Protein AF-A0A1Z5TUR6-F1 (afdb_monomer_lite)

Organism: NCBI:txid1157616

Secondary structure (DSSP, 8-state):
-----GGGSSPPPTT--TTGGGT------TT--S---PPPPHHHHHHHHHHHHHHHTSPPP---------TTSSTTTTTS-TT--TTTTTTS---TTHHHHHHHHHHHHHHHHTTTHHHHHHHHHHHHHHHHHHS--HHHHTTTHHHHGGGS-HHHHHTPPP---TT-HHHHHHHHTT----PPPHHHHHHHHHH-SS---------------------------HHHHHHHHHHHHHHHHHHHHHTT--------------------HHHHHHHHHHHHTTTTTS-HHHHHHHHHHHHHHHHH-TT-HHHHHHHHHHHHHTT-HHHHHHHHHHHHHH-TT-HHHHHHHHHHHHTTT-HHHHHHHHHHHHHH-TT-HHHHHHHHHT--SHHHHHHHHHHHHHH-TT-HHHHHHHHHT--SHHHHHHHHHHHHHH-TT-HHHHHHHHHHS-HHHHHHHHHHHHHH-TT-SHHHHHHHHHHHHTT-HHHHHHHHHHHHHHHTTTT-PPPHHHHHHHHHHHHHTT-HHHHHHHHHHHTTTT--SSTTHHHHHHHHHHHHHHTT-HHHHHHHHHHHHHH-TT-HHHHHHHHHHHHHHS-HHHHHHHHHHHHHH-TT-HHHHHHHHHHHHHTT-HHHHHHHHHHHHHH-TT-HHHHHHHHHHHHHTT-HHHHHHHHHHHHHHS--HHHHHHHHHHHHHH-SSTHHHHHHHHHHHHH-TT-HHHHHHHHHHHHHTT-HHHHHHHHHHHHHH-TT-HHHHHHHHHHHHHTT-HHHHHHHHHHHHHHSTT-HHHHHHHHHHHHHTT-HHHHHHHHHHHHHH-TT-HHHHHHIIIIIS-TTTHHHHHHHHHTTSTT-HHHHHHHHHHHHHTT-HHHHHHHHHHHHHH-TTBHHHHHHHHHHHHHHS-HHHHHHHHHHHHHH---B-TTTTSPPPPTT--GGG-HHHHHHHHHHHHHHHHHHHHHTT---SEEEEE--GGGGTTTSS---SSB-TTSPP--SS--THHHHHHHHHHHHHH-TT-EEEEEEESEEE---S--TT-SSHHHHHHHHHHHHHT--EE--S-HHHHH--B-EEEHHHHHHHHHHHHH-TT-TTEEEEE--SS---HHHHHHHHHHHHT-S-EE-----GGG-EEE---SPPPTTSSS----EEES--HHHHHTSHHHHHHHHHHHHHHT----TTSSHHHHHHHHHHHHT---B-B--HHHHHHT------HHHHHHHHHHHHHHTTSSPPPSS------

Foldseek 3Di:
DDDDPPVVPDDDPPPDDPCVNVVDDDDDDDPPPDDDDDDDDPVVVVVVQVVVCVVVVHDRDDDDDDDDDDPPPPVPVVPPDDVPPPDPPVSDPCDPVNVVVVVVVVVVVCVVCVVCVVVVVVVVVVVVVVCCVVDPDPCRVCVVVVVVVVVQDPVNVVPDDDDDPPPCVVVVVVVVVPDDDDDDDCVVVVVCVVVPDDDDDDDDDDDDDDDDDDDDDDDDDDDDDPVVVVVVVVVVVVVVVVCVVVPPDDDDDDDDDDDDDDDDDDDDPVVVVVVVVVVCVLVVVDDPVVLVVVLVVLVVVCVVCVQDLVSLLSNLVSCVSVVNLVVSLVSLVSSCVSHVQDLVSLVSNLVSCVVVPNLVVSLVSLVSSCVSPVADPVSLVSNLVSDPDLVVSLVSLVSNCVSHVADPVSLVSNLVSDPDLVVSLVSLVSSCVNHVQDPVSLLSNLVSDDLVVSLVSLVSSCVSCVLDLVSLLSNLLSCVVVVVLVVSLVSLLVSVVSNVVVVNDDDLVVLLVVLLVCVVVVNLSNSLSSCLNRLPPPDDPDPCSLVVLLVSLVVCVVVVNLSNSLSSLVNSCVVCVQDLVSLVSNLVSCVVPNDLVVSLVSLVSSCVSHVVDPVSLLVNLVSCVVVVVLVVSVVSLVSNCVSPVQDPVSLVSVLVSCVVVVVLVVSLVSLVSCCVRHVDLVSLLVNLVSCVVVDLPCPVSLVSLVVSCVVPVQSLSSLVSQLVNCVSVVVLVSSLVSLVSSCVSHVADPVSLVSNLVSCVVVVNLVVSLVSLVSSCVSHPLDLSSLLSNLVSCVVVVNLVVSVVSLVVNCVSHVQDLSSLLSCLPRNDDLVCSVVSLVVSCVRHPLDLSSLQSVLVNCVVVVVLVSSLVSLVSSCVSDVQAVVSLVSNLVSCVVPNDPVVNVVSVVSNVVSVHDDYPVNVDDDDDPPDDPCPPLVVVLVVLLVVLLVVLVVCVVVVHADQEDEAEDALCQQVLVFFDGDPPDEPPDDGQPQGRDNVVSNLVSVVVSCVVVVSYFYEYEYEYQEAAADLDCQLNQCLLLLLLLQLCQLVLHESEQWFAPCQQQFFGWYAYPVQSVVLRVCLGPDPVNTNDYAYGTAPAGDGNPRVQVVSNQQNVNVHYHYHDPPPVQKDKAAPPQRQGSVSDDGGDIGITSDFSLVVLPDVSSQVSVVVLCVVLVADDRCSVPSCRNRVSNSVSSSRGRHRYDRVVVVVSPDDDHDFPQQSNLVRVCVNSVSRSHHGTDDHTDGPD

Radius of gyration: 53.04 Å; chains: 1; bounding box: 155×100×127 Å

Structure (mmCIF, N/CA/C/O backbone):
data_AF-A0A1Z5TUR6-F1
#
_entry.id   AF-A0A1Z5TUR6-F1
#
loop_
_atom_site.group_PDB
_atom_site.id
_atom_site.type_symbol
_atom_site.label_atom_id
_atom_site.label_alt_id
_atom_site.label_comp_id
_atom_site.label_asym_id
_atom_site.label_entity_id
_atom_site.label_seq_id
_atom_site.pdbx_PDB_ins_code
_atom_site.Cartn_x
_atom_site.Cartn_y
_atom_site.Cartn_z
_atom_site.occupancy
_atom_site.B_iso_or_equiv
_atom_site.auth_seq_id
_atom_site.auth_comp_id
_atom_site.auth_asym_id
_atom_site.auth_atom_id
_atom_site.pdbx_PDB_model_num
ATOM 1 N N . MET A 1 1 ? 41.904 -19.507 45.012 1.00 35.09 1 MET A N 1
ATOM 2 C CA . MET A 1 1 ? 42.921 -20.525 45.369 1.00 35.09 1 MET A CA 1
ATOM 3 C C . MET A 1 1 ? 44.263 -19.810 45.287 1.00 35.09 1 MET A C 1
ATOM 5 O O . MET A 1 1 ? 44.528 -19.239 44.244 1.00 35.09 1 MET A O 1
ATOM 9 N N . SER A 1 2 ? 44.974 -19.533 46.384 1.00 44.34 2 SER A N 1
ATOM 10 C CA . SER A 1 2 ? 45.528 -20.468 47.383 1.00 44.34 2 SER A CA 1
ATOM 11 C C . SER A 1 2 ? 46.496 -21.457 46.728 1.00 44.34 2 SER A C 1
ATOM 13 O O . SER A 1 2 ? 46.057 -22.317 45.970 1.00 44.34 2 SER A O 1
ATOM 15 N N . GLY A 1 3 ? 47.801 -21.268 46.967 1.00 41.31 3 GLY A N 1
ATOM 16 C CA . GLY A 1 3 ? 48.884 -21.934 46.229 1.00 41.31 3 GLY A CA 1
ATOM 17 C C . GLY A 1 3 ? 50.283 -21.402 46.577 1.00 41.31 3 GLY A C 1
ATOM 18 O O . GLY A 1 3 ? 50.964 -20.879 45.708 1.00 41.31 3 GLY A O 1
ATOM 19 N N . ARG A 1 4 ? 50.660 -21.481 47.864 1.00 44.84 4 ARG A N 1
ATOM 20 C CA . ARG A 1 4 ? 52.015 -21.322 48.452 1.00 44.84 4 ARG A CA 1
ATOM 21 C C . ARG A 1 4 ? 53.075 -20.491 47.684 1.00 44.84 4 ARG A C 1
ATOM 23 O O . ARG A 1 4 ? 53.773 -21.012 46.822 1.00 44.84 4 ARG A O 1
ATOM 30 N N . LYS A 1 5 ? 53.374 -19.284 48.192 1.00 51.09 5 LYS A N 1
ATOM 31 C CA . LYS A 1 5 ? 54.712 -18.636 48.092 1.00 51.09 5 LYS A CA 1
ATOM 32 C C . LYS A 1 5 ? 55.616 -18.929 49.316 1.00 51.09 5 LYS A C 1
ATOM 34 O O . LYS A 1 5 ? 56.595 -18.236 49.557 1.00 51.09 5 LYS A O 1
ATOM 39 N N . ASP A 1 6 ? 55.267 -19.968 50.073 1.00 57.94 6 ASP A N 1
ATOM 40 C CA . ASP A 1 6 ? 55.754 -20.314 51.423 1.00 57.94 6 ASP A CA 1
ATOM 41 C C . ASP A 1 6 ? 57.293 -20.341 51.562 1.00 57.94 6 ASP A C 1
ATOM 43 O O . ASP A 1 6 ? 57.855 -19.824 52.526 1.00 57.94 6 ASP A O 1
ATOM 47 N N . PHE A 1 7 ? 57.987 -20.893 50.559 1.00 65.12 7 PHE A N 1
ATOM 48 C CA . PHE A 1 7 ? 59.433 -21.147 50.608 1.00 65.12 7 PHE A CA 1
ATOM 49 C C . PHE A 1 7 ? 60.311 -19.883 50.544 1.00 65.12 7 PHE A C 1
ATOM 51 O O . PHE A 1 7 ? 61.480 -19.944 50.905 1.00 65.12 7 PHE A O 1
ATOM 58 N N . LEU A 1 8 ? 59.770 -18.747 50.085 1.00 62.38 8 LEU A N 1
ATOM 59 C CA . LEU A 1 8 ? 60.495 -17.470 49.993 1.00 62.38 8 LEU A CA 1
ATOM 60 C C . LEU A 1 8 ? 60.500 -16.685 51.315 1.00 62.38 8 LEU A C 1
ATOM 62 O O . LEU A 1 8 ? 61.305 -15.777 51.485 1.00 62.38 8 LEU A O 1
ATOM 66 N N . SER A 1 9 ? 59.608 -17.037 52.243 1.00 68.75 9 SER A N 1
ATOM 67 C CA . SER A 1 9 ? 59.471 -16.426 53.574 1.00 68.75 9 SER A CA 1
ATOM 68 C C . SER A 1 9 ? 60.155 -17.218 54.697 1.00 68.75 9 SER A C 1
ATOM 70 O O . SER A 1 9 ? 60.126 -16.795 55.850 1.00 68.75 9 SER A O 1
ATOM 72 N N . GLN A 1 10 ? 60.760 -18.366 54.386 1.00 72.44 10 GLN A N 1
ATOM 73 C CA . GLN A 1 10 ? 61.423 -19.244 55.353 1.00 72.44 10 GLN A CA 1
ATOM 74 C C . GLN A 1 10 ? 62.950 -19.139 55.203 1.00 72.44 10 GLN A C 1
ATOM 76 O O . GLN A 1 10 ? 63.464 -19.039 54.089 1.00 72.44 10 GLN A O 1
ATOM 81 N N . LYS A 1 11 ? 63.696 -19.175 56.318 1.00 65.12 11 LYS A N 1
ATOM 82 C CA . LYS A 1 11 ? 65.162 -19.326 56.266 1.00 65.12 11 LYS A CA 1
ATOM 83 C C . LYS A 1 11 ? 65.526 -20.702 55.697 1.00 65.12 11 LYS A C 1
ATOM 85 O O . LYS A 1 11 ? 64.824 -21.682 55.940 1.00 65.12 11 LYS A O 1
ATOM 90 N N . ALA A 1 12 ? 66.647 -20.776 54.979 1.00 63.00 12 ALA A N 1
ATOM 91 C CA . ALA A 1 12 ? 67.187 -22.044 54.498 1.00 63.00 12 ALA A CA 1
ATOM 92 C C . ALA A 1 12 ? 67.533 -22.981 55.681 1.00 63.00 12 ALA A C 1
ATOM 94 O O . ALA A 1 12 ? 68.082 -22.497 56.674 1.00 63.00 12 ALA A O 1
ATOM 95 N N . PRO A 1 13 ? 67.250 -24.297 55.597 1.00 72.00 13 PRO A N 1
ATOM 96 C CA . PRO A 1 13 ? 67.636 -25.251 56.636 1.00 72.00 13 PRO A CA 1
ATOM 97 C C . PRO A 1 13 ? 69.158 -25.340 56.795 1.00 72.00 13 PRO A C 1
ATOM 99 O O . PRO A 1 13 ? 69.880 -25.446 55.804 1.00 72.00 13 PRO A O 1
ATOM 102 N N . GLU A 1 14 ? 69.633 -25.377 58.040 1.00 64.62 14 GLU A N 1
ATOM 103 C CA . GLU A 1 14 ? 71.043 -25.171 58.433 1.00 64.62 14 GLU A CA 1
ATOM 104 C C . GLU A 1 14 ? 72.035 -26.273 57.990 1.00 64.62 14 GLU A C 1
ATOM 106 O O . GLU A 1 14 ? 73.189 -26.257 58.394 1.00 64.62 14 GLU A O 1
ATOM 111 N N . ASN A 1 15 ? 71.614 -27.227 57.149 1.00 65.81 15 ASN A N 1
ATOM 112 C CA . ASN A 1 15 ? 72.461 -28.283 56.572 1.00 65.81 15 ASN A CA 1
ATOM 113 C C . ASN A 1 15 ? 72.168 -28.563 55.073 1.00 65.81 15 ASN A C 1
ATOM 115 O O . ASN A 1 15 ? 72.512 -29.626 54.557 1.00 65.81 15 ASN A O 1
ATOM 119 N N . TYR A 1 16 ? 71.503 -27.652 54.344 1.00 65.31 16 TYR A N 1
ATOM 120 C CA . TYR A 1 16 ? 71.161 -27.866 52.927 1.00 65.31 16 TYR A CA 1
ATOM 121 C C . TYR A 1 16 ? 72.232 -27.337 51.951 1.00 65.31 16 TYR A C 1
ATOM 123 O O . TYR A 1 16 ? 72.286 -26.146 51.642 1.00 65.31 16 TYR A O 1
ATOM 131 N N . VAL A 1 17 ? 73.044 -28.240 51.390 1.00 72.00 17 VAL A N 1
ATOM 132 C CA . VAL A 1 17 ? 74.020 -27.923 50.328 1.00 72.00 17 VAL A CA 1
ATOM 133 C C . VAL A 1 17 ? 73.330 -27.919 48.958 1.00 72.00 17 VAL A C 1
ATOM 135 O O . VAL A 1 17 ? 72.994 -28.971 48.413 1.00 72.00 17 VAL A O 1
ATOM 138 N N . ALA A 1 18 ? 73.129 -26.733 48.377 1.00 63.41 18 ALA A N 1
ATOM 139 C CA . ALA A 1 18 ? 72.203 -26.528 47.255 1.00 63.41 18 ALA A CA 1
ATOM 140 C C . ALA A 1 18 ? 72.546 -27.237 45.927 1.00 63.41 18 ALA A C 1
ATOM 142 O O . ALA A 1 18 ? 71.639 -27.477 45.129 1.00 63.41 18 ALA A O 1
ATOM 143 N N . GLY A 1 19 ? 73.816 -27.576 45.677 1.00 63.75 19 GLY A N 1
ATOM 144 C CA . GLY A 1 19 ? 74.215 -28.372 44.507 1.00 63.75 19 GLY A CA 1
ATOM 145 C C . GLY A 1 19 ? 73.897 -29.859 44.687 1.00 63.75 19 GLY A C 1
ATOM 146 O O . GLY A 1 19 ? 73.156 -30.447 43.898 1.00 63.75 19 GLY A O 1
ATOM 147 N N . LEU A 1 20 ? 74.400 -30.445 45.777 1.00 61.53 20 LEU A N 1
ATOM 148 C CA . LEU A 1 20 ? 74.266 -31.872 46.075 1.00 61.53 20 LEU A CA 1
ATOM 149 C C . LEU A 1 20 ? 72.819 -32.257 46.430 1.00 61.53 20 LEU A C 1
ATOM 151 O O . LEU A 1 20 ? 72.292 -33.237 45.912 1.00 61.53 20 LEU A O 1
ATOM 155 N N . GLY A 1 21 ? 72.136 -31.438 47.239 1.00 64.56 21 GLY A N 1
ATOM 156 C CA . GLY A 1 21 ? 70.739 -31.645 47.645 1.00 64.56 21 GLY A CA 1
ATOM 157 C C . GLY A 1 21 ? 69.713 -31.509 46.512 1.00 64.56 21 GLY A C 1
ATOM 158 O O . GLY A 1 21 ? 68.569 -31.927 46.672 1.00 64.56 21 GLY A O 1
ATOM 159 N N . ARG A 1 22 ? 70.122 -30.975 45.353 1.00 66.44 22 ARG A N 1
ATOM 160 C CA . ARG A 1 22 ? 69.337 -30.945 44.108 1.00 66.44 22 ARG A CA 1
ATOM 161 C C . ARG A 1 22 ? 69.482 -32.234 43.281 1.00 66.44 22 ARG A C 1
ATOM 163 O O . ARG A 1 22 ? 68.722 -32.425 42.335 1.00 66.44 22 ARG A O 1
ATOM 170 N N . GLY A 1 23 ? 70.451 -33.099 43.597 1.00 60.34 23 GLY A N 1
ATOM 171 C CA . GLY A 1 23 ? 70.781 -34.278 42.789 1.00 60.34 23 GLY A CA 1
ATOM 172 C C . GLY A 1 23 ? 71.423 -33.941 41.437 1.00 60.34 23 GLY A C 1
ATOM 173 O O . GLY A 1 23 ? 71.341 -34.739 40.507 1.00 60.34 23 GLY A O 1
ATOM 174 N N . ALA A 1 24 ? 72.021 -32.752 41.300 1.00 64.19 24 ALA A N 1
ATOM 175 C CA . ALA A 1 24 ? 72.708 -32.343 40.080 1.00 64.19 24 ALA A CA 1
ATOM 176 C C . ALA A 1 24 ? 74.146 -32.888 40.054 1.00 64.19 24 ALA A C 1
ATOM 178 O O . ALA A 1 24 ? 74.892 -32.720 41.018 1.00 64.19 24 ALA A O 1
ATOM 179 N N . THR A 1 25 ? 74.545 -33.493 38.936 1.00 61.00 25 THR A N 1
ATOM 180 C CA . THR A 1 25 ? 75.914 -33.953 38.669 1.00 61.00 25 THR A CA 1
ATOM 181 C C . THR A 1 25 ? 76.453 -33.291 37.401 1.00 61.00 25 THR A C 1
ATOM 183 O O . THR A 1 25 ? 75.716 -33.088 36.437 1.00 61.00 25 THR A O 1
ATOM 186 N N . GLY A 1 26 ? 77.732 -32.904 37.420 1.00 60.25 26 GLY A N 1
ATOM 187 C CA . GLY A 1 26 ? 78.405 -32.267 36.285 1.00 60.25 26 GLY A CA 1
ATOM 188 C C . GLY A 1 26 ? 78.874 -33.279 35.237 1.00 60.25 26 GLY A C 1
ATOM 189 O O . GLY A 1 26 ? 79.208 -34.417 35.568 1.00 60.25 26 GLY A O 1
ATOM 190 N N . PHE A 1 27 ? 78.911 -32.859 33.972 1.00 50.19 27 PHE A N 1
ATOM 191 C CA . PHE A 1 27 ? 79.385 -33.682 32.858 1.00 50.19 27 PHE A CA 1
ATOM 192 C C . PHE A 1 27 ? 80.908 -33.543 32.730 1.00 50.19 27 PHE A C 1
ATOM 194 O O . PHE A 1 27 ? 81.395 -32.500 32.298 1.00 50.19 27 PHE A O 1
ATOM 201 N N . THR A 1 28 ? 81.663 -34.573 33.110 1.00 46.38 28 THR A N 1
ATOM 202 C CA . THR A 1 28 ? 83.128 -34.575 32.979 1.00 46.38 28 THR A CA 1
ATOM 203 C C . THR A 1 28 ? 83.562 -34.785 31.532 1.00 46.38 28 THR A C 1
ATOM 205 O O . THR A 1 28 ? 82.924 -35.517 30.767 1.00 46.38 28 THR A O 1
ATOM 208 N N . THR A 1 29 ? 84.670 -34.154 31.142 1.00 44.94 29 THR A N 1
ATOM 209 C CA . THR A 1 29 ? 85.280 -34.359 29.820 1.00 44.94 29 THR A CA 1
ATOM 210 C C . THR A 1 29 ? 86.778 -34.641 29.953 1.00 44.94 29 THR A C 1
ATOM 212 O O . THR A 1 29 ? 87.295 -34.895 31.038 1.00 44.94 29 THR A O 1
ATOM 215 N N . ARG A 1 30 ? 87.491 -34.768 28.828 1.00 45.50 30 ARG A N 1
ATOM 216 C CA . ARG A 1 30 ? 88.752 -35.532 28.773 1.00 45.50 30 ARG A CA 1
ATOM 217 C C . ARG A 1 30 ? 89.973 -34.848 29.416 1.00 45.50 30 ARG A C 1
ATOM 219 O O . ARG A 1 30 ? 91.064 -35.406 29.346 1.00 45.50 30 ARG A O 1
ATOM 226 N N . SER A 1 31 ? 89.779 -33.683 30.029 1.00 50.25 31 SER A N 1
ATOM 227 C CA . SER A 1 31 ? 90.726 -32.954 30.883 1.00 50.25 31 SER A CA 1
ATOM 228 C C . SER A 1 31 ? 90.892 -33.565 32.278 1.00 50.25 31 SER A C 1
ATOM 230 O O . SER A 1 31 ? 91.955 -33.432 32.878 1.00 50.25 31 SER A O 1
ATOM 232 N N . ASP A 1 32 ? 89.873 -34.255 32.796 1.00 43.91 32 ASP A N 1
ATOM 233 C CA . ASP A 1 32 ? 89.676 -34.413 34.248 1.00 43.91 32 ASP A CA 1
ATOM 234 C C . ASP A 1 32 ? 90.466 -35.590 34.873 1.00 43.91 32 ASP A C 1
ATOM 236 O O . ASP A 1 32 ? 90.100 -36.131 35.915 1.00 43.91 32 ASP A O 1
ATOM 240 N N . LEU A 1 33 ? 91.568 -36.012 34.240 1.00 41.66 33 LEU A N 1
ATOM 241 C CA . LEU A 1 33 ? 92.453 -37.094 34.701 1.00 41.66 33 LEU A CA 1
ATOM 242 C C . LEU A 1 33 ? 93.683 -36.554 35.453 1.00 41.66 33 LEU A C 1
ATOM 244 O O . LEU A 1 33 ? 94.831 -36.787 35.076 1.00 41.66 33 LEU A O 1
ATOM 248 N N . GLY A 1 34 ? 93.424 -35.865 36.564 1.00 35.41 34 GLY A N 1
ATOM 249 C CA . GLY A 1 34 ? 94.426 -35.444 37.546 1.00 35.41 34 GLY A CA 1
ATOM 250 C C . GLY A 1 34 ? 93.827 -35.430 38.961 1.00 35.41 34 GLY A C 1
ATOM 251 O O . GLY A 1 34 ? 92.646 -35.117 39.108 1.00 35.41 34 GLY A O 1
ATOM 252 N N . PRO A 1 35 ? 94.583 -35.794 40.015 1.00 40.88 35 PRO A N 1
ATOM 253 C CA . PRO A 1 35 ? 94.034 -35.900 41.365 1.00 40.88 35 PRO A CA 1
ATOM 254 C C . PRO A 1 35 ? 93.789 -34.516 41.980 1.00 40.88 35 PRO A C 1
ATOM 256 O O . PRO A 1 35 ? 94.696 -33.900 42.542 1.00 40.88 35 PRO A O 1
ATOM 259 N N . ALA A 1 36 ? 92.544 -34.046 41.914 1.00 33.06 36 ALA A N 1
ATOM 260 C CA . ALA A 1 36 ? 92.096 -32.904 42.700 1.00 33.06 36 ALA A CA 1
ATOM 261 C C . ALA A 1 36 ? 92.240 -33.215 44.199 1.00 33.06 36 ALA A C 1
ATOM 263 O O . ALA A 1 36 ? 91.718 -34.216 44.695 1.00 33.06 36 ALA A O 1
ATOM 264 N N . ARG A 1 37 ? 92.944 -32.345 44.927 1.00 36.47 37 ARG A N 1
ATOM 265 C CA . ARG A 1 37 ? 92.984 -32.346 46.391 1.00 36.47 37 ARG A CA 1
ATOM 266 C C . ARG A 1 37 ? 92.119 -31.185 46.862 1.00 36.47 37 ARG A C 1
ATOM 268 O O . ARG A 1 37 ? 92.443 -30.040 46.565 1.00 36.47 37 ARG A O 1
ATOM 275 N N . GLU A 1 38 ? 91.015 -31.494 47.534 1.00 39.66 38 GLU A N 1
ATOM 276 C CA . GLU A 1 38 ? 90.027 -30.497 47.959 1.00 39.66 38 GLU A CA 1
ATOM 277 C C . GLU A 1 38 ? 90.668 -29.403 48.829 1.00 39.66 38 GLU A C 1
ATOM 279 O O . GLU A 1 38 ? 91.473 -29.688 49.722 1.00 39.66 38 GLU A O 1
ATOM 284 N N . GLY A 1 39 ? 90.326 -28.145 48.537 1.00 47.38 39 GLY A N 1
ATOM 285 C CA . GLY A 1 39 ? 90.777 -26.985 49.303 1.00 47.38 39 GLY A CA 1
ATOM 286 C C . GLY A 1 39 ? 89.995 -26.812 50.616 1.00 47.38 39 GLY A C 1
ATOM 287 O O . GLY A 1 39 ? 88.856 -27.272 50.711 1.00 47.38 39 GLY A O 1
ATOM 288 N N . PRO A 1 40 ? 90.583 -26.152 51.631 1.00 53.59 40 PRO A N 1
ATOM 289 C CA . PRO A 1 40 ? 89.920 -25.891 52.909 1.00 53.59 40 PRO A CA 1
ATOM 290 C C . PRO A 1 40 ? 88.683 -24.992 52.752 1.00 53.59 40 PRO A C 1
ATOM 292 O O . PRO A 1 40 ? 88.622 -24.138 51.867 1.00 53.59 40 PRO A O 1
ATOM 295 N N . SER A 1 41 ? 87.694 -25.178 53.628 1.00 52.03 41 SER A N 1
ATOM 296 C CA . SER A 1 41 ? 86.402 -24.491 53.544 1.00 52.03 41 SER A CA 1
ATOM 297 C C . SER A 1 41 ? 86.459 -23.021 53.985 1.00 52.03 41 SER A C 1
ATOM 299 O O . SER A 1 41 ? 87.326 -22.596 54.752 1.00 52.03 41 SER A O 1
ATOM 301 N N . GLU A 1 42 ? 85.469 -22.241 53.541 1.00 49.88 42 GLU A N 1
ATOM 302 C CA . GLU A 1 42 ? 85.325 -20.801 53.819 1.00 49.88 42 GLU A CA 1
ATOM 303 C C . GLU A 1 42 ? 85.324 -20.459 55.328 1.00 49.88 42 GLU A C 1
ATOM 305 O O . GLU A 1 42 ? 85.720 -19.366 55.736 1.00 49.88 42 GLU A O 1
ATOM 310 N N . GLU A 1 43 ? 84.911 -21.405 56.173 1.00 58.44 43 GLU A N 1
ATOM 311 C CA . GLU A 1 43 ? 84.906 -21.279 57.635 1.00 58.44 43 GLU A CA 1
ATOM 312 C C . GLU A 1 43 ? 86.324 -21.317 58.227 1.00 58.44 43 GLU A C 1
ATOM 314 O O . GLU A 1 43 ? 86.639 -20.529 59.118 1.00 58.44 43 GLU A O 1
ATOM 319 N N . GLN A 1 44 ? 87.212 -22.159 57.685 1.00 56.75 44 GLN A N 1
ATOM 320 C CA . GLN A 1 44 ? 88.606 -22.266 58.134 1.00 56.75 44 GLN A CA 1
ATOM 321 C C . GLN A 1 44 ? 89.411 -21.004 57.779 1.00 56.75 44 GLN A C 1
ATOM 323 O O . GLN A 1 44 ? 90.242 -20.552 58.568 1.00 56.75 44 GLN A O 1
ATOM 328 N N . LEU A 1 45 ? 89.106 -20.376 56.637 1.00 50.16 45 LEU A N 1
ATOM 329 C CA . LEU A 1 45 ? 89.657 -19.070 56.251 1.00 50.16 45 LEU A CA 1
ATOM 330 C C . LEU A 1 45 ? 89.194 -17.944 57.191 1.00 50.16 45 LEU A C 1
ATOM 332 O O . LEU A 1 45 ? 90.006 -17.114 57.609 1.00 50.16 45 LEU A O 1
ATOM 336 N N . LYS A 1 46 ? 87.914 -17.933 57.586 1.00 56.78 46 LYS A N 1
ATOM 337 C CA . LYS A 1 46 ? 87.381 -16.958 58.556 1.00 56.78 46 LYS A CA 1
ATOM 338 C C . LYS A 1 46 ? 87.989 -17.141 59.949 1.00 56.78 46 LYS A C 1
ATOM 340 O O . LYS A 1 46 ? 88.315 -16.145 60.593 1.00 56.78 46 LYS A O 1
ATOM 345 N N . GLU A 1 47 ? 88.210 -18.377 60.399 1.00 58.75 47 GLU A N 1
ATOM 346 C CA . GLU A 1 47 ? 88.871 -18.640 61.684 1.00 58.75 47 GLU A CA 1
ATOM 347 C C . GLU A 1 47 ? 90.350 -18.203 61.681 1.00 58.75 47 GLU A C 1
ATOM 349 O O . GLU A 1 47 ? 90.828 -17.619 62.659 1.00 58.75 47 GLU A O 1
ATOM 354 N N . ALA A 1 48 ? 91.069 -18.415 60.571 1.00 55.06 48 ALA A N 1
ATOM 355 C CA . ALA A 1 48 ? 92.448 -17.954 60.407 1.00 55.06 48 ALA A CA 1
ATOM 356 C C . ALA A 1 48 ? 92.556 -16.417 60.444 1.00 55.06 48 ALA A C 1
ATOM 358 O O . ALA A 1 48 ? 93.377 -15.871 61.187 1.00 55.06 48 ALA A O 1
ATOM 359 N N . LEU A 1 49 ? 91.685 -15.707 59.718 1.00 53.19 49 LEU A N 1
ATOM 360 C CA . LEU A 1 49 ? 91.629 -14.239 59.732 1.00 53.19 49 LEU A CA 1
ATOM 361 C C . LEU A 1 49 ? 91.250 -13.679 61.114 1.00 53.19 49 LEU A C 1
ATOM 363 O O . LEU A 1 49 ? 91.859 -12.708 61.567 1.00 53.19 49 LEU A O 1
ATOM 367 N N . ALA A 1 50 ? 90.315 -14.316 61.826 1.00 59.12 50 ALA A N 1
ATOM 368 C CA . ALA A 1 50 ? 89.954 -13.927 63.191 1.00 59.12 50 ALA A CA 1
ATOM 369 C C . ALA A 1 50 ? 91.133 -14.080 64.174 1.00 59.12 50 ALA A C 1
ATOM 371 O O . ALA A 1 50 ? 91.393 -13.181 64.978 1.00 59.12 50 ALA A O 1
ATOM 372 N N . LYS A 1 51 ? 91.897 -15.178 64.075 1.00 60.28 51 LYS A N 1
ATOM 373 C CA . LYS A 1 51 ? 93.126 -15.386 64.862 1.00 60.28 51 LYS A CA 1
ATOM 374 C C . LYS A 1 51 ? 94.222 -14.371 64.520 1.00 60.28 51 LYS A C 1
ATOM 376 O O . LYS A 1 51 ? 94.914 -13.909 65.425 1.00 60.28 51 LYS A O 1
ATOM 381 N N . ARG A 1 52 ? 94.348 -13.971 63.249 1.00 51.53 52 ARG A N 1
ATOM 382 C CA . ARG A 1 52 ? 95.323 -12.960 62.802 1.00 51.53 52 ARG A CA 1
ATOM 383 C C . ARG A 1 52 ? 94.992 -11.555 63.322 1.00 51.53 52 ARG A C 1
ATOM 385 O O . ARG A 1 52 ? 95.886 -10.873 63.814 1.00 51.53 52 ARG A O 1
ATOM 392 N N . ALA A 1 53 ? 93.717 -11.154 63.319 1.00 54.62 53 ALA A N 1
ATOM 393 C CA . ALA A 1 53 ? 93.279 -9.887 63.919 1.00 54.62 53 ALA A CA 1
ATOM 394 C C . ALA A 1 53 ? 93.568 -9.827 65.435 1.00 54.62 53 ALA A C 1
ATOM 396 O O . ALA A 1 53 ? 94.078 -8.826 65.939 1.00 54.62 53 ALA A O 1
ATOM 397 N N . ALA A 1 54 ? 93.335 -10.932 66.155 1.00 54.97 54 ALA A N 1
ATOM 398 C CA . ALA A 1 54 ? 93.609 -11.026 67.592 1.00 54.97 54 ALA A CA 1
ATOM 399 C C . ALA A 1 54 ? 95.100 -10.853 67.959 1.00 54.97 54 ALA A C 1
ATOM 401 O O . ALA A 1 54 ? 95.403 -10.412 69.066 1.00 54.97 54 ALA A O 1
ATOM 402 N N . ALA A 1 55 ? 96.028 -11.159 67.043 1.00 51.28 55 ALA A N 1
ATOM 403 C CA . ALA A 1 55 ? 97.469 -10.988 67.252 1.00 51.28 55 ALA A CA 1
ATOM 404 C C . ALA A 1 55 ? 97.973 -9.548 67.009 1.00 51.28 55 ALA A C 1
ATOM 406 O O . ALA A 1 55 ? 99.029 -9.178 67.520 1.00 51.28 55 ALA A O 1
ATOM 407 N N . LEU A 1 56 ? 97.228 -8.735 66.248 1.00 53.94 56 LEU A N 1
ATOM 408 C CA . LEU A 1 56 ? 97.626 -7.380 65.833 1.00 53.94 56 LEU A CA 1
ATOM 409 C C . LEU A 1 56 ? 96.965 -6.251 66.645 1.00 53.94 56 LEU A C 1
ATOM 411 O O . LEU A 1 56 ? 97.276 -5.081 66.435 1.00 53.94 56 LEU A O 1
ATOM 415 N N . GLY A 1 57 ? 96.087 -6.579 67.599 1.00 47.31 57 GLY A N 1
ATOM 416 C CA . GLY A 1 57 ? 95.485 -5.597 68.511 1.00 47.31 57 GLY A CA 1
ATOM 417 C C . GLY A 1 57 ? 94.468 -4.654 67.856 1.00 47.31 57 GLY A C 1
ATOM 418 O O . GLY A 1 57 ? 94.141 -3.615 68.428 1.00 47.31 57 GLY A O 1
ATOM 419 N N . THR A 1 58 ? 93.962 -5.006 66.673 1.00 50.06 58 THR A N 1
ATOM 420 C CA . THR A 1 58 ? 92.988 -4.228 65.897 1.00 50.06 58 THR A CA 1
ATOM 421 C C . THR A 1 58 ? 91.703 -5.026 65.659 1.00 50.06 58 THR A C 1
ATOM 423 O O . THR A 1 58 ? 91.695 -6.255 65.606 1.00 50.06 58 THR A O 1
ATOM 426 N N . SER A 1 59 ? 90.571 -4.327 65.566 1.00 43.62 59 SER A N 1
ATOM 427 C CA . SER A 1 59 ? 89.246 -4.942 65.425 1.00 43.62 59 SER A CA 1
ATOM 428 C C . SER A 1 59 ? 89.043 -5.569 64.040 1.00 43.62 59 SER A C 1
ATOM 430 O O . SER A 1 59 ? 89.169 -4.874 63.031 1.00 43.62 59 SER A O 1
ATOM 432 N N . ALA A 1 60 ? 88.658 -6.849 63.991 1.00 36.78 60 ALA A N 1
ATOM 433 C CA . ALA A 1 60 ? 88.352 -7.554 62.744 1.00 36.78 60 ALA A CA 1
ATOM 434 C C . ALA A 1 60 ? 87.210 -6.861 61.952 1.00 36.78 60 ALA A C 1
ATOM 436 O O . ALA A 1 60 ? 86.173 -6.558 62.550 1.00 36.78 60 ALA A O 1
ATOM 437 N N . PRO A 1 61 ? 87.348 -6.622 60.630 1.00 40.88 61 PRO A N 1
ATOM 438 C CA . PRO A 1 61 ? 86.324 -5.930 59.843 1.00 40.88 61 PRO A CA 1
ATOM 439 C C . PRO A 1 61 ? 85.026 -6.734 59.667 1.00 40.88 61 PRO A C 1
ATOM 441 O O . PRO A 1 61 ? 85.044 -7.894 59.252 1.00 40.88 61 PRO A O 1
ATOM 444 N N . THR A 1 62 ? 83.875 -6.094 59.882 1.00 39.62 62 THR A N 1
ATOM 445 C CA . THR A 1 62 ? 82.556 -6.674 59.586 1.00 39.62 62 THR A CA 1
ATOM 446 C C . THR A 1 62 ? 82.185 -6.532 58.108 1.00 39.62 62 THR A C 1
ATOM 448 O O . THR A 1 62 ? 81.550 -5.562 57.707 1.00 39.62 62 THR A O 1
ATOM 451 N N . ALA A 1 63 ? 82.579 -7.539 57.322 1.00 33.53 63 ALA A N 1
ATOM 452 C CA . ALA A 1 63 ? 81.969 -7.991 56.063 1.00 33.53 63 ALA A CA 1
ATOM 453 C C . ALA A 1 63 ? 81.202 -6.945 55.214 1.00 33.53 63 ALA A C 1
ATOM 455 O O . ALA A 1 63 ? 79.972 -6.946 55.156 1.00 33.53 63 ALA A O 1
ATOM 456 N N . TYR A 1 64 ? 81.941 -6.141 54.446 1.00 29.52 64 TYR A N 1
ATOM 457 C CA . TYR A 1 64 ? 81.467 -5.706 53.127 1.00 29.52 64 TYR A CA 1
ATOM 458 C C . TYR A 1 64 ? 81.729 -6.830 52.114 1.00 29.52 64 TYR A C 1
ATOM 460 O O . TYR A 1 64 ? 82.815 -7.406 52.129 1.00 29.52 64 TYR A O 1
ATOM 468 N N . GLY A 1 65 ? 80.788 -7.104 51.202 1.00 31.84 65 GLY A N 1
ATOM 469 C CA . GLY A 1 65 ? 81.084 -7.887 49.996 1.00 31.84 65 GLY A CA 1
ATOM 470 C C . GLY A 1 65 ? 79.953 -8.757 49.436 1.00 31.84 65 GLY A C 1
ATOM 471 O O . GLY A 1 65 ? 79.162 -9.340 50.168 1.00 31.84 65 GLY A O 1
ATOM 472 N N . VAL A 1 66 ? 79.958 -8.873 48.104 1.00 31.67 66 VAL A N 1
ATOM 473 C CA . VAL A 1 66 ? 79.374 -9.967 47.302 1.00 31.67 66 VAL A CA 1
ATOM 474 C C . VAL A 1 66 ? 77.874 -10.248 47.509 1.00 31.67 66 VAL A C 1
ATOM 476 O O . VAL A 1 66 ? 77.447 -11.330 47.913 1.00 31.67 66 VAL A O 1
ATOM 479 N N . GLY A 1 67 ? 77.040 -9.300 47.076 1.00 31.19 67 GLY A N 1
ATOM 480 C CA . GLY A 1 67 ? 75.740 -9.674 46.511 1.00 31.19 67 GLY A CA 1
ATOM 481 C C . GLY A 1 67 ? 75.961 -10.436 45.198 1.00 31.19 67 GLY A C 1
ATOM 482 O O . GLY A 1 67 ? 76.741 -9.989 44.360 1.00 31.19 67 GLY A O 1
ATOM 483 N N . LYS A 1 68 ? 75.307 -11.589 45.013 1.00 32.97 68 LYS A N 1
ATOM 484 C CA . LYS A 1 68 ? 75.496 -12.444 43.828 1.00 32.97 68 LYS A CA 1
ATOM 485 C C . LYS A 1 68 ? 75.122 -11.720 42.520 1.00 32.97 68 LYS A C 1
ATOM 487 O O . LYS A 1 68 ? 73.933 -11.622 42.209 1.00 32.97 68 LYS A O 1
ATOM 492 N N . LYS A 1 69 ? 76.119 -11.317 41.715 1.00 31.98 69 LYS A N 1
ATOM 493 C CA . LYS A 1 69 ? 75.980 -11.354 40.243 1.00 31.98 69 LYS A CA 1
ATOM 494 C C . LYS A 1 69 ? 75.692 -12.815 39.843 1.00 31.98 69 LYS A C 1
ATOM 496 O O . LYS A 1 69 ? 76.053 -13.739 40.573 1.00 31.98 69 LYS A O 1
ATOM 501 N N . LYS A 1 70 ? 75.006 -13.020 38.718 1.00 33.62 70 LYS A N 1
ATOM 502 C CA . LYS A 1 70 ? 74.926 -14.341 38.078 1.00 33.62 70 LYS A CA 1
ATOM 503 C C . LYS A 1 70 ? 76.160 -14.562 37.216 1.00 33.62 70 LYS A C 1
ATOM 505 O O . LYS A 1 70 ? 76.694 -13.610 36.655 1.00 33.62 70 LYS A O 1
ATOM 510 N N . ASP A 1 71 ? 76.530 -15.822 37.065 1.00 34.91 71 ASP A N 1
ATOM 511 C CA . ASP A 1 71 ? 77.770 -16.271 36.430 1.00 34.91 71 ASP A CA 1
ATOM 512 C C . ASP A 1 71 ? 77.756 -16.178 34.882 1.00 34.91 71 ASP A C 1
ATOM 514 O O . ASP A 1 71 ? 78.590 -16.784 34.225 1.00 34.91 71 ASP A O 1
ATOM 518 N N . ASP A 1 72 ? 76.823 -15.409 34.298 1.00 37.38 72 ASP A N 1
ATOM 519 C CA . ASP A 1 72 ? 76.641 -15.225 32.846 1.00 37.38 72 ASP A CA 1
ATOM 520 C C . ASP A 1 72 ? 77.223 -13.883 32.314 1.00 37.38 72 ASP A C 1
ATOM 522 O O . ASP A 1 72 ? 77.258 -13.667 31.108 1.00 37.38 72 ASP A O 1
ATOM 526 N N . GLU A 1 73 ? 77.655 -12.962 33.193 1.00 37.81 73 GLU A N 1
ATOM 527 C CA . GLU A 1 73 ? 78.172 -11.613 32.840 1.00 37.81 73 GLU A CA 1
ATOM 528 C C . GLU A 1 73 ? 79.524 -11.280 33.521 1.00 37.81 73 GLU A C 1
ATOM 530 O O . GLU A 1 73 ? 79.911 -10.116 33.628 1.00 37.81 73 GLU A O 1
ATOM 535 N N . ALA A 1 74 ? 80.228 -12.281 34.063 1.00 40.06 74 ALA A N 1
ATOM 536 C CA . ALA A 1 74 ? 81.481 -12.076 34.805 1.00 40.06 74 ALA A CA 1
ATOM 537 C C . ALA A 1 74 ? 82.751 -12.322 33.967 1.00 40.06 74 ALA A C 1
ATOM 539 O O . ALA A 1 74 ? 83.789 -11.726 34.246 1.00 40.06 74 ALA A O 1
ATOM 540 N N . GLU A 1 75 ? 82.675 -13.169 32.936 1.00 44.22 75 GLU A N 1
ATOM 541 C CA . GLU A 1 75 ? 83.856 -13.636 32.192 1.00 44.22 75 GLU A CA 1
ATOM 542 C C . GLU A 1 75 ? 84.412 -12.615 31.178 1.00 44.22 75 GLU A C 1
ATOM 544 O O . GLU A 1 75 ? 85.541 -12.775 30.729 1.00 44.22 75 GLU A O 1
ATOM 549 N N . GLU A 1 76 ? 83.684 -11.543 30.834 1.00 47.00 76 GLU A N 1
ATOM 550 C CA . GLU A 1 76 ? 84.143 -10.561 29.829 1.00 47.00 76 GLU A CA 1
ATOM 551 C C . GLU A 1 76 ? 84.772 -9.279 30.411 1.00 47.00 76 GLU A C 1
ATOM 553 O O . GLU A 1 76 ? 85.524 -8.613 29.702 1.00 47.00 76 GLU A O 1
ATOM 558 N N . GLU A 1 77 ? 84.538 -8.925 31.684 1.00 48.44 77 GLU A N 1
ATOM 559 C CA . GLU A 1 77 ? 85.190 -7.759 32.326 1.00 48.44 77 GLU A CA 1
ATOM 560 C C . GLU A 1 77 ? 86.572 -8.108 32.922 1.00 48.44 77 GLU A C 1
ATOM 562 O O . GLU A 1 77 ? 87.438 -7.241 33.010 1.00 48.44 77 GLU A O 1
ATOM 567 N N . GLN A 1 78 ? 86.816 -9.371 33.299 1.00 48.72 78 GLN A N 1
ATOM 568 C CA . GLN A 1 78 ? 88.043 -9.788 34.001 1.00 48.72 78 GLN A CA 1
ATOM 569 C C . GLN A 1 78 ? 89.273 -9.982 33.083 1.00 48.72 78 GLN A C 1
ATOM 571 O O . GLN A 1 78 ? 90.393 -10.061 33.577 1.00 48.72 78 GLN A O 1
ATOM 576 N N . PHE A 1 79 ? 89.093 -10.030 31.758 1.00 47.19 79 PHE A N 1
ATOM 577 C CA . PHE A 1 79 ? 90.154 -10.364 30.788 1.00 47.19 79 PHE A CA 1
ATOM 578 C C . PHE A 1 79 ? 90.594 -9.195 29.880 1.00 47.19 79 PHE A C 1
ATOM 580 O O . PHE A 1 79 ? 91.210 -9.429 28.840 1.00 47.19 79 PHE A O 1
ATOM 587 N N . GLN A 1 80 ? 90.279 -7.940 30.229 1.00 49.44 80 GLN A N 1
ATOM 588 C CA . GLN A 1 80 ? 90.516 -6.794 29.331 1.00 49.44 80 GLN A CA 1
ATOM 589 C C . GLN A 1 80 ? 91.870 -6.080 29.492 1.00 49.44 80 GLN A C 1
ATOM 591 O O . GLN A 1 80 ? 92.237 -5.338 28.586 1.00 49.44 80 GLN A O 1
ATOM 596 N N . ASP A 1 81 ? 92.640 -6.327 30.560 1.00 44.50 81 ASP A N 1
ATOM 597 C CA . ASP A 1 81 ? 94.009 -5.800 30.693 1.00 44.50 81 ASP A CA 1
ATOM 598 C C . ASP A 1 81 ? 94.931 -6.746 31.479 1.00 44.50 81 ASP A C 1
ATOM 600 O O . ASP A 1 81 ? 94.552 -7.287 32.517 1.00 44.50 81 ASP A O 1
ATOM 604 N N . ALA A 1 82 ? 96.159 -6.938 30.987 1.00 54.19 82 ALA A N 1
ATOM 605 C CA . ALA A 1 82 ? 97.094 -7.954 31.492 1.00 54.19 82 ALA A CA 1
ATOM 606 C C . ALA A 1 82 ? 97.964 -7.498 32.683 1.00 54.19 82 ALA A C 1
ATOM 608 O O . ALA A 1 82 ? 98.693 -8.307 33.251 1.00 54.19 82 ALA A O 1
ATOM 609 N N . GLU A 1 83 ? 97.906 -6.218 33.061 1.00 55.97 83 GLU A N 1
ATOM 610 C CA . GLU A 1 83 ? 98.657 -5.660 34.201 1.00 55.97 83 GLU A CA 1
ATOM 611 C C . GLU A 1 83 ? 97.819 -5.593 35.496 1.00 55.97 83 GLU A C 1
ATOM 613 O O . GLU A 1 83 ? 98.309 -5.127 36.521 1.00 55.97 83 GLU A O 1
ATOM 618 N N . ASN A 1 84 ? 96.567 -6.072 35.472 1.00 49.59 84 ASN A N 1
ATOM 619 C CA . ASN A 1 84 ? 95.569 -5.848 36.528 1.00 49.59 84 ASN A CA 1
ATOM 620 C C . ASN A 1 84 ? 95.291 -7.081 37.425 1.00 49.59 84 ASN A C 1
ATOM 622 O O . ASN A 1 84 ? 94.228 -7.182 38.038 1.00 49.59 84 ASN A O 1
ATOM 626 N N . GLU A 1 85 ? 96.229 -8.034 37.520 1.00 49.56 85 GLU A N 1
ATOM 627 C CA . GLU A 1 85 ? 96.165 -9.170 38.467 1.00 49.56 85 GLU A CA 1
ATOM 628 C C . GLU A 1 85 ? 96.549 -8.746 39.906 1.00 49.56 85 GLU A C 1
ATOM 630 O O . GLU A 1 85 ? 97.473 -9.281 40.528 1.00 49.56 85 GLU A O 1
ATOM 635 N N . GLU A 1 86 ? 95.848 -7.753 40.462 1.00 51.03 86 GLU A N 1
ATOM 636 C CA . GLU A 1 86 ? 96.084 -7.298 41.835 1.00 51.03 86 GLU A CA 1
ATOM 637 C C . GLU A 1 86 ? 95.698 -8.367 42.882 1.00 51.03 86 GLU A C 1
ATOM 639 O O . GLU A 1 86 ? 94.676 -9.046 42.785 1.00 51.03 86 GLU A O 1
ATOM 644 N N . GLY A 1 87 ? 96.505 -8.487 43.945 1.00 59.09 87 GLY A N 1
ATOM 645 C CA . GLY A 1 87 ? 96.168 -9.275 45.142 1.00 59.09 87 GLY A CA 1
ATOM 646 C C . GLY A 1 87 ? 96.746 -10.695 45.234 1.00 59.09 87 GLY A C 1
ATOM 647 O O . GLY A 1 87 ? 96.585 -11.324 46.279 1.00 59.09 87 GLY A O 1
ATOM 648 N N . LEU A 1 88 ? 97.480 -11.182 44.224 1.00 58.66 88 LEU A N 1
ATOM 649 C CA . LEU A 1 88 ? 98.094 -12.528 44.180 1.00 58.66 88 LEU A CA 1
ATOM 650 C C . LEU A 1 88 ? 98.865 -12.953 45.450 1.00 58.66 88 LEU A C 1
ATOM 652 O O . LEU A 1 88 ? 98.852 -14.128 45.810 1.00 58.66 88 LEU A O 1
ATOM 656 N N . PHE A 1 89 ? 99.514 -12.013 46.146 1.00 61.22 89 PHE A N 1
ATOM 657 C CA . PHE A 1 89 ? 100.312 -12.284 47.353 1.00 61.22 89 PHE A CA 1
ATOM 658 C C . PHE A 1 89 ? 99.569 -12.022 48.681 1.00 61.22 89 PHE A C 1
ATOM 660 O O . PHE A 1 89 ? 100.079 -12.358 49.750 1.00 61.22 89 PHE A O 1
ATOM 667 N N . ALA A 1 90 ? 98.350 -11.471 48.648 1.00 59.94 90 ALA A N 1
ATOM 668 C CA . ALA A 1 90 ? 97.634 -10.999 49.841 1.00 59.94 90 ALA A CA 1
ATOM 669 C C . ALA A 1 90 ? 97.170 -12.117 50.802 1.00 59.94 90 ALA A C 1
ATOM 671 O O . ALA A 1 90 ? 96.828 -11.850 51.955 1.00 59.94 90 ALA A O 1
ATOM 672 N N . THR A 1 91 ? 97.148 -13.373 50.345 1.00 56.47 91 THR A N 1
ATOM 673 C CA . THR A 1 91 ? 96.709 -14.548 51.121 1.00 56.47 91 THR A CA 1
ATOM 674 C C . THR A 1 91 ? 97.833 -15.252 51.888 1.00 56.47 91 THR A C 1
ATOM 676 O O . THR A 1 91 ? 97.566 -16.231 52.587 1.00 56.47 91 THR A O 1
ATOM 679 N N . GLY A 1 92 ? 99.076 -14.768 51.798 1.00 63.72 92 GLY A N 1
ATOM 680 C CA . GLY A 1 92 ? 100.200 -15.311 52.559 1.00 63.72 92 GLY A CA 1
ATOM 681 C C . GLY A 1 92 ? 100.121 -15.049 54.070 1.00 63.72 92 GLY A C 1
ATOM 682 O O . GLY A 1 92 ? 99.414 -14.150 54.547 1.00 63.72 92 GLY A O 1
ATOM 683 N N . ASN A 1 93 ? 100.926 -15.800 54.829 1.00 60.81 93 ASN A N 1
ATOM 684 C CA . ASN A 1 93 ? 101.379 -15.358 56.149 1.00 60.81 93 ASN A CA 1
ATOM 685 C C . ASN A 1 93 ? 102.296 -14.145 55.931 1.00 60.81 93 ASN A C 1
ATOM 687 O O . ASN A 1 93 ? 103.484 -14.312 55.692 1.00 60.81 93 ASN A O 1
ATOM 691 N N . TYR A 1 94 ? 101.702 -12.953 55.921 1.00 65.44 94 TYR A N 1
ATOM 692 C CA . TYR A 1 94 ? 102.419 -11.680 55.929 1.00 65.44 94 TYR A CA 1
ATOM 693 C C . TYR A 1 94 ? 102.628 -11.306 57.399 1.00 65.44 94 TYR A C 1
ATOM 695 O O . TYR A 1 94 ? 101.670 -11.070 58.154 1.00 65.44 94 TYR A O 1
ATOM 703 N N . ASP A 1 95 ? 103.884 -11.381 57.806 1.00 71.81 95 ASP A N 1
ATOM 704 C CA . ASP A 1 95 ? 104.333 -11.354 59.185 1.00 71.81 95 ASP A CA 1
ATOM 705 C C . ASP A 1 95 ? 104.853 -9.953 59.550 1.00 71.81 95 ASP A C 1
ATOM 707 O O . ASP A 1 95 ? 104.776 -8.990 58.785 1.00 71.81 95 ASP A O 1
ATOM 711 N N . ARG A 1 96 ? 105.339 -9.790 60.783 1.00 72.44 96 ARG A N 1
ATOM 712 C CA . ARG A 1 96 ? 105.696 -8.464 61.313 1.00 72.44 96 ARG A CA 1
ATOM 713 C C . ARG A 1 96 ? 106.922 -7.840 60.633 1.00 72.44 96 ARG A C 1
ATOM 715 O O . ARG A 1 96 ? 107.085 -6.629 60.704 1.00 72.44 96 ARG A O 1
ATOM 722 N N . GLU A 1 97 ? 107.760 -8.660 60.003 1.00 69.25 97 GLU A N 1
ATOM 723 C CA . GLU A 1 97 ? 108.929 -8.212 59.240 1.00 69.25 97 GLU A CA 1
ATOM 724 C C . GLU A 1 97 ? 108.525 -7.718 57.840 1.00 69.25 97 GLU A C 1
ATOM 726 O O . GLU A 1 97 ? 109.037 -6.689 57.400 1.00 69.25 97 GLU A O 1
ATOM 731 N N . ASP A 1 98 ? 107.535 -8.352 57.195 1.00 78.44 98 ASP A N 1
ATOM 732 C CA . ASP A 1 98 ? 106.949 -7.871 55.933 1.00 78.44 98 ASP A CA 1
ATOM 733 C C . ASP A 1 98 ? 106.280 -6.503 56.134 1.00 78.44 98 ASP A C 1
ATOM 735 O O . ASP A 1 98 ? 106.511 -5.568 55.372 1.00 78.44 98 ASP A O 1
ATOM 739 N N . ASP A 1 99 ? 105.535 -6.340 57.232 1.00 73.75 99 ASP A N 1
ATOM 740 C CA . ASP A 1 99 ? 104.847 -5.087 57.569 1.00 73.75 99 ASP A CA 1
ATOM 741 C C . ASP A 1 99 ? 105.790 -3.928 57.953 1.00 73.75 99 ASP A C 1
ATOM 743 O O . ASP A 1 99 ? 105.391 -2.759 57.946 1.00 73.75 99 ASP A O 1
ATOM 747 N N . GLU A 1 100 ? 107.051 -4.228 58.279 1.00 76.19 100 GLU A N 1
ATOM 748 C CA . GLU A 1 100 ? 108.118 -3.230 58.405 1.00 76.19 100 GLU A CA 1
ATOM 749 C C . GLU A 1 100 ? 108.835 -2.994 57.064 1.00 76.19 100 GLU A C 1
ATOM 751 O O . GLU A 1 100 ? 109.134 -1.841 56.741 1.00 76.19 100 GLU A O 1
ATOM 756 N N . ALA A 1 101 ? 109.035 -4.029 56.240 1.00 80.12 101 ALA A N 1
ATOM 757 C CA . ALA A 1 101 ? 109.606 -3.910 54.898 1.00 80.12 101 ALA A CA 1
ATOM 758 C C . ALA A 1 101 ? 108.723 -3.066 53.960 1.00 80.12 101 ALA A C 1
ATOM 760 O O . ALA A 1 101 ? 109.216 -2.105 53.365 1.00 80.12 101 ALA A O 1
ATOM 761 N N . ASP A 1 102 ? 107.420 -3.339 53.888 1.00 79.81 102 ASP A N 1
ATOM 762 C CA . ASP A 1 102 ? 106.471 -2.586 53.057 1.00 79.81 102 ASP A CA 1
ATOM 763 C C . ASP A 1 102 ? 106.365 -1.125 53.501 1.00 79.81 102 ASP A C 1
ATOM 765 O O . ASP A 1 102 ? 106.325 -0.219 52.667 1.00 79.81 102 ASP A O 1
ATOM 769 N N . ARG A 1 103 ? 106.430 -0.846 54.811 1.00 78.62 103 ARG A N 1
ATOM 770 C CA . ARG A 1 103 ? 106.510 0.535 55.318 1.00 78.62 103 ARG A CA 1
ATOM 771 C C . ARG A 1 103 ? 107.815 1.232 54.923 1.00 78.62 103 ARG A C 1
ATOM 773 O O . ARG A 1 103 ? 107.799 2.438 54.660 1.00 78.62 103 ARG A O 1
ATOM 780 N N . ILE A 1 104 ? 108.932 0.509 54.828 1.00 80.00 104 ILE A N 1
ATOM 781 C CA . ILE A 1 104 ? 110.188 1.051 54.293 1.00 80.00 104 ILE A CA 1
ATOM 782 C C . ILE A 1 104 ? 110.046 1.338 52.791 1.00 80.00 104 ILE A C 1
ATOM 784 O O . ILE A 1 104 ? 110.372 2.455 52.380 1.00 80.00 104 ILE A O 1
ATOM 788 N N . TYR A 1 105 ? 109.509 0.414 51.989 1.00 79.44 105 TYR A N 1
ATOM 789 C CA . TYR A 1 105 ? 109.304 0.620 50.548 1.00 79.44 105 TYR A CA 1
ATOM 790 C C . TYR A 1 105 ? 108.318 1.759 50.248 1.00 79.44 105 TYR A C 1
ATOM 792 O O . TYR A 1 105 ? 108.681 2.683 49.520 1.00 79.44 105 TYR A O 1
ATOM 800 N N . GLN A 1 106 ? 107.162 1.821 50.918 1.00 78.69 106 GLN A N 1
ATOM 801 C CA . GLN A 1 106 ? 106.241 2.963 50.826 1.00 78.69 106 GLN A CA 1
ATOM 802 C C . GLN A 1 106 ? 106.929 4.294 51.178 1.00 78.69 106 GLN A C 1
ATOM 804 O O . GLN A 1 106 ? 106.709 5.301 50.506 1.00 78.69 106 GLN A O 1
ATOM 809 N N . SER A 1 107 ? 107.815 4.322 52.184 1.00 78.12 107 SER A N 1
ATOM 810 C CA . SER A 1 107 ? 108.574 5.538 52.523 1.00 78.12 107 SER A CA 1
ATOM 811 C C . SER A 1 107 ? 109.585 5.953 51.441 1.00 78.12 107 SER A C 1
ATOM 813 O O . SER A 1 107 ? 109.890 7.143 51.300 1.00 78.12 107 SER A O 1
ATOM 815 N N . VAL A 1 108 ? 110.096 4.996 50.656 1.00 78.69 108 VAL A N 1
ATOM 816 C CA . VAL A 1 108 ? 110.958 5.245 49.493 1.00 78.69 108 VAL A CA 1
ATOM 817 C C . VAL A 1 108 ? 110.129 5.768 48.324 1.00 78.69 108 VAL A C 1
ATOM 819 O O . VAL A 1 108 ? 110.498 6.796 47.751 1.00 78.69 108 VAL A O 1
ATOM 822 N N . ASP A 1 109 ? 108.993 5.143 48.022 1.00 77.38 109 ASP A N 1
ATOM 823 C CA . ASP A 1 109 ? 108.129 5.548 46.913 1.00 77.38 109 ASP A CA 1
ATOM 824 C C . ASP A 1 109 ? 107.494 6.915 47.161 1.00 77.38 109 ASP A C 1
ATOM 826 O O . ASP A 1 109 ? 107.613 7.800 46.313 1.00 77.38 109 ASP A O 1
ATOM 830 N N . GLU A 1 110 ? 106.981 7.186 48.367 1.00 76.94 110 GLU A N 1
ATOM 831 C CA . GLU A 1 110 ? 106.577 8.541 48.756 1.00 76.94 110 GLU A CA 1
ATOM 832 C C . GLU A 1 110 ? 107.709 9.556 48.549 1.00 76.94 110 GLU A C 1
ATOM 834 O O . GLU A 1 110 ? 107.474 10.679 48.100 1.00 76.94 110 GLU A O 1
ATOM 839 N N . ARG A 1 111 ? 108.954 9.197 48.882 1.00 76.31 111 ARG A N 1
ATOM 840 C CA . ARG A 1 111 ? 110.115 10.088 48.746 1.00 76.31 111 ARG A CA 1
ATOM 841 C C . ARG A 1 111 ? 110.539 10.293 47.290 1.00 76.31 111 ARG A C 1
ATOM 843 O O . ARG A 1 111 ? 111.076 11.358 46.963 1.00 76.31 111 ARG A O 1
ATOM 850 N N . MET A 1 112 ? 110.303 9.318 46.420 1.00 73.88 112 MET A N 1
ATOM 851 C CA . MET A 1 112 ? 110.468 9.462 44.975 1.00 73.88 112 MET A CA 1
ATOM 852 C C . MET A 1 112 ? 109.379 10.370 44.402 1.00 73.88 112 MET A C 1
ATOM 854 O O . MET A 1 112 ? 109.691 11.321 43.678 1.00 73.88 112 MET A O 1
ATOM 858 N N . ASP A 1 113 ? 108.131 10.161 44.810 1.00 71.56 113 ASP A N 1
ATOM 859 C CA . ASP A 1 113 ? 106.979 10.875 44.277 1.00 71.56 113 ASP A CA 1
ATOM 860 C C . ASP A 1 113 ? 106.906 12.331 44.755 1.00 71.56 113 ASP A C 1
ATOM 862 O O . ASP A 1 113 ? 106.643 13.231 43.953 1.00 71.56 113 ASP A O 1
ATOM 866 N N . ARG A 1 114 ? 107.277 12.616 46.016 1.00 73.88 114 ARG A N 1
ATOM 867 C CA . ARG A 1 114 ? 107.398 13.977 46.597 1.00 73.88 114 ARG A CA 1
ATOM 868 C C . ARG A 1 114 ? 108.214 14.955 45.733 1.00 73.88 114 ARG A C 1
ATOM 870 O O . ARG A 1 114 ? 108.030 16.161 45.862 1.00 73.88 114 ARG A O 1
ATOM 877 N N . ARG A 1 115 ? 109.068 14.474 44.816 1.00 70.56 115 ARG A N 1
ATOM 878 C CA . ARG A 1 115 ? 109.804 15.302 43.836 1.00 70.56 115 ARG A CA 1
ATOM 879 C C . ARG A 1 115 ? 108.899 16.018 42.822 1.00 70.56 115 ARG A C 1
ATOM 881 O O . ARG A 1 115 ? 109.330 17.010 42.235 1.00 70.56 115 ARG A O 1
ATOM 888 N N . ARG A 1 116 ? 107.685 15.511 42.567 1.00 68.00 116 ARG A N 1
ATOM 889 C CA . ARG A 1 116 ? 106.687 16.119 41.659 1.00 68.00 116 ARG A CA 1
ATOM 890 C C . ARG A 1 116 ? 105.247 16.113 42.189 1.00 68.00 116 ARG A C 1
ATOM 892 O O . ARG A 1 116 ? 104.451 16.877 41.650 1.00 68.00 116 ARG A O 1
ATOM 899 N N . LYS A 1 117 ? 104.936 15.333 43.234 1.00 73.56 117 LYS A N 1
ATOM 900 C CA . LYS A 1 117 ? 103.608 15.109 43.842 1.00 73.56 117 LYS A CA 1
ATOM 901 C C . LYS A 1 117 ? 102.717 16.358 43.855 1.00 73.56 117 LYS A C 1
ATOM 903 O O . LYS A 1 117 ? 101.787 16.422 43.062 1.00 73.56 117 LYS A O 1
ATOM 908 N N . ALA A 1 118 ? 103.112 17.417 44.564 1.00 74.88 118 ALA A N 1
ATOM 909 C CA . ALA A 1 118 ? 102.331 18.659 44.673 1.00 74.88 118 ALA A CA 1
ATOM 910 C C . ALA A 1 118 ? 102.022 19.385 43.338 1.00 74.88 118 ALA A C 1
ATOM 912 O O . ALA A 1 118 ? 101.084 20.174 43.279 1.00 74.88 118 ALA A O 1
ATOM 913 N N . ARG A 1 119 ? 102.788 19.147 42.260 1.00 76.94 119 ARG A N 1
ATOM 914 C CA . ARG A 1 119 ? 102.513 19.698 40.914 1.00 76.94 119 ARG A CA 1
ATOM 915 C C . ARG A 1 119 ? 101.798 18.699 39.994 1.00 76.94 119 ARG A C 1
ATOM 917 O O . ARG A 1 119 ? 101.219 19.122 38.998 1.00 76.94 119 ARG A O 1
ATOM 924 N N . ARG A 1 120 ? 101.841 17.400 40.312 1.00 79.25 120 ARG A N 1
ATOM 925 C CA . ARG A 1 120 ? 101.029 16.366 39.658 1.00 79.25 120 ARG A CA 1
ATOM 926 C C . ARG A 1 120 ? 99.594 16.440 40.182 1.00 79.25 120 ARG A C 1
ATOM 928 O O . ARG A 1 120 ? 98.699 16.733 39.403 1.00 79.25 120 ARG A O 1
ATOM 935 N N . GLU A 1 121 ? 99.417 16.326 41.497 1.00 78.62 121 GLU A N 1
ATOM 936 C CA . GLU A 1 121 ? 98.118 16.362 42.185 1.00 78.62 121 GLU A CA 1
ATOM 937 C C . GLU A 1 121 ? 97.336 17.638 41.858 1.00 78.62 121 GLU A C 1
ATOM 939 O O . GLU A 1 121 ? 96.188 17.557 41.442 1.00 78.62 121 GLU A O 1
ATOM 944 N N . ALA A 1 122 ? 97.966 18.817 41.940 1.00 81.00 122 ALA A N 1
ATOM 945 C CA . ALA A 1 122 ? 97.302 20.081 41.612 1.00 81.00 122 ALA A CA 1
ATOM 946 C C . ALA A 1 122 ? 96.832 20.165 40.144 1.00 81.00 122 ALA A C 1
ATOM 948 O O . ALA A 1 122 ? 95.835 20.827 39.861 1.00 81.00 122 ALA A O 1
ATOM 949 N N . ARG A 1 123 ? 97.523 19.489 39.211 1.00 82.00 123 ARG A N 1
ATOM 950 C CA . ARG A 1 123 ? 97.107 19.411 37.803 1.00 82.00 123 ARG A CA 1
ATOM 951 C C . ARG A 1 123 ? 96.002 18.375 37.606 1.00 82.00 123 ARG A C 1
ATOM 953 O O . ARG A 1 123 ? 95.012 18.687 36.962 1.00 82.00 123 ARG A O 1
ATOM 960 N N . GLU A 1 124 ? 96.157 17.176 38.159 1.00 78.69 124 GLU A N 1
ATOM 961 C CA . GLU A 1 124 ? 95.158 16.101 38.070 1.00 78.69 124 GLU A CA 1
ATOM 962 C C . GLU A 1 124 ? 93.837 16.502 38.735 1.00 78.69 124 GLU A C 1
ATOM 964 O O . GLU A 1 124 ? 92.767 16.157 38.240 1.00 78.69 124 GLU A O 1
ATOM 969 N N . GLN A 1 125 ? 93.902 17.281 39.818 1.00 78.88 125 GLN A N 1
ATOM 970 C CA . GLN A 1 125 ? 92.735 17.863 40.462 1.00 78.88 125 GLN A CA 1
ATOM 971 C C . GLN A 1 125 ? 92.077 18.933 39.578 1.00 78.88 125 GLN A C 1
ATOM 973 O O . GLN A 1 125 ? 90.870 18.854 39.373 1.00 78.88 125 GLN A O 1
ATOM 978 N N . GLN A 1 126 ? 92.837 19.861 38.974 1.00 81.31 126 GLN A N 1
ATOM 979 C CA . GLN A 1 126 ? 92.278 20.817 38.002 1.00 81.31 126 GLN A CA 1
ATOM 980 C C . GLN A 1 126 ? 91.653 20.121 36.786 1.00 81.31 126 GLN A C 1
ATOM 982 O O . GLN A 1 126 ? 90.540 20.460 36.399 1.00 81.31 126 GLN A O 1
ATOM 987 N N . GLU A 1 127 ? 92.325 19.129 36.199 1.00 81.31 127 GLU A N 1
ATOM 988 C CA . GLU A 1 127 ? 91.806 18.389 35.042 1.00 81.31 127 GLU A CA 1
ATOM 989 C C . GLU A 1 127 ? 90.557 17.570 35.405 1.00 81.31 127 GLU A C 1
ATOM 991 O O . GLU A 1 127 ? 89.642 17.466 34.589 1.00 81.31 127 GLU A O 1
ATOM 996 N N . ARG A 1 128 ? 90.455 17.057 36.641 1.00 75.31 128 ARG A N 1
ATOM 997 C CA . ARG A 1 128 ? 89.248 16.379 37.142 1.00 75.31 128 ARG A CA 1
ATOM 998 C C . ARG A 1 128 ? 88.101 17.352 37.434 1.00 75.31 128 ARG A C 1
ATOM 1000 O O . ARG A 1 128 ? 86.971 17.054 37.064 1.00 75.31 128 ARG A O 1
ATOM 1007 N N . GLU A 1 129 ? 88.370 18.504 38.045 1.00 79.31 129 GLU A N 1
ATOM 1008 C CA . GLU A 1 129 ? 87.369 19.552 38.307 1.00 79.31 129 GLU A CA 1
ATOM 1009 C C . GLU A 1 129 ? 86.838 20.173 37.000 1.00 79.31 129 GLU A C 1
ATOM 1011 O O . GLU A 1 129 ? 85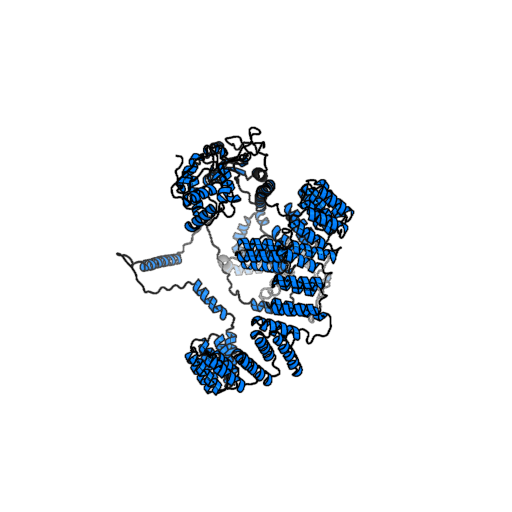.633 20.389 36.857 1.00 79.31 129 GLU A O 1
ATOM 1016 N N . ASP A 1 130 ? 87.705 20.393 36.007 1.00 79.81 130 ASP A N 1
ATOM 1017 C CA . ASP A 1 130 ? 87.313 20.835 34.665 1.00 79.81 130 ASP A CA 1
ATOM 1018 C C . ASP A 1 130 ? 86.526 19.750 33.908 1.00 79.81 130 ASP A C 1
ATOM 1020 O O . ASP A 1 130 ? 85.547 20.065 33.226 1.00 79.81 130 ASP A O 1
ATOM 1024 N N . TYR A 1 131 ? 86.896 18.472 34.053 1.00 76.56 131 TYR A N 1
ATOM 1025 C CA . TYR A 1 131 ? 86.158 17.358 33.454 1.00 76.56 131 TYR A CA 1
ATOM 1026 C C . TYR A 1 131 ? 84.766 17.180 34.076 1.00 76.56 131 TYR A C 1
ATOM 1028 O O . TYR A 1 131 ? 83.792 17.083 33.335 1.00 76.56 131 TYR A O 1
ATOM 1036 N N . GLU A 1 132 ? 84.633 17.187 35.408 1.00 75.06 132 GLU A N 1
ATOM 1037 C CA . GLU A 1 132 ? 83.324 17.069 36.073 1.00 75.06 132 GLU A CA 1
ATOM 1038 C C . GLU A 1 132 ? 82.428 18.296 35.840 1.00 75.06 132 GLU A C 1
ATOM 1040 O O . GLU A 1 132 ? 81.207 18.153 35.791 1.00 75.06 132 GLU A O 1
ATOM 1045 N N . ARG A 1 133 ? 83.003 19.488 35.619 1.00 74.00 133 ARG A N 1
ATOM 1046 C CA . ARG A 1 133 ? 82.239 20.682 35.221 1.00 74.00 133 ARG A CA 1
ATOM 1047 C C . ARG A 1 133 ? 81.701 20.595 33.789 1.00 74.00 133 ARG A C 1
ATOM 1049 O O . ARG A 1 133 ? 80.608 21.089 33.530 1.00 74.00 133 ARG A O 1
ATOM 1056 N N . ASN A 1 134 ? 82.451 19.983 32.871 1.00 76.81 134 ASN A N 1
ATOM 1057 C CA . ASN A 1 134 ? 82.064 19.864 31.461 1.00 76.81 134 ASN A CA 1
ATOM 1058 C C . ASN A 1 134 ? 81.191 18.623 31.179 1.00 76.81 134 ASN A C 1
ATOM 1060 O O . ASN A 1 134 ? 80.294 18.689 30.345 1.00 76.81 134 ASN A O 1
ATOM 1064 N N . ASN A 1 135 ? 81.437 17.512 31.881 1.00 75.50 135 ASN A N 1
ATOM 1065 C CA . ASN A 1 135 ? 80.719 16.238 31.775 1.00 75.50 135 ASN A CA 1
ATOM 1066 C C . ASN A 1 135 ? 80.274 15.733 33.169 1.00 75.50 135 ASN A C 1
ATOM 1068 O O . ASN A 1 135 ? 80.740 14.679 33.621 1.00 75.50 135 ASN A O 1
ATOM 1072 N N . PRO A 1 136 ? 79.373 16.444 33.875 1.00 79.50 136 PRO A N 1
ATOM 1073 C CA . PRO A 1 136 ? 78.821 15.961 35.138 1.00 79.50 136 PRO A CA 1
ATOM 1074 C C . PRO A 1 136 ? 78.071 14.644 34.912 1.00 79.50 136 PRO A C 1
ATOM 1076 O O . PRO A 1 136 ? 77.318 14.501 33.946 1.00 79.50 136 PRO A O 1
ATOM 1079 N N . LYS A 1 137 ? 78.243 13.669 35.810 1.00 77.94 137 LYS A N 1
ATOM 1080 C CA . LYS A 1 137 ? 77.562 12.365 35.731 1.00 77.94 137 LYS A CA 1
ATOM 1081 C C . LYS A 1 137 ? 76.049 12.556 35.834 1.00 77.94 137 LYS A C 1
ATOM 1083 O O . LYS A 1 137 ? 75.590 13.446 36.541 1.00 77.94 137 LYS A O 1
ATOM 1088 N N . ILE A 1 138 ? 75.257 11.663 35.236 1.00 73.88 138 ILE A N 1
ATOM 1089 C CA . ILE A 1 138 ? 73.779 11.718 35.280 1.00 73.88 138 ILE A CA 1
ATOM 1090 C C . ILE A 1 138 ? 73.263 11.882 36.727 1.00 73.88 138 ILE A C 1
ATOM 1092 O O . ILE A 1 138 ? 72.400 12.706 36.999 1.00 73.88 138 ILE A O 1
ATOM 1096 N N . GLN A 1 139 ? 73.855 11.183 37.700 1.00 74.25 139 GLN A N 1
ATOM 1097 C CA . GLN A 1 139 ? 73.477 11.328 39.113 1.00 74.25 139 GLN A CA 1
ATOM 1098 C C . GLN A 1 139 ? 73.766 12.720 39.711 1.00 74.25 139 GLN A C 1
ATOM 1100 O O . GLN A 1 139 ? 73.074 13.108 40.646 1.00 74.25 139 GLN A O 1
ATOM 1105 N N . GLN A 1 140 ? 74.750 13.462 39.187 1.00 76.81 140 GLN A N 1
ATOM 1106 C CA . GLN A 1 140 ? 75.027 14.865 39.528 1.00 76.81 140 GLN A CA 1
ATOM 1107 C C . GLN A 1 140 ? 74.060 15.810 38.787 1.00 76.81 140 GLN A C 1
ATOM 1109 O O . GLN A 1 140 ? 73.544 16.736 39.406 1.00 76.81 140 GLN A O 1
ATOM 1114 N N . GLN A 1 141 ? 73.748 15.536 37.512 1.00 75.62 141 GLN A N 1
ATOM 1115 C CA . GLN A 1 141 ? 72.783 16.301 36.697 1.00 75.62 141 GLN A CA 1
ATOM 1116 C C . GLN A 1 141 ? 71.356 16.297 37.271 1.00 75.62 141 GLN A C 1
ATOM 1118 O O . GLN A 1 141 ? 70.617 17.244 37.052 1.00 75.62 141 GLN A O 1
ATOM 1123 N N . PHE A 1 142 ? 70.978 15.242 38.001 1.00 77.81 142 PHE A N 1
ATOM 1124 C CA . PHE A 1 142 ? 69.693 15.127 38.702 1.00 77.81 142 PHE A CA 1
ATOM 1125 C C . PHE A 1 142 ? 69.828 15.279 40.238 1.00 77.81 142 PHE A C 1
ATOM 1127 O O . PHE A 1 142 ? 68.899 14.947 40.977 1.00 77.81 142 PHE A O 1
ATOM 1134 N N . ALA A 1 143 ? 70.973 15.741 40.767 1.00 82.31 143 ALA A N 1
ATOM 1135 C CA . ALA A 1 143 ? 71.216 15.846 42.219 1.00 82.31 143 ALA A CA 1
ATOM 1136 C C . ALA A 1 143 ? 70.489 17.021 42.900 1.00 82.31 143 ALA A C 1
ATOM 1138 O O . ALA A 1 143 ? 70.439 17.102 44.133 1.00 82.31 143 ALA A O 1
ATOM 1139 N N . ASP A 1 144 ? 69.986 17.962 42.113 1.00 82.25 144 ASP A N 1
ATOM 1140 C CA . ASP A 1 144 ? 69.100 19.059 42.491 1.00 82.25 144 ASP A CA 1
ATOM 1141 C C . ASP A 1 144 ? 67.632 18.600 42.471 1.00 82.25 144 ASP A C 1
ATOM 1143 O O . ASP A 1 144 ? 66.956 18.696 43.493 1.00 82.25 144 ASP A O 1
ATOM 1147 N N . LEU A 1 145 ? 67.177 17.968 41.386 1.00 78.62 145 LEU A N 1
ATOM 1148 C CA . LEU A 1 145 ? 65.841 17.383 41.244 1.00 78.62 145 LEU A CA 1
ATOM 1149 C C . LEU A 1 145 ? 65.589 16.278 42.282 1.00 78.62 145 LEU A C 1
ATOM 1151 O O . LEU A 1 145 ? 64.516 16.216 42.877 1.00 78.62 145 LEU A O 1
ATOM 1155 N N . LYS A 1 146 ? 66.602 15.462 42.604 1.00 80.50 146 LYS A N 1
ATOM 1156 C CA . LYS A 1 146 ? 66.535 14.484 43.703 1.00 80.50 146 LYS A CA 1
ATOM 1157 C C . LYS A 1 146 ? 66.474 15.136 45.093 1.00 80.50 146 LYS A C 1
ATOM 1159 O O . LYS A 1 146 ? 65.969 14.515 46.023 1.00 80.50 146 LYS A O 1
ATOM 1164 N N . ARG A 1 147 ? 66.955 16.376 45.249 1.00 83.12 147 ARG A N 1
ATOM 1165 C CA . ARG A 1 147 ? 66.759 17.181 46.469 1.00 83.12 147 ARG A CA 1
ATOM 1166 C C . ARG A 1 147 ? 65.368 17.815 46.506 1.00 83.12 147 ARG A C 1
ATOM 1168 O O . ARG A 1 147 ? 64.749 17.805 47.562 1.00 83.12 147 ARG A O 1
ATOM 1175 N N . ALA A 1 148 ? 64.860 18.291 45.369 1.00 78.50 148 ALA A N 1
ATOM 1176 C CA . ALA A 1 148 ? 63.499 18.812 45.234 1.00 78.50 148 ALA A CA 1
ATOM 1177 C C . ALA A 1 148 ? 62.431 17.733 45.497 1.00 78.50 148 ALA A C 1
ATOM 1179 O O . ALA A 1 148 ? 61.435 18.006 46.154 1.00 78.50 148 ALA A O 1
ATOM 1180 N N . LEU A 1 149 ? 62.677 16.476 45.109 1.00 78.50 149 LEU A N 1
ATOM 1181 C CA . LEU A 1 149 ? 61.831 15.332 45.490 1.00 78.50 149 LEU A CA 1
ATOM 1182 C C . LEU A 1 149 ? 61.719 15.120 47.015 1.00 78.50 149 LEU A C 1
ATOM 1184 O O . LEU A 1 149 ? 60.797 14.447 47.463 1.00 78.50 149 LEU A O 1
ATOM 1188 N N . GLY A 1 150 ? 62.608 15.719 47.816 1.00 79.69 150 GLY A N 1
ATOM 1189 C CA . GLY A 1 150 ? 62.508 15.763 49.277 1.00 79.69 150 GLY A CA 1
ATOM 1190 C C . GLY A 1 150 ? 61.508 16.788 49.833 1.00 79.69 150 GLY A C 1
ATOM 1191 O O . GLY A 1 150 ? 61.353 16.852 51.049 1.00 79.69 150 GLY A O 1
ATOM 1192 N N . THR A 1 151 ? 60.840 17.590 48.991 1.00 81.50 151 THR A N 1
ATOM 1193 C CA . THR A 1 151 ? 59.726 18.471 49.403 1.00 81.50 151 THR A CA 1
ATOM 1194 C C . THR A 1 151 ? 58.346 17.904 49.055 1.00 81.50 151 THR A C 1
ATOM 1196 O O . THR A 1 151 ? 57.345 18.579 49.279 1.00 81.50 151 THR A O 1
ATOM 1199 N N . VAL A 1 152 ? 58.283 16.695 48.489 1.00 82.38 152 VAL A N 1
ATOM 1200 C CA . VAL A 1 152 ? 57.043 15.942 48.231 1.00 82.38 152 VAL A CA 1
ATOM 1201 C C . VAL A 1 152 ? 56.665 15.194 49.511 1.00 82.38 152 VAL A C 1
ATOM 1203 O O . VAL A 1 152 ? 57.531 14.547 50.102 1.00 82.38 152 VAL A O 1
ATOM 1206 N N . SER A 1 153 ? 55.411 15.291 49.966 1.00 85.88 153 SER A N 1
ATOM 1207 C CA . SER A 1 153 ? 54.998 14.678 51.237 1.00 85.88 153 SER A CA 1
ATOM 1208 C C . SER A 1 153 ? 54.760 13.170 51.113 1.00 85.88 153 SER A C 1
ATOM 1210 O O . SER A 1 153 ? 54.477 12.662 50.029 1.00 85.88 153 SER A O 1
ATOM 1212 N N . ASP A 1 154 ? 54.815 12.442 52.231 1.00 82.12 154 ASP A N 1
ATOM 1213 C CA . ASP A 1 154 ? 54.484 11.008 52.255 1.00 82.12 154 ASP A CA 1
ATOM 1214 C C . ASP A 1 154 ? 53.027 10.736 51.819 1.00 82.12 154 ASP A C 1
ATOM 1216 O O . ASP A 1 154 ? 52.736 9.670 51.275 1.00 82.12 154 ASP A O 1
ATOM 1220 N N . GLU A 1 155 ? 52.116 11.703 51.993 1.00 83.31 155 GLU A N 1
ATOM 1221 C CA . GLU A 1 155 ? 50.744 11.619 51.476 1.00 83.31 155 GLU A CA 1
ATOM 1222 C C . GLU A 1 155 ? 50.704 11.778 49.948 1.00 83.31 155 GLU A C 1
ATOM 1224 O O . GLU A 1 155 ? 49.977 11.042 49.283 1.00 83.31 155 GLU A O 1
ATOM 1229 N N . ASP A 1 156 ? 51.519 12.660 49.363 1.00 79.38 156 ASP A N 1
ATOM 1230 C CA . ASP A 1 156 ? 51.657 12.771 47.903 1.00 79.38 156 ASP A CA 1
ATOM 1231 C C . ASP A 1 156 ? 52.284 11.498 47.309 1.00 79.38 156 ASP A C 1
ATOM 1233 O O . ASP A 1 156 ? 51.800 10.985 46.300 1.00 79.38 156 ASP A O 1
ATOM 1237 N N . TRP A 1 157 ? 53.311 10.936 47.965 1.00 80.56 157 TRP A N 1
ATOM 1238 C CA . TRP A 1 157 ? 53.925 9.655 47.584 1.00 80.56 157 TRP A CA 1
ATOM 1239 C C . TRP A 1 157 ? 52.932 8.487 47.647 1.00 80.56 157 TRP A C 1
ATOM 1241 O O . TRP A 1 157 ? 52.942 7.631 46.761 1.00 80.56 157 TRP A O 1
ATOM 1251 N N . ALA A 1 158 ? 52.054 8.454 48.654 1.00 80.38 158 ALA A N 1
ATOM 1252 C CA . ALA A 1 158 ? 51.000 7.445 48.774 1.00 80.38 158 ALA A CA 1
ATOM 1253 C C . ALA A 1 158 ? 49.868 7.616 47.740 1.00 80.38 158 ALA A C 1
ATOM 1255 O O . ALA A 1 158 ? 49.201 6.639 47.402 1.00 80.38 158 ALA A O 1
ATOM 1256 N N . ASN A 1 159 ? 49.660 8.835 47.229 1.00 78.62 159 ASN A N 1
ATOM 1257 C CA . ASN A 1 159 ? 48.636 9.164 46.233 1.00 78.62 159 ASN A CA 1
ATOM 1258 C C . ASN A 1 159 ? 49.139 9.131 44.774 1.00 78.62 159 ASN A C 1
ATOM 1260 O O . ASN A 1 159 ? 48.375 9.473 43.869 1.00 78.62 159 ASN A O 1
ATOM 1264 N N . ILE A 1 160 ? 50.382 8.699 44.509 1.00 77.06 160 ILE A N 1
ATOM 1265 C CA . ILE A 1 160 ? 50.872 8.491 43.135 1.00 77.06 160 ILE A CA 1
ATOM 1266 C C . ILE A 1 160 ? 49.968 7.466 42.423 1.00 77.06 160 ILE A C 1
ATOM 1268 O O . ILE A 1 160 ? 49.886 6.319 42.871 1.00 77.06 160 ILE A O 1
ATOM 1272 N N . PRO A 1 161 ? 49.308 7.821 41.302 1.00 72.38 161 PRO A N 1
ATOM 1273 C CA . PRO A 1 161 ? 48.421 6.893 40.612 1.00 72.38 161 PRO A CA 1
ATOM 1274 C C . PRO A 1 161 ? 49.182 5.689 40.046 1.00 72.38 161 PRO A C 1
ATOM 1276 O O . PRO A 1 161 ? 50.165 5.848 39.319 1.00 72.38 161 PRO A O 1
ATOM 1279 N N . GLU A 1 162 ? 48.688 4.474 40.307 1.00 75.00 162 GLU A N 1
ATOM 1280 C CA . GLU A 1 162 ? 49.150 3.291 39.578 1.00 75.00 162 GLU A CA 1
ATOM 1281 C C . GLU A 1 162 ? 48.895 3.452 38.068 1.00 75.00 162 GLU A C 1
ATOM 1283 O O . GLU A 1 162 ? 47.920 4.077 37.639 1.00 75.00 162 GLU A O 1
ATOM 1288 N N . VAL A 1 163 ? 49.754 2.845 37.242 1.00 65.56 163 VAL A N 1
ATOM 1289 C CA . VAL A 1 163 ? 49.653 2.881 35.772 1.00 65.56 163 VAL A CA 1
ATOM 1290 C C . VAL A 1 163 ? 48.460 2.069 35.254 1.00 65.56 163 VAL A C 1
ATOM 1292 O O . VAL A 1 163 ? 48.588 0.947 34.760 1.00 65.56 163 VAL A O 1
ATOM 1295 N N . GLY A 1 164 ? 47.275 2.674 35.333 1.00 60.97 164 GLY A N 1
ATOM 1296 C CA . GLY A 1 164 ? 46.084 2.230 34.618 1.00 60.97 164 GLY A CA 1
ATOM 1297 C C . GLY A 1 164 ? 46.315 2.221 33.103 1.00 60.97 164 GLY A C 1
ATOM 1298 O O . GLY A 1 164 ? 47.014 3.075 32.557 1.00 60.97 164 GLY A O 1
ATOM 1299 N N . ASP A 1 165 ? 45.718 1.254 32.400 1.00 55.53 165 ASP A N 1
ATOM 1300 C CA . ASP A 1 165 ? 45.870 1.088 30.947 1.00 55.53 165 ASP A CA 1
ATOM 1301 C C . ASP A 1 165 ? 45.060 2.139 30.166 1.00 55.53 165 ASP A C 1
ATOM 1303 O O . ASP A 1 165 ? 44.049 1.836 29.529 1.00 55.53 165 ASP A O 1
ATOM 1307 N N . LEU A 1 166 ? 45.550 3.383 30.198 1.00 60.75 166 LEU A N 1
ATOM 1308 C CA . LEU A 1 166 ? 45.052 4.551 29.458 1.00 60.75 166 LEU A CA 1
ATOM 1309 C C . LEU A 1 166 ? 44.952 4.309 27.938 1.00 60.75 166 LEU A C 1
ATOM 1311 O O . LEU A 1 166 ? 44.255 5.037 27.239 1.00 60.75 166 LEU A O 1
ATOM 1315 N N . THR A 1 167 ? 45.623 3.273 27.422 1.00 63.81 167 THR A N 1
ATOM 1316 C CA . THR A 1 167 ? 45.631 2.899 25.998 1.00 63.81 167 THR A CA 1
ATOM 1317 C C . THR A 1 167 ? 44.679 1.749 25.644 1.00 63.81 167 THR A C 1
ATOM 1319 O O . THR A 1 167 ? 44.516 1.421 24.467 1.00 63.81 167 THR A O 1
ATOM 1322 N N . GLY A 1 168 ? 44.076 1.086 26.638 1.00 60.47 168 GLY A N 1
ATOM 1323 C CA . GLY A 1 168 ? 43.251 -0.115 26.458 1.00 60.47 168 GLY A CA 1
ATOM 1324 C C . GLY A 1 168 ? 43.974 -1.308 25.805 1.00 60.47 168 GLY A C 1
ATOM 1325 O O . GLY A 1 168 ? 43.320 -2.235 25.310 1.00 60.47 168 GLY A O 1
ATOM 1326 N N . ARG A 1 169 ? 45.313 -1.306 25.768 1.00 68.62 169 ARG A N 1
ATOM 1327 C CA . ARG A 1 169 ? 46.152 -2.285 25.056 1.00 68.62 169 ARG A CA 1
ATOM 1328 C C . ARG A 1 169 ? 45.920 -3.714 25.545 1.00 68.62 169 ARG A C 1
ATOM 1330 O O . ARG A 1 169 ? 45.872 -4.642 24.737 1.00 68.62 169 ARG A O 1
ATOM 1337 N N . ASN A 1 170 ? 45.711 -3.893 26.846 1.00 64.06 170 ASN A N 1
ATOM 1338 C CA . ASN A 1 170 ? 45.495 -5.193 27.475 1.00 64.06 170 ASN A CA 1
ATOM 1339 C C . ASN A 1 170 ? 44.111 -5.774 27.110 1.00 64.06 170 ASN A C 1
ATOM 1341 O O . ASN A 1 170 ? 43.974 -6.971 26.848 1.00 64.06 170 ASN A O 1
ATOM 1345 N N . ARG A 1 171 ? 43.088 -4.914 26.965 1.00 64.12 171 ARG A N 1
ATOM 1346 C CA . ARG A 1 171 ? 41.774 -5.293 26.405 1.00 64.12 171 ARG A CA 1
ATOM 1347 C C . ARG A 1 171 ? 41.895 -5.703 24.934 1.00 64.12 171 ARG A C 1
ATOM 1349 O O . ARG A 1 171 ? 41.289 -6.697 24.537 1.00 64.12 171 ARG A O 1
ATOM 1356 N N . ARG A 1 172 ? 42.694 -4.973 24.145 1.00 64.69 172 ARG A N 1
ATOM 1357 C CA . ARG A 1 172 ? 42.881 -5.218 22.704 1.00 64.69 172 ARG A CA 1
ATOM 1358 C C . ARG A 1 172 ? 43.575 -6.557 22.422 1.00 64.69 172 ARG A C 1
ATOM 1360 O O . ARG A 1 172 ? 43.082 -7.326 21.602 1.00 64.69 172 ARG A O 1
ATOM 1367 N N . ASN A 1 173 ? 44.645 -6.888 23.149 1.00 67.12 173 ASN A N 1
ATOM 1368 C CA . ASN A 1 173 ? 45.325 -8.187 23.017 1.00 67.12 173 ASN A CA 1
ATOM 1369 C C . ASN A 1 173 ? 44.379 -9.364 23.318 1.00 67.12 173 ASN A C 1
ATOM 1371 O O . ASN A 1 173 ? 44.236 -10.276 22.504 1.00 67.12 173 ASN A O 1
ATOM 1375 N N . LYS A 1 174 ? 43.645 -9.287 24.435 1.00 67.62 174 LYS A N 1
ATOM 1376 C CA . LYS A 1 174 ? 42.708 -10.327 24.903 1.00 67.62 174 LYS A CA 1
ATOM 1377 C C . LYS A 1 174 ? 41.513 -10.565 23.963 1.00 67.62 174 LYS A C 1
ATOM 1379 O O . LYS A 1 174 ? 40.803 -11.564 24.098 1.00 67.62 174 LYS A O 1
ATOM 1384 N N . GLN A 1 175 ? 41.278 -9.644 23.025 1.00 59.47 175 GLN A N 1
ATOM 1385 C CA . GLN A 1 175 ? 40.259 -9.735 21.979 1.00 59.47 175 GLN A CA 1
ATOM 1386 C C . GLN A 1 175 ? 40.793 -10.387 20.686 1.00 59.47 175 GLN A C 1
ATOM 1388 O O . GLN A 1 175 ? 40.023 -11.040 19.981 1.00 59.47 175 GLN A O 1
ATOM 1393 N N . ASN A 1 176 ? 42.101 -10.299 20.412 1.00 58.66 176 ASN A N 1
ATOM 1394 C CA . ASN A 1 176 ? 42.749 -11.011 19.302 1.00 58.66 176 ASN A CA 1
ATOM 1395 C C . ASN A 1 176 ? 42.952 -12.506 19.608 1.00 58.66 176 ASN A C 1
ATOM 1397 O O . ASN A 1 176 ? 42.671 -13.346 18.758 1.00 58.66 176 ASN A O 1
ATOM 1401 N N . GLU A 1 177 ? 43.358 -12.859 20.834 1.00 57.88 177 GLU A N 1
ATOM 1402 C CA . GLU A 1 177 ? 43.660 -14.248 21.250 1.00 57.88 177 GLU A CA 1
ATOM 1403 C C . GLU A 1 177 ? 42.475 -15.233 21.156 1.00 57.88 177 GLU A C 1
ATOM 1405 O O . GLU A 1 177 ? 42.654 -16.442 21.294 1.00 57.88 177 GLU A O 1
ATOM 1410 N N . ARG A 1 178 ? 41.247 -14.743 20.943 1.00 53.78 178 ARG A N 1
ATOM 1411 C CA . ARG A 1 178 ? 40.023 -15.563 20.898 1.00 53.78 178 ARG A CA 1
ATOM 1412 C C . ARG A 1 178 ? 39.530 -15.906 19.490 1.00 53.78 178 ARG A C 1
ATOM 1414 O O . ARG A 1 178 ? 38.501 -16.569 19.366 1.00 53.78 178 ARG A O 1
ATOM 1421 N N . GLN A 1 179 ? 40.232 -15.491 18.437 1.00 51.75 179 GLN A N 1
ATOM 1422 C CA . GLN A 1 179 ? 39.809 -15.7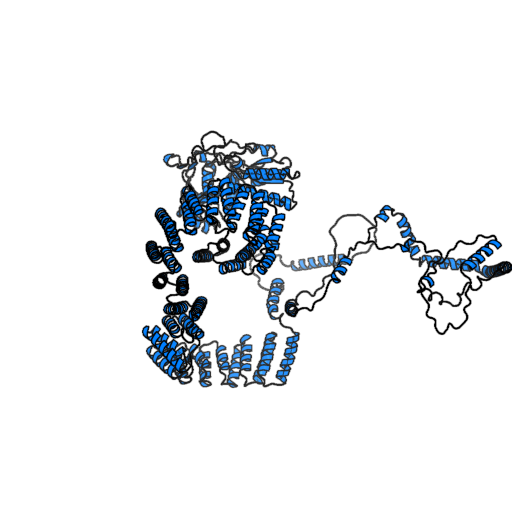55 17.060 1.00 51.75 179 GLN A CA 1
ATOM 1423 C C . GLN A 1 179 ? 40.267 -17.142 16.583 1.00 51.75 179 GLN A C 1
ATOM 1425 O O . GLN A 1 179 ? 41.439 -17.367 16.292 1.00 51.75 179 GLN A O 1
ATOM 1430 N N . ARG A 1 180 ? 39.318 -18.081 16.468 1.00 59.16 180 ARG A N 1
ATOM 1431 C CA . ARG A 1 180 ? 39.482 -19.282 15.634 1.00 59.16 180 ARG A CA 1
ATOM 1432 C C . ARG A 1 180 ? 39.059 -18.945 14.208 1.00 59.16 180 ARG A C 1
ATOM 1434 O O . ARG A 1 180 ? 37.922 -18.529 13.997 1.00 59.16 180 ARG A O 1
ATOM 1441 N N . PHE A 1 181 ? 39.949 -19.164 13.248 1.00 58.34 181 PHE A N 1
ATOM 1442 C CA . PHE A 1 181 ? 39.642 -19.008 11.830 1.00 58.34 181 PHE A CA 1
ATOM 1443 C C . PHE A 1 181 ? 38.939 -20.257 11.284 1.00 58.34 181 PHE A C 1
ATOM 1445 O O . PHE A 1 181 ? 39.319 -21.383 11.605 1.00 58.34 181 PHE A O 1
ATOM 1452 N N . TYR A 1 182 ? 37.940 -20.042 10.432 1.00 64.25 182 TYR A N 1
ATOM 1453 C CA . TYR A 1 182 ? 37.336 -21.063 9.576 1.00 64.25 182 TYR A CA 1
ATOM 1454 C C . TYR A 1 182 ? 37.649 -20.725 8.114 1.00 64.25 182 TYR A C 1
ATOM 1456 O O . TYR A 1 182 ? 37.879 -19.559 7.788 1.00 64.25 182 TYR A O 1
ATOM 1464 N N . ALA A 1 183 ? 37.633 -21.725 7.231 1.00 63.81 183 ALA A N 1
ATOM 1465 C CA . ALA A 1 183 ? 37.681 -21.471 5.794 1.00 63.81 183 ALA A CA 1
ATOM 1466 C C . ALA A 1 183 ? 36.439 -20.667 5.371 1.00 63.81 183 ALA A C 1
ATOM 1468 O O . ALA A 1 183 ? 35.313 -21.007 5.739 1.00 63.81 183 ALA A O 1
ATOM 1469 N N . VAL A 1 184 ? 36.658 -19.583 4.631 1.00 57.47 184 VAL A N 1
ATOM 1470 C CA . VAL A 1 184 ? 35.599 -18.675 4.179 1.00 57.47 184 VAL A CA 1
ATOM 1471 C C . VAL A 1 184 ? 34.868 -19.305 2.981 1.00 57.47 184 VAL A C 1
ATOM 1473 O O . VAL A 1 184 ? 35.545 -19.677 2.025 1.00 57.47 184 VAL A O 1
ATOM 1476 N N . PRO A 1 185 ? 33.525 -19.431 2.987 1.00 55.97 185 PRO A N 1
ATOM 1477 C CA . PRO A 1 185 ? 32.783 -19.958 1.841 1.00 55.97 185 PRO A CA 1
ATOM 1478 C C . PRO A 1 185 ? 32.841 -19.030 0.619 1.00 55.97 185 PRO A C 1
ATOM 1480 O O . PRO A 1 185 ? 32.801 -17.807 0.764 1.00 55.97 185 PRO A O 1
ATOM 1483 N N . ASP A 1 186 ? 32.823 -19.602 -0.588 1.00 54.53 186 ASP A N 1
ATOM 1484 C CA . ASP A 1 186 ? 32.949 -18.864 -1.860 1.00 54.53 186 ASP A CA 1
ATOM 1485 C C . ASP A 1 186 ? 31.855 -17.800 -2.089 1.00 54.53 186 ASP A C 1
ATOM 1487 O O . ASP A 1 186 ? 32.049 -16.840 -2.835 1.00 54.53 186 ASP A O 1
ATOM 1491 N N . THR A 1 187 ? 30.717 -17.896 -1.395 1.00 52.72 187 THR A N 1
ATOM 1492 C CA . THR A 1 187 ? 29.673 -16.856 -1.390 1.00 52.72 187 THR A CA 1
ATOM 1493 C C . THR A 1 187 ? 30.164 -15.513 -0.836 1.00 52.72 187 THR A C 1
ATOM 1495 O O . THR A 1 187 ? 29.651 -14.465 -1.227 1.00 52.72 187 THR A O 1
ATOM 1498 N N . VAL A 1 188 ? 31.189 -15.507 0.020 1.00 51.09 188 VAL A N 1
ATOM 1499 C CA . VAL A 1 188 ? 31.819 -14.276 0.522 1.00 51.09 188 VAL A CA 1
ATOM 1500 C C . VAL A 1 188 ? 32.786 -13.688 -0.510 1.00 51.09 188 VAL A C 1
ATOM 1502 O O . VAL A 1 188 ? 32.901 -12.469 -0.588 1.00 51.09 188 VAL A O 1
ATOM 1505 N N . LEU A 1 189 ? 33.416 -14.508 -1.363 1.00 51.03 189 LEU A N 1
ATOM 1506 C CA . LEU A 1 189 ? 34.188 -14.011 -2.514 1.00 51.03 189 LEU A CA 1
ATOM 1507 C C . LEU A 1 189 ? 33.276 -13.342 -3.554 1.00 51.03 189 LEU A C 1
ATOM 1509 O O . LEU A 1 189 ? 33.677 -12.352 -4.163 1.00 51.03 189 LEU A O 1
ATOM 1513 N N . ALA A 1 190 ? 32.037 -13.821 -3.707 1.00 49.41 190 ALA A N 1
ATOM 1514 C CA . ALA A 1 190 ? 31.022 -13.126 -4.496 1.00 49.41 190 ALA A CA 1
ATOM 1515 C C . ALA A 1 190 ? 30.651 -11.767 -3.870 1.00 49.41 190 ALA A C 1
ATOM 1517 O O . ALA A 1 190 ? 30.739 -10.750 -4.548 1.00 49.41 190 ALA A O 1
ATOM 1518 N N . GLY A 1 191 ? 30.338 -11.712 -2.569 1.00 47.41 191 GLY A N 1
ATOM 1519 C CA . GLY A 1 191 ? 30.025 -10.443 -1.887 1.00 47.41 191 GLY A CA 1
ATOM 1520 C C . GLY A 1 191 ? 31.192 -9.441 -1.842 1.00 47.41 191 GLY A C 1
ATOM 1521 O O . GLY A 1 191 ? 30.982 -8.233 -1.934 1.00 47.41 191 GLY A O 1
ATOM 1522 N N . ALA A 1 192 ? 32.434 -9.924 -1.758 1.00 43.62 192 ALA A N 1
ATOM 1523 C CA . ALA A 1 192 ? 33.633 -9.087 -1.795 1.00 43.62 192 ALA A CA 1
ATOM 1524 C C . ALA A 1 192 ? 33.879 -8.443 -3.172 1.00 43.62 192 ALA A C 1
ATOM 1526 O O . ALA A 1 192 ? 34.533 -7.404 -3.241 1.00 43.62 192 ALA A O 1
ATOM 1527 N N . ARG A 1 193 ? 33.340 -9.017 -4.257 1.00 46.38 193 ARG A N 1
ATOM 1528 C CA . ARG A 1 193 ? 33.427 -8.447 -5.610 1.00 46.38 193 ARG A CA 1
ATOM 1529 C C . ARG A 1 193 ? 32.671 -7.122 -5.729 1.00 46.38 193 ARG A C 1
ATOM 1531 O O . ARG A 1 193 ? 33.163 -6.214 -6.392 1.00 46.38 193 ARG A O 1
ATOM 1538 N N . ASP A 1 194 ? 31.531 -7.011 -5.052 1.00 46.41 194 ASP A N 1
ATOM 1539 C CA . ASP A 1 194 ? 30.655 -5.835 -5.117 1.00 46.41 194 ASP A CA 1
ATOM 1540 C C . ASP A 1 194 ? 31.028 -4.765 -4.070 1.00 46.41 194 ASP A C 1
ATOM 1542 O O . ASP A 1 194 ? 30.682 -3.595 -4.215 1.00 46.41 194 ASP A O 1
ATOM 1546 N N . GLY A 1 195 ? 31.763 -5.143 -3.015 1.00 42.62 195 GLY A N 1
ATOM 1547 C CA . GLY A 1 195 ? 32.188 -4.237 -1.938 1.00 42.62 195 GLY A CA 1
ATOM 1548 C C . GLY A 1 195 ? 33.523 -3.507 -2.157 1.00 42.62 195 GLY A C 1
ATOM 1549 O O . GLY A 1 195 ? 33.882 -2.653 -1.352 1.00 42.62 195 GLY A O 1
ATOM 1550 N N . ALA A 1 196 ? 34.283 -3.831 -3.208 1.00 43.81 196 ALA A N 1
ATOM 1551 C CA . ALA A 1 196 ? 35.700 -3.462 -3.336 1.00 43.81 196 ALA A CA 1
ATOM 1552 C C . ALA A 1 196 ? 36.001 -2.074 -3.958 1.00 43.81 196 ALA A C 1
ATOM 1554 O O . ALA A 1 196 ? 37.113 -1.854 -4.441 1.00 43.81 196 ALA A O 1
ATOM 1555 N N . GLN A 1 197 ? 35.057 -1.124 -3.944 1.00 41.75 197 GLN A N 1
ATOM 1556 C CA . GLN A 1 197 ? 35.310 0.274 -4.338 1.00 41.75 197 GLN A CA 1
ATOM 1557 C C . GLN A 1 197 ? 34.624 1.293 -3.414 1.00 41.75 197 GLN A C 1
ATOM 1559 O O . GLN A 1 197 ? 33.604 1.875 -3.767 1.00 41.75 197 GLN A O 1
ATOM 1564 N N . MET A 1 198 ? 35.229 1.546 -2.249 1.00 34.88 198 MET A N 1
ATOM 1565 C CA . MET A 1 198 ? 35.187 2.831 -1.527 1.00 34.88 198 MET A CA 1
ATOM 1566 C C . MET A 1 198 ? 36.229 2.822 -0.395 1.00 34.88 198 MET A C 1
ATOM 1568 O O . MET A 1 198 ? 36.245 1.898 0.412 1.00 34.88 198 MET A O 1
ATOM 1572 N N . GLY A 1 199 ? 37.064 3.866 -0.311 1.00 30.91 199 GLY A N 1
ATOM 1573 C CA . GLY A 1 199 ? 37.931 4.130 0.849 1.00 30.91 199 GLY A CA 1
ATOM 1574 C C . GLY A 1 199 ? 39.375 3.611 0.777 1.00 30.91 199 GLY A C 1
ATOM 1575 O O . GLY A 1 199 ? 39.734 2.675 1.484 1.00 30.91 199 GLY A O 1
ATOM 1576 N N . THR A 1 200 ? 40.239 4.301 0.024 1.00 32.38 200 THR A N 1
ATOM 1577 C CA . THR A 1 200 ? 41.700 4.281 0.248 1.00 32.38 200 THR A CA 1
ATOM 1578 C C . THR A 1 200 ? 42.254 5.702 0.297 1.00 32.38 200 THR A C 1
ATOM 1580 O O . THR A 1 200 ? 42.915 6.153 -0.633 1.00 32.38 200 THR A O 1
ATOM 1583 N N . GLU A 1 201 ? 41.989 6.401 1.396 1.00 28.67 201 GLU A N 1
ATOM 1584 C CA . GLU A 1 201 ? 42.721 7.606 1.783 1.00 28.67 201 GLU A CA 1
ATOM 1585 C C . GLU A 1 201 ? 42.856 7.611 3.309 1.00 28.67 201 GLU A C 1
ATOM 1587 O O . GLU A 1 201 ? 41.900 7.306 4.023 1.00 28.67 201 GLU A O 1
ATOM 1592 N N . VAL A 1 202 ? 44.064 7.884 3.805 1.00 28.91 202 VAL A N 1
ATOM 1593 C CA . VAL A 1 202 ? 44.364 7.953 5.240 1.00 28.91 202 VAL A CA 1
ATOM 1594 C C . VAL A 1 202 ? 44.469 9.424 5.612 1.00 28.91 202 VAL A C 1
ATOM 1596 O O . VAL A 1 202 ? 45.391 10.102 5.168 1.00 28.91 202 VAL A O 1
ATOM 1599 N N . GLN A 1 203 ? 43.536 9.905 6.431 1.00 29.84 203 GLN A N 1
ATOM 1600 C CA . GLN A 1 203 ? 43.669 11.181 7.127 1.00 29.84 203 GLN A CA 1
ATOM 1601 C C . GLN A 1 203 ? 44.014 10.912 8.590 1.00 29.84 203 GLN A C 1
ATOM 1603 O O . GLN A 1 203 ? 43.157 10.468 9.351 1.00 29.84 203 GLN A O 1
ATOM 1608 N N . ASP A 1 204 ? 45.260 11.201 8.961 1.00 28.11 204 ASP A N 1
ATOM 1609 C CA . ASP A 1 204 ? 45.663 11.437 10.348 1.00 28.11 204 ASP A CA 1
ATOM 1610 C C . ASP A 1 204 ? 46.863 12.397 10.390 1.00 28.11 204 ASP A C 1
ATOM 1612 O O . ASP A 1 204 ? 48.016 11.981 10.399 1.00 28.11 204 ASP A O 1
ATOM 1616 N N . GLU A 1 205 ? 46.568 13.696 10.375 1.00 29.77 205 GLU A N 1
ATOM 1617 C CA . GLU A 1 205 ? 47.282 14.672 11.201 1.00 29.77 205 GLU A CA 1
ATOM 1618 C C . GLU A 1 205 ? 46.223 15.611 11.787 1.00 29.77 205 GLU A C 1
ATOM 1620 O O . GLU A 1 205 ? 45.403 16.182 11.063 1.00 29.77 205 GLU A O 1
ATOM 1625 N N . GLY A 1 206 ? 46.197 15.733 13.112 1.00 28.80 206 GLY A N 1
ATOM 1626 C CA . GLY A 1 206 ? 45.263 16.606 13.816 1.00 28.80 206 GLY A CA 1
ATOM 1627 C C . GLY A 1 206 ? 45.882 17.954 14.173 1.00 28.80 206 GLY A C 1
ATOM 1628 O O . GLY A 1 206 ? 47.084 18.061 14.397 1.00 28.80 206 GLY A O 1
ATOM 1629 N N . MET A 1 207 ? 45.035 18.966 14.363 1.00 24.89 207 MET A N 1
ATOM 1630 C CA . MET A 1 207 ? 45.340 20.055 15.291 1.00 24.89 207 MET A CA 1
ATOM 1631 C C . MET A 1 207 ? 44.137 20.338 16.183 1.00 24.89 207 MET A C 1
ATOM 1633 O O . MET A 1 207 ? 43.031 20.588 15.706 1.00 24.89 207 MET A O 1
ATOM 1637 N N . ALA A 1 208 ? 44.388 20.332 17.488 1.00 28.69 208 ALA A N 1
ATOM 1638 C CA . ALA A 1 208 ? 43.554 20.999 18.471 1.00 28.69 208 ALA A CA 1
ATOM 1639 C C . ALA A 1 208 ? 44.223 22.329 18.838 1.00 28.69 208 ALA A C 1
ATOM 1641 O O . ALA A 1 208 ? 45.429 22.353 19.065 1.00 28.69 208 ALA A O 1
ATOM 1642 N N . THR A 1 209 ? 43.447 23.412 18.848 1.00 26.19 209 THR A N 1
ATOM 1643 C CA . THR A 1 209 ? 43.628 24.700 19.558 1.00 26.19 209 THR A CA 1
ATOM 1644 C C . THR A 1 209 ? 42.661 25.710 18.920 1.00 26.19 209 THR A C 1
ATOM 1646 O O . THR A 1 209 ? 42.413 25.656 17.721 1.00 26.19 209 THR A O 1
ATOM 1649 N N . GLU A 1 210 ? 42.079 26.679 19.619 1.00 27.50 210 GLU A N 1
ATOM 1650 C CA . GLU A 1 210 ? 41.667 26.757 21.027 1.00 27.50 210 GLU A CA 1
ATOM 1651 C C . GLU A 1 210 ? 40.684 27.940 21.149 1.00 27.50 210 GLU A C 1
ATOM 1653 O O . GLU A 1 210 ? 40.611 28.771 20.241 1.00 27.50 210 GLU A O 1
ATOM 1658 N N . ALA A 1 211 ? 39.924 28.049 22.244 1.00 25.86 211 ALA A N 1
ATOM 1659 C CA . ALA A 1 211 ? 38.953 29.136 22.416 1.00 25.86 211 ALA A CA 1
ATOM 1660 C C . ALA A 1 211 ? 38.905 29.700 23.852 1.00 25.86 211 ALA A C 1
ATOM 1662 O O . ALA A 1 211 ? 37.874 29.618 24.505 1.00 25.86 211 ALA A O 1
ATOM 1663 N N . GLY A 1 212 ? 40.021 30.302 24.293 1.00 25.41 212 GLY A N 1
ATOM 1664 C CA . GLY A 1 212 ? 40.111 31.368 25.313 1.00 25.41 212 GLY A CA 1
ATOM 1665 C C . GLY A 1 212 ? 39.643 31.075 26.752 1.00 25.41 212 GLY A C 1
ATOM 1666 O O . GLY A 1 212 ? 38.457 30.875 26.993 1.00 25.41 212 GLY A O 1
ATOM 1667 N N . GLY A 1 213 ? 40.544 31.181 27.746 1.00 25.36 213 GLY A N 1
ATOM 1668 C CA . GLY A 1 213 ? 40.168 30.857 29.137 1.00 25.36 213 GLY A CA 1
ATOM 1669 C C . GLY A 1 213 ? 41.041 31.306 30.324 1.00 25.36 213 GLY A C 1
ATOM 1670 O O . GLY A 1 213 ? 40.841 30.742 31.387 1.00 25.36 213 GLY A O 1
ATOM 1671 N N . ALA A 1 214 ? 41.920 32.312 30.192 1.00 28.44 214 ALA A N 1
ATOM 1672 C CA . ALA A 1 214 ? 42.618 33.030 31.291 1.00 28.44 214 ALA A CA 1
ATOM 1673 C C . ALA A 1 214 ? 43.572 32.253 32.252 1.00 28.44 214 ALA A C 1
ATOM 1675 O O . ALA A 1 214 ? 43.191 31.295 32.914 1.00 28.44 214 ALA A O 1
ATOM 1676 N N . GLY A 1 215 ? 44.796 32.775 32.443 1.00 27.03 215 GLY A N 1
ATOM 1677 C CA . GLY A 1 215 ? 45.731 32.335 33.497 1.00 27.03 215 GLY A CA 1
ATOM 1678 C C . GLY A 1 215 ? 47.182 32.800 33.281 1.00 27.03 215 GLY A C 1
ATOM 1679 O O . GLY A 1 215 ? 47.813 32.400 32.312 1.00 27.03 215 GLY A O 1
ATOM 1680 N N . ALA A 1 216 ? 47.693 33.657 34.170 1.00 28.42 216 ALA A N 1
ATOM 1681 C CA . ALA A 1 216 ? 49.075 34.178 34.222 1.00 28.42 216 ALA A CA 1
ATOM 1682 C C . ALA A 1 216 ? 50.112 33.079 34.599 1.00 28.42 216 ALA A C 1
ATOM 1684 O O . ALA A 1 216 ? 49.708 32.093 35.209 1.00 28.42 216 ALA A O 1
ATOM 1685 N N . GLU A 1 217 ? 51.440 33.144 34.377 1.00 30.91 217 GLU A N 1
ATOM 1686 C CA . GLU A 1 217 ? 52.408 34.049 33.689 1.00 30.91 217 GLU A CA 1
ATOM 1687 C C . GLU A 1 217 ? 53.784 33.285 33.611 1.00 30.91 217 GLU A C 1
ATOM 1689 O O . GLU A 1 217 ? 53.839 32.156 34.091 1.00 30.91 217 GLU A O 1
ATOM 1694 N N . GLN A 1 218 ? 54.946 33.704 33.063 1.00 30.56 218 GLN A N 1
ATOM 1695 C CA . GLN A 1 218 ? 55.504 34.968 32.521 1.00 30.56 218 GLN A CA 1
ATOM 1696 C C . GLN A 1 218 ? 56.647 34.650 31.485 1.00 30.56 218 GLN A C 1
ATOM 1698 O O . GLN A 1 218 ? 56.563 33.654 30.777 1.00 30.56 218 GLN A O 1
ATOM 1703 N N . ALA A 1 219 ? 57.740 35.441 31.458 1.00 31.02 219 ALA A N 1
ATOM 1704 C CA . ALA A 1 219 ? 59.117 35.076 31.042 1.00 31.02 219 ALA A CA 1
ATOM 1705 C C . ALA A 1 219 ? 59.476 34.893 29.537 1.00 31.02 219 ALA A C 1
ATOM 1707 O O . ALA A 1 219 ? 60.054 33.884 29.153 1.00 31.02 219 ALA A O 1
ATOM 1708 N N . ASP A 1 220 ? 59.174 35.925 28.736 1.00 32.75 220 ASP A N 1
ATOM 1709 C CA . ASP A 1 220 ? 60.054 36.682 27.795 1.00 32.75 220 ASP A CA 1
ATOM 1710 C C . ASP A 1 220 ? 61.185 36.001 26.954 1.00 32.75 220 ASP A C 1
ATOM 1712 O O . ASP A 1 220 ? 61.914 35.132 27.422 1.00 32.75 220 ASP A O 1
ATOM 1716 N N . GLY A 1 221 ? 61.417 36.480 25.713 1.00 30.64 221 GLY A N 1
ATOM 1717 C CA . GLY A 1 221 ? 62.479 35.946 24.824 1.00 30.64 221 GLY A CA 1
ATOM 1718 C C . GLY A 1 221 ? 62.495 36.312 23.317 1.00 30.64 221 GLY A C 1
ATOM 1719 O O . GLY A 1 221 ? 62.910 35.485 22.513 1.00 30.64 221 GLY A O 1
ATOM 1720 N N . THR A 1 222 ? 62.019 37.499 22.915 1.00 42.28 222 THR A N 1
ATOM 1721 C CA . THR A 1 222 ? 62.217 38.180 21.595 1.00 42.28 222 THR A CA 1
ATOM 1722 C C . THR A 1 222 ? 62.562 37.386 20.300 1.00 42.28 222 THR A C 1
ATOM 1724 O O . THR A 1 222 ? 63.716 37.080 20.009 1.00 42.28 222 THR A O 1
ATOM 1727 N N . MET A 1 223 ? 61.597 37.284 19.366 1.00 33.59 223 MET A N 1
ATOM 1728 C CA . MET A 1 223 ? 61.841 37.138 17.909 1.00 33.59 223 MET A CA 1
ATOM 1729 C C . MET A 1 223 ? 60.662 37.701 17.086 1.00 33.59 223 MET A C 1
ATOM 1731 O O . MET A 1 223 ? 59.533 37.734 17.571 1.00 33.59 223 MET A O 1
ATOM 1735 N N . THR A 1 224 ? 60.893 38.164 15.849 1.00 40.25 224 THR A N 1
ATOM 1736 C CA . THR A 1 224 ? 59.869 38.831 15.009 1.00 40.25 224 THR A CA 1
ATOM 1737 C C . THR A 1 224 ? 59.280 37.927 13.919 1.00 40.25 224 THR A C 1
ATOM 1739 O O . THR A 1 224 ? 60.003 37.338 13.115 1.00 40.25 224 THR A O 1
ATOM 1742 N N . ASN A 1 225 ? 57.944 37.850 13.840 1.00 40.19 225 ASN A N 1
ATOM 1743 C CA . ASN A 1 225 ? 57.251 36.995 12.872 1.00 40.19 225 ASN A CA 1
ATOM 1744 C C . ASN A 1 225 ? 57.065 37.668 11.497 1.00 40.19 225 ASN A C 1
ATOM 1746 O O . ASN A 1 225 ? 56.288 38.611 11.342 1.00 40.19 225 ASN A O 1
ATOM 1750 N N . PHE A 1 226 ? 57.722 37.136 10.464 1.00 41.91 226 PHE A N 1
ATOM 1751 C CA . PHE A 1 226 ? 57.554 37.605 9.082 1.00 41.91 226 PHE A CA 1
ATOM 1752 C C . PHE A 1 226 ? 56.248 37.130 8.416 1.00 41.91 226 PHE A C 1
ATOM 1754 O O . PHE A 1 226 ? 55.823 37.738 7.428 1.00 41.91 226 PHE A O 1
ATOM 1761 N N . ALA A 1 227 ? 55.587 36.087 8.936 1.00 48.56 227 ALA A N 1
ATOM 1762 C CA . ALA A 1 227 ? 54.370 35.539 8.333 1.00 48.56 227 ALA A CA 1
ATOM 1763 C C . ALA A 1 227 ? 53.200 36.540 8.364 1.00 48.56 227 ALA A C 1
ATOM 1765 O O . ALA A 1 227 ? 52.521 36.723 7.352 1.00 48.56 227 ALA A O 1
ATOM 1766 N N . ASP A 1 228 ? 53.016 37.254 9.479 1.00 48.44 228 ASP A N 1
ATOM 1767 C CA . ASP A 1 228 ? 51.917 38.215 9.647 1.00 48.44 228 ASP A CA 1
ATOM 1768 C C . ASP A 1 228 ? 52.069 39.442 8.738 1.00 48.44 228 ASP A C 1
ATOM 1770 O O . ASP A 1 228 ? 51.088 39.930 8.173 1.00 48.44 228 ASP A O 1
ATOM 1774 N N . ILE A 1 229 ? 53.307 39.891 8.501 1.00 51.12 229 ILE A N 1
ATOM 1775 C CA . ILE A 1 229 ? 53.610 40.946 7.522 1.00 51.12 229 ILE A CA 1
ATOM 1776 C C . ILE A 1 229 ? 53.278 40.466 6.100 1.00 51.12 229 ILE A C 1
ATOM 1778 O O . ILE A 1 229 ? 52.713 41.228 5.311 1.00 51.12 229 ILE A O 1
ATOM 1782 N N . GLY A 1 230 ? 53.563 39.200 5.773 1.00 52.44 230 GLY A N 1
ATOM 1783 C CA . GLY A 1 230 ? 53.157 38.579 4.509 1.00 52.44 230 GLY A CA 1
ATOM 1784 C C . GLY A 1 230 ? 51.634 38.513 4.342 1.00 52.44 230 GLY A C 1
ATOM 1785 O O . GLY A 1 230 ? 51.101 38.945 3.318 1.00 52.44 230 GLY A O 1
ATOM 1786 N N . ALA A 1 231 ? 50.917 38.047 5.368 1.00 57.09 231 ALA A N 1
ATOM 1787 C CA . ALA A 1 231 ? 49.459 37.941 5.367 1.00 57.09 231 ALA A CA 1
ATOM 1788 C C . ALA A 1 231 ? 48.766 39.314 5.269 1.00 57.09 231 ALA A C 1
ATOM 1790 O O . ALA A 1 231 ? 47.831 39.486 4.479 1.00 57.09 231 ALA A O 1
ATOM 1791 N N . ALA A 1 232 ? 49.251 40.314 6.011 1.00 51.72 232 ALA A N 1
ATOM 1792 C CA . ALA A 1 232 ? 48.766 41.689 5.931 1.00 51.72 232 ALA A CA 1
ATOM 1793 C C . ALA A 1 232 ? 49.008 42.294 4.538 1.00 51.72 232 ALA A C 1
ATOM 1795 O O . ALA A 1 232 ? 48.100 42.889 3.953 1.00 51.72 232 ALA A O 1
ATOM 1796 N N . ARG A 1 233 ? 50.202 42.092 3.963 1.00 54.41 233 ARG A N 1
ATOM 1797 C CA . ARG A 1 233 ? 50.547 42.591 2.624 1.00 54.41 233 ARG A CA 1
ATOM 1798 C C . ARG A 1 233 ? 49.704 41.937 1.528 1.00 54.41 233 ARG A C 1
ATOM 1800 O O . ARG A 1 233 ? 49.256 42.652 0.635 1.00 54.41 233 ARG A O 1
ATOM 1807 N N . ASN A 1 234 ? 49.413 40.638 1.630 1.00 54.69 234 ASN A N 1
ATOM 1808 C CA . ASN A 1 234 ? 48.503 39.951 0.710 1.00 54.69 234 ASN A CA 1
ATOM 1809 C C . ASN A 1 234 ? 47.064 40.478 0.814 1.00 54.69 234 ASN A C 1
ATOM 1811 O O . ASN A 1 234 ? 46.468 40.770 -0.218 1.00 54.69 234 ASN A O 1
ATOM 1815 N N . ARG A 1 235 ? 46.519 40.695 2.021 1.00 60.22 235 ARG A N 1
ATOM 1816 C CA . ARG A 1 235 ? 45.178 41.298 2.179 1.00 60.22 235 ARG A CA 1
ATOM 1817 C C . ARG A 1 235 ? 45.110 42.722 1.619 1.00 60.22 235 ARG A C 1
ATOM 1819 O O . ARG A 1 235 ? 44.161 43.049 0.915 1.00 60.22 235 ARG A O 1
ATOM 1826 N N . VAL A 1 236 ? 46.127 43.555 1.856 1.00 61.41 236 VAL A N 1
ATOM 1827 C CA . VAL A 1 236 ? 46.200 44.914 1.280 1.00 61.41 236 VAL A CA 1
ATOM 1828 C C . VAL A 1 236 ? 46.365 44.882 -0.245 1.00 61.41 236 VAL A C 1
ATOM 1830 O O . VAL A 1 236 ? 45.821 45.744 -0.934 1.00 61.41 236 VAL A O 1
ATOM 1833 N N . MET A 1 237 ? 47.076 43.893 -0.794 1.00 56.03 237 MET A N 1
ATOM 1834 C CA . MET A 1 237 ? 47.196 43.699 -2.242 1.00 56.03 237 MET A CA 1
ATOM 1835 C C . MET A 1 237 ? 45.880 43.219 -2.867 1.00 56.03 237 MET A C 1
ATOM 1837 O O . MET A 1 237 ? 45.495 43.738 -3.910 1.00 56.03 237 MET A O 1
ATOM 1841 N N . GLN A 1 238 ? 45.160 42.307 -2.210 1.00 58.25 238 GLN A N 1
ATOM 1842 C CA . GLN A 1 238 ? 43.849 41.826 -2.646 1.00 58.25 238 GLN A CA 1
ATOM 1843 C C . GLN A 1 238 ? 42.810 42.955 -2.639 1.00 58.25 238 GLN A C 1
ATOM 1845 O O . GLN A 1 238 ? 42.227 43.235 -3.677 1.00 58.25 238 GLN A O 1
ATOM 1850 N N . VAL A 1 239 ? 42.694 43.717 -1.544 1.00 65.38 239 VAL A N 1
ATOM 1851 C CA . VAL A 1 239 ? 41.803 44.894 -1.474 1.00 65.38 239 VAL A CA 1
ATOM 1852 C C . VAL A 1 239 ? 42.149 45.947 -2.540 1.00 65.38 239 VAL A C 1
ATOM 1854 O O . VAL A 1 239 ? 41.255 46.613 -3.056 1.00 65.38 239 VAL A O 1
ATOM 1857 N N . ARG A 1 240 ? 43.425 46.090 -2.928 1.00 56.41 240 ARG A N 1
ATOM 1858 C CA . ARG A 1 240 ? 43.827 46.972 -4.042 1.00 56.41 240 ARG A CA 1
ATOM 1859 C C . ARG A 1 240 ? 43.509 46.403 -5.427 1.00 56.41 240 ARG A C 1
ATOM 1861 O O . ARG A 1 240 ? 43.261 47.194 -6.331 1.00 56.41 240 ARG A O 1
ATOM 1868 N N . LEU A 1 241 ? 43.501 45.082 -5.602 1.00 54.50 241 LEU A N 1
ATOM 1869 C CA . LEU A 1 241 ? 43.055 44.425 -6.836 1.00 54.50 241 LEU A CA 1
ATOM 1870 C C . LEU A 1 241 ? 41.530 44.512 -6.982 1.00 54.50 241 LEU A C 1
ATOM 1872 O O . LEU A 1 241 ? 41.048 44.896 -8.044 1.00 54.50 241 LEU A O 1
ATOM 1876 N N . ASP A 1 242 ? 40.784 44.266 -5.905 1.00 54.72 242 ASP A N 1
ATOM 1877 C CA . ASP A 1 242 ? 39.323 44.381 -5.877 1.00 54.72 242 ASP A CA 1
ATOM 1878 C C . ASP A 1 242 ? 38.873 45.838 -6.108 1.00 54.72 242 ASP A C 1
ATOM 1880 O O . ASP A 1 242 ? 37.972 46.094 -6.905 1.00 54.72 242 ASP A O 1
ATOM 1884 N N . ALA A 1 243 ? 39.557 46.818 -5.503 1.00 54.16 243 ALA A N 1
ATOM 1885 C CA . ALA A 1 243 ? 39.308 48.239 -5.764 1.00 54.16 243 ALA A CA 1
ATOM 1886 C C . ALA A 1 243 ? 39.662 48.655 -7.208 1.00 54.16 243 ALA A C 1
ATOM 1888 O O . ALA A 1 243 ? 38.949 49.463 -7.802 1.00 54.16 243 ALA A O 1
ATOM 1889 N N . ALA A 1 244 ? 40.719 48.084 -7.800 1.00 51.06 244 ALA A N 1
ATOM 1890 C CA . ALA A 1 244 ? 41.073 48.315 -9.203 1.00 51.06 244 ALA A CA 1
ATOM 1891 C C . ALA A 1 244 ? 40.084 47.660 -10.188 1.00 51.06 244 ALA A C 1
ATOM 1893 O O . ALA A 1 244 ? 39.928 48.143 -11.307 1.00 51.06 244 ALA A O 1
ATOM 1894 N N . ALA A 1 245 ? 39.384 46.598 -9.776 1.00 51.44 245 ALA A N 1
ATOM 1895 C CA . ALA A 1 245 ? 38.310 45.981 -10.555 1.00 51.44 245 ALA A CA 1
ATOM 1896 C C . ALA A 1 245 ? 36.990 46.782 -10.519 1.00 51.44 245 ALA A C 1
ATOM 1898 O O . ALA A 1 245 ? 36.129 46.572 -11.370 1.00 51.44 245 ALA A O 1
ATOM 1899 N N . GLN A 1 246 ? 36.822 47.703 -9.560 1.00 47.16 246 GLN A N 1
ATOM 1900 C CA . GLN A 1 246 ? 35.600 48.504 -9.380 1.00 47.16 246 GLN A CA 1
ATOM 1901 C C . GLN A 1 246 ? 35.714 49.952 -9.901 1.00 47.16 246 GLN A C 1
ATOM 1903 O O . GLN A 1 246 ? 34.703 50.633 -10.065 1.00 47.16 246 GLN A O 1
ATOM 1908 N N . SER A 1 247 ? 36.919 50.446 -10.201 1.00 39.97 247 SER A N 1
ATOM 1909 C CA . SER A 1 247 ? 37.190 51.876 -10.423 1.00 39.97 247 SER A CA 1
ATOM 1910 C C . SER A 1 247 ? 36.893 52.421 -11.838 1.00 39.97 247 SER A C 1
ATOM 1912 O O . SER A 1 247 ? 37.578 53.341 -12.284 1.00 39.97 247 SER A O 1
ATOM 1914 N N . GLN A 1 248 ? 35.914 51.869 -12.569 1.00 41.06 248 GLN A N 1
ATOM 1915 C CA . GLN A 1 248 ? 35.532 52.333 -13.923 1.00 41.06 248 GLN A CA 1
ATOM 1916 C C . GLN A 1 248 ? 34.019 52.565 -14.146 1.00 41.06 248 GLN A C 1
ATOM 1918 O O . GLN A 1 248 ? 33.595 52.716 -15.289 1.00 41.06 248 GLN A O 1
ATOM 1923 N N . GLN A 1 249 ? 33.191 52.646 -13.092 1.00 38.72 249 GLN A N 1
ATOM 1924 C CA . GLN A 1 249 ? 31.744 52.919 -13.229 1.00 38.72 249 GLN A CA 1
ATOM 1925 C C . GLN A 1 249 ? 31.183 53.986 -12.266 1.00 38.72 249 GLN A C 1
ATOM 1927 O O . GLN A 1 249 ? 30.357 53.711 -11.403 1.00 38.72 249 GLN A O 1
ATOM 1932 N N . GLN A 1 250 ? 31.590 55.233 -12.501 1.00 38.28 250 GLN A N 1
ATOM 1933 C CA . GLN A 1 250 ? 30.825 56.474 -12.285 1.00 38.28 250 GLN A CA 1
ATOM 1934 C C . GLN A 1 250 ? 31.320 57.414 -13.404 1.00 38.28 250 GLN A C 1
ATOM 1936 O O . GLN A 1 250 ? 32.522 57.618 -13.529 1.00 38.28 250 GLN A O 1
ATOM 1941 N N . ASP A 1 251 ? 30.495 57.840 -14.363 1.00 32.66 251 ASP A N 1
ATOM 1942 C CA . ASP A 1 251 ? 29.399 58.783 -14.120 1.00 32.66 251 ASP A CA 1
ATOM 1943 C C . ASP A 1 251 ? 28.263 58.765 -15.179 1.00 32.66 251 ASP A C 1
ATOM 1945 O O . ASP A 1 251 ? 28.414 58.246 -16.282 1.00 32.66 251 ASP A O 1
ATOM 1949 N N . THR A 1 252 ? 27.161 59.457 -14.860 1.00 33.22 252 THR A N 1
ATOM 1950 C CA . THR A 1 252 ? 26.060 59.921 -15.751 1.00 33.22 252 THR A CA 1
ATOM 1951 C C . THR A 1 252 ? 25.131 58.919 -16.483 1.00 33.22 252 THR A C 1
ATOM 1953 O O . THR A 1 252 ? 25.479 58.268 -17.458 1.00 33.22 252 THR A O 1
ATOM 1956 N N . SER A 1 253 ? 23.853 58.967 -16.072 1.00 33.50 253 SER A N 1
ATOM 1957 C CA . SER A 1 253 ? 22.615 58.857 -16.879 1.00 33.50 253 SER A CA 1
ATOM 1958 C C . SER A 1 253 ? 22.406 57.715 -17.899 1.00 33.50 253 SER A C 1
ATOM 1960 O O . SER A 1 253 ? 22.776 57.833 -19.060 1.00 33.50 253 SER A O 1
ATOM 1962 N N . GLY A 1 254 ? 21.512 56.786 -17.532 1.00 38.41 254 GLY A N 1
ATOM 1963 C CA . GLY A 1 254 ? 20.256 56.593 -18.280 1.00 38.41 254 GLY A CA 1
ATOM 1964 C C . GLY A 1 254 ? 20.222 55.623 -19.476 1.00 38.41 254 GLY A C 1
ATOM 1965 O O . GLY A 1 254 ? 20.828 55.862 -20.507 1.00 38.41 254 GLY A O 1
ATOM 1966 N N . ALA A 1 255 ? 19.317 54.640 -19.366 1.00 29.58 255 ALA A N 1
ATOM 1967 C CA . ALA A 1 255 ? 18.784 53.761 -20.421 1.00 29.58 255 ALA A CA 1
ATOM 1968 C C . ALA A 1 255 ? 19.677 52.624 -20.987 1.00 29.58 255 ALA A C 1
ATOM 1970 O O . ALA A 1 255 ? 20.665 52.837 -21.670 1.00 29.58 255 ALA A O 1
ATOM 1971 N N . ALA A 1 256 ? 19.168 51.402 -20.780 1.00 34.34 256 ALA A N 1
ATOM 1972 C CA . ALA A 1 256 ? 19.203 50.220 -21.655 1.00 34.34 256 ALA A CA 1
ATOM 1973 C C . ALA A 1 256 ? 20.529 49.675 -22.254 1.00 34.34 256 ALA A C 1
ATOM 1975 O O . ALA A 1 256 ? 21.151 50.255 -23.133 1.00 34.34 256 ALA A O 1
ATOM 1976 N N . SER A 1 257 ? 20.756 48.389 -21.948 1.00 40.47 257 SER A N 1
ATOM 1977 C CA . SER A 1 257 ? 21.453 47.365 -22.755 1.00 40.47 257 SER A CA 1
ATOM 1978 C C . SER A 1 257 ? 22.945 47.531 -23.091 1.00 40.47 257 SER A C 1
ATOM 1980 O O . SER A 1 257 ? 23.337 48.342 -23.920 1.00 40.47 257 SER A O 1
ATOM 1982 N N . VAL A 1 258 ? 23.743 46.574 -22.603 1.00 30.39 258 VAL A N 1
ATOM 1983 C CA . VAL A 1 258 ? 24.963 46.090 -23.271 1.00 30.39 258 VAL A CA 1
ATOM 1984 C C . VAL A 1 258 ? 24.929 44.560 -23.266 1.00 30.39 258 VAL A C 1
ATOM 1986 O O . VAL A 1 258 ? 24.584 43.952 -22.254 1.00 30.39 258 VAL A O 1
ATOM 1989 N N . ALA A 1 259 ? 25.297 43.939 -24.387 1.00 39.25 259 ALA A N 1
ATOM 1990 C CA . ALA A 1 259 ? 25.532 42.502 -24.492 1.00 39.25 259 ALA A CA 1
ATOM 1991 C C . ALA A 1 259 ? 26.940 42.254 -25.056 1.00 39.25 259 ALA A C 1
ATOM 1993 O O . ALA A 1 259 ? 27.300 42.823 -26.083 1.00 39.25 259 ALA A O 1
ATOM 1994 N N . GLY A 1 260 ? 27.707 41.377 -24.397 1.00 34.44 260 GLY A N 1
ATOM 1995 C CA . GLY A 1 260 ? 29.093 41.045 -24.754 1.00 34.44 260 GLY A CA 1
ATOM 1996 C C . GLY A 1 260 ? 30.130 42.074 -24.263 1.00 34.44 260 GLY A C 1
ATOM 1997 O O . GLY A 1 260 ? 29.871 43.269 -24.249 1.00 34.44 260 GLY A O 1
ATOM 1998 N N . GLY A 1 261 ? 31.328 41.669 -23.833 1.00 37.56 261 GLY A N 1
ATOM 1999 C CA . GLY A 1 261 ? 31.809 40.303 -23.583 1.00 37.56 261 GLY A CA 1
ATOM 2000 C C . GLY A 1 261 ? 33.275 40.307 -23.123 1.00 37.56 261 GLY A C 1
ATOM 2001 O O . GLY A 1 261 ? 34.100 40.948 -23.763 1.00 37.56 261 GLY A O 1
ATOM 2002 N N . GLY A 1 262 ? 33.605 39.620 -22.018 1.00 39.44 262 GLY A N 1
ATOM 2003 C CA . GLY A 1 262 ? 34.908 39.803 -21.346 1.00 39.44 262 GLY A CA 1
ATOM 2004 C C . GLY A 1 262 ? 35.280 38.775 -20.264 1.00 39.44 262 GLY A C 1
ATOM 2005 O O . GLY A 1 262 ? 35.766 39.152 -19.209 1.00 39.44 262 GLY A O 1
ATOM 2006 N N . THR A 1 263 ? 35.038 37.485 -20.521 1.00 50.97 263 THR A N 1
ATOM 2007 C CA . THR A 1 263 ? 35.687 36.330 -19.849 1.00 50.97 263 THR A CA 1
ATOM 2008 C C . THR A 1 263 ? 35.837 36.330 -18.311 1.00 50.97 263 THR A C 1
ATOM 2010 O O . THR A 1 263 ? 36.936 36.488 -17.784 1.00 50.97 263 THR A O 1
ATOM 2013 N N . SER A 1 264 ? 34.779 35.932 -17.600 1.00 37.50 264 SER A N 1
ATOM 2014 C CA . SER A 1 264 ? 34.892 35.235 -16.303 1.00 37.50 264 SER A CA 1
ATOM 2015 C C . SER A 1 264 ? 33.819 34.141 -16.174 1.00 37.50 264 SER A C 1
ATOM 2017 O O . SER A 1 264 ? 32.813 34.272 -15.485 1.00 37.50 264 SER A O 1
ATOM 2019 N N . THR A 1 265 ? 34.003 33.031 -16.896 1.00 53.56 265 THR A N 1
ATOM 2020 C CA . THR A 1 265 ? 33.035 31.920 -16.930 1.00 53.56 265 THR A CA 1
ATOM 2021 C C . THR A 1 265 ? 33.241 30.950 -15.765 1.00 53.56 265 THR A C 1
ATOM 2023 O O . THR A 1 265 ? 33.869 29.901 -15.922 1.00 53.56 265 THR A O 1
ATOM 2026 N N . SER A 1 266 ? 32.701 31.279 -14.592 1.00 57.50 266 SER A N 1
ATOM 2027 C CA . SER A 1 266 ? 32.554 30.321 -13.494 1.00 57.50 266 SER A CA 1
ATOM 2028 C C . SER A 1 266 ? 31.448 29.309 -13.818 1.00 57.50 266 SER A C 1
ATOM 2030 O O . SER A 1 266 ? 30.261 29.627 -13.828 1.00 57.50 266 SER A O 1
ATOM 2032 N N . VAL A 1 267 ? 31.837 28.063 -14.090 1.00 69.56 267 VAL A N 1
ATOM 2033 C CA . VAL A 1 267 ? 30.895 26.936 -14.157 1.00 69.56 267 VAL A CA 1
ATOM 2034 C C . VAL A 1 267 ? 30.562 26.514 -12.726 1.00 69.56 267 VAL A C 1
ATOM 2036 O O . VAL A 1 267 ? 31.476 26.395 -11.911 1.00 69.56 267 VAL A O 1
ATOM 2039 N N . ASP A 1 268 ? 29.285 26.268 -12.409 1.00 74.56 268 ASP A N 1
ATOM 2040 C CA . ASP A 1 268 ? 28.890 25.720 -11.102 1.00 74.56 268 ASP A CA 1
ATOM 2041 C C . ASP A 1 268 ? 29.612 24.381 -10.850 1.00 74.56 268 ASP A C 1
ATOM 2043 O O . ASP A 1 268 ? 29.352 23.413 -11.576 1.00 74.56 268 ASP A O 1
ATOM 2047 N N . PRO A 1 269 ? 30.476 24.275 -9.820 1.00 76.31 269 PRO A N 1
ATOM 2048 C CA . PRO A 1 269 ? 31.185 23.038 -9.528 1.00 76.31 269 PRO A CA 1
ATOM 2049 C C . PRO A 1 269 ? 30.240 21.873 -9.220 1.00 76.31 269 PRO A C 1
ATOM 2051 O O . PRO A 1 269 ? 30.558 20.736 -9.557 1.00 76.31 269 PRO A O 1
ATOM 2054 N N . LYS A 1 270 ? 29.064 22.123 -8.624 1.00 75.56 270 LYS A N 1
ATOM 2055 C CA . LYS A 1 270 ? 28.102 21.062 -8.289 1.00 75.56 270 LYS A CA 1
ATOM 2056 C C . LYS A 1 270 ? 27.392 20.547 -9.533 1.00 75.56 270 LYS A C 1
ATOM 2058 O O . LYS A 1 270 ? 27.362 19.336 -9.742 1.00 75.56 270 LYS A O 1
ATOM 2063 N N . GLY A 1 271 ? 26.883 21.430 -10.387 1.00 76.88 271 GLY A N 1
ATOM 2064 C CA . GLY A 1 271 ? 26.333 21.087 -11.697 1.00 76.88 271 GLY A CA 1
ATOM 2065 C C . GLY A 1 271 ? 27.354 20.367 -12.579 1.00 76.88 271 GLY A C 1
ATOM 2066 O O . GLY A 1 271 ? 27.033 19.329 -13.160 1.00 76.88 271 GLY A O 1
ATOM 2067 N N . TYR A 1 272 ? 28.605 20.840 -12.605 1.00 79.25 272 TYR A N 1
ATOM 2068 C CA . TYR A 1 272 ? 29.682 20.217 -13.374 1.00 79.25 272 TYR A CA 1
ATOM 2069 C C . TYR A 1 272 ? 30.028 18.815 -12.853 1.00 79.25 272 TYR A C 1
ATOM 2071 O O . TYR A 1 272 ? 29.979 17.862 -13.628 1.00 79.25 272 TYR A O 1
ATOM 2079 N N . LEU A 1 273 ? 30.250 18.638 -11.544 1.00 78.19 273 LEU A N 1
ATOM 2080 C CA . LEU A 1 273 ? 30.486 17.319 -10.934 1.00 78.19 273 LEU A CA 1
ATOM 2081 C C . LEU A 1 273 ? 29.273 16.379 -11.071 1.00 78.19 273 LEU A C 1
ATOM 2083 O O . LEU A 1 273 ? 29.441 15.178 -11.272 1.00 78.19 273 LEU A O 1
ATOM 2087 N N . THR A 1 274 ? 28.047 16.910 -11.052 1.00 78.62 274 THR A N 1
ATOM 2088 C CA . THR A 1 274 ? 26.820 16.135 -11.325 1.00 78.62 274 THR A CA 1
ATOM 2089 C C . THR A 1 274 ? 26.726 15.711 -12.796 1.00 78.62 274 THR A C 1
ATOM 2091 O O . THR A 1 274 ? 26.171 14.657 -13.102 1.00 78.62 274 THR A O 1
ATOM 2094 N N . SER A 1 275 ? 27.267 16.501 -13.729 1.00 77.44 275 SER A N 1
ATOM 2095 C CA . SER A 1 275 ? 27.358 16.125 -15.147 1.00 77.44 275 SER A CA 1
ATOM 2096 C C . SER A 1 275 ? 28.483 15.113 -15.413 1.00 77.44 275 SER A C 1
ATOM 2098 O O . SER A 1 275 ? 28.284 14.169 -16.179 1.00 77.44 275 SER A O 1
ATOM 2100 N N . LEU A 1 276 ? 29.619 15.247 -14.717 1.00 72.94 276 LEU A N 1
ATOM 2101 C CA . LEU A 1 276 ? 30.737 14.303 -14.766 1.00 72.94 276 LEU A CA 1
ATOM 2102 C C . LEU A 1 276 ? 30.320 12.936 -14.225 1.00 72.94 276 LEU A C 1
ATOM 2104 O O . LEU A 1 276 ? 30.375 11.970 -14.974 1.00 72.94 276 LEU A O 1
ATOM 2108 N N . THR A 1 277 ? 29.774 12.858 -13.011 1.00 71.25 277 THR A N 1
ATOM 2109 C CA . THR A 1 277 ? 29.315 11.585 -12.417 1.00 71.25 277 THR A CA 1
ATOM 2110 C C . THR A 1 277 ? 28.245 10.875 -13.260 1.00 71.25 277 THR A C 1
ATOM 2112 O O . THR A 1 277 ? 28.315 9.661 -13.453 1.00 71.25 277 THR A O 1
ATOM 2115 N N . LYS A 1 278 ? 27.305 11.616 -13.872 1.00 70.94 278 LYS A N 1
ATOM 2116 C CA . LYS A 1 278 ? 26.348 11.068 -14.862 1.00 70.94 278 LYS A CA 1
ATOM 2117 C C . LYS A 1 278 ? 27.011 10.512 -16.131 1.00 70.94 278 LYS A C 1
ATOM 2119 O O . LYS A 1 278 ? 26.411 9.680 -16.807 1.00 70.94 278 LYS A O 1
ATOM 2124 N N . THR A 1 279 ? 28.215 10.970 -16.462 1.00 66.31 279 THR A N 1
ATOM 2125 C CA . THR A 1 279 ? 29.017 10.494 -17.600 1.00 66.31 279 THR A CA 1
ATOM 2126 C C . THR A 1 279 ? 29.921 9.320 -17.191 1.00 66.31 279 THR A C 1
ATOM 2128 O O . THR A 1 279 ? 30.038 8.341 -17.926 1.00 66.31 279 THR A O 1
ATOM 2131 N N . GLU A 1 280 ? 30.501 9.371 -15.990 1.00 56.44 280 GLU A N 1
ATOM 2132 C CA . GLU A 1 280 ? 31.378 8.344 -15.410 1.00 56.44 280 GLU A CA 1
ATOM 2133 C C . GLU A 1 280 ? 30.651 7.033 -15.094 1.00 56.44 280 GLU A C 1
ATOM 2135 O O . GLU A 1 280 ? 31.265 5.972 -15.188 1.00 56.44 280 GLU A O 1
ATOM 2140 N N . MET A 1 281 ? 29.341 7.073 -14.822 1.00 48.22 281 MET A N 1
ATOM 2141 C CA . MET A 1 281 ? 28.495 5.889 -14.585 1.00 48.22 281 MET A CA 1
ATOM 2142 C C . MET A 1 281 ? 28.459 4.859 -15.734 1.00 48.22 281 MET A C 1
ATOM 2144 O O . MET A 1 281 ? 27.895 3.786 -15.554 1.00 48.22 281 MET A O 1
ATOM 2148 N N . LYS A 1 282 ? 29.043 5.150 -16.907 1.00 54.38 282 LYS A N 1
ATOM 2149 C CA . LYS A 1 282 ? 29.255 4.173 -17.999 1.00 54.38 282 LYS A CA 1
ATOM 2150 C C . LYS A 1 282 ? 30.721 3.772 -18.216 1.00 54.38 282 LYS A C 1
ATOM 2152 O O . LYS A 1 282 ? 31.003 2.956 -19.087 1.00 54.38 282 LYS A O 1
ATOM 2157 N N . ALA A 1 283 ? 31.650 4.371 -17.476 1.00 49.09 283 ALA A N 1
ATOM 2158 C CA . ALA A 1 283 ? 33.092 4.178 -17.624 1.00 49.09 283 ALA A CA 1
ATOM 2159 C C . ALA A 1 283 ? 33.728 3.475 -16.412 1.00 49.09 283 ALA A C 1
ATOM 2161 O O . ALA A 1 283 ? 34.713 2.758 -16.581 1.00 49.09 283 ALA A O 1
ATOM 2162 N N . SER A 1 284 ? 33.161 3.643 -15.211 1.00 50.38 284 SER A N 1
ATOM 2163 C CA . SER A 1 284 ? 33.659 3.041 -13.965 1.00 50.38 284 SER A CA 1
ATOM 2164 C C . SER A 1 284 ? 33.650 1.506 -13.965 1.00 50.38 284 SER A C 1
ATOM 2166 O O . SER A 1 284 ? 34.513 0.894 -13.341 1.00 50.38 284 SER A O 1
ATOM 2168 N N . GLU A 1 285 ? 32.730 0.877 -14.701 1.00 57.69 285 GLU A N 1
ATOM 2169 C CA . GLU A 1 285 ? 32.604 -0.586 -14.789 1.00 57.69 285 GLU A CA 1
ATOM 2170 C C . GLU A 1 285 ? 33.728 -1.273 -15.590 1.00 57.69 285 GLU A C 1
ATOM 2172 O O . GLU A 1 285 ? 33.822 -2.501 -15.568 1.00 57.69 285 GLU A O 1
ATOM 2177 N N . ILE A 1 286 ? 34.567 -0.528 -16.328 1.00 62.22 286 ILE A N 1
ATOM 2178 C CA . ILE A 1 286 ? 35.445 -1.106 -17.359 1.00 62.22 286 ILE A CA 1
ATOM 2179 C C . ILE A 1 286 ? 36.935 -1.024 -16.967 1.00 62.22 286 ILE A C 1
ATOM 2181 O O . ILE A 1 286 ? 37.548 0.044 -17.071 1.00 62.22 286 ILE A O 1
ATOM 2185 N N . PRO A 1 287 ? 37.598 -2.147 -16.613 1.00 75.31 287 PRO A N 1
ATOM 2186 C CA . PRO A 1 287 ? 39.023 -2.143 -16.304 1.00 75.31 287 PRO A CA 1
ATOM 2187 C C . PRO A 1 287 ? 39.861 -1.763 -17.534 1.00 75.31 287 PRO A C 1
ATOM 2189 O O . PRO A 1 287 ? 40.039 -2.546 -18.468 1.00 75.31 287 PRO A O 1
ATOM 2192 N N . VAL A 1 288 ? 40.452 -0.564 -17.526 1.00 75.81 288 VAL A N 1
ATOM 2193 C CA . VAL A 1 288 ? 41.281 -0.044 -18.635 1.00 75.81 288 VAL A CA 1
ATOM 2194 C C . VAL A 1 288 ? 42.466 -0.970 -18.963 1.00 75.81 288 VAL A C 1
ATOM 2196 O O . VAL A 1 288 ? 42.909 -1.034 -20.114 1.00 75.81 288 VAL A O 1
ATOM 2199 N N . GLY A 1 289 ? 42.963 -1.725 -17.977 1.00 82.25 289 GLY A N 1
ATOM 2200 C CA . GLY A 1 289 ? 43.952 -2.788 -18.179 1.00 82.25 289 GLY A CA 1
ATOM 2201 C C . GLY A 1 289 ? 43.443 -3.924 -19.074 1.00 82.25 289 GLY A C 1
ATOM 2202 O O . GLY A 1 289 ? 44.172 -4.379 -19.954 1.00 82.25 289 GLY A O 1
ATOM 2203 N N . ASP A 1 290 ? 42.179 -4.319 -18.939 1.00 80.75 290 ASP A N 1
ATOM 2204 C CA . ASP A 1 290 ? 41.589 -5.411 -19.716 1.00 80.75 290 ASP A CA 1
ATOM 2205 C C . ASP A 1 290 ? 41.186 -4.975 -21.116 1.00 80.75 290 ASP A C 1
ATOM 2207 O O . ASP A 1 290 ? 41.433 -5.721 -22.060 1.00 80.75 290 ASP A O 1
ATOM 2211 N N . ILE A 1 291 ? 40.743 -3.726 -21.304 1.00 82.50 291 ILE A N 1
ATOM 2212 C CA . ILE A 1 291 ? 40.633 -3.142 -22.652 1.00 82.50 291 ILE A CA 1
ATOM 2213 C C . ILE A 1 291 ? 42.002 -3.176 -23.358 1.00 82.50 291 ILE A C 1
ATOM 2215 O O . ILE A 1 291 ? 42.086 -3.479 -24.547 1.00 82.50 291 ILE A O 1
ATOM 2219 N N . LYS A 1 292 ? 43.103 -2.875 -22.650 1.00 85.50 292 LYS A N 1
ATOM 2220 C CA . LYS A 1 292 ? 44.464 -2.948 -23.217 1.00 85.50 292 LYS A CA 1
ATOM 2221 C C . LYS A 1 292 ? 44.864 -4.392 -23.555 1.00 85.50 292 LYS A C 1
ATOM 2223 O O . LYS A 1 292 ? 45.343 -4.617 -24.665 1.00 85.50 292 LYS A O 1
ATOM 2228 N N . ARG A 1 293 ? 44.617 -5.367 -22.666 1.00 86.00 293 ARG A N 1
ATOM 2229 C CA . ARG A 1 293 ? 44.880 -6.799 -22.926 1.00 86.00 293 ARG A CA 1
ATOM 2230 C C . ARG A 1 293 ? 44.058 -7.326 -24.111 1.00 86.00 293 ARG A C 1
ATOM 2232 O O . ARG A 1 293 ? 44.621 -7.912 -25.034 1.00 86.00 293 ARG A O 1
ATOM 2239 N N . ALA A 1 294 ? 42.754 -7.055 -24.130 1.00 86.19 294 ALA A N 1
ATOM 2240 C CA . ALA A 1 294 ? 41.842 -7.466 -25.193 1.00 86.19 294 ALA A CA 1
ATOM 2241 C C . ALA A 1 294 ? 42.169 -6.799 -26.541 1.00 86.19 294 ALA A C 1
ATOM 2243 O O . ALA A 1 294 ? 42.107 -7.465 -27.571 1.00 86.19 294 ALA A O 1
ATOM 2244 N N . ARG A 1 295 ? 42.602 -5.529 -26.553 1.00 89.50 295 ARG A N 1
ATOM 2245 C CA . ARG A 1 295 ? 43.059 -4.837 -27.772 1.00 89.50 295 ARG A CA 1
ATOM 2246 C C . ARG A 1 295 ? 44.259 -5.545 -28.397 1.00 89.50 295 ARG A C 1
ATOM 2248 O O . ARG A 1 295 ? 44.215 -5.859 -29.581 1.00 89.50 295 ARG A O 1
ATOM 2255 N N . VAL A 1 296 ? 45.290 -5.859 -27.608 1.00 90.19 296 VAL A N 1
ATOM 2256 C CA . VAL A 1 296 ? 46.476 -6.589 -28.097 1.00 90.19 296 VAL A CA 1
ATOM 2257 C C . VAL A 1 296 ? 46.096 -7.985 -28.602 1.00 90.19 296 VAL A C 1
ATOM 2259 O O . VAL A 1 296 ? 46.555 -8.399 -29.668 1.00 90.19 296 VAL A O 1
ATOM 2262 N N . LEU A 1 297 ? 45.209 -8.689 -27.889 1.00 89.19 297 LEU A N 1
ATOM 2263 C CA . LEU A 1 297 ? 44.704 -9.995 -28.313 1.00 89.19 297 LEU A CA 1
ATOM 2264 C C . LEU A 1 297 ? 43.964 -9.912 -29.658 1.00 89.19 297 LEU A C 1
ATOM 2266 O O . LEU A 1 297 ? 44.313 -10.639 -30.587 1.00 89.19 297 LEU A O 1
ATOM 2270 N N . LEU A 1 298 ? 42.988 -9.013 -29.799 1.00 90.12 298 LEU A N 1
ATOM 2271 C CA . LEU A 1 298 ? 42.178 -8.885 -31.015 1.00 90.12 298 LEU A CA 1
ATOM 2272 C C . LEU A 1 298 ? 42.973 -8.313 -32.196 1.00 90.12 298 LEU A C 1
ATOM 2274 O O . LEU A 1 298 ? 42.789 -8.769 -33.323 1.00 90.12 298 LEU A O 1
ATOM 2278 N N . GLU A 1 299 ? 43.934 -7.414 -31.957 1.00 88.50 299 GLU A N 1
ATOM 2279 C CA . GLU A 1 299 ? 44.928 -7.041 -32.967 1.00 88.50 299 GLU A CA 1
ATOM 2280 C C . GLU A 1 299 ? 45.738 -8.255 -33.441 1.00 88.50 299 GLU A C 1
ATOM 2282 O O . GLU A 1 299 ? 45.975 -8.386 -34.642 1.00 88.50 299 GLU A O 1
ATOM 2287 N N . SER A 1 300 ? 46.149 -9.159 -32.543 1.00 90.38 300 SER A N 1
ATOM 2288 C CA . SER A 1 300 ? 46.869 -10.378 -32.942 1.00 90.38 300 SER A CA 1
ATOM 2289 C C . SER A 1 300 ? 45.984 -11.334 -33.758 1.00 90.38 300 SER A C 1
ATOM 2291 O O . SER A 1 300 ? 46.445 -11.887 -34.756 1.00 90.38 300 SER A O 1
ATOM 2293 N N . VAL A 1 301 ? 44.696 -11.460 -33.407 1.00 89.06 301 VAL A N 1
ATOM 2294 C CA . VAL A 1 301 ? 43.703 -12.258 -34.153 1.00 89.06 301 VAL A CA 1
ATOM 2295 C C . VAL A 1 301 ? 43.496 -11.695 -35.559 1.00 89.06 301 VAL A C 1
ATOM 2297 O O . VAL A 1 301 ? 43.551 -12.450 -36.526 1.00 89.06 301 VAL A O 1
ATOM 2300 N N . ILE A 1 302 ? 43.330 -10.377 -35.690 1.00 89.31 302 ILE A N 1
ATOM 2301 C CA . ILE A 1 302 ? 43.175 -9.682 -36.976 1.00 89.31 302 ILE A CA 1
ATOM 2302 C C . ILE A 1 302 ? 44.430 -9.818 -37.845 1.00 89.31 302 ILE A C 1
ATOM 2304 O O . ILE A 1 302 ? 44.328 -10.164 -39.021 1.00 89.31 302 ILE A O 1
ATOM 2308 N N . LYS A 1 303 ? 45.620 -9.585 -37.273 1.00 88.25 303 LYS A N 1
ATOM 2309 C CA . LYS A 1 303 ? 46.901 -9.681 -37.994 1.00 88.25 303 LYS A CA 1
ATOM 2310 C C . LYS A 1 303 ? 47.191 -11.115 -38.454 1.00 88.25 303 LYS A C 1
ATOM 2312 O O . LYS A 1 303 ? 47.725 -11.298 -39.543 1.00 88.25 303 LYS A O 1
ATOM 2317 N N . ARG A 1 304 ? 46.813 -12.125 -37.658 1.00 88.75 304 ARG A N 1
ATOM 2318 C CA . ARG A 1 304 ? 46.979 -13.551 -37.991 1.00 88.75 304 ARG A CA 1
ATOM 2319 C C . ARG A 1 304 ? 45.940 -14.057 -38.995 1.00 88.75 304 ARG A C 1
ATOM 2321 O O . ARG A 1 304 ? 46.298 -14.815 -39.890 1.00 88.75 304 ARG A O 1
ATOM 2328 N N . ASN A 1 305 ? 44.680 -13.631 -38.869 1.00 87.94 305 ASN A N 1
ATOM 2329 C CA . ASN A 1 305 ? 43.553 -14.112 -39.674 1.00 87.94 305 ASN A CA 1
ATOM 2330 C C . ASN A 1 305 ? 42.803 -12.957 -40.388 1.00 87.94 305 ASN A C 1
ATOM 2332 O O . ASN A 1 305 ? 41.627 -12.730 -40.092 1.00 87.94 305 ASN A O 1
ATOM 2336 N N . PRO A 1 306 ? 43.394 -12.247 -41.374 1.00 86.19 306 PRO A N 1
ATOM 2337 C CA . PRO A 1 306 ? 42.782 -11.032 -41.933 1.00 86.19 306 PRO A CA 1
ATOM 2338 C C . PRO A 1 306 ? 41.423 -11.225 -42.625 1.00 86.19 306 PRO A C 1
ATOM 2340 O O . PRO A 1 306 ? 40.678 -10.261 -42.767 1.00 86.19 306 PRO A O 1
ATOM 2343 N N . ARG A 1 307 ? 41.084 -12.456 -43.039 1.00 86.19 307 ARG A N 1
ATOM 2344 C CA . ARG A 1 307 ? 39.793 -12.826 -43.659 1.00 86.19 307 ARG A CA 1
ATOM 2345 C C . ARG A 1 307 ? 38.707 -13.253 -42.652 1.00 86.19 307 ARG A C 1
ATOM 2347 O O . ARG A 1 307 ? 37.651 -13.726 -43.065 1.00 86.19 307 ARG A O 1
ATOM 2354 N N . HIS A 1 308 ? 38.956 -13.153 -41.345 1.00 88.25 308 HIS A N 1
ATOM 2355 C CA . HIS A 1 308 ? 38.026 -13.602 -40.307 1.00 88.25 308 HIS A CA 1
ATOM 2356 C C . HIS A 1 308 ? 37.141 -12.451 -39.797 1.00 88.25 308 HIS A C 1
ATOM 2358 O O . HIS A 1 308 ? 37.514 -11.719 -38.879 1.00 88.25 308 HIS A O 1
ATOM 2364 N N . GLY A 1 309 ? 35.948 -12.315 -40.386 1.00 85.12 309 GLY A N 1
ATOM 2365 C CA . GLY A 1 309 ? 34.991 -11.240 -40.089 1.00 85.12 309 GLY A CA 1
ATOM 2366 C C . GLY A 1 309 ? 34.689 -11.007 -38.597 1.00 85.12 309 GLY A C 1
ATOM 2367 O O . GLY A 1 309 ? 34.834 -9.870 -38.143 1.00 85.12 309 GLY A O 1
ATOM 2368 N N . PRO A 1 310 ? 34.369 -12.045 -37.794 1.00 90.19 310 PRO A N 1
ATOM 2369 C CA . PRO A 1 310 ? 34.100 -11.883 -36.362 1.00 90.19 310 PRO A CA 1
ATOM 2370 C C . PRO A 1 310 ? 35.252 -11.259 -35.561 1.00 90.19 310 PRO A C 1
ATOM 2372 O O . PRO A 1 310 ? 34.997 -10.555 -34.588 1.00 90.19 310 PRO A O 1
ATOM 2375 N N . GLY A 1 311 ? 36.509 -11.441 -35.984 1.00 89.50 311 GLY A N 1
ATOM 2376 C CA . GLY A 1 311 ? 37.668 -10.803 -35.346 1.00 89.50 311 GLY A CA 1
ATOM 2377 C C . GLY A 1 311 ? 37.683 -9.282 -35.530 1.00 89.50 311 GLY A C 1
ATOM 2378 O O . GLY A 1 311 ? 37.933 -8.546 -34.576 1.00 89.50 311 GLY A O 1
ATOM 2379 N N . TRP A 1 312 ? 37.343 -8.806 -36.733 1.00 91.31 312 TRP A N 1
ATOM 2380 C CA . TRP A 1 312 ? 37.187 -7.376 -37.023 1.00 91.31 312 TRP A CA 1
ATOM 2381 C C . TRP A 1 312 ? 35.997 -6.762 -36.280 1.00 91.31 312 TRP A C 1
ATOM 2383 O O . TRP A 1 312 ? 36.123 -5.668 -35.732 1.00 91.31 312 TRP A O 1
ATOM 2393 N N . ILE A 1 313 ? 34.873 -7.485 -36.207 1.00 91.06 313 ILE A N 1
ATOM 2394 C CA . ILE A 1 313 ? 33.682 -7.075 -35.446 1.00 91.06 313 ILE A CA 1
ATOM 2395 C C . ILE A 1 313 ? 34.010 -6.958 -33.954 1.00 91.06 313 ILE A C 1
ATOM 2397 O O . ILE A 1 313 ? 33.716 -5.934 -33.343 1.00 91.06 313 ILE A O 1
ATOM 2401 N N . ALA A 1 314 ? 34.665 -7.965 -33.369 1.00 89.50 314 ALA A N 1
ATOM 2402 C CA . ALA A 1 314 ? 35.049 -7.954 -31.960 1.00 89.50 314 ALA A CA 1
ATOM 2403 C C . ALA A 1 314 ? 35.979 -6.777 -31.625 1.00 89.50 314 ALA A C 1
ATOM 2405 O O . ALA A 1 314 ? 35.782 -6.114 -30.609 1.00 89.50 314 ALA A O 1
ATOM 2406 N N . ALA A 1 315 ? 36.961 -6.473 -32.483 1.00 89.38 315 ALA A N 1
ATOM 2407 C CA . ALA A 1 315 ? 37.854 -5.335 -32.267 1.00 89.38 315 ALA A CA 1
ATOM 2408 C C . ALA A 1 315 ? 37.134 -3.986 -32.407 1.00 89.38 315 ALA A C 1
ATOM 2410 O O . ALA A 1 315 ? 37.360 -3.089 -31.599 1.00 89.38 315 ALA A O 1
ATOM 2411 N N . ALA A 1 316 ? 36.240 -3.840 -33.390 1.00 89.56 316 ALA A N 1
ATOM 2412 C CA . ALA A 1 316 ? 35.449 -2.623 -33.551 1.00 89.56 316 ALA A CA 1
ATOM 2413 C C . ALA A 1 316 ? 34.506 -2.397 -32.356 1.00 89.56 316 ALA A C 1
ATOM 2415 O O . ALA A 1 316 ? 34.498 -1.306 -31.790 1.00 89.56 316 ALA A O 1
ATOM 2416 N N . ARG A 1 317 ? 33.798 -3.442 -31.904 1.00 89.25 317 ARG A N 1
ATOM 2417 C CA . ARG A 1 317 ? 32.953 -3.401 -30.697 1.00 89.25 317 ARG A CA 1
ATOM 2418 C C . ARG A 1 317 ? 33.759 -3.147 -29.418 1.00 89.25 317 ARG A C 1
ATOM 2420 O O . ARG A 1 317 ? 33.264 -2.465 -28.529 1.00 89.25 317 ARG A O 1
ATOM 2427 N N . LEU A 1 318 ? 35.006 -3.623 -29.318 1.00 89.19 318 LEU A N 1
ATOM 2428 C CA . LEU A 1 318 ? 35.888 -3.296 -28.188 1.00 89.19 318 LEU A CA 1
ATOM 2429 C C . LEU A 1 318 ? 36.285 -1.811 -28.180 1.00 89.19 318 LEU A C 1
ATOM 2431 O O . LEU A 1 318 ? 36.327 -1.201 -27.115 1.00 89.19 318 LEU A O 1
ATOM 2435 N N . GLU A 1 319 ? 36.573 -1.212 -29.339 1.00 87.44 319 GLU A N 1
ATOM 2436 C CA . GLU A 1 319 ? 36.846 0.229 -29.424 1.00 87.44 319 GLU A CA 1
ATOM 2437 C C . GLU A 1 319 ? 35.582 1.072 -29.169 1.00 87.44 319 GLU A C 1
ATOM 2439 O O . GLU A 1 319 ? 35.681 2.109 -28.520 1.00 87.44 319 GLU A O 1
ATOM 2444 N N . GLU A 1 320 ? 34.402 0.620 -29.611 1.00 85.75 320 GLU A N 1
ATOM 2445 C CA . GLU A 1 320 ? 33.096 1.224 -29.296 1.00 85.75 320 GLU A CA 1
ATOM 2446 C C . GLU A 1 320 ? 32.826 1.204 -27.781 1.00 85.75 320 GLU A C 1
ATOM 2448 O O . GLU A 1 320 ? 32.571 2.250 -27.186 1.00 85.75 320 GLU A O 1
ATOM 2453 N N . PHE A 1 321 ? 32.981 0.040 -27.140 1.00 83.00 321 PHE A N 1
ATOM 2454 C CA . PHE A 1 321 ? 32.855 -0.146 -25.689 1.00 83.00 321 PHE A CA 1
ATOM 2455 C C . PHE A 1 321 ? 33.898 0.664 -24.897 1.00 83.00 321 PHE A C 1
ATOM 2457 O O . PHE A 1 321 ? 33.614 1.161 -23.815 1.00 83.00 321 PHE A O 1
ATOM 2464 N N . ALA A 1 322 ? 35.087 0.883 -25.467 1.00 82.50 322 ALA A N 1
ATOM 2465 C CA . ALA A 1 322 ? 36.112 1.773 -24.919 1.00 82.50 322 ALA A CA 1
ATOM 2466 C C . ALA A 1 322 ? 35.877 3.274 -25.211 1.00 82.50 322 ALA A C 1
ATOM 2468 O O . ALA A 1 322 ? 36.789 4.078 -25.004 1.00 82.50 322 ALA A O 1
ATOM 2469 N N . GLY A 1 323 ? 34.712 3.659 -25.750 1.00 79.69 323 GLY A N 1
ATOM 2470 C CA . GLY A 1 323 ? 34.348 5.041 -26.089 1.00 79.69 323 GLY A CA 1
ATOM 2471 C C . GLY A 1 323 ? 35.063 5.627 -27.316 1.00 79.69 323 GLY A C 1
ATOM 2472 O O . GLY A 1 323 ? 34.863 6.790 -27.661 1.00 79.69 323 GLY A O 1
ATOM 2473 N N . LYS A 1 324 ? 35.896 4.846 -28.012 1.00 84.62 324 LYS A N 1
ATOM 2474 C CA . LYS A 1 324 ? 36.735 5.283 -29.140 1.00 84.62 324 LYS A CA 1
ATOM 2475 C C . LYS A 1 324 ? 36.038 5.047 -30.478 1.00 84.62 324 LYS A C 1
ATOM 2477 O O . LYS A 1 324 ? 36.549 4.360 -31.361 1.00 84.62 324 LYS A O 1
ATOM 2482 N N . THR A 1 325 ? 34.882 5.674 -30.644 1.00 82.94 325 THR A N 1
ATOM 2483 C CA . THR A 1 325 ? 33.982 5.560 -31.809 1.00 82.94 325 THR A CA 1
ATOM 2484 C C . THR A 1 325 ? 34.697 5.690 -33.165 1.00 82.94 325 THR A C 1
ATOM 2486 O O . THR A 1 325 ? 34.547 4.839 -34.041 1.00 82.94 325 THR A O 1
ATOM 2489 N N . GLN A 1 326 ? 35.564 6.693 -33.332 1.00 84.88 326 GLN A N 1
ATOM 2490 C CA . GLN A 1 326 ? 36.330 6.903 -34.568 1.00 84.88 326 GLN A CA 1
ATOM 2491 C C . GLN A 1 326 ? 37.422 5.832 -34.788 1.00 84.88 326 GLN A C 1
ATOM 2493 O O . GLN A 1 326 ? 37.753 5.500 -35.927 1.00 84.88 326 GLN A O 1
ATOM 2498 N N . SER A 1 327 ? 37.956 5.241 -33.711 1.00 86.00 327 SER A N 1
ATOM 2499 C CA . SER A 1 327 ? 38.855 4.077 -33.780 1.00 86.00 327 SER A CA 1
ATOM 2500 C C . SER A 1 327 ? 38.086 2.843 -34.261 1.00 86.00 327 SER A C 1
ATOM 2502 O O . SER A 1 327 ? 38.517 2.194 -35.213 1.00 86.00 327 SER A O 1
ATOM 2504 N N . ALA A 1 328 ? 36.897 2.587 -33.697 1.00 87.25 328 ALA A N 1
ATOM 2505 C CA . ALA A 1 328 ? 36.003 1.504 -34.114 1.00 87.25 328 ALA A CA 1
ATOM 2506 C C . ALA A 1 328 ? 35.651 1.590 -35.608 1.00 87.25 328 ALA A C 1
ATOM 2508 O O . ALA A 1 328 ? 35.823 0.613 -36.338 1.00 87.25 328 ALA A O 1
ATOM 2509 N N . GLN A 1 329 ? 35.259 2.776 -36.090 1.00 86.81 329 GLN A N 1
ATOM 2510 C CA . GLN A 1 329 ? 34.984 3.030 -37.511 1.00 86.81 329 GLN A CA 1
ATOM 2511 C C . GLN A 1 329 ? 36.212 2.760 -38.404 1.00 86.81 329 GLN A C 1
ATOM 2513 O O . GLN A 1 329 ? 36.100 2.108 -39.443 1.00 86.81 329 GLN A O 1
ATOM 2518 N N . ASN A 1 330 ? 37.408 3.185 -37.983 1.00 88.19 330 ASN A N 1
ATOM 2519 C CA . ASN A 1 330 ? 38.652 2.931 -38.716 1.00 88.19 330 ASN A CA 1
ATOM 2520 C C . ASN A 1 330 ? 39.124 1.465 -38.642 1.00 88.19 330 ASN A C 1
ATOM 2522 O O . ASN A 1 330 ? 39.886 1.020 -39.503 1.00 88.19 330 ASN A O 1
ATOM 2526 N N . VAL A 1 331 ? 38.718 0.694 -37.631 1.00 89.75 331 VAL A N 1
ATOM 2527 C CA . VAL A 1 331 ? 38.955 -0.758 -37.550 1.00 89.75 331 VAL A CA 1
ATOM 2528 C C . VAL A 1 331 ? 37.975 -1.510 -38.449 1.00 89.75 331 VAL A C 1
ATOM 2530 O O . VAL A 1 331 ? 38.422 -2.279 -39.300 1.00 89.75 331 VAL A O 1
ATOM 2533 N N . ILE A 1 332 ? 36.666 -1.253 -38.342 1.00 89.00 332 ILE A N 1
ATOM 2534 C CA . ILE A 1 332 ? 35.657 -1.979 -39.127 1.00 89.00 332 ILE A CA 1
ATOM 2535 C C . ILE A 1 332 ? 35.754 -1.673 -40.625 1.00 89.00 332 ILE A C 1
ATOM 2537 O O . ILE A 1 332 ? 35.579 -2.583 -41.428 1.00 89.00 332 ILE A O 1
ATOM 2541 N N . ARG A 1 333 ? 36.145 -0.451 -41.025 1.00 87.25 333 ARG A N 1
ATOM 2542 C CA . ARG A 1 333 ? 36.413 -0.118 -42.435 1.00 87.25 333 ARG A CA 1
ATOM 2543 C C . ARG A 1 333 ? 37.510 -1.005 -43.037 1.00 87.25 333 ARG A C 1
ATOM 2545 O O . ARG A 1 333 ? 37.295 -1.616 -44.082 1.00 87.25 333 ARG A O 1
ATOM 2552 N N . ARG A 1 334 ? 38.647 -1.156 -42.348 1.00 87.56 334 ARG A N 1
ATOM 2553 C CA . ARG A 1 334 ? 39.703 -2.104 -42.757 1.00 87.56 334 ARG A CA 1
ATOM 2554 C C . ARG A 1 334 ? 39.184 -3.548 -42.753 1.00 87.56 334 ARG A C 1
ATOM 2556 O O . ARG A 1 334 ? 39.527 -4.319 -43.642 1.00 87.56 334 ARG A O 1
ATOM 2563 N N . GLY A 1 335 ? 38.279 -3.883 -41.833 1.00 86.19 335 GLY A N 1
ATOM 2564 C CA . GLY A 1 335 ? 37.514 -5.130 -41.864 1.00 86.19 335 GLY A CA 1
ATOM 2565 C C . GLY A 1 335 ? 36.708 -5.325 -43.151 1.00 86.19 335 GLY A C 1
ATOM 2566 O O . GLY A 1 335 ? 36.817 -6.383 -43.762 1.00 86.19 335 GLY A O 1
ATOM 2567 N N . THR A 1 336 ? 35.954 -4.322 -43.612 1.00 85.19 336 THR A N 1
ATOM 2568 C CA . THR A 1 336 ? 35.172 -4.407 -44.862 1.00 85.19 336 THR A CA 1
ATOM 2569 C C . THR A 1 336 ? 36.052 -4.538 -46.109 1.00 85.19 336 THR A C 1
ATOM 2571 O O . THR A 1 336 ? 35.730 -5.312 -47.008 1.00 85.19 336 THR A O 1
ATOM 2574 N N . GLU A 1 337 ? 37.206 -3.864 -46.131 1.00 87.00 337 GLU A N 1
ATOM 2575 C CA . GLU A 1 337 ? 38.198 -3.953 -47.213 1.00 87.00 337 GLU A CA 1
ATOM 2576 C C . GLU A 1 337 ? 38.865 -5.351 -47.262 1.00 87.00 337 GLU A C 1
ATOM 2578 O O . GLU A 1 337 ? 39.103 -5.888 -48.344 1.00 87.00 337 GLU A O 1
ATOM 2583 N N . MET A 1 338 ? 39.101 -5.989 -46.105 1.00 86.25 338 MET A N 1
ATOM 2584 C CA . MET A 1 338 ? 39.749 -7.312 -46.000 1.00 86.25 338 MET A CA 1
ATOM 2585 C C . MET A 1 338 ? 38.774 -8.510 -46.019 1.00 86.25 338 MET A C 1
ATOM 2587 O O . MET A 1 338 ? 39.173 -9.624 -46.374 1.00 86.25 338 MET A O 1
ATOM 2591 N N . CYS A 1 339 ? 37.501 -8.304 -45.663 1.00 84.75 339 CYS A N 1
ATOM 2592 C CA . CYS A 1 339 ? 36.443 -9.323 -45.586 1.00 84.75 339 CYS A CA 1
ATOM 2593 C C . CYS A 1 339 ? 35.210 -9.003 -46.470 1.00 84.75 339 CYS A C 1
ATOM 2595 O O . CYS A 1 339 ? 34.080 -9.148 -45.995 1.00 84.75 339 CYS A O 1
ATOM 2597 N N . PRO A 1 340 ? 35.355 -8.632 -47.760 1.00 82.19 340 PRO A N 1
ATOM 2598 C CA . PRO A 1 340 ? 34.263 -8.054 -48.558 1.00 82.19 340 PRO A CA 1
ATOM 2599 C C . PRO A 1 340 ? 33.037 -8.966 -48.754 1.00 82.19 340 PRO A C 1
ATOM 2601 O O . PRO A 1 340 ? 31.952 -8.470 -49.045 1.00 82.19 340 PRO A O 1
ATOM 2604 N N . LYS A 1 341 ? 33.181 -10.288 -48.579 1.00 82.62 341 LYS A N 1
ATOM 2605 C CA . LYS A 1 341 ? 32.085 -11.272 -48.693 1.00 82.62 341 LYS A CA 1
ATOM 2606 C C . LYS A 1 341 ? 31.296 -11.515 -47.393 1.00 82.62 341 LYS A C 1
ATOM 2608 O O . LYS A 1 341 ? 30.324 -12.260 -47.424 1.00 82.62 341 LYS A O 1
ATOM 2613 N N . SER A 1 342 ? 31.721 -10.968 -46.252 1.00 86.31 342 SER A N 1
ATOM 2614 C CA . SER A 1 342 ? 31.106 -11.251 -44.946 1.00 86.31 342 SER A CA 1
ATOM 2615 C C . SER A 1 342 ? 30.010 -10.232 -44.638 1.00 86.31 342 SER A C 1
ATOM 2617 O O . SER A 1 342 ? 30.310 -9.062 -44.421 1.00 86.31 342 SER A O 1
ATOM 2619 N N . GLU A 1 343 ? 28.745 -10.664 -44.620 1.00 87.81 343 GLU A N 1
ATOM 2620 C CA . GLU A 1 343 ? 27.611 -9.757 -44.382 1.00 87.81 343 GLU A CA 1
ATOM 2621 C C . GLU A 1 343 ? 27.684 -9.059 -43.017 1.00 87.81 343 GLU A C 1
ATOM 2623 O O . GLU A 1 343 ? 27.540 -7.842 -42.956 1.00 87.81 343 GLU A O 1
ATOM 2628 N N . ASP A 1 344 ? 28.019 -9.777 -41.941 1.00 88.75 344 ASP A N 1
ATOM 2629 C CA . ASP A 1 344 ? 28.009 -9.220 -40.581 1.00 88.75 344 ASP A CA 1
ATOM 2630 C C . ASP A 1 344 ? 29.054 -8.105 -40.368 1.00 88.75 344 ASP A C 1
ATOM 2632 O O . ASP A 1 344 ? 28.841 -7.200 -39.563 1.00 88.75 344 ASP A O 1
ATOM 2636 N N . VAL A 1 345 ? 30.159 -8.111 -41.128 1.00 90.31 345 VAL A N 1
ATOM 2637 C CA . VAL A 1 345 ? 31.183 -7.047 -41.080 1.00 90.31 345 VAL A CA 1
ATOM 2638 C C . VAL A 1 345 ? 30.656 -5.753 -41.703 1.00 90.31 345 VAL A C 1
ATOM 2640 O O . VAL A 1 345 ? 30.918 -4.666 -41.189 1.00 90.31 345 VAL A O 1
ATOM 2643 N N . TRP A 1 346 ? 29.885 -5.863 -42.788 1.00 89.81 346 TRP A N 1
ATOM 2644 C CA . TRP A 1 346 ? 29.225 -4.721 -43.415 1.00 89.81 346 TRP A CA 1
ATOM 2645 C C . TRP A 1 346 ? 28.053 -4.205 -42.576 1.00 89.81 346 TRP A C 1
ATOM 2647 O O . TRP A 1 346 ? 27.928 -2.993 -42.419 1.00 89.81 346 TRP A O 1
ATOM 2657 N N . LEU A 1 347 ? 27.248 -5.095 -41.981 1.00 89.56 347 LEU A N 1
ATOM 2658 C CA . LEU A 1 347 ? 26.168 -4.722 -41.056 1.00 89.56 347 LEU A CA 1
ATOM 2659 C C . LEU A 1 347 ? 26.712 -3.921 -39.862 1.00 89.56 347 LEU A C 1
ATOM 2661 O O . LEU A 1 347 ? 26.186 -2.861 -39.533 1.00 89.56 347 LEU A O 1
ATOM 2665 N N . GLU A 1 348 ? 27.825 -4.353 -39.265 1.00 87.44 348 GLU A N 1
ATOM 2666 C CA . GLU A 1 348 ? 28.473 -3.610 -38.178 1.00 87.44 348 GLU A CA 1
ATOM 2667 C C . GLU A 1 348 ? 29.102 -2.287 -38.642 1.00 87.44 348 GLU A C 1
ATOM 2669 O O . GLU A 1 348 ? 29.027 -1.296 -37.917 1.00 87.44 348 GLU A O 1
ATOM 2674 N N . ALA A 1 349 ? 29.663 -2.217 -39.855 1.00 87.06 349 ALA A N 1
ATOM 2675 C CA . ALA A 1 349 ? 30.155 -0.957 -40.421 1.00 87.06 349 ALA A CA 1
ATOM 2676 C C . ALA A 1 349 ? 29.021 0.059 -40.671 1.00 87.06 349 ALA A C 1
ATOM 2678 O O . ALA A 1 349 ? 29.197 1.261 -40.448 1.00 87.06 349 ALA A O 1
ATOM 2679 N N . ILE A 1 350 ? 27.848 -0.422 -41.091 1.00 87.81 350 ILE A N 1
ATOM 2680 C CA . ILE A 1 350 ? 26.624 0.374 -41.241 1.00 87.81 350 ILE A CA 1
ATOM 2681 C C . ILE A 1 350 ? 26.132 0.842 -39.862 1.00 87.81 350 ILE A C 1
ATOM 2683 O O . ILE A 1 350 ? 25.986 2.047 -39.652 1.00 87.81 350 ILE A O 1
ATOM 2687 N N . ARG A 1 351 ? 25.991 -0.069 -38.887 1.00 89.81 351 ARG A N 1
ATOM 2688 C CA . ARG A 1 351 ? 25.580 0.249 -37.506 1.00 89.81 351 ARG A CA 1
ATOM 2689 C C . ARG A 1 351 ? 26.469 1.327 -36.877 1.00 89.81 351 ARG A C 1
ATOM 2691 O O . ARG A 1 351 ? 25.956 2.333 -36.395 1.00 89.81 351 ARG A O 1
ATOM 2698 N N . LEU A 1 352 ? 27.793 1.151 -36.940 1.00 86.62 352 LEU A N 1
ATOM 2699 C CA . LEU A 1 352 ? 28.796 2.055 -36.356 1.00 86.62 352 LEU A CA 1
ATOM 2700 C C . LEU A 1 352 ? 28.916 3.414 -37.067 1.00 86.62 352 LEU A C 1
ATOM 2702 O O . LEU A 1 352 ? 29.497 4.342 -36.504 1.00 86.62 352 LEU A O 1
ATOM 2706 N N . SER A 1 353 ? 28.415 3.557 -38.297 1.00 82.38 353 SER A N 1
ATOM 2707 C CA . SER A 1 353 ? 28.386 4.845 -39.012 1.00 82.38 353 SER A CA 1
ATOM 2708 C C . SER A 1 353 ? 27.043 5.568 -38.859 1.00 82.38 353 SER A C 1
ATOM 2710 O O . SER A 1 353 ? 27.027 6.795 -38.733 1.00 82.38 353 SER A O 1
ATOM 2712 N N . ALA A 1 354 ? 25.936 4.824 -38.776 1.00 78.31 354 ALA A N 1
ATOM 2713 C CA . ALA A 1 354 ? 24.606 5.357 -38.499 1.00 78.31 354 ALA A CA 1
ATOM 2714 C C . ALA A 1 354 ? 24.446 5.841 -37.043 1.00 78.31 354 ALA A C 1
ATOM 2716 O O . ALA A 1 354 ? 23.920 6.934 -36.824 1.00 78.31 354 ALA A O 1
ATOM 2717 N N . SER A 1 355 ? 24.946 5.084 -36.055 1.00 75.56 355 SER A N 1
ATOM 2718 C CA . SER A 1 355 ? 24.835 5.409 -34.618 1.00 75.56 355 SER A CA 1
ATOM 2719 C C . SER A 1 355 ? 25.483 6.742 -34.230 1.00 75.56 355 SER A C 1
ATOM 2721 O O . SER A 1 355 ? 25.057 7.393 -33.278 1.00 75.56 355 SER A O 1
ATOM 2723 N N . HIS A 1 356 ? 26.496 7.174 -34.983 1.00 69.06 356 HIS A N 1
ATOM 2724 C CA . HIS A 1 356 ? 27.220 8.429 -34.776 1.00 69.06 356 HIS A CA 1
ATOM 2725 C C . HIS A 1 356 ? 26.805 9.521 -35.779 1.00 69.06 356 HIS A C 1
ATOM 2727 O O . HIS A 1 356 ? 27.605 10.372 -36.161 1.00 69.06 356 HIS A O 1
ATOM 2733 N N . GLY A 1 357 ? 25.542 9.488 -36.220 1.00 68.06 357 GLY A N 1
ATOM 2734 C CA . GLY A 1 357 ? 24.872 10.565 -36.959 1.00 68.06 357 GLY A CA 1
ATOM 2735 C C . GLY A 1 357 ? 25.215 10.673 -38.449 1.00 68.06 357 GLY A C 1
ATOM 2736 O O . GLY A 1 357 ? 24.528 11.385 -39.181 1.00 68.06 357 GLY A O 1
ATOM 2737 N N . ASN A 1 358 ? 26.222 9.952 -38.947 1.00 77.00 358 ASN A N 1
ATOM 2738 C CA . ASN A 1 358 ? 26.682 10.073 -40.331 1.00 77.00 358 ASN A CA 1
ATOM 2739 C C . ASN A 1 358 ? 25.928 9.126 -41.288 1.00 77.00 358 ASN A C 1
ATOM 2741 O O . ASN A 1 358 ? 26.520 8.270 -41.954 1.00 77.00 358 ASN A O 1
ATOM 2745 N N . LYS A 1 359 ? 24.600 9.313 -41.381 1.00 77.69 359 LYS A N 1
ATOM 2746 C CA . LYS A 1 359 ? 23.708 8.564 -42.293 1.00 77.69 359 LYS A CA 1
ATOM 2747 C C . LYS A 1 359 ? 24.199 8.566 -43.749 1.00 77.69 359 LYS A C 1
ATOM 2749 O O . LYS A 1 359 ? 24.077 7.557 -44.436 1.00 77.69 359 LYS A O 1
ATOM 2754 N N . ALA A 1 360 ? 24.779 9.674 -44.219 1.00 81.69 360 ALA A N 1
ATOM 2755 C CA . ALA A 1 360 ? 25.305 9.786 -45.581 1.00 81.69 360 ALA A CA 1
ATOM 2756 C C . ALA A 1 360 ? 26.448 8.789 -45.853 1.00 81.69 360 ALA A C 1
ATOM 2758 O O . ALA A 1 360 ? 26.436 8.103 -46.874 1.00 81.69 360 ALA A O 1
ATOM 2759 N N . ASN A 1 361 ? 27.398 8.647 -44.922 1.00 82.56 361 ASN A N 1
ATOM 2760 C CA . ASN A 1 361 ? 28.470 7.656 -45.037 1.00 82.56 361 ASN A CA 1
ATOM 2761 C C . ASN A 1 361 ? 27.936 6.216 -44.904 1.00 82.56 361 ASN A C 1
ATOM 2763 O O . ASN A 1 361 ? 28.352 5.336 -45.656 1.00 82.56 361 ASN A O 1
ATOM 2767 N N . ALA A 1 362 ? 26.960 5.984 -44.019 1.00 83.06 362 ALA A N 1
ATOM 2768 C CA . ALA A 1 362 ? 26.313 4.678 -43.877 1.00 83.06 362 ALA A CA 1
ATOM 2769 C C . ALA A 1 362 ? 25.662 4.201 -45.194 1.00 83.06 362 ALA A C 1
ATOM 2771 O O . ALA A 1 362 ? 25.835 3.045 -45.577 1.00 83.06 362 ALA A O 1
ATOM 2772 N N . LYS A 1 363 ? 25.002 5.097 -45.946 1.00 86.00 363 LYS A N 1
ATOM 2773 C CA . LYS A 1 363 ? 24.425 4.789 -47.273 1.00 86.00 363 LYS A CA 1
ATOM 2774 C C . LYS A 1 363 ? 25.486 4.399 -48.308 1.00 86.00 363 LYS A C 1
ATOM 2776 O O . LYS A 1 363 ? 25.271 3.476 -49.091 1.00 86.00 363 LYS A O 1
ATOM 2781 N N . ILE A 1 364 ? 26.652 5.050 -48.288 1.00 86.88 364 ILE A N 1
ATOM 2782 C CA . ILE A 1 364 ? 27.787 4.704 -49.164 1.00 86.88 364 ILE A CA 1
ATOM 2783 C C . ILE A 1 364 ? 28.348 3.320 -48.799 1.00 86.88 364 ILE A C 1
ATOM 2785 O O . ILE A 1 364 ? 28.635 2.515 -49.687 1.00 86.88 364 ILE A O 1
ATOM 2789 N N . LEU A 1 365 ? 28.466 3.008 -47.504 1.00 85.62 365 LEU A N 1
ATOM 2790 C CA . LEU A 1 365 ? 28.882 1.684 -47.033 1.00 85.62 365 LEU A CA 1
ATOM 2791 C C . LEU A 1 365 ? 27.866 0.597 -47.415 1.00 85.62 365 LEU A C 1
ATOM 2793 O O . LEU A 1 365 ? 28.275 -0.442 -47.924 1.00 85.62 365 LEU A O 1
ATOM 2797 N N . ALA A 1 366 ? 26.563 0.854 -47.276 1.00 84.94 366 ALA A N 1
ATOM 2798 C CA . ALA A 1 366 ? 25.505 -0.067 -47.695 1.00 84.94 366 ALA A CA 1
ATOM 2799 C C . ALA A 1 366 ? 25.512 -0.332 -49.212 1.00 84.94 366 ALA A C 1
ATOM 2801 O O . ALA A 1 366 ? 25.435 -1.484 -49.637 1.00 84.94 366 ALA A O 1
ATOM 2802 N N . ALA A 1 367 ? 25.693 0.703 -50.040 1.00 85.44 367 ALA A N 1
ATOM 2803 C CA . ALA A 1 367 ? 25.820 0.544 -51.491 1.00 85.44 367 ALA A CA 1
ATOM 2804 C C . ALA A 1 367 ? 27.054 -0.293 -51.890 1.00 85.44 367 ALA A C 1
ATOM 2806 O O . ALA A 1 367 ? 26.979 -1.110 -52.810 1.00 85.44 367 ALA A O 1
ATOM 2807 N N . ASN A 1 368 ? 28.178 -0.133 -51.182 1.00 86.81 368 ASN A N 1
ATOM 2808 C CA . ASN A 1 368 ? 29.373 -0.956 -51.386 1.00 86.81 368 ASN A CA 1
ATOM 2809 C C . ASN A 1 368 ? 29.170 -2.407 -50.912 1.00 86.81 368 ASN A C 1
ATOM 2811 O O . ASN A 1 368 ? 29.586 -3.326 -51.615 1.00 86.81 368 ASN A O 1
ATOM 2815 N N . ALA A 1 369 ? 28.482 -2.614 -49.786 1.00 86.69 369 ALA A N 1
ATOM 2816 C CA . ALA A 1 369 ? 28.153 -3.932 -49.246 1.00 86.69 369 ALA A CA 1
ATOM 2817 C C . ALA A 1 369 ? 27.235 -4.738 -50.180 1.00 86.69 369 ALA A C 1
ATOM 2819 O O . ALA A 1 369 ? 27.504 -5.902 -50.466 1.00 86.69 369 ALA A O 1
ATOM 2820 N N . ILE A 1 370 ? 26.190 -4.101 -50.719 1.00 87.38 370 ILE A N 1
ATOM 2821 C CA . ILE A 1 370 ? 25.296 -4.697 -51.725 1.00 87.38 370 ILE A CA 1
ATOM 2822 C C . ILE A 1 370 ? 26.074 -5.037 -53.005 1.00 87.38 370 ILE A C 1
ATOM 2824 O O . ILE A 1 370 ? 25.862 -6.089 -53.601 1.00 87.38 370 ILE A O 1
ATOM 2828 N N . LYS A 1 371 ? 27.034 -4.195 -53.412 1.00 86.38 371 LYS A N 1
ATOM 2829 C CA . LYS A 1 371 ? 27.895 -4.460 -54.575 1.00 86.38 371 LYS A CA 1
ATOM 2830 C C . LYS A 1 371 ? 28.869 -5.632 -54.363 1.00 86.38 371 LYS A C 1
ATOM 2832 O O . LYS A 1 371 ? 29.316 -6.217 -55.348 1.00 86.38 371 LYS A O 1
ATOM 2837 N N . SER A 1 372 ? 29.216 -5.981 -53.120 1.00 84.19 372 SER A N 1
ATOM 2838 C CA . SER A 1 372 ? 30.084 -7.128 -52.803 1.00 84.19 372 SER A CA 1
ATOM 2839 C C . SER A 1 372 ? 29.329 -8.399 -52.389 1.00 84.19 372 SER A C 1
ATOM 2841 O O . SER A 1 372 ? 29.900 -9.488 -52.482 1.00 84.19 372 SER A O 1
ATOM 2843 N N . ASN A 1 373 ? 28.073 -8.282 -51.949 1.00 84.88 373 ASN A N 1
ATOM 2844 C CA . ASN A 1 373 ? 27.172 -9.392 -51.638 1.00 84.88 373 ASN A CA 1
ATOM 2845 C C . ASN A 1 373 ? 25.704 -8.996 -51.897 1.00 84.88 373 ASN A C 1
ATOM 2847 O O . ASN A 1 373 ? 24.980 -8.585 -50.989 1.00 84.88 373 ASN A O 1
ATOM 2851 N N . ASP A 1 374 ? 25.258 -9.160 -53.141 1.00 82.62 374 ASP A N 1
ATOM 2852 C CA . ASP A 1 374 ? 23.916 -8.786 -53.604 1.00 82.62 374 ASP A CA 1
ATOM 2853 C C . ASP A 1 374 ? 22.806 -9.734 -53.112 1.00 82.62 374 ASP A C 1
ATOM 2855 O O . ASP A 1 374 ? 21.627 -9.383 -53.152 1.00 82.62 374 ASP A O 1
ATOM 2859 N N . ARG A 1 375 ? 23.181 -10.920 -52.611 1.00 83.88 375 ARG A N 1
ATOM 2860 C CA . ARG A 1 375 ? 22.269 -11.972 -52.130 1.00 83.88 375 ARG A CA 1
ATOM 2861 C C . ARG A 1 375 ? 21.983 -11.939 -50.624 1.00 83.88 375 ARG A C 1
ATOM 2863 O O . ARG A 1 375 ? 21.227 -12.782 -50.144 1.00 83.88 375 ARG A O 1
ATOM 2870 N N . SER A 1 376 ? 22.554 -11.002 -49.862 1.00 86.75 376 SER A N 1
ATOM 2871 C CA . SER A 1 376 ? 22.260 -10.886 -48.425 1.00 86.75 376 SER A CA 1
ATOM 2872 C C . SER A 1 376 ? 20.977 -10.099 -48.170 1.00 86.75 376 SER A C 1
ATOM 2874 O O . SER A 1 376 ? 20.931 -8.881 -48.335 1.00 86.75 376 SER A O 1
ATOM 2876 N N . VAL A 1 377 ? 19.947 -10.792 -47.681 1.00 87.88 377 VAL A N 1
ATOM 2877 C CA . VAL A 1 377 ? 18.673 -10.188 -47.257 1.00 87.88 377 VAL A CA 1
ATOM 2878 C C . VAL A 1 377 ? 18.885 -9.090 -46.208 1.00 87.88 377 VAL A C 1
ATOM 2880 O O . VAL A 1 377 ? 18.289 -8.020 -46.314 1.00 87.88 377 VAL A O 1
ATOM 2883 N N . LYS A 1 378 ? 19.767 -9.326 -45.225 1.00 87.62 378 LYS A N 1
ATOM 2884 C CA . LYS A 1 378 ? 20.030 -8.387 -44.122 1.00 87.62 378 LYS A CA 1
ATOM 2885 C C . LYS A 1 378 ? 20.559 -7.041 -44.634 1.00 87.62 378 LYS A C 1
ATOM 2887 O O . LYS A 1 378 ? 20.098 -5.997 -44.185 1.00 87.62 378 LYS A O 1
ATOM 2892 N N . LEU A 1 379 ? 21.494 -7.060 -45.593 1.00 89.06 379 LEU A N 1
ATOM 2893 C CA . LEU A 1 379 ? 22.093 -5.838 -46.147 1.00 89.06 379 LEU A CA 1
ATOM 2894 C C . LEU A 1 379 ? 21.064 -4.964 -46.877 1.00 89.06 379 LEU A C 1
ATOM 2896 O O . LEU A 1 379 ? 21.122 -3.742 -46.762 1.00 89.06 379 LEU A O 1
ATOM 2900 N N . TRP A 1 380 ? 20.102 -5.568 -47.580 1.00 89.75 380 TRP A N 1
ATOM 2901 C CA . TRP A 1 380 ? 19.014 -4.831 -48.229 1.00 89.75 380 TRP A CA 1
ATOM 2902 C C . TRP A 1 380 ? 18.018 -4.223 -47.227 1.00 89.75 380 TRP A C 1
ATOM 2904 O O . TRP A 1 380 ? 17.560 -3.100 -47.442 1.00 89.75 380 TRP A O 1
ATOM 2914 N N . VAL A 1 381 ? 17.717 -4.920 -46.124 1.00 88.44 381 VAL A N 1
ATOM 2915 C CA . VAL A 1 381 ? 16.832 -4.409 -45.059 1.00 88.44 381 VAL A CA 1
ATOM 2916 C C . VAL A 1 381 ? 17.492 -3.257 -44.289 1.00 88.44 381 VAL A C 1
ATOM 2918 O O . VAL A 1 381 ? 16.861 -2.219 -44.105 1.00 88.44 381 VAL A O 1
ATOM 2921 N N . GLU A 1 382 ? 18.776 -3.357 -43.933 1.00 85.62 382 GLU A N 1
ATOM 2922 C CA . GLU A 1 382 ? 19.513 -2.225 -43.341 1.00 85.62 382 GLU A CA 1
ATOM 2923 C C . GLU A 1 382 ? 19.629 -1.043 -44.318 1.00 85.62 382 GLU A C 1
ATOM 2925 O O . GLU A 1 382 ? 19.401 0.105 -43.939 1.00 85.62 382 GLU A O 1
ATOM 2930 N N . ALA A 1 383 ? 19.905 -1.294 -45.605 1.00 87.38 383 ALA A N 1
ATOM 2931 C CA . ALA A 1 383 ? 19.944 -0.239 -46.621 1.00 87.38 383 ALA A CA 1
ATOM 2932 C C . ALA A 1 383 ? 18.598 0.495 -46.771 1.00 87.38 383 ALA A C 1
ATOM 2934 O O . ALA A 1 383 ? 18.580 1.702 -47.007 1.00 87.38 383 ALA A O 1
ATOM 2935 N N . MET A 1 384 ? 17.475 -0.209 -46.596 1.00 87.31 384 MET A N 1
ATOM 2936 C CA . MET A 1 384 ? 16.144 0.393 -46.497 1.00 87.31 384 MET A CA 1
ATOM 2937 C C . MET A 1 384 ? 15.973 1.184 -45.187 1.00 87.31 384 MET A C 1
ATOM 2939 O O . MET A 1 384 ? 15.432 2.290 -45.211 1.00 87.31 384 MET A O 1
ATOM 2943 N N . GLY A 1 385 ? 16.441 0.656 -44.052 1.00 86.44 385 GLY A N 1
ATOM 2944 C CA . GLY A 1 385 ? 16.393 1.324 -42.746 1.00 86.44 385 GLY A CA 1
ATOM 2945 C C . GLY A 1 385 ? 17.159 2.654 -42.700 1.00 86.44 385 GLY A C 1
ATOM 2946 O O . GLY A 1 385 ? 16.739 3.584 -42.013 1.00 86.44 385 GLY A O 1
ATOM 2947 N N . LEU A 1 386 ? 18.235 2.778 -43.485 1.00 86.81 386 LEU A N 1
ATOM 2948 C CA . LEU A 1 386 ? 18.998 4.019 -43.649 1.00 86.81 386 LEU A CA 1
ATOM 2949 C C . LEU A 1 386 ? 18.266 5.114 -44.442 1.00 86.81 386 LEU A C 1
ATOM 2951 O O . LEU A 1 386 ? 18.666 6.277 -44.355 1.00 86.81 386 LEU A O 1
ATOM 2955 N N . GLU A 1 387 ? 17.254 4.778 -45.245 1.00 87.38 387 GLU A N 1
ATOM 2956 C CA . GLU A 1 387 ? 16.514 5.756 -46.044 1.00 87.38 387 GLU A CA 1
ATOM 2957 C C . GLU A 1 387 ? 15.378 6.413 -45.259 1.00 87.38 387 GLU A C 1
ATOM 2959 O O . GLU A 1 387 ? 14.560 5.753 -44.628 1.00 87.38 387 GLU A O 1
ATOM 2964 N N . ASP A 1 388 ? 15.286 7.739 -45.341 1.00 84.94 388 ASP A N 1
ATOM 2965 C CA . ASP A 1 388 ? 14.263 8.522 -44.638 1.00 84.94 388 ASP A CA 1
ATOM 2966 C C . ASP A 1 388 ? 12.971 8.663 -45.468 1.00 84.94 388 ASP A C 1
ATOM 2968 O O . ASP A 1 388 ? 11.891 8.879 -44.926 1.00 84.94 388 ASP A O 1
ATOM 2972 N N . GLN A 1 389 ? 13.073 8.527 -46.795 1.00 88.25 389 GLN A N 1
ATOM 2973 C CA . GLN A 1 389 ? 11.985 8.752 -47.752 1.00 88.25 389 GLN A CA 1
ATOM 2974 C C . GLN A 1 389 ? 11.295 7.431 -48.151 1.00 88.25 389 GLN A C 1
ATOM 2976 O O . GLN A 1 389 ? 11.978 6.551 -48.686 1.00 88.25 389 GLN A O 1
ATOM 2981 N N . PRO A 1 390 ? 9.959 7.281 -48.013 1.00 85.88 390 PRO A N 1
ATOM 2982 C CA . PRO A 1 390 ? 9.243 6.057 -48.403 1.00 85.88 390 PRO A CA 1
ATOM 2983 C C . PRO A 1 390 ? 9.480 5.649 -49.864 1.00 85.88 390 PRO A C 1
ATOM 2985 O O . PRO A 1 390 ? 9.776 4.491 -50.151 1.00 85.88 390 PRO A O 1
ATOM 2988 N N . LEU A 1 391 ? 9.484 6.612 -50.793 1.00 87.56 391 LEU A N 1
ATOM 2989 C CA . LEU A 1 391 ? 9.794 6.366 -52.208 1.00 87.56 391 LEU A CA 1
ATOM 2990 C C . LEU A 1 391 ? 11.233 5.866 -52.439 1.00 87.56 391 LEU A C 1
ATOM 2992 O O . LEU A 1 391 ? 11.480 5.149 -53.409 1.00 87.56 391 LEU A O 1
ATOM 2996 N N . ALA A 1 392 ? 12.188 6.219 -51.572 1.00 87.12 392 ALA A N 1
ATOM 2997 C CA . ALA A 1 392 ? 13.543 5.674 -51.625 1.00 87.12 392 ALA A CA 1
ATOM 2998 C C . ALA A 1 392 ? 13.572 4.236 -51.087 1.00 87.12 392 ALA A C 1
ATOM 3000 O O . ALA A 1 392 ? 14.113 3.360 -51.762 1.00 87.12 392 ALA A O 1
ATOM 3001 N N . LYS A 1 393 ? 12.897 3.962 -49.959 1.00 88.06 393 LYS A N 1
ATOM 3002 C CA . LYS A 1 393 ? 12.729 2.603 -49.416 1.00 88.06 393 LYS A CA 1
ATOM 3003 C C . LYS A 1 393 ? 12.111 1.645 -50.441 1.00 88.06 393 LYS A C 1
ATOM 3005 O O . LYS A 1 393 ? 12.709 0.613 -50.738 1.00 88.06 393 LYS A O 1
ATOM 3010 N N . LYS A 1 394 ? 11.000 2.035 -51.082 1.00 88.00 394 LYS A N 1
ATOM 3011 C CA . LYS A 1 394 ? 10.356 1.275 -52.174 1.00 88.00 394 LYS A CA 1
ATOM 3012 C C . LYS A 1 394 ? 11.328 0.968 -53.321 1.00 88.00 394 LYS A C 1
ATOM 3014 O O . LYS A 1 394 ? 11.361 -0.152 -53.820 1.00 88.00 394 LYS A O 1
ATOM 3019 N N . ARG A 1 395 ? 12.175 1.927 -53.724 1.00 88.06 395 ARG A N 1
ATOM 3020 C CA . ARG A 1 395 ? 13.204 1.719 -54.767 1.00 88.06 395 ARG A CA 1
ATOM 3021 C C . ARG A 1 395 ? 14.334 0.782 -54.329 1.00 88.06 395 ARG A C 1
ATOM 3023 O O . ARG A 1 395 ? 14.857 0.063 -55.177 1.00 88.06 395 ARG A O 1
ATOM 3030 N N . VAL A 1 396 ? 14.725 0.795 -53.054 1.00 88.38 396 VAL A N 1
ATOM 3031 C CA . VAL A 1 396 ? 15.719 -0.141 -52.499 1.00 88.38 396 VAL A CA 1
ATOM 3032 C C . VAL A 1 396 ? 15.142 -1.556 -52.464 1.00 88.38 396 VAL A C 1
ATOM 3034 O O . VAL A 1 396 ? 15.776 -2.473 -52.976 1.00 88.38 396 VAL A O 1
ATOM 3037 N N . LEU A 1 397 ? 13.918 -1.734 -51.961 1.00 87.19 397 LEU A N 1
ATOM 3038 C CA . LEU A 1 397 ? 13.299 -3.057 -51.864 1.00 87.19 397 LEU A CA 1
ATOM 3039 C C . LEU A 1 397 ? 12.885 -3.654 -53.210 1.00 87.19 397 LEU A C 1
ATOM 3041 O O . LEU A 1 397 ? 13.067 -4.850 -53.403 1.00 87.19 397 LEU A O 1
ATOM 3045 N N . ARG A 1 398 ? 12.393 -2.860 -54.171 1.00 86.81 398 ARG A N 1
ATOM 3046 C CA . ARG A 1 398 ? 12.087 -3.380 -55.518 1.00 86.81 398 ARG A CA 1
ATOM 3047 C C . ARG A 1 398 ? 13.353 -3.953 -56.183 1.00 86.81 398 ARG A C 1
ATOM 3049 O O . ARG A 1 398 ? 13.307 -5.071 -56.679 1.00 86.81 398 ARG A O 1
ATOM 3056 N N . LYS A 1 399 ? 14.512 -3.291 -56.034 1.00 87.44 399 LYS A N 1
ATOM 3057 C CA . LYS A 1 399 ? 15.820 -3.860 -56.427 1.00 87.44 399 LYS A CA 1
ATOM 3058 C C . LYS A 1 399 ? 16.199 -5.101 -55.612 1.00 87.44 399 LYS A C 1
ATOM 3060 O O . LYS A 1 399 ? 16.710 -6.064 -56.172 1.00 87.44 399 LYS A O 1
ATOM 3065 N N . ALA A 1 400 ? 15.947 -5.103 -54.305 1.00 88.19 400 ALA A N 1
ATOM 3066 C CA . ALA A 1 400 ? 16.204 -6.267 -53.458 1.00 88.19 400 ALA A CA 1
ATOM 3067 C C . ALA A 1 400 ? 15.385 -7.499 -53.895 1.00 88.19 400 ALA A C 1
ATOM 3069 O O . ALA A 1 400 ? 15.892 -8.616 -53.839 1.00 88.19 400 ALA A O 1
ATOM 3070 N N . LEU A 1 401 ? 14.155 -7.300 -54.386 1.00 87.50 401 LEU A N 1
ATOM 3071 C CA . LEU A 1 401 ? 13.310 -8.344 -54.975 1.00 87.50 401 LEU A CA 1
ATOM 3072 C C . LEU A 1 401 ? 13.798 -8.797 -56.359 1.00 87.50 401 LEU A C 1
ATOM 3074 O O . LEU A 1 401 ? 13.710 -9.988 -56.650 1.00 87.50 401 LEU A O 1
ATOM 3078 N N . ASP A 1 402 ? 14.355 -7.900 -57.180 1.00 87.06 402 ASP A N 1
ATOM 3079 C CA . ASP A 1 402 ? 14.990 -8.269 -58.457 1.00 87.06 402 ASP A CA 1
ATOM 3080 C C . ASP A 1 402 ? 16.208 -9.197 -58.242 1.00 87.06 402 ASP A C 1
ATOM 3082 O O . ASP A 1 402 ? 16.427 -10.126 -59.020 1.00 87.06 402 ASP A O 1
ATOM 3086 N N . HIS A 1 403 ? 16.981 -8.985 -57.166 1.00 85.56 403 HIS A N 1
ATOM 3087 C CA . HIS A 1 403 ? 18.124 -9.836 -56.795 1.00 85.56 403 HIS A CA 1
ATOM 3088 C C . HIS A 1 403 ? 17.739 -11.079 -55.961 1.00 85.56 403 HIS A C 1
ATOM 3090 O O . HIS A 1 403 ? 18.389 -12.120 -56.079 1.00 85.56 403 HIS A O 1
ATOM 3096 N N . ILE A 1 404 ? 16.717 -10.991 -55.096 1.00 87.31 404 ILE A N 1
ATOM 3097 C CA . ILE A 1 404 ? 16.350 -12.031 -54.113 1.00 87.31 404 ILE A CA 1
ATOM 3098 C C . ILE A 1 404 ? 14.815 -12.234 -54.044 1.00 87.31 404 ILE A C 1
ATOM 3100 O O . ILE A 1 404 ? 14.190 -12.003 -53.002 1.00 87.31 404 ILE A O 1
ATOM 3104 N N . PRO A 1 405 ? 14.168 -12.743 -55.111 1.00 85.06 405 PRO A N 1
ATOM 3105 C CA . PRO A 1 405 ? 12.709 -12.904 -55.154 1.00 85.06 405 PRO A CA 1
ATOM 3106 C C . PRO A 1 405 ? 12.164 -13.988 -54.205 1.00 85.06 405 PRO A C 1
ATOM 3108 O O . PRO A 1 405 ? 10.958 -14.066 -53.997 1.00 85.06 405 PRO A O 1
ATOM 3111 N N . GLN A 1 406 ? 13.025 -14.827 -53.616 1.00 85.31 406 GLN A N 1
ATOM 3112 C CA . GLN A 1 406 ? 12.645 -15.924 -52.712 1.00 85.31 406 GLN A CA 1
ATOM 3113 C C . GLN A 1 406 ? 12.596 -15.530 -51.220 1.00 85.31 406 GLN A C 1
ATOM 3115 O O . GLN A 1 406 ? 12.326 -16.379 -50.373 1.00 85.31 406 GLN A O 1
ATOM 3120 N N . SER A 1 407 ? 12.871 -14.269 -50.862 1.00 87.12 407 SER A N 1
ATOM 3121 C CA . SER A 1 407 ? 12.920 -13.845 -49.454 1.00 87.12 407 SER A CA 1
ATOM 3122 C C . SER A 1 407 ? 11.578 -13.319 -48.943 1.00 87.12 407 SER A C 1
ATOM 3124 O O . SER A 1 407 ? 11.171 -12.204 -49.275 1.00 87.12 407 SER A O 1
ATOM 3126 N N . VAL A 1 408 ? 10.931 -14.081 -48.053 1.00 86.81 408 VAL A N 1
ATOM 3127 C CA . VAL A 1 408 ? 9.695 -13.673 -47.352 1.00 86.81 408 VAL A CA 1
ATOM 3128 C C . VAL A 1 408 ? 9.871 -12.337 -46.623 1.00 86.81 408 VAL A C 1
ATOM 3130 O O . VAL A 1 408 ? 8.973 -11.502 -46.657 1.00 86.81 408 VAL A O 1
ATOM 3133 N N . ALA A 1 409 ? 11.036 -12.099 -46.010 1.00 87.38 409 ALA A N 1
ATOM 3134 C CA . ALA A 1 409 ? 11.308 -10.860 -45.282 1.00 87.38 409 ALA A CA 1
ATOM 3135 C C . ALA A 1 409 ? 11.320 -9.624 -46.200 1.00 87.38 409 ALA A C 1
ATOM 3137 O O . ALA A 1 409 ? 10.780 -8.588 -45.830 1.00 87.38 409 ALA A O 1
ATOM 3138 N N . ILE A 1 410 ? 11.873 -9.735 -47.415 1.00 88.94 410 ILE A N 1
ATOM 3139 C CA . ILE A 1 410 ? 11.887 -8.611 -48.366 1.00 88.94 410 ILE A CA 1
ATOM 3140 C C . ILE A 1 410 ? 10.472 -8.359 -48.896 1.00 88.94 410 ILE A C 1
ATOM 3142 O O . ILE A 1 410 ? 10.063 -7.206 -48.979 1.00 88.94 410 ILE A O 1
ATOM 3146 N N . TRP A 1 411 ? 9.698 -9.411 -49.190 1.00 89.19 411 TRP A N 1
ATOM 3147 C CA . TRP A 1 411 ? 8.290 -9.258 -49.575 1.00 89.19 411 TRP A CA 1
ATOM 3148 C C . TRP A 1 411 ? 7.442 -8.620 -48.469 1.00 89.19 411 TRP A C 1
ATOM 3150 O O . TRP A 1 411 ? 6.649 -7.736 -48.775 1.00 89.19 411 TRP A O 1
ATOM 3160 N N . LYS A 1 412 ? 7.641 -9.000 -47.199 1.00 86.75 412 LYS A N 1
ATOM 3161 C CA . LYS A 1 412 ? 6.987 -8.363 -46.044 1.00 86.75 412 LYS A CA 1
ATOM 3162 C C . LYS A 1 412 ? 7.284 -6.868 -45.971 1.00 86.75 412 LYS A C 1
ATOM 3164 O O . LYS A 1 412 ? 6.353 -6.075 -46.025 1.00 86.75 412 LYS A O 1
ATOM 3169 N N . GLU A 1 413 ? 8.557 -6.475 -45.916 1.00 86.62 413 GLU A N 1
ATOM 3170 C CA . GLU A 1 413 ? 8.930 -5.054 -45.841 1.00 86.62 413 GLU A CA 1
ATOM 3171 C C . GLU A 1 413 ? 8.478 -4.266 -47.082 1.00 86.62 413 GLU A C 1
ATOM 3173 O O . GLU A 1 413 ? 8.110 -3.097 -46.979 1.00 86.62 413 GLU A O 1
ATOM 3178 N N . ALA A 1 414 ? 8.448 -4.905 -48.256 1.00 86.94 414 ALA A N 1
ATOM 3179 C CA . ALA A 1 414 ? 7.983 -4.277 -49.489 1.00 86.94 414 ALA A CA 1
ATOM 3180 C C . ALA A 1 414 ? 6.473 -4.023 -49.469 1.00 86.94 414 ALA A C 1
ATOM 31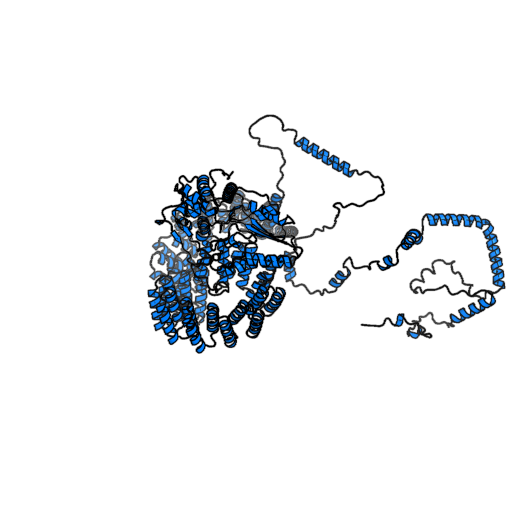82 O O . ALA A 1 414 ? 6.041 -2.951 -49.879 1.00 86.94 414 ALA A O 1
ATOM 3183 N N . VAL A 1 415 ? 5.686 -4.972 -48.958 1.00 86.69 415 VAL A N 1
ATOM 3184 C CA . VAL A 1 415 ? 4.230 -4.846 -48.795 1.00 86.69 415 VAL A CA 1
ATOM 3185 C C . VAL A 1 415 ? 3.880 -3.853 -47.684 1.00 86.69 415 VAL A C 1
ATOM 3187 O O . VAL A 1 415 ? 3.026 -3.002 -47.899 1.00 86.69 415 VAL A O 1
ATOM 3190 N N . ASN A 1 416 ? 4.585 -3.890 -46.547 1.00 86.88 416 ASN A N 1
ATOM 3191 C CA . ASN A 1 416 ? 4.398 -2.970 -45.413 1.00 86.88 416 ASN A CA 1
ATOM 3192 C C . ASN A 1 416 ? 4.629 -1.490 -45.772 1.00 86.88 416 ASN A C 1
ATOM 3194 O O . ASN A 1 416 ? 4.210 -0.606 -45.027 1.00 86.88 416 ASN A O 1
ATOM 3198 N N . LEU A 1 417 ? 5.335 -1.213 -46.873 1.00 85.50 417 LEU A N 1
ATOM 3199 C CA . LEU A 1 417 ? 5.599 0.140 -47.354 1.00 85.50 417 LEU A CA 1
ATOM 3200 C C . LEU A 1 417 ? 4.631 0.614 -48.441 1.00 85.50 417 LEU A C 1
ATOM 3202 O O . LEU A 1 417 ? 4.612 1.816 -48.702 1.00 85.50 417 LEU A O 1
ATOM 3206 N N . GLU A 1 418 ? 3.868 -0.261 -49.104 1.00 84.12 418 GLU A N 1
ATOM 3207 C CA . GLU A 1 418 ? 2.888 0.203 -50.091 1.00 84.12 418 GLU A CA 1
ATOM 3208 C C . GLU A 1 418 ? 1.645 0.783 -49.405 1.00 84.12 418 GLU A C 1
ATOM 3210 O O . GLU A 1 418 ? 1.075 0.192 -48.493 1.00 84.12 418 GLU A O 1
ATOM 3215 N N . GLU A 1 419 ? 1.253 1.979 -49.845 1.00 80.44 419 GLU A N 1
ATOM 3216 C CA . GLU A 1 419 ? 0.157 2.759 -49.254 1.00 80.44 419 GLU A CA 1
ATOM 3217 C C . GLU A 1 419 ? -1.189 2.399 -49.906 1.00 80.44 419 GLU A C 1
ATOM 3219 O O . GLU A 1 419 ? -2.231 2.458 -49.257 1.00 80.44 419 GLU A O 1
ATOM 3224 N N . ASP A 1 420 ? -1.155 1.971 -51.172 1.00 85.44 420 ASP A N 1
ATOM 3225 C CA . ASP A 1 420 ? -2.313 1.545 -51.954 1.00 85.44 420 ASP A CA 1
ATOM 3226 C C . ASP A 1 420 ? -2.598 0.039 -51.755 1.00 85.44 420 ASP A C 1
ATOM 3228 O O . ASP A 1 420 ? -1.778 -0.805 -52.147 1.00 85.44 420 ASP A O 1
ATOM 3232 N N . PRO A 1 421 ? -3.775 -0.355 -51.221 1.00 83.12 421 PRO A N 1
ATOM 3233 C CA . PRO A 1 421 ? -4.115 -1.766 -51.008 1.00 83.12 421 PRO A CA 1
ATOM 3234 C C . PRO A 1 421 ? -4.149 -2.611 -52.293 1.00 83.12 421 PRO A C 1
ATOM 3236 O O . PRO A 1 421 ? -3.957 -3.827 -52.234 1.00 83.12 421 PRO A O 1
ATOM 3239 N N . SER A 1 422 ? -4.359 -1.988 -53.461 1.00 84.62 422 SER A N 1
ATOM 3240 C CA . SER A 1 422 ? -4.286 -2.646 -54.775 1.00 84.62 422 SER A CA 1
ATOM 3241 C C . SER A 1 422 ? -2.888 -3.173 -55.084 1.00 84.62 422 SER A C 1
ATOM 3243 O O . SER A 1 422 ? -2.733 -4.308 -55.541 1.00 84.62 422 SER A O 1
ATOM 3245 N N . ASP A 1 423 ? -1.871 -2.363 -54.807 1.00 83.31 423 ASP A N 1
ATOM 3246 C CA . ASP A 1 423 ? -0.480 -2.653 -55.132 1.00 83.31 423 ASP A CA 1
ATOM 3247 C C . ASP A 1 423 ? 0.097 -3.630 -54.106 1.00 83.31 423 ASP A C 1
ATOM 3249 O O . ASP A 1 423 ? 0.787 -4.580 -54.482 1.00 83.31 423 ASP A O 1
ATOM 3253 N N . ALA A 1 424 ? -0.301 -3.497 -52.836 1.00 84.19 424 ALA A N 1
ATOM 3254 C CA . ALA A 1 424 ? -0.066 -4.505 -51.807 1.00 84.19 424 ALA A CA 1
ATOM 3255 C C . ALA A 1 424 ? -0.676 -5.875 -52.184 1.00 84.19 424 ALA A C 1
ATOM 3257 O O . ALA A 1 424 ? 0.031 -6.886 -52.133 1.00 84.19 424 ALA A O 1
ATOM 3258 N N . LYS A 1 425 ? -1.942 -5.929 -52.644 1.00 85.50 425 LYS A N 1
ATOM 3259 C CA . LYS A 1 425 ? -2.582 -7.168 -53.144 1.00 85.50 425 LYS A CA 1
ATOM 3260 C C . LYS A 1 425 ? -1.822 -7.754 -54.339 1.00 85.50 425 LYS A C 1
ATOM 3262 O O . LYS A 1 425 ? -1.562 -8.956 -54.356 1.00 85.50 425 LYS A O 1
ATOM 3267 N N . LEU A 1 426 ? -1.427 -6.933 -55.316 1.00 86.50 426 LEU A N 1
ATOM 3268 C CA . LEU A 1 426 ? -0.679 -7.386 -56.496 1.00 86.50 426 LEU A CA 1
ATOM 3269 C C . LEU A 1 426 ? 0.706 -7.947 -56.126 1.00 86.50 426 LEU A C 1
ATOM 3271 O O . LEU A 1 426 ? 1.115 -8.990 -56.645 1.00 86.50 426 LEU A O 1
ATOM 3275 N N . MET A 1 427 ? 1.411 -7.290 -55.202 1.00 85.00 427 MET A N 1
ATOM 3276 C CA . MET A 1 427 ? 2.701 -7.751 -54.685 1.00 85.00 427 MET A CA 1
ATOM 3277 C C . MET A 1 427 ? 2.557 -9.063 -53.905 1.00 85.00 427 MET A C 1
ATOM 3279 O O . MET A 1 427 ? 3.328 -9.986 -54.152 1.00 85.00 427 MET A O 1
ATOM 3283 N N . LEU A 1 428 ? 1.547 -9.201 -53.040 1.00 86.62 428 LEU A N 1
ATOM 3284 C CA . LEU A 1 428 ? 1.279 -10.434 -52.287 1.00 86.62 428 LEU A CA 1
ATOM 3285 C C . LEU A 1 428 ? 0.830 -11.605 -53.172 1.00 86.62 428 LEU A C 1
ATOM 3287 O O . LEU A 1 428 ? 1.252 -12.738 -52.941 1.00 86.62 428 LEU A O 1
ATOM 3291 N N . ALA A 1 429 ? 0.025 -11.358 -54.207 1.00 86.69 429 ALA A N 1
ATOM 3292 C CA . ALA A 1 429 ? -0.331 -12.377 -55.195 1.00 86.69 429 ALA A CA 1
ATOM 3293 C C . ALA A 1 429 ? 0.930 -12.926 -55.887 1.00 86.69 429 ALA A C 1
ATOM 3295 O O . ALA A 1 429 ? 1.162 -14.133 -55.900 1.00 86.69 429 ALA A O 1
ATOM 3296 N N . LYS A 1 430 ? 1.820 -12.040 -56.351 1.00 86.81 430 LYS A N 1
ATOM 3297 C CA . LYS A 1 430 ? 3.107 -12.439 -56.941 1.00 86.81 430 LYS A CA 1
ATOM 3298 C C . LYS A 1 430 ? 4.043 -13.116 -55.924 1.00 86.81 430 LYS A C 1
ATOM 3300 O O . LYS A 1 430 ? 4.736 -14.071 -56.268 1.00 86.81 430 LYS A O 1
ATOM 3305 N N . ALA A 1 431 ? 4.055 -12.661 -54.671 1.00 87.06 431 ALA A N 1
ATOM 3306 C CA . ALA A 1 431 ? 4.873 -13.238 -53.605 1.00 87.06 431 ALA A CA 1
ATOM 3307 C C . ALA A 1 431 ? 4.429 -14.662 -53.229 1.00 87.06 431 ALA A C 1
ATOM 3309 O O . ALA A 1 431 ? 5.272 -15.530 -53.013 1.00 87.06 431 ALA A O 1
ATOM 3310 N N . THR A 1 432 ? 3.119 -14.921 -53.188 1.00 85.75 432 THR A N 1
ATOM 3311 C CA . THR A 1 432 ? 2.547 -16.247 -52.886 1.00 85.75 432 THR A CA 1
ATOM 3312 C C . THR A 1 432 ? 2.669 -17.232 -54.053 1.00 85.75 432 THR A C 1
ATOM 3314 O O . THR A 1 432 ? 2.815 -18.429 -53.816 1.00 85.75 432 THR A O 1
ATOM 3317 N N . GLU A 1 433 ? 2.713 -16.757 -55.303 1.00 86.44 433 GLU A N 1
ATOM 3318 C CA . GLU A 1 433 ? 3.087 -17.582 -56.463 1.00 86.44 433 GLU A CA 1
ATOM 3319 C C . GLU A 1 433 ? 4.572 -17.989 -56.445 1.00 86.44 433 GLU A C 1
ATOM 3321 O O . GLU A 1 433 ? 4.903 -19.125 -56.786 1.00 86.44 433 GLU A O 1
ATOM 3326 N N . ILE A 1 434 ? 5.472 -17.093 -56.019 1.00 86.56 434 ILE A N 1
ATOM 3327 C CA . ILE A 1 434 ? 6.922 -17.357 -55.952 1.00 86.56 434 ILE A CA 1
ATOM 3328 C C . ILE A 1 434 ? 7.309 -18.154 -54.692 1.00 86.56 434 ILE A C 1
ATOM 3330 O O . ILE A 1 434 ? 8.236 -18.964 -54.736 1.00 86.56 434 ILE A O 1
ATOM 3334 N N . ILE A 1 435 ? 6.610 -17.944 -53.570 1.00 86.19 435 ILE A N 1
ATOM 3335 C CA . ILE A 1 435 ? 6.886 -18.568 -52.266 1.00 86.19 435 ILE A CA 1
ATOM 3336 C C . ILE A 1 435 ? 5.614 -19.248 -51.712 1.00 86.19 435 ILE A C 1
ATOM 3338 O O . ILE A 1 435 ? 5.098 -18.855 -50.661 1.00 86.19 435 ILE A O 1
ATOM 3342 N N . PRO A 1 436 ? 5.103 -20.312 -52.364 1.00 83.38 436 PRO A N 1
ATOM 3343 C CA . PRO A 1 436 ? 3.835 -20.947 -51.988 1.00 83.38 436 PRO A CA 1
ATOM 3344 C C . PRO A 1 436 ? 3.853 -21.628 -50.610 1.00 83.38 436 PRO A C 1
ATOM 3346 O O . PRO A 1 436 ? 2.792 -21.927 -50.069 1.00 83.38 436 PRO A O 1
ATOM 3349 N N . LEU A 1 437 ? 5.033 -21.855 -50.023 1.00 86.69 437 LEU A N 1
ATOM 3350 C CA . LEU A 1 437 ? 5.197 -22.436 -48.685 1.00 86.69 437 LEU A CA 1
ATOM 3351 C C . LEU A 1 437 ? 5.096 -21.406 -47.541 1.00 86.69 437 LEU A C 1
ATOM 3353 O O . LEU A 1 437 ? 5.068 -21.797 -46.377 1.00 86.69 437 LEU A O 1
ATOM 3357 N N . SER A 1 438 ? 5.061 -20.099 -47.833 1.00 87.06 438 SER A N 1
ATOM 3358 C CA . SER A 1 438 ? 4.992 -19.062 -46.796 1.00 87.06 438 SER A CA 1
ATOM 3359 C C . SER A 1 438 ? 3.549 -18.802 -46.365 1.00 87.06 438 SER A C 1
ATOM 3361 O O . SER A 1 438 ? 2.791 -18.118 -47.052 1.00 87.06 438 SER A O 1
ATOM 3363 N N . VAL A 1 439 ? 3.179 -19.331 -45.197 1.00 86.56 439 VAL A N 1
ATOM 3364 C CA . VAL A 1 439 ? 1.848 -19.140 -44.599 1.00 86.56 439 VAL A CA 1
ATOM 3365 C C . VAL A 1 439 ? 1.534 -17.654 -44.403 1.00 86.56 439 VAL A C 1
ATOM 3367 O O . VAL A 1 439 ? 0.472 -17.190 -44.806 1.00 86.56 439 VAL A O 1
ATOM 3370 N N . GLU A 1 440 ? 2.484 -16.887 -43.870 1.00 86.06 440 GLU A N 1
ATOM 3371 C CA . GLU A 1 440 ? 2.312 -15.468 -43.541 1.00 86.06 440 GLU A CA 1
ATOM 3372 C C . GLU A 1 440 ? 1.902 -14.613 -44.753 1.00 86.06 440 GLU A C 1
ATOM 3374 O O . GLU A 1 440 ? 1.052 -13.731 -44.630 1.00 86.06 440 GLU A O 1
ATOM 3379 N N . LEU A 1 441 ? 2.464 -14.895 -45.937 1.00 87.94 441 LEU A N 1
ATOM 3380 C CA . LEU A 1 441 ? 2.119 -14.191 -47.177 1.00 87.94 441 LEU A CA 1
ATOM 3381 C C . LEU A 1 441 ? 0.709 -14.558 -47.666 1.00 87.94 441 LEU A C 1
ATOM 3383 O O . LEU A 1 441 ? -0.022 -13.682 -48.128 1.00 87.94 441 LEU A O 1
ATOM 3387 N N . TRP A 1 442 ? 0.286 -15.819 -47.510 1.00 89.00 442 TRP A N 1
ATOM 3388 C CA . TRP A 1 442 ? -1.094 -16.233 -47.790 1.00 89.00 442 TRP A CA 1
ATOM 3389 C C . TRP A 1 442 ? -2.104 -15.584 -46.836 1.00 89.00 442 TRP A C 1
ATOM 3391 O O . TRP A 1 442 ? -3.192 -15.205 -47.269 1.00 89.00 442 TRP A O 1
ATOM 3401 N N . LEU A 1 443 ? -1.753 -15.432 -45.555 1.00 87.81 443 LEU A N 1
ATOM 3402 C CA . LEU A 1 443 ? -2.597 -14.765 -44.561 1.00 87.81 443 LEU A CA 1
ATOM 3403 C C . LEU A 1 443 ? -2.696 -13.257 -44.813 1.00 87.81 443 LEU A C 1
ATOM 3405 O O . LEU A 1 443 ? -3.791 -12.703 -44.734 1.00 87.81 443 LEU A O 1
ATOM 3409 N N . ALA A 1 444 ? -1.588 -12.600 -45.162 1.00 86.12 444 ALA A N 1
ATOM 3410 C CA . ALA A 1 444 ? -1.590 -11.195 -45.562 1.00 86.12 444 ALA A CA 1
ATOM 3411 C C . ALA A 1 444 ? -2.444 -10.966 -46.822 1.00 86.12 444 ALA A C 1
ATOM 3413 O O . ALA A 1 444 ? -3.260 -10.047 -46.845 1.00 86.12 444 ALA A O 1
ATOM 3414 N N . LEU A 1 445 ? -2.332 -11.842 -47.831 1.00 86.94 445 LEU A N 1
ATOM 3415 C CA . LEU A 1 445 ? -3.164 -11.784 -49.037 1.00 86.94 445 LEU A CA 1
ATOM 3416 C C . LEU A 1 445 ? -4.653 -11.942 -48.692 1.00 86.94 445 LEU A C 1
ATOM 3418 O O . LEU A 1 445 ? -5.467 -11.111 -49.082 1.00 86.94 445 LEU A O 1
ATOM 3422 N N . ALA A 1 446 ? -5.004 -12.954 -47.893 1.00 86.06 446 ALA A N 1
ATOM 3423 C CA . ALA A 1 446 ? -6.383 -13.203 -47.471 1.00 86.06 446 ALA A CA 1
ATOM 3424 C C . ALA A 1 446 ? -6.993 -12.070 -46.621 1.00 86.06 446 ALA A C 1
ATOM 3426 O O . ALA A 1 446 ? -8.212 -11.933 -46.595 1.00 86.06 446 ALA A O 1
ATOM 3427 N N . ARG A 1 447 ? -6.169 -11.264 -45.933 1.00 84.44 447 ARG A N 1
ATOM 3428 C CA . ARG A 1 447 ? -6.605 -10.090 -45.153 1.00 84.44 447 ARG A CA 1
ATOM 3429 C C . ARG A 1 447 ? -6.875 -8.845 -46.010 1.00 84.44 447 ARG A C 1
ATOM 3431 O O . ARG A 1 447 ? -7.614 -7.977 -45.558 1.00 84.44 447 ARG A O 1
ATOM 3438 N N . LEU A 1 448 ? -6.297 -8.747 -47.213 1.00 85.38 448 LEU A N 1
ATOM 3439 C CA . LEU A 1 448 ? -6.507 -7.623 -48.145 1.00 85.38 448 LEU A CA 1
ATOM 3440 C C . LEU A 1 448 ? -7.495 -7.933 -49.283 1.00 85.38 448 LEU A C 1
ATOM 3442 O O . LEU A 1 448 ? -7.857 -7.040 -50.048 1.00 85.38 448 LEU A O 1
ATOM 3446 N N . GLU A 1 449 ? -7.920 -9.187 -49.429 1.00 85.00 449 GLU A N 1
ATOM 3447 C CA . GLU A 1 449 ? -8.890 -9.593 -50.446 1.00 85.00 449 GLU A CA 1
ATOM 3448 C C . GLU A 1 449 ? -10.352 -9.472 -49.991 1.00 85.00 449 GLU A C 1
ATOM 3450 O O . GLU A 1 449 ? -10.677 -9.497 -48.805 1.00 85.00 449 GLU A O 1
ATOM 3455 N N . SER A 1 450 ? -11.264 -9.386 -50.966 1.00 85.94 450 SER A N 1
ATOM 3456 C CA . SER A 1 450 ? -12.703 -9.483 -50.701 1.00 85.94 450 SER A CA 1
ATOM 3457 C C . SER A 1 450 ? -13.057 -10.867 -50.122 1.00 85.94 450 SER A C 1
ATOM 3459 O O . SER A 1 450 ? -12.402 -11.846 -50.485 1.00 85.94 450 SER A O 1
ATOM 3461 N N . PRO A 1 451 ? -14.096 -11.025 -49.275 1.00 82.62 451 PRO A N 1
ATOM 3462 C CA . PRO A 1 451 ? -14.335 -12.293 -48.575 1.00 82.62 451 PRO A CA 1
ATOM 3463 C C . PRO A 1 451 ? -14.503 -13.525 -49.482 1.00 82.62 451 PRO A C 1
ATOM 3465 O O . PRO A 1 451 ? -14.090 -14.630 -49.122 1.00 82.62 451 PRO A O 1
ATOM 3468 N N . GLU A 1 452 ? -15.055 -13.347 -50.686 1.00 83.69 452 GLU A N 1
ATOM 3469 C CA . GLU A 1 452 ? -15.175 -14.417 -51.683 1.00 83.69 452 GLU A CA 1
ATOM 3470 C C . GLU A 1 452 ? -13.850 -14.787 -52.363 1.00 83.69 452 GLU A C 1
ATOM 3472 O O . GLU A 1 452 ? -13.676 -15.924 -52.805 1.00 83.69 452 GLU A O 1
ATOM 3477 N N . GLU A 1 453 ? -12.933 -13.834 -52.526 1.00 83.81 453 GLU A N 1
ATOM 3478 C CA . GLU A 1 453 ? -11.589 -14.077 -53.056 1.00 83.81 453 GLU A CA 1
ATOM 3479 C C . GLU A 1 453 ? -10.685 -14.653 -51.966 1.00 83.81 453 GLU A C 1
ATOM 3481 O O . GLU A 1 453 ? -10.108 -15.720 -52.172 1.00 83.81 453 GLU A O 1
ATOM 3486 N N . ALA A 1 454 ? -10.710 -14.073 -50.763 1.00 84.12 454 ALA A N 1
ATOM 3487 C CA . ALA A 1 454 ? -10.002 -14.556 -49.585 1.00 84.12 454 ALA A CA 1
ATOM 3488 C C . ALA A 1 454 ? -10.329 -16.030 -49.284 1.00 84.12 454 ALA A C 1
ATOM 3490 O O . ALA A 1 454 ? -9.430 -16.817 -48.988 1.00 84.12 454 ALA A O 1
ATOM 3491 N N . GLN A 1 455 ? -11.587 -16.466 -49.444 1.00 85.19 455 GLN A N 1
ATOM 3492 C CA . GLN A 1 455 ? -11.944 -17.883 -49.304 1.00 85.19 455 GLN A CA 1
ATOM 3493 C C . GLN A 1 455 ? -11.310 -18.765 -50.403 1.00 85.19 455 GLN A C 1
ATOM 3495 O O . GLN A 1 455 ? -10.901 -19.897 -50.128 1.00 85.19 455 GLN A O 1
ATOM 3500 N N . LYS A 1 456 ? -11.178 -18.268 -51.642 1.00 88.25 456 LYS A N 1
ATOM 3501 C CA . LYS A 1 456 ? -10.472 -18.961 -52.740 1.00 88.25 456 LYS A CA 1
ATOM 3502 C C . LYS A 1 456 ? -8.962 -19.002 -52.467 1.00 88.25 456 LYS A C 1
ATOM 3504 O O . LYS A 1 456 ? -8.358 -20.057 -52.650 1.00 88.25 456 LYS A O 1
ATOM 3509 N N . VAL A 1 457 ? -8.370 -17.913 -51.973 1.00 88.56 457 VAL A N 1
ATOM 3510 C CA . VAL A 1 457 ? -6.956 -17.817 -51.574 1.00 88.56 457 VAL A CA 1
ATOM 3511 C C . VAL A 1 457 ? -6.625 -18.740 -50.404 1.00 88.56 457 VAL A C 1
ATOM 3513 O O . VAL A 1 457 ? -5.708 -19.546 -50.530 1.00 88.56 457 VAL A O 1
ATOM 3516 N N . LEU A 1 458 ? -7.407 -18.751 -49.324 1.00 87.38 458 LEU A N 1
ATOM 3517 C CA . LEU A 1 458 ? -7.199 -19.675 -48.200 1.00 87.38 458 LEU A CA 1
ATOM 3518 C C . LEU A 1 458 ? -7.362 -21.144 -48.633 1.00 87.38 458 LEU A C 1
ATOM 3520 O O . LEU A 1 458 ? -6.657 -22.022 -48.140 1.00 87.38 458 LEU A O 1
ATOM 3524 N N . ASN A 1 459 ? -8.220 -21.429 -49.619 1.00 88.19 459 ASN A N 1
ATOM 3525 C CA . ASN A 1 459 ? -8.327 -22.760 -50.226 1.00 88.19 459 ASN A CA 1
ATOM 3526 C C . ASN A 1 459 ? -7.177 -23.109 -51.200 1.00 88.19 459 ASN A C 1
ATOM 3528 O O . ASN A 1 459 ? -6.917 -24.298 -51.398 1.00 88.19 459 ASN A O 1
ATOM 3532 N N . LYS A 1 460 ? -6.463 -22.129 -51.779 1.00 87.06 460 LYS A N 1
ATOM 3533 C CA . LYS A 1 460 ? -5.160 -22.356 -52.441 1.00 87.06 460 LYS A CA 1
ATOM 3534 C C . LYS A 1 460 ? -4.077 -22.626 -51.392 1.00 87.06 460 LYS A C 1
ATOM 3536 O O . LYS A 1 460 ? -3.386 -23.636 -51.486 1.00 87.06 460 LYS A O 1
ATOM 3541 N N . ALA A 1 461 ? -3.997 -21.789 -50.359 1.00 86.94 461 ALA A N 1
ATOM 3542 C CA . ALA A 1 461 ? -3.023 -21.884 -49.276 1.00 86.94 461 ALA A CA 1
ATOM 3543 C C . ALA A 1 461 ? -3.092 -23.242 -48.550 1.00 86.94 461 ALA A C 1
ATOM 3545 O O . ALA A 1 461 ? -2.071 -23.903 -48.401 1.00 86.94 461 ALA A O 1
ATOM 3546 N N . ARG A 1 462 ? -4.299 -23.737 -48.226 1.00 85.50 462 ARG A N 1
ATOM 3547 C CA . ARG A 1 462 ? -4.531 -25.097 -47.686 1.00 85.50 462 ARG A CA 1
ATOM 3548 C C . ARG A 1 462 ? -3.965 -26.227 -48.552 1.00 85.50 462 ARG A C 1
ATOM 3550 O O . ARG A 1 462 ? -3.607 -27.269 -48.017 1.00 85.50 462 ARG A O 1
ATOM 3557 N N . LYS A 1 463 ? -3.926 -26.060 -49.879 1.00 86.38 463 LYS A N 1
ATOM 3558 C CA . LYS A 1 463 ? -3.353 -27.054 -50.805 1.00 86.38 463 LYS A CA 1
ATOM 3559 C C . LYS A 1 463 ? -1.833 -26.937 -50.915 1.00 86.38 463 LYS A C 1
ATOM 3561 O O . LYS A 1 463 ? -1.183 -27.938 -51.188 1.00 86.38 463 LYS A O 1
ATOM 3566 N N . ALA A 1 464 ? -1.287 -25.738 -50.722 1.00 85.44 464 ALA A N 1
ATOM 3567 C CA . ALA A 1 464 ? 0.152 -25.490 -50.726 1.00 85.44 464 ALA A CA 1
ATOM 3568 C C . ALA A 1 464 ? 0.820 -25.876 -49.392 1.00 85.44 464 ALA A C 1
ATOM 3570 O O . ALA A 1 464 ? 1.938 -26.384 -49.398 1.00 85.44 464 ALA A O 1
ATOM 3571 N N . VAL A 1 465 ? 0.129 -25.677 -48.261 1.00 84.75 465 VAL A N 1
ATOM 3572 C CA . VAL A 1 465 ? 0.610 -25.995 -46.905 1.00 84.75 465 VAL A CA 1
ATOM 3573 C C . VAL A 1 465 ? -0.494 -26.695 -46.081 1.00 84.75 465 VAL A C 1
ATOM 3575 O O . VAL A 1 465 ? -1.128 -26.061 -45.234 1.00 84.75 465 VAL A O 1
ATOM 3578 N N . PRO A 1 466 ? -0.739 -28.008 -46.284 1.00 80.88 466 PRO A N 1
ATOM 3579 C CA . PRO A 1 466 ? -1.783 -28.752 -45.558 1.00 80.88 466 PRO A CA 1
ATOM 3580 C C . PRO A 1 466 ? -1.573 -28.823 -44.037 1.00 80.88 466 PRO A C 1
ATOM 3582 O O . PRO A 1 466 ? -2.541 -28.894 -43.281 1.00 80.88 466 PRO A O 1
ATOM 3585 N N . ALA A 1 467 ? -0.312 -28.771 -43.596 1.00 83.62 467 ALA A N 1
ATOM 3586 C CA . ALA A 1 467 ? 0.105 -28.883 -42.198 1.00 83.62 467 ALA A CA 1
ATOM 3587 C C . ALA A 1 467 ? -0.021 -27.578 -41.377 1.00 83.62 467 ALA A C 1
ATOM 3589 O O . ALA A 1 467 ? 0.278 -27.582 -40.187 1.00 83.62 467 ALA A O 1
ATOM 3590 N N . SER A 1 468 ? -0.434 -26.452 -41.976 1.00 83.75 468 SER A N 1
ATOM 3591 C CA . SER A 1 468 ? -0.568 -25.184 -41.242 1.00 83.75 468 SER A CA 1
ATOM 3592 C C . SER A 1 468 ? -1.927 -25.063 -40.551 1.00 83.75 468 SER A C 1
ATOM 3594 O O . SER A 1 468 ? -2.974 -25.065 -41.202 1.00 83.75 468 SER A O 1
ATOM 3596 N N . PHE A 1 469 ? -1.909 -24.887 -39.229 1.00 86.00 469 PHE A N 1
ATOM 3597 C CA . PHE A 1 469 ? -3.097 -24.596 -38.422 1.00 86.00 469 PHE A CA 1
ATOM 3598 C C . PHE A 1 469 ? -3.599 -23.152 -38.608 1.00 86.00 469 PHE A C 1
ATOM 3600 O O . PHE A 1 469 ? -4.808 -22.919 -38.601 1.00 86.00 469 PHE A O 1
ATOM 3607 N N . GLU A 1 470 ? -2.700 -22.192 -38.843 1.00 87.56 470 GLU A N 1
ATOM 3608 C CA . GLU A 1 470 ? -3.021 -20.761 -38.962 1.00 87.56 470 GLU A CA 1
ATOM 3609 C C . GLU A 1 470 ? -4.013 -20.490 -40.104 1.00 87.56 470 GLU A C 1
ATOM 3611 O O . GLU A 1 470 ? -4.938 -19.694 -39.960 1.00 87.56 470 GLU A O 1
ATOM 3616 N N . ILE A 1 471 ? -3.883 -21.212 -41.225 1.00 89.19 471 ILE A N 1
ATOM 3617 C CA . ILE A 1 471 ? -4.792 -21.104 -42.379 1.00 89.19 471 ILE A CA 1
ATOM 3618 C C . ILE A 1 471 ? -6.205 -21.601 -42.018 1.00 89.19 471 ILE A C 1
ATOM 3620 O O . ILE A 1 471 ? -7.199 -21.089 -42.539 1.00 89.19 471 ILE A O 1
ATOM 3624 N N . TRP A 1 472 ? -6.331 -22.576 -41.108 1.00 88.69 472 TRP A N 1
ATOM 3625 C CA . TRP A 1 472 ? -7.633 -23.029 -40.606 1.00 88.69 472 TRP A CA 1
ATOM 3626 C C . TRP A 1 472 ? -8.269 -22.005 -39.667 1.00 88.69 472 TRP A C 1
ATOM 3628 O O . TRP A 1 472 ? -9.449 -21.705 -39.845 1.00 88.69 472 TRP A O 1
ATOM 3638 N N . ILE A 1 473 ? -7.486 -21.414 -38.759 1.00 89.06 473 ILE A N 1
ATOM 3639 C CA . ILE A 1 473 ? -7.935 -20.336 -37.864 1.00 89.06 473 ILE A CA 1
ATOM 3640 C C . ILE A 1 473 ? -8.368 -19.105 -38.673 1.00 89.06 473 ILE A C 1
ATOM 3642 O O . ILE A 1 473 ? -9.486 -18.620 -38.514 1.00 89.06 473 ILE A O 1
ATOM 3646 N N . ALA A 1 474 ? -7.539 -18.628 -39.603 1.00 86.75 474 ALA A N 1
ATOM 3647 C CA . ALA A 1 474 ? -7.859 -17.474 -40.444 1.00 86.75 474 ALA A CA 1
ATOM 3648 C C . ALA A 1 474 ? -9.107 -17.707 -41.313 1.00 86.75 474 ALA A C 1
ATOM 3650 O O . ALA A 1 474 ? -9.935 -16.812 -41.470 1.00 86.75 474 ALA A O 1
ATOM 3651 N N . ALA A 1 475 ? -9.298 -18.927 -41.825 1.00 86.56 475 ALA A N 1
ATOM 3652 C CA . ALA A 1 475 ? -10.517 -19.285 -42.540 1.00 86.56 475 ALA A CA 1
ATOM 3653 C C . ALA A 1 475 ? -11.748 -19.364 -41.628 1.00 86.56 475 ALA A C 1
ATOM 3655 O O . ALA A 1 475 ? -12.834 -18.998 -42.069 1.00 86.56 475 ALA A O 1
ATOM 3656 N N . ALA A 1 476 ? -11.607 -19.813 -40.378 1.00 86.75 476 ALA A N 1
ATOM 3657 C CA . ALA A 1 476 ? -12.685 -19.758 -39.396 1.00 86.75 476 ALA A CA 1
ATOM 3658 C C . ALA A 1 476 ? -13.060 -18.296 -39.080 1.00 86.75 476 ALA A C 1
ATOM 3660 O O . ALA A 1 476 ? -14.242 -17.955 -39.097 1.00 86.75 476 ALA A O 1
ATOM 3661 N N . ARG A 1 477 ? -12.067 -17.410 -38.916 1.00 86.19 477 ARG A N 1
ATOM 3662 C CA . ARG A 1 477 ? -12.263 -15.968 -38.672 1.00 86.19 477 ARG A CA 1
ATOM 3663 C C . ARG A 1 477 ? -12.947 -15.266 -39.841 1.00 86.19 477 ARG A C 1
ATOM 3665 O O . ARG A 1 477 ? -13.838 -14.452 -39.627 1.00 86.19 477 ARG A O 1
ATOM 3672 N N . LEU A 1 478 ? -12.631 -15.656 -41.075 1.00 86.56 478 LEU A N 1
ATOM 3673 C CA . LEU A 1 478 ? -13.344 -15.185 -42.264 1.00 86.56 478 LEU A CA 1
ATOM 3674 C C . LEU A 1 478 ? -14.821 -15.641 -42.287 1.00 86.56 478 LEU A C 1
ATOM 3676 O O . LEU A 1 478 ? -15.679 -14.923 -42.798 1.00 86.56 478 LEU A O 1
ATOM 3680 N N . GLN A 1 479 ? -15.154 -16.819 -41.741 1.00 85.56 479 GLN A N 1
ATOM 3681 C CA . GLN A 1 479 ? -16.558 -17.238 -41.577 1.00 85.56 479 GLN A CA 1
ATOM 3682 C C . GLN A 1 479 ? -17.273 -16.464 -40.462 1.00 85.56 479 GLN A C 1
ATOM 3684 O O . GLN A 1 479 ? -18.447 -16.143 -40.620 1.00 85.56 479 GLN A O 1
ATOM 3689 N N . GLU A 1 480 ? -16.575 -16.111 -39.382 1.00 87.38 480 GLU A N 1
ATOM 3690 C CA . GLU A 1 480 ? -17.110 -15.245 -38.323 1.00 87.38 480 GLU A CA 1
ATOM 3691 C C . GLU A 1 480 ? -17.408 -13.830 -38.853 1.00 87.38 480 GLU A C 1
ATOM 3693 O O . GLU A 1 480 ? -18.538 -13.361 -38.739 1.00 87.38 480 GLU A O 1
ATOM 3698 N N . GLN A 1 481 ? -16.458 -13.207 -39.559 1.00 85.25 481 GLN A N 1
ATOM 3699 C CA . GLN A 1 481 ? -16.626 -11.887 -40.192 1.00 85.25 481 GLN A CA 1
ATOM 3700 C C . GLN A 1 481 ? -17.733 -11.844 -41.260 1.00 85.25 481 GLN A C 1
ATOM 3702 O O . GLN A 1 481 ? -18.331 -10.796 -41.486 1.00 85.25 481 GLN A O 1
ATOM 3707 N N . THR A 1 482 ? -18.031 -12.972 -41.914 1.00 84.38 482 THR A N 1
ATOM 3708 C CA . THR A 1 482 ? -19.148 -13.091 -42.875 1.00 84.38 482 THR A CA 1
ATOM 3709 C C . THR A 1 482 ? -20.464 -13.547 -42.229 1.00 84.38 482 THR A C 1
ATOM 3711 O O . THR A 1 482 ? -21.420 -13.861 -42.938 1.00 84.38 482 THR A O 1
ATOM 3714 N N . GLY A 1 483 ? -20.538 -13.599 -40.893 1.00 80.69 483 GLY A N 1
ATOM 3715 C CA . GLY A 1 483 ? -21.743 -13.954 -40.135 1.00 80.69 483 GLY A CA 1
ATOM 3716 C C . GLY A 1 483 ? -22.126 -15.440 -40.175 1.00 80.69 483 GLY A C 1
ATOM 3717 O O . GLY A 1 483 ? -23.176 -15.821 -39.658 1.00 80.69 483 GLY A O 1
ATOM 3718 N N . GLN A 1 484 ? -21.299 -16.314 -40.756 1.00 82.81 484 GLN A N 1
ATOM 3719 C CA . GLN A 1 484 ? -21.588 -17.744 -40.916 1.00 82.81 484 GLN A CA 1
ATOM 3720 C C . GLN A 1 484 ? -21.222 -18.547 -39.656 1.00 82.81 484 GLN A C 1
ATOM 3722 O O . GLN A 1 484 ? -20.426 -19.487 -39.696 1.00 82.81 484 GLN A O 1
ATOM 3727 N N . THR A 1 485 ? -21.835 -18.196 -38.523 1.00 78.50 485 THR A N 1
ATOM 3728 C CA . THR A 1 485 ? -21.535 -18.733 -37.179 1.00 78.50 485 THR A CA 1
ATOM 3729 C C . THR A 1 485 ? -21.489 -20.267 -37.122 1.00 78.50 485 THR A C 1
ATOM 3731 O O . THR A 1 485 ? -20.535 -20.847 -36.606 1.00 78.50 485 THR A O 1
ATOM 3734 N N . GLN A 1 486 ? -22.454 -20.961 -37.737 1.00 79.81 486 GLN A N 1
ATOM 3735 C CA . GLN A 1 486 ? -22.483 -22.432 -37.784 1.00 79.81 486 GLN A CA 1
ATOM 3736 C C . GLN A 1 486 ? -21.350 -23.067 -38.611 1.00 79.81 486 GLN A C 1
ATOM 3738 O O . GLN A 1 486 ? -21.095 -24.267 -38.478 1.00 79.81 486 GLN A O 1
ATOM 3743 N N . MET A 1 487 ? -20.713 -22.309 -39.506 1.00 81.62 487 MET A N 1
ATOM 3744 C CA . MET A 1 487 ? -19.614 -22.793 -40.344 1.00 81.62 487 MET A CA 1
ATOM 3745 C C . MET A 1 487 ? -18.264 -22.656 -39.640 1.00 81.62 487 MET A C 1
ATOM 3747 O O . MET A 1 487 ? -17.384 -23.466 -39.912 1.00 81.62 487 MET A O 1
ATOM 3751 N N . VAL A 1 488 ? -18.121 -21.729 -38.684 1.00 84.19 488 VAL A N 1
ATOM 3752 C CA . VAL A 1 488 ? -16.913 -21.555 -37.854 1.00 84.19 488 VAL A CA 1
ATOM 3753 C C . VAL A 1 488 ? -16.509 -22.875 -37.183 1.00 84.19 488 VAL A C 1
ATOM 3755 O O . VAL A 1 488 ? -15.426 -23.399 -37.444 1.00 84.19 488 VAL A O 1
ATOM 3758 N N . ALA A 1 489 ? -17.418 -23.476 -36.406 1.00 83.31 489 ALA A N 1
ATOM 3759 C CA . ALA A 1 489 ? -17.171 -24.752 -35.730 1.00 83.31 489 ALA A CA 1
ATOM 3760 C C . ALA A 1 489 ? -16.865 -25.892 -36.720 1.00 83.31 489 ALA A C 1
ATOM 3762 O O . ALA A 1 489 ? -15.907 -26.634 -36.532 1.00 83.31 489 ALA A O 1
ATOM 3763 N N . LYS A 1 490 ? -17.612 -25.984 -37.831 1.00 86.81 490 LYS A N 1
ATOM 3764 C CA . LYS A 1 490 ? -17.398 -27.000 -38.882 1.00 86.81 490 LYS A CA 1
ATOM 3765 C C . LYS A 1 490 ? -16.063 -26.822 -39.619 1.00 86.81 490 LYS A C 1
ATOM 3767 O O . LYS A 1 490 ? -15.519 -27.795 -40.137 1.00 86.81 490 LYS A O 1
ATOM 3772 N N . VAL A 1 491 ? -15.533 -25.600 -39.708 1.00 87.38 491 VAL A N 1
ATOM 3773 C CA . VAL A 1 491 ? -14.203 -25.324 -40.274 1.00 87.38 491 VAL A CA 1
ATOM 3774 C C . VAL A 1 491 ? -13.106 -25.740 -39.296 1.00 87.38 491 VAL A C 1
ATOM 3776 O O . VAL A 1 491 ? -12.150 -26.376 -39.738 1.00 87.38 491 VAL A O 1
ATOM 3779 N N . MET A 1 492 ? -13.260 -25.472 -37.995 1.00 87.69 492 MET A N 1
ATOM 3780 C CA . MET A 1 492 ? -12.305 -25.926 -36.974 1.00 87.69 492 MET A CA 1
ATOM 3781 C C . MET A 1 492 ? -12.296 -27.452 -36.813 1.00 87.69 492 MET A C 1
ATOM 3783 O O . MET A 1 492 ? -11.226 -28.050 -36.868 1.00 87.69 492 MET A O 1
ATOM 3787 N N . GLU A 1 493 ? -13.463 -28.098 -36.750 1.00 87.19 493 GLU A N 1
ATOM 3788 C CA . GLU A 1 493 ? -13.614 -29.563 -36.720 1.00 87.19 493 GLU A CA 1
ATOM 3789 C C . GLU A 1 493 ? -12.875 -30.233 -37.899 1.00 87.19 493 GLU A C 1
ATOM 3791 O O . GLU A 1 493 ? -12.138 -31.209 -37.733 1.00 87.19 493 GLU A O 1
ATOM 3796 N N . ARG A 1 494 ? -13.028 -29.679 -39.111 1.00 87.25 494 ARG A N 1
ATOM 3797 C CA . ARG A 1 494 ? -12.309 -30.131 -40.316 1.00 87.25 494 ARG A CA 1
ATOM 3798 C C . ARG A 1 494 ? -10.812 -29.838 -40.245 1.00 87.25 494 ARG A C 1
ATOM 3800 O O . ARG A 1 494 ? -10.033 -30.664 -40.712 1.00 87.25 494 ARG A O 1
ATOM 3807 N N . GLY A 1 495 ? -10.418 -28.707 -39.662 1.00 84.56 495 GLY A N 1
ATOM 3808 C CA . GLY A 1 495 ? -9.021 -28.329 -39.458 1.00 84.56 495 GLY A CA 1
ATOM 3809 C C . GLY A 1 495 ? -8.293 -29.294 -38.532 1.00 84.56 495 GLY A C 1
ATOM 3810 O O . GLY A 1 495 ? -7.311 -29.898 -38.952 1.00 84.56 495 GLY A O 1
ATOM 3811 N N . VAL A 1 496 ? -8.824 -29.537 -37.330 1.00 85.38 496 VAL A N 1
ATOM 3812 C CA . VAL A 1 496 ? -8.269 -30.511 -36.372 1.00 85.38 496 VAL A CA 1
ATOM 3813 C C . VAL A 1 496 ? -8.187 -31.906 -37.007 1.00 85.38 496 VAL A C 1
ATOM 3815 O O . VAL A 1 496 ? -7.138 -32.545 -36.949 1.00 85.38 496 VAL A O 1
ATOM 3818 N N . LYS A 1 497 ? -9.234 -32.349 -37.721 1.00 85.81 497 LYS A N 1
ATOM 3819 C CA . LYS A 1 497 ? -9.233 -33.633 -38.452 1.00 85.81 497 LYS A CA 1
ATOM 3820 C C . LYS A 1 497 ? -8.252 -33.686 -39.632 1.00 85.81 497 LYS A C 1
ATOM 3822 O O . LYS A 1 497 ? -7.858 -34.784 -40.017 1.00 85.81 497 LYS A O 1
ATOM 3827 N N . SER A 1 498 ? -7.858 -32.549 -40.208 1.00 85.50 498 SER A N 1
ATOM 3828 C CA . SER A 1 498 ? -6.815 -32.471 -41.241 1.00 85.50 498 SER A CA 1
ATOM 3829 C C . SER A 1 498 ? -5.421 -32.514 -40.613 1.00 85.50 498 SER A C 1
ATOM 3831 O O . SER A 1 498 ? -4.603 -33.342 -40.996 1.00 85.50 498 SER A O 1
ATOM 3833 N N . LEU A 1 499 ? -5.173 -31.690 -39.592 1.00 85.69 499 LEU A N 1
ATOM 3834 C CA . LEU A 1 499 ? -3.892 -31.613 -38.881 1.00 85.69 499 LEU A CA 1
ATOM 3835 C C . LEU A 1 499 ? -3.543 -32.933 -38.180 1.00 85.69 499 LEU A C 1
ATOM 3837 O O . LEU A 1 499 ? -2.389 -33.347 -38.196 1.00 85.69 499 LEU A O 1
ATOM 3841 N N . ALA A 1 500 ? -4.540 -33.642 -37.638 1.00 84.00 500 ALA A N 1
ATOM 3842 C CA . ALA A 1 500 ? -4.361 -34.977 -37.067 1.00 84.00 500 ALA A CA 1
ATOM 3843 C C . ALA A 1 500 ? -3.904 -36.024 -38.104 1.00 84.00 500 ALA A C 1
ATOM 3845 O O . ALA A 1 500 ? -3.148 -36.929 -37.759 1.00 84.00 500 ALA A O 1
ATOM 3846 N N . ARG A 1 501 ? -4.335 -35.906 -39.372 1.00 86.25 501 ARG A N 1
ATOM 3847 C CA . ARG A 1 501 ? -3.924 -36.812 -40.464 1.00 86.25 501 ARG A CA 1
ATOM 3848 C C . ARG A 1 501 ? -2.501 -36.538 -40.935 1.00 86.25 501 ARG A C 1
ATOM 3850 O O . ARG A 1 501 ? -1.759 -37.482 -41.158 1.00 86.25 501 ARG A O 1
ATOM 3857 N N . GLU A 1 502 ? -2.128 -35.265 -41.031 1.00 82.75 502 GLU A N 1
ATOM 3858 C CA . GLU A 1 502 ? -0.767 -34.827 -41.380 1.00 82.75 502 GLU A CA 1
ATOM 3859 C C . GLU A 1 502 ? 0.213 -34.910 -40.186 1.00 82.75 502 GLU A C 1
ATOM 3861 O O . GLU A 1 502 ? 1.347 -34.450 -40.284 1.00 82.75 502 GLU A O 1
ATOM 3866 N N . SER A 1 503 ? -0.222 -35.447 -39.034 1.00 79.81 503 SER A N 1
ATOM 3867 C CA . SER A 1 503 ? 0.537 -35.493 -37.769 1.00 79.81 503 SER A CA 1
ATOM 3868 C C . SER A 1 503 ? 1.069 -34.127 -37.289 1.00 79.81 503 SER A C 1
ATOM 3870 O O . SER A 1 503 ? 2.027 -34.057 -36.523 1.00 79.81 503 SER A O 1
ATOM 3872 N N . ALA A 1 504 ? 0.418 -33.038 -37.703 1.00 79.88 504 ALA A N 1
ATOM 3873 C CA . ALA A 1 504 ? 0.834 -31.649 -37.512 1.00 79.88 504 ALA A CA 1
ATOM 3874 C C . ALA A 1 504 ? -0.003 -30.916 -36.443 1.00 79.88 504 ALA A C 1
ATOM 3876 O O . ALA A 1 504 ? -0.326 -29.737 -36.592 1.00 79.88 504 ALA A O 1
ATOM 3877 N N . MET A 1 505 ? -0.422 -31.614 -35.382 1.00 79.94 505 MET A N 1
ATOM 3878 C CA . MET A 1 505 ? -1.217 -30.997 -34.317 1.00 79.94 505 MET A CA 1
ATOM 3879 C C . MET A 1 505 ? -0.328 -30.354 -33.244 1.00 79.94 505 MET A C 1
ATOM 3881 O O . MET A 1 505 ? 0.582 -30.992 -32.719 1.00 79.94 505 MET A O 1
ATOM 3885 N N . LEU A 1 506 ? -0.639 -29.101 -32.905 1.00 80.94 506 LEU A N 1
ATOM 3886 C CA . LEU A 1 506 ? -0.050 -28.369 -31.783 1.00 80.94 506 LEU A CA 1
ATOM 3887 C C . LEU A 1 506 ? -0.380 -29.010 -30.427 1.00 80.94 506 LEU A C 1
ATOM 3889 O O . LEU A 1 506 ? -1.378 -29.724 -30.284 1.00 80.94 506 LEU A O 1
ATOM 3893 N N . LYS A 1 507 ? 0.408 -28.671 -29.402 1.00 84.12 507 LYS A N 1
ATOM 3894 C CA . LYS A 1 507 ? 0.068 -28.964 -28.004 1.00 84.12 507 LYS A CA 1
ATOM 3895 C C . LYS A 1 507 ? -1.144 -28.147 -27.553 1.00 84.12 507 LYS A C 1
ATOM 3897 O O . LYS A 1 507 ? -1.439 -27.076 -28.077 1.00 84.12 507 LYS A O 1
ATOM 3902 N N . ARG A 1 508 ? -1.800 -28.611 -26.490 1.00 82.56 508 ARG A N 1
ATOM 3903 C CA . ARG A 1 508 ? -2.934 -27.930 -25.848 1.00 82.56 508 ARG A CA 1
ATOM 3904 C C . ARG A 1 508 ? -2.632 -26.472 -25.461 1.00 82.56 508 ARG A C 1
ATOM 3906 O O . ARG A 1 508 ? -3.430 -25.594 -25.758 1.00 82.56 508 ARG A O 1
ATOM 3913 N N . GLU A 1 509 ? -1.477 -26.203 -24.852 1.00 85.00 509 GLU A N 1
ATOM 3914 C CA . GLU A 1 509 ? -1.052 -24.844 -24.455 1.00 85.00 509 GLU A CA 1
ATOM 3915 C C . GLU A 1 509 ? -0.862 -23.906 -25.658 1.00 85.00 509 GLU A C 1
ATOM 3917 O O . GLU A 1 509 ? -1.198 -22.725 -25.598 1.00 85.00 509 GLU A O 1
ATOM 3922 N N . GLU A 1 510 ? -0.359 -24.451 -26.767 1.00 87.81 510 GLU A N 1
ATOM 3923 C CA . GLU A 1 510 ? -0.163 -23.740 -28.031 1.00 87.81 510 GLU A CA 1
ATOM 3924 C C . GLU A 1 510 ? -1.525 -23.450 -28.699 1.00 87.81 510 GLU A C 1
ATOM 3926 O O . GLU A 1 510 ? -1.732 -22.362 -29.224 1.00 87.81 510 GLU A O 1
ATOM 3931 N N . TRP A 1 511 ? -2.505 -24.358 -28.603 1.00 89.50 511 TRP A N 1
ATOM 3932 C CA . TRP A 1 511 ? -3.888 -24.078 -29.018 1.00 89.50 511 TRP A CA 1
ATOM 3933 C C . TRP A 1 511 ? -4.591 -23.028 -28.148 1.00 89.50 511 TRP A C 1
ATOM 3935 O O . TRP A 1 511 ? -5.351 -22.223 -28.686 1.00 89.50 511 TRP A O 1
ATOM 3945 N N . ILE A 1 512 ? -4.344 -23.015 -26.834 1.00 88.31 512 ILE A N 1
ATOM 3946 C CA . ILE A 1 512 ? -4.895 -21.993 -25.930 1.00 88.31 512 ILE A CA 1
ATOM 3947 C C . ILE A 1 512 ? -4.326 -20.617 -26.293 1.00 88.31 512 ILE A C 1
ATOM 3949 O O . ILE A 1 512 ? -5.105 -19.688 -26.476 1.00 88.31 512 ILE A O 1
ATOM 3953 N N . SER A 1 513 ? -3.012 -20.478 -26.516 1.00 89.38 513 SER A N 1
ATOM 3954 C CA . SER A 1 513 ? -2.443 -19.182 -26.924 1.00 89.38 513 SER A CA 1
ATOM 3955 C C . SER A 1 513 ? -2.926 -18.718 -28.306 1.00 89.38 513 SER A C 1
ATOM 3957 O O . SER A 1 513 ? -3.129 -17.524 -28.512 1.00 89.38 513 SER A O 1
ATOM 3959 N N . GLN A 1 514 ? -3.218 -19.632 -29.240 1.00 89.56 514 GLN A N 1
ATOM 3960 C CA . GLN A 1 514 ? -3.892 -19.268 -30.495 1.00 89.56 514 GLN A CA 1
ATOM 3961 C C . GLN A 1 514 ? -5.341 -18.791 -30.290 1.00 89.56 514 GLN A C 1
ATOM 3963 O O . GLN A 1 514 ? -5.791 -17.895 -31.005 1.00 89.56 514 GLN A O 1
ATOM 3968 N N . ALA A 1 515 ? -6.074 -19.343 -29.319 1.00 87.94 515 ALA A N 1
ATOM 3969 C CA . ALA A 1 515 ? -7.404 -18.850 -28.959 1.00 87.94 515 ALA A CA 1
ATOM 3970 C C . ALA A 1 515 ? -7.338 -17.477 -28.256 1.00 87.94 515 ALA A C 1
ATOM 3972 O O . ALA A 1 515 ? -8.162 -16.613 -28.549 1.00 87.94 515 ALA A O 1
ATOM 3973 N N . GLU A 1 516 ? -6.322 -17.242 -27.416 1.00 89.50 516 GLU A N 1
ATOM 3974 C CA . GLU A 1 516 ? -6.043 -15.939 -26.785 1.00 89.50 516 GLU A CA 1
ATOM 3975 C C . GLU A 1 516 ? -5.744 -14.855 -27.838 1.00 89.50 516 GLU A C 1
ATOM 3977 O O . GLU A 1 516 ? -6.286 -13.756 -27.753 1.00 89.50 516 GLU A O 1
ATOM 3982 N N . ILE A 1 517 ? -4.981 -15.177 -28.890 1.00 89.75 517 ILE A N 1
ATOM 3983 C CA . ILE A 1 517 ? -4.745 -14.272 -30.033 1.00 89.75 517 ILE A CA 1
ATOM 3984 C C . ILE A 1 517 ? -6.041 -14.006 -30.823 1.00 89.75 517 ILE A C 1
ATOM 3986 O O . ILE A 1 517 ? -6.291 -12.880 -31.251 1.00 89.75 517 ILE A O 1
ATOM 3990 N N . CYS A 1 518 ? -6.910 -15.009 -30.995 1.00 86.12 518 CYS A N 1
ATOM 3991 C CA . CYS A 1 518 ? -8.211 -14.794 -31.639 1.00 86.12 518 CYS A CA 1
ATOM 3992 C C . CYS A 1 518 ? -9.119 -13.867 -30.818 1.00 86.12 518 CYS A C 1
ATOM 3994 O O . CYS A 1 518 ? -9.862 -13.083 -31.405 1.00 86.12 518 CYS A O 1
ATOM 3996 N N . GLU A 1 519 ? -9.040 -13.925 -29.486 1.00 87.56 519 GLU A N 1
ATOM 3997 C CA . GLU A 1 519 ? -9.733 -13.001 -28.585 1.00 87.56 519 GLU A CA 1
ATOM 3998 C C . GLU A 1 519 ? -9.183 -11.565 -28.701 1.00 87.56 519 GLU A C 1
ATOM 4000 O O . GLU A 1 519 ? -9.970 -10.629 -28.833 1.00 87.56 519 GLU A O 1
ATOM 4005 N N . GLU A 1 520 ? -7.856 -11.382 -28.760 1.00 88.06 520 GLU A N 1
ATOM 4006 C CA . GLU A 1 520 ? -7.218 -10.072 -29.010 1.00 88.06 520 GLU A CA 1
ATOM 4007 C C . GLU A 1 520 ? -7.657 -9.433 -30.330 1.00 88.06 520 GLU A C 1
ATOM 4009 O O . GLU A 1 520 ? -7.877 -8.225 -30.407 1.00 88.06 520 GLU A O 1
ATOM 4014 N N . GLU A 1 521 ? -7.808 -10.246 -31.376 1.00 84.56 521 GLU A N 1
ATOM 4015 C CA . GLU A 1 521 ? -8.262 -9.802 -32.693 1.00 84.56 521 GLU A CA 1
ATOM 4016 C C . GLU A 1 521 ? -9.803 -9.760 -32.829 1.00 84.56 521 GLU A C 1
ATOM 4018 O O . GLU A 1 521 ? -10.317 -9.632 -33.945 1.00 84.56 521 GLU A O 1
ATOM 4023 N N . GLY A 1 522 ? -10.545 -9.868 -31.717 1.00 83.69 522 GLY A N 1
ATOM 4024 C CA . GLY A 1 522 ? -12.001 -9.688 -31.640 1.00 83.69 522 GLY A CA 1
ATOM 4025 C C . GLY A 1 522 ? -12.858 -10.837 -32.192 1.00 83.69 522 GLY A C 1
ATOM 4026 O O . GLY A 1 522 ? -14.050 -10.648 -32.423 1.00 83.69 522 GLY A O 1
ATOM 4027 N N . ALA A 1 523 ? -12.281 -12.017 -32.426 1.00 86.94 523 ALA A N 1
ATOM 4028 C CA . ALA A 1 523 ? -12.933 -13.162 -33.067 1.00 86.94 523 ALA A CA 1
ATOM 4029 C C . ALA A 1 523 ? -13.367 -14.229 -32.038 1.00 86.94 523 ALA A C 1
ATOM 4031 O O . ALA A 1 523 ? -12.810 -15.330 -31.947 1.00 86.94 523 ALA A O 1
ATOM 4032 N N . VAL A 1 524 ? -14.359 -13.868 -31.225 1.00 86.56 524 VAL A N 1
ATOM 4033 C CA . VAL A 1 524 ? -14.816 -14.627 -30.048 1.00 86.56 524 VAL A CA 1
ATOM 4034 C C . VAL A 1 524 ? -15.363 -16.013 -30.411 1.00 86.56 524 VAL A C 1
ATOM 4036 O O . VAL A 1 524 ? -15.051 -16.994 -29.733 1.00 86.56 524 VAL A O 1
ATOM 4039 N N . LEU A 1 525 ? -16.133 -16.146 -31.495 1.00 86.12 525 LEU A N 1
ATOM 4040 C CA . LEU A 1 525 ? -16.706 -17.436 -31.892 1.00 86.12 525 LEU A CA 1
ATOM 4041 C C . LEU A 1 525 ? -15.634 -18.399 -32.421 1.00 86.12 525 LEU A C 1
ATOM 4043 O O . LEU A 1 525 ? -15.751 -19.608 -32.205 1.00 86.12 525 LEU A O 1
ATOM 4047 N N . THR A 1 526 ? -14.570 -17.903 -33.067 1.00 86.81 526 THR A N 1
ATOM 4048 C CA . THR A 1 526 ? -13.413 -18.747 -33.410 1.00 86.81 526 THR A CA 1
ATOM 4049 C C . THR A 1 526 ? -12.641 -19.204 -32.184 1.00 86.81 526 THR A C 1
ATOM 4051 O O . THR A 1 526 ? -12.334 -20.390 -32.101 1.00 86.81 526 THR A O 1
ATOM 4054 N N . CYS A 1 527 ? -12.401 -18.322 -31.210 1.00 87.69 527 CYS A N 1
ATOM 4055 C CA . CYS A 1 527 ? -11.803 -18.674 -29.921 1.00 87.69 527 CYS A CA 1
ATOM 4056 C C . CYS A 1 527 ? -12.592 -19.810 -29.235 1.00 87.69 527 CYS A C 1
ATOM 4058 O O . CYS A 1 527 ? -12.035 -20.873 -28.937 1.00 87.69 527 CYS A O 1
ATOM 4060 N N . GLN A 1 528 ? -13.914 -19.645 -29.100 1.00 86.38 528 GLN A N 1
ATOM 4061 C CA . GLN A 1 528 ? -14.801 -20.664 -28.528 1.00 86.38 528 GLN A CA 1
ATOM 4062 C C . GLN A 1 528 ? -14.777 -21.981 -29.329 1.00 86.38 528 GLN A C 1
ATOM 4064 O O . GLN A 1 528 ? -14.802 -23.064 -28.739 1.00 86.38 528 GLN A O 1
ATOM 4069 N N . ALA A 1 529 ? -14.707 -21.915 -30.665 1.00 86.75 529 ALA A N 1
ATOM 4070 C CA . ALA A 1 529 ? -14.647 -23.091 -31.534 1.00 86.75 529 ALA A CA 1
ATOM 4071 C C . ALA A 1 529 ? -13.289 -23.815 -31.515 1.00 86.75 529 ALA A C 1
ATOM 4073 O O . ALA A 1 529 ? -13.270 -25.034 -31.668 1.00 86.75 529 ALA A O 1
ATOM 4074 N N . ILE A 1 530 ? -12.173 -23.103 -31.317 1.00 88.19 530 ILE A N 1
ATOM 4075 C CA . ILE A 1 530 ? -10.849 -23.707 -31.099 1.00 88.19 530 ILE A CA 1
ATOM 4076 C C . ILE A 1 530 ? -10.900 -24.528 -29.810 1.00 88.19 530 ILE A C 1
ATOM 4078 O O . ILE A 1 530 ? -10.759 -25.748 -29.856 1.00 88.19 530 ILE A O 1
ATOM 4082 N N . ILE A 1 531 ? -11.186 -23.877 -28.678 1.00 88.00 531 ILE A N 1
ATOM 4083 C CA . ILE A 1 531 ? -11.137 -24.498 -27.345 1.00 88.00 531 ILE A CA 1
ATOM 4084 C C . ILE A 1 531 ? -12.080 -25.701 -27.253 1.00 88.00 531 ILE A C 1
ATOM 4086 O O . ILE A 1 531 ? -11.682 -26.762 -26.777 1.00 88.00 531 ILE A O 1
ATOM 4090 N N . ARG A 1 532 ? -13.302 -25.580 -27.784 1.00 85.62 532 ARG A N 1
ATOM 4091 C CA . ARG A 1 532 ? -14.290 -26.668 -27.820 1.00 85.62 532 ARG A CA 1
ATOM 4092 C C . ARG A 1 532 ? -13.767 -27.956 -28.471 1.00 85.62 532 ARG A C 1
ATOM 4094 O O . ARG A 1 532 ? -14.131 -29.039 -28.019 1.00 85.62 532 ARG A O 1
ATOM 4101 N N . GLU A 1 533 ? -12.984 -27.847 -29.542 1.00 83.19 533 GLU A N 1
ATOM 4102 C CA . GLU A 1 533 ? -12.549 -28.997 -30.345 1.00 83.19 533 GLU A CA 1
ATOM 4103 C C . GLU A 1 533 ? -11.108 -29.447 -30.013 1.00 83.19 533 GLU A C 1
ATOM 4105 O O . GLU A 1 533 ? -10.721 -30.548 -30.404 1.00 83.19 533 GLU A O 1
ATOM 4110 N N . THR A 1 534 ? -10.315 -28.647 -29.278 1.00 82.88 534 THR A N 1
ATOM 4111 C CA . THR A 1 534 ? -8.910 -28.966 -28.931 1.00 82.88 534 THR A CA 1
ATOM 4112 C C . THR A 1 534 ? -8.648 -29.228 -27.444 1.00 82.88 534 THR A C 1
ATOM 4114 O O . THR A 1 534 ? -7.731 -29.984 -27.131 1.00 82.88 534 THR A O 1
ATOM 4117 N N . LEU A 1 535 ? -9.436 -28.676 -26.510 1.00 79.81 535 LEU A N 1
ATOM 4118 C CA . LEU A 1 535 ? -9.157 -28.750 -25.062 1.00 79.81 535 LEU A CA 1
ATOM 4119 C C . LEU A 1 535 ? -9.213 -30.179 -24.484 1.00 79.81 535 LEU A C 1
ATOM 4121 O O . LEU A 1 535 ? -8.519 -30.489 -23.513 1.00 79.81 535 LEU A O 1
ATOM 4125 N N . GLY A 1 536 ? -10.026 -31.049 -25.091 1.00 72.25 536 GLY A N 1
ATOM 4126 C CA . GLY A 1 536 ? -10.117 -32.472 -24.751 1.00 72.25 536 GLY A CA 1
ATOM 4127 C C . GLY A 1 536 ? -9.104 -33.374 -25.467 1.00 72.25 536 GLY A C 1
ATOM 4128 O O . GLY A 1 536 ? -9.119 -34.581 -25.239 1.00 72.25 536 GLY A O 1
ATOM 4129 N N . TRP A 1 537 ? -8.251 -32.842 -26.352 1.00 73.44 537 TRP A N 1
ATOM 4130 C CA . TRP A 1 537 ? -7.297 -33.660 -27.105 1.00 73.44 537 TRP A CA 1
ATOM 4131 C C . TRP A 1 537 ? -6.018 -33.947 -26.306 1.00 73.44 537 TRP A C 1
ATOM 4133 O O . TRP A 1 537 ? -5.413 -33.043 -25.733 1.00 73.44 537 TRP A O 1
ATOM 4143 N N . GLY A 1 538 ? -5.563 -35.203 -26.334 1.00 66.31 538 GLY A N 1
ATOM 4144 C CA . GLY A 1 538 ? -4.287 -35.615 -25.737 1.00 66.31 538 GLY A CA 1
ATOM 4145 C C . GLY A 1 538 ? -4.293 -35.746 -24.209 1.00 66.31 538 GLY A C 1
ATOM 4146 O O . GLY A 1 538 ? -3.225 -35.725 -23.607 1.00 66.31 538 GLY A O 1
ATOM 4147 N N . LEU A 1 539 ? -5.473 -35.869 -23.593 1.00 68.56 539 LEU A N 1
ATOM 4148 C CA . LEU A 1 539 ? -5.650 -36.164 -22.168 1.00 68.56 539 LEU A CA 1
ATOM 4149 C C . LEU A 1 539 ? -6.395 -37.497 -22.018 1.00 68.56 539 LEU A C 1
ATOM 4151 O O . LEU A 1 539 ? -7.486 -37.639 -22.573 1.00 68.56 539 LEU A O 1
ATOM 4155 N N . ASP A 1 540 ? -5.858 -38.438 -21.244 1.00 64.12 540 ASP A N 1
ATOM 4156 C CA . ASP A 1 540 ? -6.537 -39.696 -20.890 1.00 64.12 540 ASP A CA 1
ATOM 4157 C C . ASP A 1 540 ? -7.712 -39.456 -19.917 1.00 64.12 540 ASP A C 1
ATOM 4159 O O . ASP A 1 540 ? -7.905 -38.335 -19.443 1.00 64.12 540 ASP A O 1
ATOM 4163 N N . GLU A 1 541 ? -8.567 -40.460 -19.677 1.00 60.72 541 GLU A N 1
ATOM 4164 C CA . GLU A 1 541 ? -9.884 -40.292 -19.017 1.00 60.72 541 GLU A CA 1
ATOM 4165 C C . GLU A 1 541 ? -9.867 -40.106 -17.484 1.00 60.72 541 GLU A C 1
ATOM 4167 O O . GLU A 1 541 ? -10.915 -40.187 -16.844 1.00 60.72 541 GLU A O 1
ATOM 4172 N N . ASP A 1 542 ? -8.709 -39.808 -16.898 1.00 58.16 542 ASP A N 1
ATOM 4173 C CA . ASP A 1 542 ? -8.523 -39.692 -15.449 1.00 58.16 542 ASP A CA 1
ATOM 4174 C C . ASP A 1 542 ? -9.090 -38.386 -14.838 1.00 58.16 542 ASP A C 1
ATOM 4176 O O . ASP A 1 542 ? -9.215 -37.345 -15.497 1.00 58.16 542 ASP A O 1
ATOM 4180 N N . ASP A 1 543 ? -9.411 -38.434 -13.534 1.00 59.81 543 ASP A N 1
ATOM 4181 C CA . ASP A 1 543 ? -10.054 -37.351 -12.753 1.00 59.81 543 ASP A CA 1
ATOM 4182 C C . ASP A 1 543 ? -9.279 -36.008 -12.800 1.00 59.81 543 ASP A C 1
ATOM 4184 O O . ASP A 1 543 ? -9.877 -34.934 -12.649 1.00 59.81 543 ASP A O 1
ATOM 4188 N N . ASP A 1 544 ? -7.964 -36.042 -13.055 1.00 72.62 544 ASP A N 1
ATOM 4189 C CA . ASP A 1 544 ? -7.085 -34.865 -13.073 1.00 72.62 544 ASP A CA 1
ATOM 4190 C C . ASP A 1 544 ? -7.456 -33.839 -14.154 1.00 72.62 544 ASP A C 1
ATOM 4192 O O . ASP A 1 544 ? -7.262 -32.641 -13.924 1.00 72.62 544 ASP A O 1
ATOM 4196 N N . ARG A 1 545 ? -8.071 -34.256 -15.282 1.00 79.12 545 ARG A N 1
ATOM 4197 C CA . ARG A 1 545 ? -8.558 -33.361 -16.367 1.00 79.12 545 ARG A CA 1
ATOM 4198 C C . ARG A 1 545 ? -9.239 -32.103 -15.819 1.00 79.12 545 ARG A C 1
ATOM 4200 O O . ARG A 1 545 ? -9.000 -30.990 -16.285 1.00 79.12 545 ARG A O 1
ATOM 4207 N N . LYS A 1 546 ? -10.069 -32.296 -14.788 1.00 80.75 546 LYS A N 1
ATOM 4208 C CA . LYS A 1 546 ? -10.811 -31.250 -14.084 1.00 80.75 546 LYS A CA 1
ATOM 4209 C C . LYS A 1 546 ? -9.891 -30.175 -13.503 1.00 80.75 546 LYS A C 1
ATOM 4211 O O . LYS A 1 546 ? -10.192 -28.995 -13.649 1.00 80.75 546 LYS A O 1
ATOM 4216 N N . GLN A 1 547 ? -8.821 -30.552 -12.802 1.00 83.56 547 GLN A N 1
ATOM 4217 C CA . GLN A 1 547 ? -7.923 -29.569 -12.199 1.00 83.56 547 GLN A CA 1
ATOM 4218 C C . GLN A 1 547 ? -7.135 -28.829 -13.279 1.00 83.56 547 GLN A C 1
ATOM 4220 O O . GLN A 1 547 ? -7.080 -27.602 -13.235 1.00 83.56 547 GLN A O 1
ATOM 4225 N N . ILE A 1 548 ? -6.608 -29.542 -14.280 1.00 86.19 548 ILE A N 1
ATOM 4226 C CA . ILE A 1 548 ? -5.781 -28.899 -15.305 1.00 86.19 548 ILE A CA 1
ATOM 4227 C C . ILE A 1 548 ? -6.603 -27.880 -16.114 1.00 86.19 548 ILE A C 1
ATOM 4229 O O . ILE A 1 548 ? -6.119 -26.777 -16.325 1.00 86.19 548 ILE A O 1
ATOM 4233 N N . TRP A 1 549 ? -7.865 -28.162 -16.474 1.00 87.75 549 TRP A N 1
ATOM 4234 C CA . TRP A 1 549 ? -8.726 -27.167 -17.144 1.00 87.75 549 TRP A CA 1
ATOM 4235 C C . TRP A 1 549 ? -9.088 -25.966 -16.253 1.00 87.75 549 TRP A C 1
ATOM 4237 O O . TRP A 1 549 ? -9.228 -24.853 -16.756 1.00 87.75 549 TRP A O 1
ATOM 4247 N N . LEU A 1 550 ? -9.226 -26.154 -14.934 1.00 86.12 550 LEU A N 1
ATOM 4248 C CA . LEU A 1 550 ? -9.435 -25.037 -14.002 1.00 86.12 550 LEU A CA 1
ATOM 4249 C C . LEU A 1 550 ? -8.179 -24.165 -13.866 1.00 86.12 550 LEU A C 1
ATOM 4251 O O . LEU A 1 550 ? -8.299 -22.953 -13.697 1.00 86.12 550 LEU A O 1
ATOM 4255 N N . ASP A 1 551 ? -6.989 -24.759 -13.930 1.00 87.75 551 ASP A N 1
ATOM 4256 C CA . ASP A 1 551 ? -5.719 -24.035 -13.849 1.00 87.75 551 ASP A CA 1
ATOM 4257 C C . ASP A 1 551 ? -5.334 -23.392 -15.203 1.00 87.75 551 ASP A C 1
ATOM 4259 O O . ASP A 1 551 ? -4.822 -22.271 -15.212 1.00 87.75 551 ASP A O 1
ATOM 4263 N N . ASP A 1 552 ? -5.703 -24.005 -16.338 1.00 87.56 552 ASP A N 1
ATOM 4264 C CA . ASP A 1 552 ? -5.677 -23.387 -17.676 1.00 87.56 552 ASP A CA 1
ATOM 4265 C C . ASP A 1 552 ? -6.552 -22.126 -17.710 1.00 87.56 552 ASP A C 1
ATOM 4267 O O . ASP A 1 552 ? -6.074 -21.052 -18.071 1.00 87.56 552 ASP A O 1
ATOM 4271 N N . ALA A 1 553 ? -7.819 -22.237 -17.282 1.00 87.44 553 ALA A N 1
ATOM 4272 C CA . ALA A 1 553 ? -8.765 -21.122 -17.283 1.00 87.44 553 ALA A CA 1
ATOM 4273 C C . ALA A 1 553 ? -8.251 -19.945 -16.443 1.00 87.44 553 ALA A C 1
ATOM 4275 O O . ALA A 1 553 ? -8.252 -18.812 -16.915 1.00 87.44 553 ALA A O 1
ATOM 4276 N N . LYS A 1 554 ? -7.727 -20.211 -15.235 1.00 87.00 554 LYS A N 1
ATOM 4277 C CA . LYS A 1 554 ? -7.050 -19.192 -14.410 1.00 87.00 554 LYS A CA 1
ATOM 4278 C C . LYS A 1 554 ? -5.837 -18.585 -15.118 1.00 87.00 554 LYS A C 1
ATOM 4280 O O . LYS A 1 554 ? -5.590 -17.395 -14.951 1.00 87.00 554 LYS A O 1
ATOM 4285 N N . SER A 1 555 ? -5.073 -19.369 -15.884 1.00 88.12 555 SER A N 1
ATOM 4286 C CA . SER A 1 555 ? -3.926 -18.864 -16.649 1.00 88.12 555 SER A CA 1
ATOM 4287 C C . SER A 1 555 ? -4.367 -17.828 -17.685 1.00 88.12 555 SER A C 1
ATOM 4289 O O . SER A 1 555 ? -3.780 -16.748 -17.727 1.00 88.12 555 SER A O 1
ATOM 4291 N N . SER A 1 556 ? -5.429 -18.103 -18.449 1.00 86.31 556 SER A N 1
ATOM 4292 C CA . SER A 1 556 ? -5.995 -17.151 -19.417 1.00 86.31 556 SER A CA 1
ATOM 4293 C C . SER A 1 556 ? -6.649 -15.942 -18.731 1.00 86.31 556 SER A C 1
ATOM 4295 O O . SER A 1 556 ? -6.356 -14.806 -19.110 1.00 86.31 556 SER A O 1
ATOM 4297 N N . THR A 1 557 ? -7.398 -16.132 -17.634 1.00 87.19 557 THR A N 1
ATOM 4298 C CA . THR A 1 557 ? -7.921 -15.016 -16.816 1.00 87.19 557 THR A CA 1
ATOM 4299 C C . THR A 1 557 ? -6.795 -14.092 -16.340 1.00 87.19 557 THR A C 1
ATOM 4301 O O . THR A 1 557 ? -6.885 -12.877 -16.495 1.00 87.19 557 THR A O 1
ATOM 4304 N N . ASN A 1 558 ? -5.687 -14.652 -15.839 1.00 86.44 558 ASN A N 1
ATOM 4305 C CA . ASN A 1 558 ? -4.515 -13.890 -15.389 1.00 86.44 558 ASN A CA 1
ATOM 4306 C C . ASN A 1 558 ? -3.773 -13.164 -16.530 1.00 86.44 558 ASN A C 1
ATOM 4308 O O . ASN A 1 558 ? -3.025 -12.224 -16.264 1.00 86.44 558 ASN A O 1
ATOM 4312 N N . ARG A 1 559 ? -3.972 -13.569 -17.793 1.00 86.88 559 ARG A N 1
ATOM 4313 C CA . ARG A 1 559 ? -3.485 -12.861 -18.996 1.00 86.88 559 ARG A CA 1
ATOM 4314 C C . ARG A 1 559 ? -4.456 -11.774 -19.481 1.00 86.88 559 ARG A C 1
ATOM 4316 O O . ARG A 1 559 ? -4.157 -11.092 -20.459 1.00 86.88 559 ARG A O 1
ATOM 4323 N N . GLY A 1 560 ? -5.611 -11.607 -18.831 1.00 83.94 560 GLY A N 1
ATOM 4324 C CA . GLY A 1 560 ? -6.677 -10.713 -19.287 1.00 83.94 560 GLY A CA 1
ATOM 4325 C C . GLY A 1 560 ? -7.404 -11.242 -20.526 1.00 83.94 560 GLY A C 1
ATOM 4326 O O . GLY A 1 560 ? -7.757 -10.463 -21.412 1.00 83.94 560 GLY A O 1
ATOM 4327 N N . ARG A 1 561 ? -7.549 -12.567 -20.633 1.00 87.69 561 ARG A N 1
ATOM 4328 C CA . ARG A 1 561 ? -8.241 -13.265 -21.721 1.00 87.69 561 ARG A CA 1
ATOM 4329 C C . ARG A 1 561 ? -9.426 -14.007 -21.097 1.00 87.69 561 ARG A C 1
ATOM 4331 O O . ARG A 1 561 ? -9.264 -14.999 -20.387 1.00 87.69 561 ARG A O 1
ATOM 4338 N N . PHE A 1 562 ? -10.608 -13.420 -21.245 1.00 87.69 562 PHE A N 1
ATOM 4339 C CA . PHE A 1 562 ? -11.824 -13.776 -20.520 1.00 87.69 562 PHE A CA 1
ATOM 4340 C C . PHE A 1 562 ? -12.777 -14.614 -21.374 1.00 87.69 562 PHE A C 1
ATOM 4342 O O . PHE A 1 562 ? -13.407 -15.519 -20.839 1.00 87.69 562 PHE A O 1
ATOM 4349 N N . GLU A 1 563 ? -12.853 -14.392 -22.690 1.00 85.94 563 GLU A N 1
ATOM 4350 C CA . GLU A 1 563 ? -13.674 -15.217 -23.593 1.00 85.94 563 GLU A CA 1
ATOM 4351 C C . GLU A 1 563 ? -13.086 -16.620 -23.792 1.00 85.94 563 GLU A C 1
ATOM 4353 O O . GLU A 1 563 ? -13.812 -17.616 -23.816 1.00 85.94 563 GLU A O 1
ATOM 4358 N N . THR A 1 564 ? -11.759 -16.723 -23.846 1.00 86.50 564 THR A N 1
ATOM 4359 C CA . THR A 1 564 ? -11.030 -17.994 -23.723 1.00 86.50 564 THR A CA 1
ATOM 4360 C C . THR A 1 564 ? -11.349 -18.700 -22.406 1.00 86.50 564 THR A C 1
ATOM 4362 O O . THR A 1 564 ? -11.749 -19.865 -22.418 1.00 86.50 564 THR A O 1
ATOM 4365 N N . ALA A 1 565 ? -11.249 -18.005 -21.268 1.00 87.50 565 ALA A N 1
ATOM 4366 C CA . ALA A 1 565 ? -11.585 -18.575 -19.964 1.00 87.50 565 ALA A CA 1
ATOM 4367 C C . ALA A 1 565 ? -13.061 -19.026 -19.894 1.00 87.50 565 ALA A C 1
ATOM 4369 O O . ALA A 1 565 ? -13.334 -20.144 -19.453 1.00 87.50 565 ALA A O 1
ATOM 4370 N N . ARG A 1 566 ? -14.006 -18.227 -20.417 1.00 88.44 566 ARG A N 1
ATOM 4371 C CA . ARG A 1 566 ? -15.426 -18.593 -20.595 1.00 88.44 566 ARG A CA 1
ATOM 4372 C C . ARG A 1 566 ? -15.588 -19.868 -21.411 1.00 88.44 566 ARG A C 1
ATOM 4374 O O . ARG A 1 566 ? -16.316 -20.765 -20.994 1.00 88.44 566 ARG A O 1
ATOM 4381 N N . ALA A 1 567 ? -14.896 -19.985 -22.544 1.00 87.50 567 ALA A N 1
ATOM 4382 C CA . ALA A 1 567 ? -14.943 -21.173 -23.390 1.00 87.50 567 ALA A CA 1
ATOM 4383 C C . ALA A 1 567 ? -14.418 -22.427 -22.664 1.00 87.50 567 ALA A C 1
ATOM 4385 O O . ALA A 1 567 ? -15.035 -23.492 -22.764 1.00 87.50 567 ALA A O 1
ATOM 4386 N N . ILE A 1 568 ? -13.328 -22.297 -21.896 1.00 88.75 568 ILE A N 1
ATOM 4387 C CA . ILE A 1 568 ? -12.761 -23.383 -21.080 1.00 88.75 568 ILE A CA 1
ATOM 4388 C C . ILE A 1 568 ? -13.755 -23.796 -19.984 1.00 88.75 568 ILE A C 1
ATOM 4390 O O . ILE A 1 568 ? -14.060 -24.983 -19.857 1.00 88.75 568 ILE A O 1
ATOM 4394 N N . TYR A 1 569 ? -14.331 -22.844 -19.241 1.00 88.94 569 TYR A N 1
ATOM 4395 C CA . TYR A 1 569 ? -15.336 -23.136 -18.213 1.00 88.94 569 TYR A CA 1
ATOM 4396 C C . TYR A 1 569 ? -16.614 -23.751 -18.799 1.00 88.94 569 TYR A C 1
ATOM 4398 O O . TYR A 1 569 ? -17.098 -24.749 -18.269 1.00 88.94 569 TYR A O 1
ATOM 4406 N N . ALA A 1 570 ? -17.135 -23.237 -19.915 1.00 87.50 570 ALA A N 1
ATOM 4407 C CA . ALA A 1 570 ? -18.316 -23.782 -20.586 1.00 87.50 570 ALA A CA 1
ATOM 4408 C C . ALA A 1 570 ? -18.088 -25.206 -21.128 1.00 87.50 570 ALA A C 1
ATOM 4410 O O . ALA A 1 570 ? -19.010 -26.027 -21.134 1.00 87.50 570 ALA A O 1
ATOM 4411 N N . TYR A 1 571 ? -16.865 -25.535 -21.555 1.00 87.00 571 TYR A N 1
ATOM 4412 C CA . TYR A 1 571 ? -16.483 -26.908 -21.893 1.00 87.00 571 TYR A CA 1
ATOM 4413 C C . TYR A 1 571 ? -16.396 -27.790 -20.637 1.00 87.00 571 TYR A C 1
ATOM 4415 O O . TYR A 1 571 ? -17.018 -28.851 -20.583 1.00 87.00 571 TYR A O 1
ATOM 4423 N N . ALA A 1 572 ? -15.704 -27.324 -19.592 1.00 86.56 572 ALA A N 1
ATOM 4424 C CA . ALA A 1 572 ? -15.551 -28.047 -18.332 1.00 86.56 572 ALA A CA 1
ATOM 4425 C C . ALA A 1 572 ? -16.896 -28.314 -17.627 1.00 86.56 572 ALA A C 1
ATOM 4427 O O . ALA A 1 572 ? -17.082 -29.394 -17.071 1.00 86.56 572 ALA A O 1
ATOM 4428 N N . ILE A 1 573 ? -17.856 -27.385 -17.695 1.00 87.69 573 ILE A N 1
ATOM 4429 C CA . ILE A 1 573 ? -19.226 -27.542 -17.177 1.00 87.69 573 ILE A CA 1
ATOM 4430 C C . ILE A 1 573 ? -19.976 -28.663 -17.905 1.00 87.69 573 ILE A C 1
ATOM 4432 O O . ILE A 1 573 ? -20.613 -29.489 -17.255 1.00 87.69 573 ILE A O 1
ATOM 4436 N N . ARG A 1 574 ? -19.865 -28.751 -19.239 1.00 84.75 574 ARG A N 1
ATOM 4437 C CA . ARG A 1 574 ? -20.517 -29.816 -20.028 1.00 84.75 574 ARG A CA 1
ATOM 4438 C C . ARG A 1 574 ? -20.004 -31.214 -19.679 1.00 84.75 574 ARG A C 1
ATOM 4440 O O . ARG A 1 574 ? -20.767 -32.169 -19.778 1.00 84.75 574 ARG A O 1
ATOM 4447 N N . VAL A 1 575 ? -18.742 -31.331 -19.265 1.00 84.38 575 VAL A N 1
ATOM 4448 C CA . VAL A 1 575 ? -18.129 -32.602 -18.838 1.00 84.38 575 VAL A CA 1
ATOM 4449 C C . VAL A 1 575 ? -18.393 -32.886 -17.351 1.00 84.38 575 VAL A C 1
ATOM 4451 O O . VAL A 1 575 ? -18.720 -34.011 -16.984 1.00 84.38 575 VAL A O 1
ATOM 4454 N N . PHE A 1 576 ? -18.296 -31.874 -16.483 1.00 83.38 576 PHE A N 1
ATOM 4455 C CA . PHE A 1 576 ? -18.303 -32.010 -15.019 1.00 83.38 576 PHE A CA 1
ATOM 4456 C C . PHE A 1 576 ? -19.499 -31.320 -14.336 1.00 83.38 576 PHE A C 1
ATOM 4458 O O . PHE A 1 576 ? -19.361 -30.752 -13.249 1.00 83.38 576 PHE A O 1
ATOM 4465 N N . TYR A 1 577 ? -20.687 -31.404 -14.943 1.00 82.19 577 TYR A N 1
ATOM 4466 C CA . TYR A 1 577 ? -21.924 -30.729 -14.509 1.00 82.19 577 TYR A CA 1
ATOM 4467 C C . TYR A 1 577 ? -22.306 -30.942 -13.029 1.00 82.19 577 TYR A C 1
ATOM 4469 O O . TYR A 1 577 ? -22.991 -30.104 -12.445 1.00 82.19 577 TYR A O 1
ATOM 4477 N N . ASN A 1 578 ? -21.852 -32.033 -12.402 1.00 82.44 578 ASN A N 1
ATOM 4478 C CA . ASN A 1 578 ? -22.131 -32.389 -11.006 1.00 82.44 578 ASN A CA 1
ATOM 4479 C C . ASN A 1 578 ? -21.074 -31.895 -9.984 1.00 82.44 578 ASN A C 1
ATOM 4481 O O . ASN A 1 578 ? -21.176 -32.205 -8.794 1.00 82.44 578 ASN A O 1
ATOM 4485 N N . ARG A 1 579 ? -20.028 -31.166 -10.406 1.00 82.56 579 ARG A N 1
ATOM 4486 C CA . ARG A 1 579 ? -18.924 -30.733 -9.527 1.00 82.56 579 ARG A CA 1
ATOM 4487 C C . ARG A 1 579 ? -19.037 -29.247 -9.163 1.00 82.56 579 ARG A C 1
ATOM 4489 O O . ARG A 1 579 ? -18.586 -28.388 -9.920 1.00 82.56 579 ARG A O 1
ATOM 4496 N N . LYS A 1 580 ? -19.512 -28.936 -7.944 1.00 83.75 580 LYS A N 1
ATOM 4497 C CA . LYS A 1 580 ? -19.699 -27.545 -7.461 1.00 83.75 580 LYS A CA 1
ATOM 4498 C C . LYS A 1 580 ? -18.495 -26.613 -7.674 1.00 83.75 580 LYS A C 1
ATOM 4500 O O . LYS A 1 580 ? -18.684 -25.445 -7.974 1.00 83.75 580 LYS A O 1
ATOM 4505 N N . SER A 1 581 ? -17.259 -27.114 -7.586 1.00 85.62 581 SER A N 1
ATOM 4506 C CA . SER A 1 581 ? -16.052 -26.289 -7.759 1.00 85.62 581 SER A CA 1
ATOM 4507 C C . SER A 1 581 ? -15.860 -25.715 -9.170 1.00 85.62 581 SER A C 1
ATOM 4509 O O . SER A 1 581 ? -15.163 -24.719 -9.303 1.00 85.62 581 SER A O 1
ATOM 4511 N N . VAL A 1 582 ? -16.422 -26.339 -10.215 1.00 85.75 582 VAL A N 1
ATOM 4512 C CA . VAL A 1 582 ? -16.316 -25.824 -11.594 1.00 85.75 582 VAL A CA 1
ATOM 4513 C C . VAL A 1 582 ? -17.290 -24.663 -11.783 1.00 85.75 582 VAL A C 1
ATOM 4515 O O . VAL A 1 582 ? -16.885 -23.587 -12.208 1.00 85.75 582 VAL A O 1
ATOM 4518 N N . TRP A 1 583 ? -18.540 -24.847 -11.349 1.00 88.31 583 TRP A N 1
ATOM 4519 C CA . TRP A 1 583 ? -19.551 -23.789 -11.309 1.00 88.31 583 TRP A CA 1
ATOM 4520 C C . TRP A 1 583 ? -19.120 -22.586 -10.461 1.00 88.31 583 TRP A C 1
ATOM 4522 O O . TRP A 1 583 ? -19.284 -21.457 -10.901 1.00 88.31 583 TRP A O 1
ATOM 4532 N N . LEU A 1 584 ? -18.516 -22.813 -9.287 1.00 86.50 584 LEU A N 1
ATOM 4533 C CA . LEU A 1 584 ? -17.998 -21.735 -8.434 1.00 86.50 584 LEU A CA 1
ATOM 4534 C C . LEU A 1 584 ? -16.881 -20.928 -9.119 1.00 86.50 584 LEU A C 1
ATOM 4536 O O . LEU A 1 584 ? -16.863 -19.709 -8.999 1.00 86.50 584 LEU A O 1
ATOM 4540 N N . ALA A 1 585 ? -15.973 -21.581 -9.852 1.00 85.31 585 ALA A N 1
ATOM 4541 C CA . ALA A 1 585 ? -14.895 -20.897 -10.571 1.00 85.31 585 ALA A CA 1
ATOM 4542 C C . ALA A 1 585 ? -15.404 -20.113 -11.797 1.00 85.31 585 ALA A C 1
ATOM 4544 O O . ALA A 1 585 ? -14.932 -19.009 -12.061 1.00 85.31 585 ALA A O 1
ATOM 4545 N N . ALA A 1 586 ? -16.403 -20.648 -12.505 1.00 85.62 586 ALA A N 1
ATOM 4546 C CA . ALA A 1 586 ? -17.067 -19.954 -13.606 1.00 85.62 586 ALA A CA 1
ATOM 4547 C C . ALA A 1 586 ? -17.895 -18.749 -13.113 1.00 85.62 586 ALA A C 1
ATOM 4549 O O . ALA A 1 586 ? -17.811 -17.666 -13.685 1.00 85.62 586 ALA A O 1
ATOM 4550 N N . ALA A 1 587 ? -18.639 -18.905 -12.012 1.00 84.56 587 ALA A N 1
ATOM 4551 C CA . ALA A 1 587 ? -19.387 -17.815 -11.386 1.00 84.56 587 ALA A CA 1
ATOM 4552 C C . ALA A 1 587 ? -18.461 -16.716 -10.840 1.00 84.56 587 ALA A C 1
ATOM 4554 O O . ALA A 1 587 ? -18.799 -15.541 -10.919 1.00 84.56 587 ALA A O 1
ATOM 4555 N N . GLU A 1 588 ? -17.272 -17.069 -10.342 1.00 83.31 588 GLU A N 1
ATOM 4556 C CA . GLU A 1 588 ? -16.260 -16.084 -9.948 1.00 83.31 588 GLU A CA 1
ATOM 4557 C C . GLU A 1 588 ? -15.747 -15.274 -11.152 1.00 83.31 588 GLU A C 1
ATOM 4559 O O . GLU A 1 588 ? -15.645 -14.052 -11.057 1.00 83.31 588 GLU A O 1
ATOM 4564 N N . LEU A 1 589 ? -15.503 -15.918 -12.304 1.00 84.62 589 LEU A N 1
ATOM 4565 C CA . LEU A 1 589 ? -15.129 -15.217 -13.540 1.00 84.62 589 LEU A CA 1
ATOM 4566 C C . LEU A 1 589 ? -16.224 -14.234 -13.984 1.00 84.62 589 LEU A C 1
ATOM 4568 O O . LEU A 1 589 ? -15.928 -13.069 -14.247 1.00 84.62 589 LEU A O 1
ATOM 4572 N N . GLU A 1 590 ? -17.483 -14.676 -14.043 1.00 83.75 590 GLU A N 1
ATOM 4573 C CA . GLU A 1 590 ? -18.596 -13.811 -14.463 1.00 83.75 590 GLU A CA 1
ATOM 4574 C C . GLU A 1 590 ? -18.915 -12.708 -13.441 1.00 83.75 590 GLU A C 1
ATOM 4576 O O . GLU A 1 590 ? -19.365 -11.630 -13.820 1.00 83.75 590 GLU A O 1
ATOM 4581 N N . ARG A 1 591 ? -18.614 -12.910 -12.154 1.00 81.31 591 ARG A N 1
ATOM 4582 C CA . ARG A 1 591 ? -18.726 -11.858 -11.134 1.00 81.31 591 ARG A CA 1
ATOM 4583 C C . ARG A 1 591 ? -17.653 -10.773 -11.276 1.00 81.31 591 ARG A C 1
ATOM 4585 O O . ARG A 1 591 ? -17.921 -9.615 -10.965 1.00 81.31 591 ARG A O 1
ATOM 4592 N N . GLN A 1 592 ? -16.454 -11.127 -11.743 1.00 79.81 592 GLN A N 1
ATOM 4593 C CA . GLN A 1 592 ? -15.346 -10.180 -11.934 1.00 79.81 592 GLN A CA 1
ATOM 4594 C C . GLN A 1 592 ? -15.372 -9.485 -13.306 1.00 79.81 592 GLN A C 1
ATOM 4596 O O . GLN A 1 592 ? -14.997 -8.317 -13.408 1.00 79.81 592 GLN A O 1
ATOM 4601 N N . HIS A 1 593 ? -15.808 -10.188 -14.358 1.00 77.56 593 HIS A N 1
ATOM 4602 C CA . HIS A 1 593 ? -15.657 -9.753 -15.755 1.00 77.56 593 HIS A CA 1
ATOM 4603 C C . HIS A 1 593 ? -16.915 -9.945 -16.624 1.00 77.56 593 HIS A C 1
ATOM 4605 O O . HIS A 1 593 ? -16.838 -9.819 -17.850 1.00 77.56 593 HIS A O 1
ATOM 4611 N N . GLY A 1 594 ? -18.059 -10.297 -16.032 1.00 75.00 594 GLY A N 1
ATOM 4612 C CA . GLY A 1 594 ? -19.295 -10.651 -16.734 1.00 75.00 594 GLY A CA 1
ATOM 4613 C C . GLY A 1 594 ? -20.419 -9.629 -16.671 1.00 75.00 594 GLY A C 1
ATOM 4614 O O . GLY A 1 594 ? -20.366 -8.615 -15.975 1.00 75.00 594 GLY A O 1
ATOM 4615 N N . SER A 1 595 ? -21.477 -9.930 -17.425 1.00 77.06 595 SER A N 1
ATOM 4616 C CA . SER A 1 595 ? -22.772 -9.275 -17.257 1.00 77.06 595 SER A CA 1
ATOM 4617 C C . SER A 1 595 ? -23.551 -9.956 -16.129 1.00 77.06 595 SER A C 1
ATOM 4619 O O . SER A 1 595 ? -23.468 -11.172 -15.943 1.00 77.06 595 SER A O 1
ATOM 4621 N N . ARG A 1 596 ? -24.346 -9.178 -15.384 1.00 76.50 596 ARG A N 1
ATOM 4622 C CA . ARG A 1 596 ? -25.173 -9.707 -14.282 1.00 76.50 596 ARG A CA 1
ATOM 4623 C C . ARG A 1 596 ? -26.160 -10.772 -14.765 1.00 76.50 596 ARG A C 1
ATOM 4625 O O . ARG A 1 596 ? -26.363 -11.761 -14.075 1.00 76.50 596 ARG A O 1
ATOM 4632 N N . GLU A 1 597 ? -26.706 -10.596 -15.966 1.00 82.12 597 GLU A N 1
ATOM 4633 C CA . GLU A 1 597 ? -27.620 -11.545 -16.609 1.00 82.12 597 GLU A CA 1
ATOM 4634 C C . GLU A 1 597 ? -26.930 -12.890 -16.886 1.00 82.12 597 GLU A C 1
ATOM 4636 O O . GLU A 1 597 ? -27.423 -13.923 -16.438 1.00 82.12 597 GLU A O 1
ATOM 4641 N N . ALA A 1 598 ? -25.739 -12.888 -17.503 1.00 81.69 598 ALA A N 1
ATOM 4642 C CA . ALA A 1 598 ? -24.975 -14.117 -17.740 1.00 81.69 598 ALA A CA 1
ATOM 4643 C C . ALA A 1 598 ? -24.577 -14.827 -16.433 1.00 81.69 598 ALA A C 1
ATOM 4645 O O . ALA A 1 598 ? -24.633 -16.054 -16.360 1.00 81.69 598 ALA A O 1
ATOM 4646 N N . LEU A 1 599 ? -24.230 -14.073 -15.381 1.00 82.81 599 LEU A N 1
ATOM 4647 C CA . LEU A 1 599 ? -23.970 -14.629 -14.049 1.00 82.81 599 LEU A CA 1
ATOM 4648 C C . LEU A 1 599 ? -25.226 -15.280 -13.441 1.00 82.81 599 LEU A C 1
ATOM 4650 O O . LEU A 1 599 ? -25.124 -16.344 -12.831 1.00 82.81 599 LEU A O 1
ATOM 4654 N N . TRP A 1 600 ? -26.408 -14.680 -13.609 1.00 84.06 600 TRP A N 1
ATOM 4655 C CA . TRP A 1 600 ? -27.672 -15.243 -13.122 1.00 84.06 600 TRP A CA 1
ATOM 4656 C C . TRP A 1 600 ? -28.105 -16.490 -13.890 1.00 84.06 600 TRP A C 1
ATOM 4658 O O . TRP A 1 600 ? -28.530 -17.454 -13.255 1.00 84.06 600 TRP A O 1
ATOM 4668 N N . ASP A 1 601 ? -27.973 -16.503 -15.217 1.00 85.25 601 ASP A N 1
ATOM 4669 C CA . ASP A 1 601 ? -28.265 -17.684 -16.033 1.00 85.25 601 ASP A CA 1
ATOM 4670 C C . ASP A 1 601 ? -27.308 -18.831 -15.685 1.00 85.25 601 ASP A C 1
ATOM 4672 O O . ASP A 1 601 ? -27.757 -19.942 -15.394 1.00 85.25 601 ASP A O 1
ATOM 4676 N N . LEU A 1 602 ? -26.002 -18.546 -15.594 1.00 86.25 602 LEU A N 1
ATOM 4677 C CA . LEU A 1 602 ? -24.980 -19.509 -15.180 1.00 86.25 602 LEU A CA 1
ATOM 4678 C C . LEU A 1 602 ? -25.260 -20.074 -13.780 1.00 86.25 602 LEU A C 1
ATOM 4680 O O . LEU A 1 602 ? -25.218 -21.288 -13.589 1.00 86.25 602 LEU A O 1
ATOM 4684 N N . LEU A 1 603 ? -25.569 -19.223 -12.796 1.00 84.62 603 LEU A N 1
ATOM 4685 C CA . LEU A 1 603 ? -25.920 -19.664 -11.442 1.00 84.62 603 LEU A CA 1
ATOM 4686 C C . LEU A 1 603 ? -27.264 -20.408 -11.403 1.00 84.62 603 LEU A C 1
ATOM 4688 O O . LEU A 1 603 ? -27.413 -21.344 -10.619 1.00 84.62 603 LEU A O 1
ATOM 4692 N N . GLY A 1 604 ? -28.222 -20.057 -12.262 1.00 85.06 604 GLY A N 1
ATOM 4693 C CA . GLY A 1 604 ? -29.488 -20.769 -12.429 1.00 85.06 604 GLY A CA 1
ATOM 4694 C C . GLY A 1 604 ? -29.301 -22.176 -13.002 1.00 85.06 604 GLY A C 1
ATOM 4695 O O . GLY A 1 604 ? -29.894 -23.133 -12.498 1.00 85.06 604 GLY A O 1
ATOM 4696 N N . GLU A 1 605 ? -28.439 -22.341 -14.007 1.00 85.38 605 GLU A N 1
ATOM 4697 C CA . GLU A 1 605 ? -28.018 -23.657 -14.500 1.00 85.38 605 GLU A CA 1
ATOM 4698 C C . GLU A 1 605 ? -27.211 -24.429 -13.448 1.00 85.38 605 GLU A C 1
ATOM 4700 O O . GLU A 1 605 ? -27.459 -25.622 -13.246 1.00 85.38 605 GLU A O 1
ATOM 4705 N N . ALA A 1 606 ? -26.322 -23.759 -12.711 1.00 85.12 606 ALA A N 1
ATOM 4706 C CA . ALA A 1 606 ? -25.537 -24.365 -11.639 1.00 85.12 606 ALA A CA 1
ATOM 4707 C C . ALA A 1 606 ? -26.429 -24.922 -10.522 1.00 85.12 606 ALA A C 1
ATOM 4709 O O . ALA A 1 606 ? -26.226 -26.042 -10.058 1.00 85.12 606 ALA A O 1
ATOM 4710 N N . VAL A 1 607 ? -27.452 -24.162 -10.123 1.00 84.31 607 VAL A N 1
ATOM 4711 C CA . VAL A 1 607 ? -28.448 -24.536 -9.111 1.00 84.31 607 VAL A CA 1
ATOM 4712 C C . VAL A 1 607 ? -29.319 -25.707 -9.575 1.00 84.31 607 VAL A C 1
ATOM 4714 O O . VAL A 1 607 ? -29.523 -26.649 -8.810 1.00 84.31 607 VAL A O 1
ATOM 4717 N N . ARG A 1 608 ? -29.779 -25.710 -10.836 1.00 84.50 608 ARG A N 1
ATOM 4718 C CA . ARG A 1 608 ? -30.509 -26.852 -11.426 1.00 84.50 608 ARG A CA 1
ATOM 4719 C C . ARG A 1 608 ? -29.642 -28.117 -11.495 1.00 84.50 608 ARG A C 1
ATOM 4721 O O . ARG A 1 608 ? -30.157 -29.215 -11.312 1.00 84.50 608 ARG A O 1
ATOM 4728 N N . SER A 1 609 ? -28.340 -27.962 -11.751 1.00 83.69 609 SER A N 1
ATOM 4729 C CA . SER A 1 609 ? -27.386 -29.069 -11.935 1.00 83.69 609 SER A CA 1
ATOM 4730 C C . SER A 1 609 ? -26.807 -29.615 -10.622 1.00 83.69 609 SER A C 1
ATOM 4732 O O . SER A 1 609 ? -26.493 -30.800 -10.529 1.00 83.69 609 SER A O 1
ATOM 4734 N N . CYS A 1 610 ? -26.656 -28.760 -9.605 1.00 80.88 610 CYS A N 1
ATOM 4735 C CA . CYS A 1 610 ? -26.083 -29.066 -8.289 1.00 80.88 610 CYS A CA 1
ATOM 4736 C C . CYS A 1 610 ? -26.997 -28.583 -7.135 1.00 80.88 610 CYS A C 1
ATOM 4738 O O . CYS A 1 610 ? -26.554 -27.786 -6.302 1.00 80.88 610 CYS A O 1
ATOM 4740 N N . PRO A 1 611 ? -28.253 -29.063 -7.026 1.00 78.06 611 PRO A N 1
ATOM 4741 C CA . PRO A 1 611 ? -29.238 -28.533 -6.072 1.00 78.06 611 PRO A CA 1
ATOM 4742 C C . PRO A 1 611 ? -28.843 -28.691 -4.594 1.00 78.06 611 PRO A C 1
ATOM 4744 O O . PRO A 1 611 ? -29.323 -27.937 -3.750 1.00 78.06 611 PRO A O 1
ATOM 4747 N N . THR A 1 612 ? -27.932 -29.612 -4.269 1.00 77.56 612 THR A N 1
ATOM 4748 C CA . THR A 1 612 ? -27.392 -29.832 -2.913 1.00 77.56 612 THR A CA 1
ATOM 4749 C C . THR A 1 612 ? -26.286 -28.845 -2.506 1.00 77.56 612 THR A C 1
ATOM 4751 O O . THR A 1 612 ? -25.697 -28.973 -1.434 1.00 77.56 612 THR A O 1
ATOM 4754 N N . SER A 1 613 ? -25.934 -27.877 -3.360 1.00 78.94 613 SER A N 1
ATOM 4755 C CA . SER A 1 613 ? -24.786 -26.988 -3.151 1.00 78.94 613 SER A CA 1
ATOM 4756 C C . SER A 1 613 ? -25.192 -25.620 -2.592 1.00 78.94 613 SER A C 1
ATOM 4758 O O . SER A 1 613 ? -25.318 -24.643 -3.331 1.00 78.94 613 SER A O 1
ATOM 4760 N N . GLU A 1 614 ? -25.305 -25.545 -1.265 1.00 78.38 614 GLU A N 1
ATOM 4761 C CA . GLU A 1 614 ? -25.585 -24.345 -0.447 1.00 78.38 614 GLU A CA 1
ATOM 4762 C C . GLU A 1 614 ? -24.927 -23.035 -0.940 1.00 78.38 614 GLU A C 1
ATOM 4764 O O . GLU A 1 614 ? -25.571 -21.990 -0.989 1.00 78.38 614 GLU A O 1
ATOM 4769 N N . VAL A 1 615 ? -23.657 -23.085 -1.363 1.00 83.50 615 VAL A N 1
ATOM 4770 C CA . VAL A 1 615 ? -22.865 -21.907 -1.750 1.00 83.50 615 VAL A CA 1
ATOM 4771 C C . VAL A 1 615 ? -23.381 -21.288 -3.049 1.00 83.50 615 VAL A C 1
ATOM 4773 O O . VAL A 1 615 ? -23.380 -20.068 -3.170 1.00 83.50 615 VAL A O 1
ATOM 4776 N N . LEU A 1 616 ? -23.874 -22.104 -3.989 1.00 84.44 616 LEU A N 1
ATOM 4777 C CA . LEU A 1 616 ? -24.422 -21.624 -5.264 1.00 84.44 616 LEU A CA 1
ATOM 4778 C C . LEU A 1 616 ? -25.788 -20.955 -5.048 1.00 84.44 616 LEU A C 1
ATOM 4780 O O . LEU A 1 616 ? -26.034 -19.880 -5.590 1.00 84.44 616 LEU A O 1
ATOM 4784 N N . TRP A 1 617 ? -26.632 -21.528 -4.181 1.00 85.94 617 TRP A N 1
ATOM 4785 C CA . TRP A 1 617 ? -27.880 -20.895 -3.738 1.00 85.94 617 TRP A CA 1
ATOM 4786 C C . TRP A 1 617 ? -27.625 -19.561 -3.021 1.00 85.94 617 TRP A C 1
ATOM 4788 O O . TRP A 1 617 ? -28.263 -18.559 -3.340 1.00 85.94 617 TRP A O 1
ATOM 4798 N N . MET A 1 618 ? -26.664 -19.522 -2.089 1.00 84.44 618 MET A N 1
ATOM 4799 C CA . MET A 1 618 ? -26.287 -18.294 -1.378 1.00 84.44 618 MET A CA 1
ATOM 4800 C C . MET A 1 618 ? -25.654 -17.235 -2.286 1.00 84.44 618 MET A C 1
ATOM 4802 O O . MET A 1 618 ? -25.867 -16.046 -2.050 1.00 84.44 618 MET A O 1
ATOM 4806 N N . GLN A 1 619 ? -24.880 -17.629 -3.302 1.00 82.62 619 GLN A N 1
ATOM 4807 C CA . GLN A 1 619 ? -24.374 -16.702 -4.316 1.00 82.62 619 GLN A CA 1
ATOM 4808 C C . GLN A 1 619 ? -25.531 -16.130 -5.135 1.00 82.62 619 GLN A C 1
ATOM 4810 O O . GLN A 1 619 ? -25.698 -14.917 -5.143 1.00 82.62 619 GLN A O 1
ATOM 4815 N N . LEU A 1 620 ? -26.390 -16.966 -5.726 1.00 84.06 620 LEU A N 1
ATOM 4816 C CA . LEU A 1 620 ? -27.524 -16.498 -6.532 1.00 84.06 620 LEU A CA 1
ATOM 4817 C C . LEU A 1 620 ? -28.448 -15.550 -5.746 1.00 84.06 620 LEU A C 1
ATOM 4819 O O . LEU A 1 620 ? -28.818 -14.492 -6.253 1.00 84.06 620 LEU A O 1
ATOM 4823 N N . ALA A 1 621 ? -28.761 -15.881 -4.489 1.00 83.31 621 ALA A N 1
ATOM 4824 C CA . ALA A 1 621 ? -29.540 -15.011 -3.610 1.00 83.31 621 ALA A CA 1
ATOM 4825 C C . ALA A 1 621 ? -28.822 -13.682 -3.301 1.00 83.31 621 ALA A C 1
ATOM 4827 O O . ALA A 1 621 ? -29.465 -12.633 -3.279 1.00 83.31 621 ALA A O 1
ATOM 4828 N N . ARG A 1 622 ? -27.495 -13.701 -3.098 1.00 82.12 622 ARG A N 1
ATOM 4829 C CA . ARG A 1 622 ? -26.687 -12.496 -2.845 1.00 82.12 622 ARG A CA 1
ATOM 4830 C C . ARG A 1 622 ? -26.597 -11.590 -4.069 1.00 82.12 622 ARG A C 1
ATOM 4832 O O . ARG A 1 622 ? -26.783 -10.391 -3.914 1.00 82.12 622 ARG A O 1
ATOM 4839 N N . GLU A 1 623 ? -26.334 -12.136 -5.253 1.00 82.12 623 GLU A N 1
ATOM 4840 C CA . GLU A 1 623 ? -26.209 -11.356 -6.492 1.00 82.12 623 GLU A CA 1
ATOM 4841 C C . GLU A 1 623 ? -27.557 -10.717 -6.879 1.00 82.12 623 GLU A C 1
ATOM 4843 O O . GLU A 1 623 ? -27.610 -9.538 -7.227 1.00 82.12 623 GLU A O 1
ATOM 4848 N N . LYS A 1 624 ? -28.674 -11.450 -6.730 1.00 82.50 624 LYS A N 1
ATOM 4849 C CA . LYS A 1 624 ? -30.033 -10.897 -6.901 1.00 82.50 624 LYS A CA 1
ATOM 4850 C C . LYS A 1 624 ? -30.350 -9.799 -5.877 1.00 82.50 624 LYS A C 1
ATOM 4852 O O . LYS A 1 624 ? -30.887 -8.756 -6.241 1.00 82.50 624 LYS A O 1
ATOM 4857 N N . TRP A 1 625 ? -29.959 -9.984 -4.615 1.00 82.06 625 TRP A N 1
ATOM 4858 C CA . TRP A 1 625 ? -30.114 -8.967 -3.569 1.00 82.06 625 TRP A CA 1
ATOM 4859 C C . TRP A 1 625 ? -29.253 -7.714 -3.817 1.00 82.06 625 TRP A C 1
ATOM 4861 O O . TRP A 1 625 ? -29.761 -6.604 -3.687 1.00 82.06 625 TRP A O 1
ATOM 4871 N N . GLN A 1 626 ? -27.996 -7.858 -4.257 1.00 77.50 626 GLN A N 1
ATOM 4872 C CA . GLN A 1 626 ? -27.125 -6.726 -4.617 1.00 77.50 626 GLN A CA 1
ATOM 4873 C C . GLN A 1 626 ? -27.627 -5.935 -5.836 1.00 77.50 626 GLN A C 1
ATOM 4875 O O . GLN A 1 626 ? -27.341 -4.745 -5.952 1.00 77.50 626 GLN A O 1
ATOM 4880 N N . ALA A 1 627 ? -28.402 -6.562 -6.723 1.00 76.44 627 ALA A N 1
ATOM 4881 C CA . ALA A 1 627 ? -29.101 -5.876 -7.808 1.00 76.44 627 ALA A CA 1
ATOM 4882 C C . ALA A 1 627 ? -30.405 -5.172 -7.374 1.00 76.44 627 ALA A C 1
ATOM 4884 O O . ALA A 1 627 ? -31.013 -4.478 -8.185 1.00 76.44 627 ALA A O 1
ATOM 4885 N N . GLY A 1 628 ? -30.833 -5.326 -6.114 1.00 77.44 628 GLY A N 1
ATOM 4886 C CA . GLY A 1 628 ? -32.076 -4.761 -5.577 1.00 77.44 628 GLY A CA 1
ATOM 4887 C C . GLY A 1 628 ? -33.319 -5.635 -5.781 1.00 77.44 628 GLY A C 1
ATOM 4888 O O . GLY A 1 628 ? -34.412 -5.255 -5.366 1.00 77.44 628 GLY A O 1
ATOM 4889 N N . GLU A 1 629 ? -33.183 -6.826 -6.366 1.00 83.00 629 GLU A N 1
ATOM 4890 C CA . GLU A 1 629 ? -34.299 -7.726 -6.675 1.00 83.00 629 GLU A CA 1
ATOM 4891 C C . GLU A 1 629 ? -34.671 -8.601 -5.463 1.00 83.00 629 GLU A C 1
ATOM 4893 O O . GLU A 1 629 ? -34.579 -9.831 -5.477 1.00 83.00 629 GLU A O 1
ATOM 4898 N N . ILE A 1 630 ? -35.092 -7.944 -4.378 1.00 79.75 630 ILE A N 1
ATOM 4899 C CA . ILE A 1 630 ? -35.358 -8.558 -3.065 1.00 79.75 630 ILE A CA 1
ATOM 4900 C C . ILE A 1 630 ? -36.354 -9.725 -3.171 1.00 79.75 630 ILE A C 1
ATOM 4902 O O . ILE A 1 630 ? -36.116 -10.793 -2.608 1.00 79.75 630 ILE A O 1
ATOM 4906 N N . ASP A 1 631 ? -37.441 -9.566 -3.930 1.00 83.19 631 ASP A N 1
ATOM 4907 C CA . ASP A 1 631 ? -38.457 -10.614 -4.083 1.00 83.19 631 ASP A CA 1
ATOM 4908 C C . ASP A 1 631 ? -38.006 -11.780 -4.977 1.00 83.19 631 ASP A C 1
ATOM 4910 O O . ASP A 1 631 ? -38.531 -12.885 -4.858 1.00 83.19 631 ASP A O 1
ATOM 4914 N N . GLU A 1 632 ? -37.003 -11.587 -5.836 1.00 81.75 632 GLU A N 1
ATOM 4915 C CA . GLU A 1 632 ? -36.349 -12.687 -6.556 1.00 81.75 632 GLU A CA 1
ATOM 4916 C C . GLU A 1 632 ? -35.402 -13.444 -5.617 1.00 81.75 632 GLU A C 1
ATOM 4918 O O . GLU A 1 632 ? -35.458 -14.671 -5.552 1.00 81.75 632 GLU A O 1
ATOM 4923 N N . ALA A 1 633 ? -34.604 -12.730 -4.815 1.00 82.81 633 ALA A N 1
ATOM 4924 C CA . ALA A 1 633 ? -33.748 -13.333 -3.793 1.00 82.81 633 ALA A CA 1
ATOM 4925 C C . ALA A 1 633 ? -34.564 -14.144 -2.762 1.00 82.81 633 ALA A C 1
ATOM 4927 O O . ALA A 1 633 ? -34.180 -15.263 -2.419 1.00 82.81 633 ALA A O 1
ATOM 4928 N N . ARG A 1 634 ? -35.740 -13.646 -2.346 1.00 83.94 634 ARG A N 1
ATOM 4929 C CA . ARG A 1 634 ? -36.716 -14.384 -1.519 1.00 83.94 634 ARG A CA 1
ATOM 4930 C C . ARG A 1 634 ? -37.205 -15.671 -2.191 1.00 83.94 634 ARG A C 1
ATOM 4932 O O . ARG A 1 634 ? -37.199 -16.718 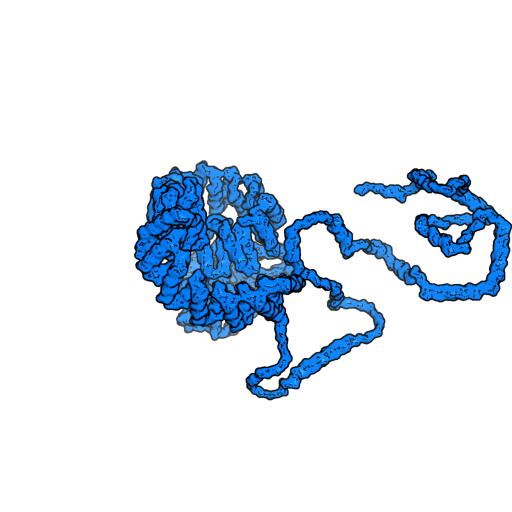-1.548 1.00 83.94 634 ARG A O 1
ATOM 4939 N N . LYS A 1 635 ? -37.582 -15.640 -3.480 1.00 85.81 635 LYS A N 1
ATOM 4940 C CA . LYS A 1 635 ? -37.972 -16.855 -4.236 1.00 85.81 635 LYS A CA 1
ATOM 4941 C C . LYS A 1 635 ? -36.818 -17.859 -4.325 1.00 85.81 635 LYS A C 1
ATOM 4943 O O . LYS A 1 635 ? -37.039 -19.049 -4.122 1.00 85.81 635 LYS A O 1
ATOM 4948 N N . VAL A 1 636 ? -35.598 -17.390 -4.603 1.00 85.25 636 VAL A N 1
ATOM 4949 C CA . VAL A 1 636 ? -34.388 -18.229 -4.677 1.00 85.25 636 VAL A CA 1
ATOM 4950 C C . VAL A 1 636 ? -34.124 -18.914 -3.336 1.00 85.25 636 VAL A C 1
ATOM 4952 O O . VAL A 1 636 ? -33.905 -20.120 -3.317 1.00 85.25 636 VAL A O 1
ATOM 4955 N N . LEU A 1 637 ? -34.213 -18.191 -2.216 1.00 83.44 637 LEU A N 1
ATOM 4956 C CA . LEU A 1 637 ? -34.068 -18.769 -0.875 1.00 83.44 637 LEU A CA 1
ATOM 4957 C C . LEU A 1 637 ? -35.218 -19.732 -0.529 1.00 83.44 637 LEU A C 1
ATOM 4959 O O . LEU A 1 637 ? -34.967 -20.796 0.025 1.00 83.44 637 LEU A O 1
ATOM 4963 N N . GLY A 1 638 ? -36.456 -19.431 -0.937 1.00 83.31 638 GLY A N 1
ATOM 4964 C CA . GLY A 1 638 ? -37.601 -20.341 -0.805 1.00 83.31 638 GLY A CA 1
ATOM 4965 C C . GLY A 1 638 ? -37.407 -21.677 -1.535 1.00 83.31 638 GLY A C 1
ATOM 4966 O O . GLY A 1 638 ? -37.690 -22.740 -0.983 1.00 83.31 638 GLY A O 1
ATOM 4967 N N . LEU A 1 639 ? -36.863 -21.640 -2.754 1.00 84.19 639 LEU A N 1
ATOM 4968 C CA . LEU A 1 639 ? -36.470 -22.840 -3.501 1.00 84.19 639 LEU A CA 1
ATOM 4969 C C . LEU A 1 639 ? -35.258 -23.542 -2.860 1.00 84.19 639 LEU A C 1
ATOM 4971 O O . LEU A 1 639 ? -35.202 -24.772 -2.838 1.00 84.19 639 LEU A O 1
ATOM 4975 N N . ALA A 1 640 ? -34.320 -22.784 -2.287 1.00 83.88 640 ALA A N 1
ATOM 4976 C CA . ALA A 1 640 ? -33.167 -23.327 -1.573 1.00 83.88 640 ALA A CA 1
ATOM 4977 C C . ALA A 1 640 ? -33.575 -24.095 -0.302 1.00 83.88 640 ALA A C 1
ATOM 4979 O O . ALA A 1 640 ? -33.005 -25.155 -0.043 1.00 83.88 640 ALA A O 1
ATOM 4980 N N . PHE A 1 641 ? -34.591 -23.626 0.437 1.00 81.50 641 PHE A N 1
ATOM 4981 C CA . PHE A 1 641 ? -35.194 -24.357 1.560 1.00 81.50 641 PHE A CA 1
ATOM 4982 C C . PHE A 1 641 ? -35.859 -25.660 1.100 1.00 81.50 641 PHE A C 1
ATOM 4984 O O . PHE A 1 641 ? -35.619 -26.704 1.697 1.00 81.50 641 PHE A O 1
ATOM 4991 N N . GLN A 1 642 ? -36.624 -25.641 -0.000 1.00 81.62 642 GLN A N 1
ATOM 4992 C CA . GLN A 1 642 ? -37.219 -26.863 -0.569 1.00 81.62 642 GLN A CA 1
ATOM 4993 C C . GLN A 1 642 ? -36.158 -27.890 -1.001 1.00 81.62 642 GLN A C 1
ATOM 4995 O O . GLN A 1 642 ? -36.389 -29.094 -0.894 1.00 81.62 642 GLN A O 1
ATOM 5000 N N . ALA A 1 643 ? -34.996 -27.428 -1.470 1.00 80.06 643 ALA A N 1
ATOM 5001 C CA . ALA A 1 643 ? -33.879 -28.289 -1.849 1.00 80.06 643 ALA A CA 1
ATOM 5002 C C . ALA A 1 643 ? -33.034 -28.773 -0.650 1.00 80.06 643 ALA A C 1
ATOM 5004 O O . ALA A 1 643 ? -32.496 -29.878 -0.701 1.00 80.06 643 ALA A O 1
ATOM 5005 N N . ASN A 1 644 ? -32.886 -27.964 0.408 1.00 80.31 644 ASN A N 1
ATOM 5006 C CA . ASN A 1 644 ? -31.984 -28.221 1.540 1.00 80.31 644 ASN A CA 1
ATOM 5007 C C . ASN A 1 644 ? -32.565 -27.724 2.893 1.00 80.31 644 ASN A C 1
ATOM 5009 O O . ASN A 1 644 ? -32.027 -26.767 3.457 1.00 80.31 644 ASN A O 1
ATOM 5013 N N . PRO A 1 645 ? -33.611 -28.361 3.464 1.00 71.00 645 PRO A N 1
ATOM 5014 C CA . PRO A 1 645 ? -34.324 -27.819 4.634 1.00 71.00 645 PRO A CA 1
ATOM 5015 C C . PRO A 1 645 ? -33.441 -27.583 5.875 1.00 71.00 645 PRO A C 1
ATOM 5017 O O . PRO A 1 645 ? -33.473 -26.522 6.491 1.00 71.00 645 PRO A O 1
ATOM 5020 N N . GLY A 1 646 ? -32.583 -28.549 6.219 1.00 69.44 646 GLY A N 1
ATOM 5021 C CA . GLY A 1 646 ? -31.776 -28.522 7.449 1.00 69.44 646 GLY A CA 1
ATOM 5022 C C . GLY A 1 646 ? -30.471 -27.711 7.395 1.00 69.44 646 GLY A C 1
ATOM 5023 O O . GLY A 1 646 ? -29.576 -27.988 8.192 1.00 69.44 646 GLY A O 1
ATOM 5024 N N . ASN A 1 647 ? -30.291 -26.784 6.444 1.00 77.00 647 ASN A N 1
ATOM 5025 C CA . ASN A 1 647 ? -29.004 -26.102 6.232 1.00 77.00 647 ASN A CA 1
ATOM 5026 C C . ASN A 1 647 ? -28.925 -24.726 6.927 1.00 77.00 647 ASN A C 1
ATOM 5028 O O . ASN A 1 647 ? -29.567 -23.763 6.502 1.00 77.00 647 ASN A O 1
ATOM 5032 N N . GLU A 1 648 ? -28.081 -24.616 7.961 1.00 77.62 648 GLU A N 1
ATOM 5033 C CA . GLU A 1 648 ? -27.932 -23.392 8.764 1.00 77.62 648 GLU A CA 1
ATOM 5034 C C . GLU A 1 648 ? -27.522 -22.146 7.961 1.00 77.62 648 GLU A C 1
ATOM 5036 O O . GLU A 1 648 ? -27.957 -21.044 8.290 1.00 77.62 648 GLU A O 1
ATOM 5041 N N . ASP A 1 649 ? -26.713 -22.277 6.907 1.00 79.44 649 ASP A N 1
ATOM 5042 C CA . ASP A 1 649 ? -26.183 -21.119 6.182 1.00 79.44 649 ASP A CA 1
ATOM 5043 C C . ASP A 1 649 ? -27.253 -20.452 5.302 1.00 79.44 649 ASP A C 1
ATOM 5045 O O . ASP A 1 649 ? -27.287 -19.225 5.189 1.00 79.44 649 ASP A O 1
ATOM 5049 N N . ILE A 1 650 ? -28.197 -21.234 4.764 1.00 83.00 650 ILE A N 1
ATOM 5050 C CA . ILE A 1 650 ? -29.342 -20.721 3.992 1.00 83.00 650 ILE A CA 1
ATOM 5051 C C . ILE A 1 650 ? -30.315 -19.975 4.919 1.00 83.00 650 ILE A C 1
ATOM 5053 O O . ILE A 1 650 ? -30.698 -18.840 4.622 1.00 83.00 650 ILE A O 1
ATOM 5057 N N . TRP A 1 651 ? -30.643 -20.553 6.082 1.00 83.06 651 TRP A N 1
ATOM 5058 C CA . TRP A 1 651 ? -31.455 -19.887 7.111 1.00 83.06 651 TRP A CA 1
ATOM 5059 C C . TRP A 1 651 ? -30.816 -18.573 7.582 1.00 83.06 651 TRP A C 1
ATOM 5061 O O . TRP A 1 651 ? -31.481 -17.539 7.652 1.00 83.06 651 TRP A O 1
ATOM 5071 N N . LEU A 1 652 ? -29.506 -18.572 7.847 1.00 83.12 652 LEU A N 1
ATOM 5072 C CA . LEU A 1 652 ? -28.785 -17.371 8.274 1.00 83.12 652 LEU A CA 1
ATOM 5073 C C . LEU A 1 652 ? -28.645 -16.313 7.168 1.00 83.12 652 LEU A C 1
ATOM 5075 O O . LEU A 1 652 ? -28.600 -15.122 7.488 1.00 83.12 652 LEU A O 1
ATOM 5079 N N . ALA A 1 653 ? -28.609 -16.710 5.892 1.00 81.62 653 ALA A N 1
ATOM 5080 C CA . ALA A 1 653 ? -28.655 -15.787 4.759 1.00 81.62 653 ALA A CA 1
ATOM 5081 C C . ALA A 1 653 ? -30.037 -15.124 4.611 1.00 81.62 653 ALA A C 1
ATOM 5083 O O . ALA A 1 653 ? -30.105 -13.905 4.448 1.00 81.62 653 ALA A O 1
ATOM 5084 N N . ALA A 1 654 ? -31.126 -15.889 4.744 1.00 81.75 654 ALA A N 1
ATOM 5085 C CA . ALA A 1 654 ? -32.491 -15.356 4.711 1.00 81.75 654 ALA A CA 1
ATOM 5086 C C . ALA A 1 654 ? -32.759 -14.377 5.865 1.00 81.75 654 ALA A C 1
ATOM 5088 O O . ALA A 1 654 ? -33.243 -13.268 5.643 1.00 81.75 654 ALA A O 1
ATOM 5089 N N . VAL A 1 655 ? -32.351 -14.734 7.088 1.00 83.06 655 VAL A N 1
ATOM 5090 C CA . VAL A 1 655 ? -32.446 -13.840 8.252 1.00 83.06 655 VAL A CA 1
ATOM 5091 C C . VAL A 1 655 ? -31.620 -12.567 8.052 1.00 83.06 655 VAL A C 1
ATOM 5093 O O . VAL A 1 655 ? -32.090 -11.492 8.415 1.00 83.06 655 VAL A O 1
ATOM 5096 N N . LYS A 1 656 ? -30.416 -12.649 7.459 1.00 82.44 656 LYS A N 1
ATOM 5097 C CA . LYS A 1 656 ? -29.616 -11.453 7.134 1.00 82.44 656 LYS A CA 1
ATOM 5098 C C . LYS A 1 656 ? -30.382 -10.522 6.185 1.00 82.44 656 LYS A C 1
ATOM 5100 O O . LYS A 1 656 ? -30.444 -9.324 6.445 1.00 82.44 656 LYS A O 1
ATOM 5105 N N . LEU A 1 657 ? -30.965 -11.075 5.120 1.00 82.12 657 LEU A N 1
ATOM 5106 C CA . LEU A 1 657 ? -31.692 -10.318 4.101 1.00 82.12 657 LEU A CA 1
ATOM 5107 C C . LEU A 1 657 ? -32.910 -9.589 4.691 1.00 82.12 657 LEU A C 1
ATOM 5109 O O . LEU A 1 657 ? -33.047 -8.387 4.489 1.00 82.12 657 LEU A O 1
ATOM 5113 N N . GLU A 1 658 ? -33.755 -10.266 5.474 1.00 82.25 658 GLU A N 1
ATOM 5114 C CA . GLU A 1 658 ? -34.917 -9.610 6.098 1.00 82.25 658 GLU A CA 1
ATOM 5115 C C . GLU A 1 658 ? -34.514 -8.609 7.197 1.00 82.25 658 GLU A C 1
ATOM 5117 O O . GLU A 1 658 ? -35.124 -7.546 7.318 1.00 82.25 658 GLU A O 1
ATOM 5122 N N . ALA A 1 659 ? -33.450 -8.889 7.961 1.00 79.81 659 ALA A N 1
ATOM 5123 C CA . ALA A 1 659 ? -32.945 -7.976 8.987 1.00 79.81 659 ALA A CA 1
ATOM 5124 C C . ALA A 1 659 ? -32.379 -6.670 8.400 1.00 79.81 659 ALA A C 1
ATOM 5126 O O . ALA A 1 659 ? -32.636 -5.597 8.944 1.00 79.81 659 ALA A O 1
ATOM 5127 N N . GLU A 1 660 ? -31.633 -6.739 7.292 1.00 77.19 660 GLU A N 1
ATOM 5128 C CA . GLU A 1 660 ? -31.066 -5.553 6.629 1.00 77.19 660 GLU A CA 1
ATOM 5129 C C . GLU A 1 660 ? -32.124 -4.762 5.835 1.00 77.19 660 GLU A C 1
ATOM 5131 O O . GLU A 1 660 ? -31.978 -3.552 5.675 1.00 77.19 660 GLU A O 1
ATOM 5136 N N . ASN A 1 661 ? -33.241 -5.397 5.456 1.00 78.88 661 ASN A N 1
ATOM 5137 C CA . ASN A 1 661 ? -34.435 -4.728 4.921 1.00 78.88 661 ASN A CA 1
ATOM 5138 C C . ASN A 1 661 ? -35.339 -4.094 6.006 1.00 78.88 661 ASN A C 1
ATOM 5140 O O . ASN A 1 661 ? -36.335 -3.456 5.670 1.00 78.88 661 ASN A O 1
ATOM 5144 N N . GLY A 1 662 ? -35.033 -4.272 7.299 1.00 74.94 662 GLY A N 1
ATOM 5145 C CA . GLY A 1 662 ? -35.828 -3.738 8.417 1.00 74.94 662 GLY A CA 1
ATOM 5146 C C . GLY A 1 662 ? -37.099 -4.532 8.762 1.00 74.94 662 GLY A C 1
ATOM 5147 O O . GLY A 1 662 ? -37.877 -4.100 9.610 1.00 74.94 662 GLY A O 1
ATOM 5148 N N . GLU A 1 663 ? -37.304 -5.703 8.157 1.00 81.88 663 GLU A N 1
ATOM 5149 C CA . GLU A 1 663 ? -38.472 -6.579 8.336 1.00 81.88 663 GLU A CA 1
ATOM 5150 C C . GLU A 1 663 ? -38.316 -7.461 9.591 1.00 81.88 663 GLU A C 1
ATOM 5152 O O . GLU A 1 663 ? -38.270 -8.695 9.544 1.00 81.88 663 GLU A O 1
ATOM 5157 N N . THR A 1 664 ? -38.185 -6.802 10.746 1.00 79.94 664 THR A N 1
ATOM 5158 C CA . THR A 1 664 ? -37.751 -7.406 12.017 1.00 79.94 664 THR A CA 1
ATOM 5159 C C . THR A 1 664 ? -38.616 -8.576 12.477 1.00 79.94 664 THR A C 1
ATOM 5161 O O . THR A 1 664 ? -38.075 -9.590 12.912 1.00 79.94 664 THR A O 1
ATOM 5164 N N . ASP A 1 665 ? -39.940 -8.494 12.352 1.00 81.88 665 ASP A N 1
ATOM 5165 C CA . ASP A 1 665 ? -40.830 -9.574 12.795 1.00 81.88 665 ASP A CA 1
ATOM 5166 C C . ASP A 1 665 ? -40.789 -10.797 11.865 1.00 81.88 665 ASP A C 1
ATOM 5168 O O . ASP A 1 665 ? -40.893 -11.931 12.339 1.00 81.88 665 ASP A O 1
ATOM 5172 N N . LYS A 1 666 ? -40.532 -10.603 10.561 1.00 81.50 666 LYS A N 1
ATOM 5173 C CA . LYS A 1 666 ? -40.281 -11.712 9.623 1.00 81.50 666 LYS A CA 1
ATOM 5174 C C . LYS A 1 666 ? -38.952 -12.394 9.943 1.00 81.50 666 LYS A C 1
ATOM 5176 O O . LYS A 1 666 ? -38.902 -13.615 10.064 1.00 81.50 666 LYS A O 1
ATOM 5181 N N . ALA A 1 667 ? -37.892 -11.615 10.167 1.00 82.19 667 ALA A N 1
ATOM 5182 C CA . ALA A 1 667 ? -36.591 -12.139 10.584 1.00 82.19 667 ALA A CA 1
ATOM 5183 C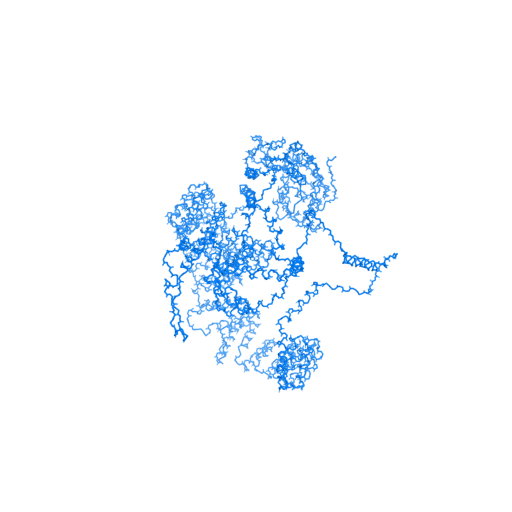 C . ALA A 1 667 ? -36.657 -12.871 11.944 1.00 82.19 667 ALA A C 1
ATOM 5185 O O . ALA A 1 667 ? -36.038 -13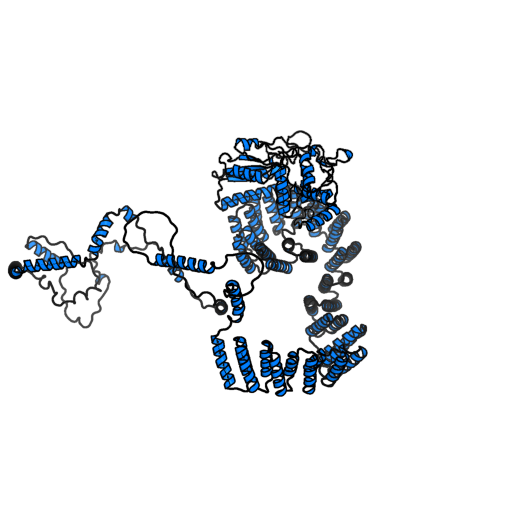.923 12.101 1.00 82.19 667 ALA A O 1
ATOM 5186 N N . ARG A 1 668 ? -37.463 -12.383 12.900 1.00 82.44 668 ARG A N 1
ATOM 5187 C CA . ARG A 1 668 ? -37.745 -13.057 14.181 1.00 82.44 668 ARG A CA 1
ATOM 5188 C C . ARG A 1 668 ? -38.482 -14.386 13.996 1.00 82.44 668 ARG A C 1
ATOM 5190 O O . ARG A 1 668 ? -38.118 -15.366 14.644 1.00 82.44 668 ARG A O 1
ATOM 5197 N N . ALA A 1 669 ? -39.483 -14.436 13.115 1.00 85.25 669 ALA A N 1
ATOM 5198 C CA . ALA A 1 669 ? -40.204 -15.667 12.791 1.00 85.25 669 ALA A CA 1
ATOM 5199 C C . ALA A 1 669 ? -39.277 -16.711 12.144 1.00 85.25 669 ALA A C 1
ATOM 5201 O O . ALA A 1 669 ? -39.194 -17.835 12.636 1.00 85.25 669 ALA A O 1
ATOM 5202 N N . LEU A 1 670 ? -38.485 -16.311 11.141 1.00 83.12 670 LEU A N 1
ATOM 5203 C CA . LEU A 1 670 ? -37.473 -17.166 10.506 1.00 83.12 670 LEU A CA 1
ATOM 5204 C C . LEU A 1 670 ? -36.413 -17.659 11.511 1.00 83.12 670 LEU A C 1
ATOM 5206 O O . LEU A 1 670 ? -35.974 -18.800 11.431 1.00 83.12 670 LEU A O 1
ATOM 5210 N N . LEU A 1 671 ? -36.030 -16.848 12.506 1.00 82.56 671 LEU A N 1
ATOM 5211 C CA . LEU A 1 671 ? -35.149 -17.270 13.608 1.00 82.56 671 LEU A CA 1
ATOM 5212 C C . LEU A 1 671 ? -35.826 -18.197 14.632 1.00 82.56 671 LEU A C 1
ATOM 5214 O O . LEU A 1 671 ? -35.133 -18.897 15.371 1.00 82.56 671 LEU A O 1
ATOM 5218 N N . ALA A 1 672 ? -37.155 -18.211 14.736 1.00 83.69 672 ALA A N 1
ATOM 5219 C CA . ALA A 1 672 ? -37.878 -19.199 15.537 1.00 83.69 672 ALA A CA 1
ATOM 5220 C C . ALA A 1 672 ? -37.985 -20.540 14.793 1.00 83.69 672 ALA A C 1
ATOM 5222 O O . ALA A 1 672 ? -37.713 -21.584 15.381 1.00 83.69 672 ALA A O 1
ATOM 5223 N N . GLU A 1 673 ? -38.287 -20.495 13.497 1.00 83.12 673 GLU A N 1
ATOM 5224 C CA . GLU A 1 673 ? -38.366 -21.652 12.600 1.00 83.12 673 GLU A CA 1
ATOM 5225 C C . GLU A 1 673 ? -36.997 -22.337 12.437 1.00 83.12 673 GLU A C 1
ATOM 5227 O O . GLU A 1 673 ? -36.857 -23.526 12.730 1.00 83.12 673 GLU A O 1
ATOM 5232 N N . ALA A 1 674 ? -35.940 -21.566 12.151 1.00 82.88 674 ALA A N 1
ATOM 5233 C CA . ALA A 1 674 ? -34.565 -22.062 12.075 1.00 82.88 674 ALA A CA 1
ATOM 5234 C C . ALA A 1 674 ? -34.065 -22.679 13.394 1.00 82.88 674 ALA A C 1
ATOM 5236 O O . ALA A 1 674 ? -33.261 -23.607 13.364 1.00 82.88 674 ALA A O 1
ATOM 5237 N N . ARG A 1 675 ? -34.537 -22.213 14.563 1.00 82.12 675 ARG A N 1
ATOM 5238 C CA . ARG A 1 675 ? -34.228 -22.856 15.858 1.00 82.12 675 ARG A CA 1
ATOM 5239 C C . ARG A 1 675 ? -34.920 -24.211 16.033 1.00 82.12 675 ARG A C 1
ATOM 5241 O O . ARG A 1 675 ? -34.419 -25.024 16.807 1.00 82.12 675 ARG A O 1
ATOM 5248 N N . GLY A 1 676 ? -36.034 -24.447 15.339 1.00 79.38 676 GLY A N 1
ATOM 5249 C CA . GLY A 1 676 ? -36.744 -25.725 15.308 1.00 79.38 676 GLY A CA 1
ATOM 5250 C C . GLY A 1 676 ? -36.135 -26.725 14.322 1.00 79.38 676 GLY A C 1
ATOM 5251 O O . GLY A 1 676 ? -35.852 -27.855 14.711 1.00 79.38 676 GLY A O 1
ATOM 5252 N N . GLU A 1 677 ? -35.903 -26.317 13.070 1.00 77.19 677 GLU A N 1
ATOM 5253 C CA . GLU A 1 677 ? -35.411 -27.225 12.016 1.00 77.19 677 GLU A CA 1
ATOM 5254 C C . GLU A 1 677 ? -33.882 -27.387 11.995 1.00 77.19 677 GLU A C 1
ATOM 5256 O O . GLU A 1 677 ? -33.369 -28.491 11.813 1.00 77.19 677 GLU A O 1
ATOM 5261 N N . ALA A 1 678 ? -33.143 -26.293 12.196 1.00 67.25 678 ALA A N 1
ATOM 5262 C CA . ALA A 1 678 ? -31.691 -26.208 12.021 1.00 67.25 678 ALA A CA 1
ATOM 5263 C C . ALA A 1 678 ? -31.015 -25.583 13.258 1.00 67.25 678 ALA A C 1
ATOM 5265 O O . ALA A 1 678 ? -30.150 -24.716 13.143 1.00 67.25 678 ALA A O 1
ATOM 5266 N N . GLY A 1 679 ? -31.437 -26.003 14.458 1.00 69.62 679 GLY A N 1
ATOM 5267 C CA . GLY A 1 679 ? -31.160 -25.345 15.744 1.00 69.62 679 GLY A CA 1
ATOM 5268 C C . GLY A 1 679 ? -29.721 -25.393 16.278 1.00 69.62 679 GLY A C 1
ATOM 5269 O O . GLY A 1 679 ? -29.541 -25.584 17.478 1.00 69.62 679 GLY A O 1
ATOM 5270 N N . THR A 1 680 ? -28.705 -25.216 15.431 1.00 80.25 680 THR A N 1
ATOM 5271 C CA . THR A 1 680 ? -27.276 -25.211 15.786 1.00 80.25 680 THR A CA 1
ATOM 5272 C C . THR A 1 680 ? -26.897 -24.052 16.713 1.00 80.25 680 THR A C 1
ATOM 5274 O O . THR A 1 680 ? -27.577 -23.022 16.779 1.00 80.25 680 THR A O 1
ATOM 5277 N N . ASP A 1 681 ? -25.762 -24.167 17.412 1.00 79.00 681 ASP A N 1
ATOM 5278 C CA . ASP A 1 681 ? -25.280 -23.101 18.297 1.00 79.00 681 ASP A CA 1
ATOM 5279 C C . ASP A 1 681 ? -25.060 -21.777 17.542 1.00 79.00 681 ASP A C 1
ATOM 5281 O O . ASP A 1 681 ? -25.334 -20.708 18.085 1.00 79.00 681 ASP A O 1
ATOM 5285 N N . ARG A 1 682 ? -24.661 -21.838 16.265 1.00 81.88 682 ARG A N 1
ATOM 5286 C CA . ARG A 1 682 ? -24.530 -20.694 15.351 1.00 81.88 682 ARG A CA 1
ATOM 5287 C C . ARG A 1 682 ? -25.860 -19.966 15.111 1.00 81.88 682 ARG A C 1
ATOM 5289 O O . ARG A 1 682 ? -25.869 -18.731 15.123 1.00 81.88 682 ARG A O 1
ATOM 5296 N N . VAL A 1 683 ? -26.973 -20.691 14.958 1.00 84.38 683 VAL A N 1
ATOM 5297 C CA . VAL A 1 683 ? -28.325 -20.110 14.835 1.00 84.38 683 VAL A CA 1
ATOM 5298 C C . VAL A 1 683 ? -28.775 -19.474 16.155 1.00 84.38 683 VAL A C 1
ATOM 5300 O O . VAL A 1 683 ? -29.281 -18.349 16.149 1.00 84.38 683 VAL A O 1
ATOM 5303 N N . TRP A 1 684 ? -28.495 -20.098 17.304 1.00 84.50 684 TRP A N 1
ATOM 5304 C CA . TRP A 1 684 ? -28.743 -19.485 18.620 1.00 84.50 684 TRP A CA 1
ATOM 5305 C C . TRP A 1 684 ? -27.894 -18.221 18.852 1.00 84.50 684 TRP A C 1
ATOM 5307 O O . TRP A 1 684 ? -28.419 -17.191 19.273 1.00 84.50 684 TRP A O 1
ATOM 5317 N N . ILE A 1 685 ? -26.604 -18.244 18.497 1.00 85.19 685 ILE A N 1
ATOM 5318 C CA . ILE A 1 685 ? -25.690 -17.086 18.538 1.00 85.19 685 ILE A CA 1
ATOM 5319 C C . ILE A 1 685 ? -26.227 -15.927 17.686 1.00 85.19 685 ILE A C 1
ATOM 5321 O O . ILE A 1 685 ? -26.141 -14.767 18.090 1.00 85.19 685 ILE A O 1
ATOM 5325 N N . LYS A 1 686 ? -26.781 -16.222 16.505 1.00 82.94 686 LYS A N 1
ATOM 5326 C CA . LYS A 1 686 ? -27.374 -15.216 15.615 1.00 82.94 686 LYS A CA 1
ATOM 5327 C C . LYS A 1 686 ? -28.721 -14.699 16.123 1.00 82.94 686 LYS A C 1
ATOM 5329 O O . LYS A 1 686 ? -28.919 -13.490 16.084 1.00 82.94 686 LYS A O 1
ATOM 5334 N N . SER A 1 687 ? -29.565 -15.561 16.693 1.00 82.50 687 SER A N 1
ATOM 5335 C CA . SER A 1 687 ? -30.815 -15.174 17.371 1.00 82.50 687 SER A CA 1
ATOM 5336 C C . SER A 1 687 ? -30.550 -14.167 18.498 1.00 82.50 687 SER A C 1
ATOM 5338 O O . SER A 1 687 ? -31.148 -13.096 18.552 1.00 82.50 687 SER A O 1
ATOM 5340 N N . VAL A 1 688 ? -29.575 -14.473 19.360 1.00 83.31 688 VAL A N 1
ATOM 5341 C CA . VAL A 1 688 ? -29.143 -13.601 20.463 1.00 83.31 688 VAL A CA 1
ATOM 5342 C C . VAL A 1 688 ? -28.553 -12.282 19.958 1.00 83.31 688 VAL A C 1
ATOM 5344 O O . VAL A 1 688 ? -28.819 -11.230 20.538 1.00 83.31 688 VAL A O 1
ATOM 5347 N N . ALA A 1 689 ? -27.743 -12.316 18.896 1.00 80.62 689 ALA A N 1
ATOM 5348 C CA . ALA A 1 689 ? -27.172 -11.104 18.310 1.00 80.62 689 ALA A CA 1
ATOM 5349 C C . ALA A 1 689 ? -28.254 -10.174 17.738 1.00 80.62 689 ALA A C 1
ATOM 5351 O O . ALA A 1 689 ? -28.176 -8.966 17.942 1.00 80.62 689 ALA A O 1
ATOM 5352 N N . PHE A 1 690 ? -29.258 -10.747 17.073 1.00 81.12 690 PHE A N 1
ATOM 5353 C CA . PHE A 1 690 ? -30.372 -10.040 16.448 1.00 81.12 690 PHE A CA 1
ATOM 5354 C C . PHE A 1 690 ? -31.263 -9.336 17.483 1.00 81.12 690 PHE A C 1
ATOM 5356 O O . PHE A 1 690 ? -31.429 -8.118 17.416 1.00 81.12 690 PHE A O 1
ATOM 5363 N N . GLU A 1 691 ? -31.733 -10.045 18.517 1.00 80.50 691 GLU A N 1
ATOM 5364 C CA . GLU A 1 691 ? -32.538 -9.410 19.576 1.00 80.50 691 GLU A CA 1
ATOM 5365 C C . GLU A 1 691 ? -31.735 -8.367 20.370 1.00 80.50 691 GLU A C 1
ATOM 5367 O O . GLU A 1 691 ? -32.279 -7.338 20.765 1.00 80.50 691 GLU A O 1
ATOM 5372 N N . ARG A 1 692 ? -30.415 -8.556 20.535 1.00 76.31 692 ARG A N 1
ATOM 5373 C CA . ARG A 1 692 ? -29.523 -7.539 21.124 1.00 76.31 692 ARG A CA 1
ATOM 5374 C C . ARG A 1 692 ? -29.357 -6.291 20.240 1.00 76.31 692 ARG A C 1
ATOM 5376 O O . ARG A 1 692 ? -29.047 -5.226 20.771 1.00 76.31 692 ARG A O 1
ATOM 5383 N N . GLN A 1 693 ? -29.513 -6.402 18.920 1.00 73.38 693 GLN A N 1
ATOM 5384 C CA . GLN A 1 693 ? -29.462 -5.257 18.001 1.00 73.38 693 GLN A CA 1
ATOM 5385 C C . GLN A 1 693 ? -30.784 -4.481 17.975 1.00 73.38 693 GLN A C 1
ATOM 5387 O O . GLN A 1 693 ? -30.754 -3.253 17.915 1.00 73.38 693 GLN A O 1
ATOM 5392 N N . ILE A 1 694 ? -31.922 -5.176 18.052 1.00 69.94 694 ILE A N 1
ATOM 5393 C CA . ILE A 1 694 ? -33.257 -4.560 18.043 1.00 69.94 694 ILE A CA 1
ATOM 5394 C C . ILE A 1 694 ? -33.606 -3.969 19.410 1.00 69.94 694 ILE A C 1
ATOM 5396 O O . ILE A 1 694 ? -33.969 -2.796 19.513 1.00 69.94 694 ILE A O 1
ATOM 5400 N N . ASN A 1 695 ? -33.526 -4.778 20.468 1.00 63.03 695 ASN A N 1
ATOM 5401 C CA . ASN A 1 695 ? -34.139 -4.454 21.747 1.00 63.03 695 ASN A CA 1
ATOM 5402 C C . ASN A 1 695 ? -33.084 -4.030 22.780 1.00 63.03 695 ASN A C 1
ATOM 5404 O O . ASN A 1 695 ? -32.350 -4.846 23.343 1.00 63.03 695 ASN A O 1
ATOM 5408 N N . LYS A 1 696 ? -33.033 -2.722 23.081 1.00 53.50 696 LYS A N 1
ATOM 5409 C CA . LYS A 1 696 ? -32.192 -2.189 24.171 1.00 53.50 696 LYS A CA 1
ATOM 5410 C C . LYS A 1 696 ? -32.568 -2.799 25.530 1.00 53.50 696 LYS A C 1
ATOM 5412 O O . LYS A 1 696 ? -31.698 -2.917 26.392 1.00 53.50 696 LYS A O 1
ATOM 5417 N N . SER A 1 697 ? -33.822 -3.224 25.717 1.00 52.22 697 SER A N 1
ATOM 5418 C CA . SER A 1 697 ? -34.237 -3.976 26.905 1.00 52.22 697 SER A CA 1
ATOM 5419 C C . SER A 1 697 ? -33.871 -5.453 26.747 1.00 52.22 697 SER A C 1
ATOM 5421 O O . SER A 1 697 ? -34.558 -6.225 26.086 1.00 52.22 697 SER A O 1
ATOM 5423 N N . SER A 1 698 ? -32.742 -5.862 27.327 1.00 59.84 698 SER A N 1
ATOM 5424 C CA . SER A 1 698 ? -32.094 -7.136 26.982 1.00 59.84 698 SER A CA 1
ATOM 5425 C C . SER A 1 698 ? -32.687 -8.388 27.657 1.00 59.84 698 SER A C 1
ATOM 5427 O O . SER A 1 698 ? -31.941 -9.345 27.885 1.00 59.84 698 SER A O 1
ATOM 5429 N N . ASP A 1 699 ? -33.948 -8.387 28.100 1.00 71.69 699 ASP A N 1
ATOM 5430 C CA . ASP A 1 699 ? -34.522 -9.493 28.896 1.00 71.69 699 ASP A CA 1
ATOM 5431 C C . ASP A 1 699 ? -34.812 -10.732 28.043 1.00 71.69 699 ASP A C 1
ATOM 5433 O O . ASP A 1 699 ? -34.352 -11.823 28.381 1.00 71.69 699 ASP A O 1
ATOM 5437 N N . GLU A 1 700 ? -35.437 -10.556 26.879 1.00 75.31 700 GLU A N 1
ATOM 5438 C CA . GLU A 1 700 ? -35.637 -11.618 25.880 1.00 75.31 700 GLU A CA 1
ATOM 5439 C C . GLU A 1 700 ? -34.287 -12.161 25.382 1.00 75.31 700 GLU A C 1
ATOM 5441 O O . GLU A 1 700 ? -34.069 -13.371 25.325 1.00 75.31 700 GLU A O 1
ATOM 5446 N N . ALA A 1 701 ? -33.317 -11.272 25.139 1.00 77.88 701 ALA A N 1
ATOM 5447 C CA . ALA A 1 701 ? -31.956 -11.657 24.771 1.00 77.88 701 ALA A CA 1
ATOM 5448 C C . ALA A 1 701 ? -31.242 -12.465 25.877 1.00 77.88 701 ALA A C 1
ATOM 5450 O O . ALA A 1 701 ? -30.501 -13.396 25.561 1.00 77.88 701 ALA A O 1
ATOM 5451 N N . LEU A 1 702 ? -31.468 -12.170 27.168 1.00 81.44 702 LEU A N 1
ATOM 5452 C CA . LEU A 1 702 ? -30.953 -13.003 28.266 1.00 81.44 702 LEU A CA 1
ATOM 5453 C C . LEU A 1 702 ? -31.683 -14.347 28.374 1.00 81.44 702 LEU A C 1
ATOM 5455 O O . LEU A 1 702 ? -31.028 -15.341 28.687 1.00 81.44 702 LEU A O 1
ATOM 5459 N N . ALA A 1 703 ? -32.992 -14.406 28.118 1.00 85.06 703 ALA A N 1
ATOM 5460 C CA . ALA A 1 703 ? -33.737 -15.665 28.082 1.00 85.06 703 ALA A CA 1
ATOM 5461 C C . ALA A 1 703 ? -33.177 -16.596 26.992 1.00 85.06 703 ALA A C 1
ATOM 5463 O O . ALA A 1 703 ? -32.697 -17.683 27.312 1.00 85.06 703 ALA A O 1
ATOM 5464 N N . LEU A 1 704 ? -33.078 -16.107 25.751 1.00 84.25 704 LEU A N 1
ATOM 5465 C CA . LEU A 1 704 ? -32.509 -16.837 24.610 1.00 84.25 704 LEU A CA 1
ATOM 5466 C C . LEU A 1 704 ? -31.045 -17.256 24.828 1.00 84.25 704 LEU A C 1
ATOM 5468 O O . LEU A 1 704 ? -30.645 -18.350 24.436 1.00 84.25 704 LEU A O 1
ATOM 5472 N N . VAL A 1 705 ? -30.237 -16.418 25.490 1.00 86.06 705 VAL A N 1
ATOM 5473 C CA . VAL A 1 705 ? -28.872 -16.782 25.914 1.00 86.06 705 VAL A CA 1
ATOM 5474 C C . VAL A 1 705 ? -28.880 -17.930 26.921 1.00 86.06 705 VAL A C 1
ATOM 5476 O O . VAL A 1 705 ? -28.024 -18.808 26.846 1.00 86.06 705 VAL A O 1
ATOM 5479 N N . ASN A 1 706 ? -29.798 -17.924 27.888 1.00 88.06 706 ASN A N 1
ATOM 5480 C CA . ASN A 1 706 ? -29.863 -18.958 28.916 1.00 88.06 706 ASN A CA 1
ATOM 5481 C C . ASN A 1 706 ? -30.391 -20.286 28.354 1.00 88.06 706 ASN A C 1
ATOM 5483 O O . ASN A 1 706 ? -29.813 -21.322 28.669 1.00 88.06 706 ASN A O 1
ATOM 5487 N N . GLU A 1 707 ? -31.405 -20.259 27.488 1.00 86.88 707 GLU A N 1
ATOM 5488 C CA . GLU A 1 707 ? -31.889 -21.422 26.727 1.00 86.88 707 GLU A CA 1
ATOM 5489 C C . GLU A 1 707 ? -30.782 -21.997 25.833 1.00 86.88 707 GLU A C 1
ATOM 5491 O O . GLU A 1 707 ? -30.414 -23.168 25.957 1.00 86.88 707 GLU A O 1
ATOM 5496 N N . GLY A 1 708 ? -30.157 -21.151 25.007 1.00 84.81 708 GLY A N 1
ATOM 5497 C CA . GLY A 1 708 ? -29.051 -21.544 24.138 1.00 84.81 708 GLY A CA 1
ATOM 5498 C C . GLY A 1 708 ? -27.847 -22.105 24.905 1.00 84.81 708 GLY A C 1
ATOM 5499 O O . GLY A 1 708 ? -27.172 -22.995 24.401 1.00 84.81 708 GLY A O 1
ATOM 5500 N N . LEU A 1 709 ? -27.592 -21.653 26.139 1.00 85.88 709 LEU A N 1
ATOM 5501 C CA . LEU A 1 709 ? -26.544 -22.203 27.011 1.00 85.88 709 LEU A CA 1
ATOM 5502 C C . LEU A 1 709 ? -26.953 -23.466 27.784 1.00 85.88 709 LEU A C 1
ATOM 5504 O O . LEU A 1 709 ? -26.062 -24.193 28.218 1.00 85.88 709 LEU A O 1
ATOM 5508 N N . GLN A 1 710 ? -28.248 -23.752 27.952 1.00 87.62 710 GLN A N 1
ATOM 5509 C CA . GLN A 1 710 ? -28.714 -25.058 28.439 1.00 87.62 710 GLN A CA 1
ATOM 5510 C C . GLN A 1 710 ? -28.534 -26.127 27.354 1.00 87.62 710 GLN A C 1
ATOM 5512 O O . GLN A 1 710 ? -28.039 -27.214 27.646 1.00 87.62 710 GLN A O 1
ATOM 5517 N N . LEU A 1 711 ? -28.872 -25.793 26.104 1.00 85.56 711 LEU A N 1
ATOM 5518 C CA . LEU A 1 711 ? -28.695 -26.666 24.939 1.00 85.56 711 LEU A CA 1
ATOM 5519 C C . LEU A 1 711 ? -27.216 -26.812 24.539 1.00 85.56 711 LEU A C 1
ATOM 5521 O O . LEU A 1 711 ? -26.737 -27.922 24.307 1.00 85.56 711 LEU A O 1
ATOM 5525 N N . TYR A 1 712 ? -26.465 -25.706 24.527 1.00 85.81 712 TYR A N 1
ATOM 5526 C CA . TYR A 1 712 ? -25.063 -25.655 24.102 1.00 85.81 712 TYR A CA 1
ATOM 5527 C C . TYR A 1 712 ? -24.119 -25.049 25.165 1.00 85.81 712 TYR A C 1
ATOM 5529 O O . TYR A 1 712 ? -23.496 -24.010 24.925 1.00 85.81 712 TYR A O 1
ATOM 5537 N N . PRO A 1 713 ? -23.878 -25.724 26.313 1.00 84.50 713 PRO A N 1
ATOM 5538 C CA . PRO A 1 713 ? -22.970 -25.227 27.360 1.00 84.50 713 PRO A CA 1
ATOM 5539 C C . PRO A 1 713 ? -21.525 -24.961 26.898 1.00 84.50 713 PRO A C 1
ATOM 5541 O O . PRO A 1 713 ? -20.789 -24.220 27.551 1.00 84.50 713 PRO A O 1
ATOM 5544 N N . LYS A 1 714 ? -21.105 -25.578 25.783 1.00 84.75 714 LYS A N 1
ATOM 5545 C CA . LYS A 1 714 ? -19.769 -25.450 25.172 1.00 84.75 714 LYS A CA 1
ATOM 5546 C C . LYS A 1 714 ? -19.665 -24.320 24.130 1.00 84.75 714 LYS A C 1
ATOM 5548 O O . LYS A 1 714 ? -18.580 -24.097 23.594 1.00 84.75 714 LYS A O 1
ATOM 5553 N N . ALA A 1 715 ? -20.753 -23.606 23.834 1.00 85.38 715 ALA A N 1
ATOM 5554 C CA . ALA A 1 715 ? -20.757 -22.507 22.872 1.00 85.38 715 ALA A CA 1
ATOM 5555 C C . ALA A 1 715 ? -20.127 -21.245 23.484 1.00 85.38 715 ALA A C 1
ATOM 5557 O O . ALA A 1 715 ? -20.802 -20.382 24.050 1.00 85.38 715 ALA A O 1
ATOM 5558 N N . ALA A 1 716 ? -18.803 -21.117 23.361 1.00 84.81 716 ALA A N 1
ATOM 5559 C CA . ALA A 1 716 ? -18.037 -20.008 23.936 1.00 84.81 716 ALA A CA 1
ATOM 5560 C C . ALA A 1 716 ? -18.607 -18.620 23.589 1.00 84.81 716 ALA A C 1
ATOM 5562 O O . ALA A 1 716 ? -18.596 -17.721 24.426 1.00 84.81 716 ALA A O 1
ATOM 5563 N N . LYS A 1 717 ? -19.137 -18.437 22.372 1.00 85.69 717 LYS A N 1
ATOM 5564 C CA . LYS A 1 717 ? -19.677 -17.152 21.903 1.00 85.69 717 LYS A CA 1
ATOM 5565 C C . LYS A 1 717 ? -21.012 -16.776 22.567 1.00 85.69 717 LYS A C 1
ATOM 5567 O O . LYS A 1 717 ? -21.244 -15.588 22.774 1.00 85.69 717 LYS A O 1
ATOM 5572 N N . LEU A 1 718 ? -21.820 -17.747 23.013 1.00 87.62 718 LEU A N 1
ATOM 5573 C CA . LEU A 1 718 ? -22.983 -17.475 23.870 1.00 87.62 718 LEU A CA 1
ATOM 5574 C C . LEU A 1 718 ? -22.550 -17.000 25.266 1.00 87.62 718 LEU A C 1
ATOM 5576 O O . LEU A 1 718 ? -23.123 -16.045 25.787 1.00 87.62 718 LEU A O 1
ATOM 5580 N N . TRP A 1 719 ? -21.482 -17.568 25.842 1.00 89.50 719 TRP A N 1
ATOM 5581 C CA . TRP A 1 719 ? -20.890 -17.047 27.085 1.00 89.50 719 TRP A CA 1
ATOM 5582 C C . TRP A 1 719 ? -20.319 -15.630 26.917 1.00 89.50 719 TRP A C 1
ATOM 5584 O O . TRP A 1 719 ? -20.495 -14.797 27.808 1.00 89.50 719 TRP A O 1
ATOM 5594 N N . MET A 1 720 ? -19.693 -15.324 25.770 1.00 87.06 720 MET A N 1
ATOM 5595 C CA . MET A 1 720 ? -19.254 -13.958 25.446 1.00 87.06 720 MET A CA 1
ATOM 5596 C C . MET A 1 720 ? -20.444 -12.990 25.413 1.00 87.06 720 MET A C 1
ATOM 5598 O O . MET A 1 720 ? -20.392 -11.937 26.044 1.00 87.06 720 MET A O 1
ATOM 5602 N N . MET A 1 721 ? -21.529 -13.360 24.724 1.00 86.38 721 MET A N 1
ATOM 5603 C CA . MET A 1 721 ? -22.750 -12.552 24.637 1.00 86.38 721 MET A CA 1
ATOM 5604 C C . MET A 1 721 ? -23.417 -12.367 26.003 1.00 86.38 721 MET A C 1
ATOM 5606 O O . MET A 1 721 ? -23.774 -11.242 26.341 1.00 86.38 721 MET A O 1
ATOM 5610 N N . LYS A 1 722 ? -23.501 -13.417 26.832 1.00 87.50 722 LYS A N 1
ATOM 5611 C CA . LYS A 1 722 ? -24.022 -13.337 28.206 1.00 87.50 722 LYS A CA 1
ATOM 5612 C C . LYS A 1 722 ? -23.272 -12.300 29.043 1.00 87.50 722 LYS A C 1
ATOM 5614 O O . LYS A 1 722 ? -23.893 -11.431 29.651 1.00 87.50 722 LYS A O 1
ATOM 5619 N N . GLY A 1 723 ? -21.939 -12.367 29.042 1.00 86.44 723 GLY A N 1
ATOM 5620 C CA . GLY A 1 723 ? -21.100 -11.409 29.760 1.00 86.44 723 GLY A CA 1
ATOM 5621 C C . GLY A 1 723 ? -21.222 -9.985 29.211 1.00 86.44 723 GLY A C 1
ATOM 5622 O O . GLY A 1 723 ? -21.396 -9.059 29.995 1.00 86.44 723 GLY A O 1
ATOM 5623 N N . GLN A 1 724 ? -21.234 -9.810 27.883 1.00 84.88 724 GLN A N 1
ATOM 5624 C CA . GLN A 1 724 ? -21.422 -8.500 27.242 1.00 84.88 724 GLN A CA 1
ATOM 5625 C C . GLN A 1 724 ? -22.806 -7.883 27.502 1.00 84.88 724 GLN A C 1
ATOM 5627 O O . GLN A 1 724 ? -22.909 -6.663 27.602 1.00 84.88 724 GLN A O 1
ATOM 5632 N N . ILE A 1 725 ? -23.868 -8.689 27.622 1.00 83.88 725 ILE A N 1
ATOM 5633 C CA . ILE A 1 725 ? -25.209 -8.191 27.965 1.00 83.88 725 ILE A CA 1
ATOM 5634 C C . ILE A 1 725 ? -25.240 -7.713 29.423 1.00 83.88 725 ILE A C 1
ATOM 5636 O O . ILE A 1 725 ? -25.727 -6.613 29.692 1.00 83.88 725 ILE A O 1
ATOM 5640 N N . TYR A 1 726 ? -24.671 -8.477 30.364 1.00 86.50 726 TYR A N 1
ATOM 5641 C CA . TYR A 1 726 ? -24.527 -8.011 31.749 1.00 86.50 726 TYR A CA 1
ATOM 5642 C C . TYR A 1 726 ? -23.628 -6.770 31.855 1.00 86.50 726 TYR A C 1
ATOM 5644 O O . TYR A 1 726 ? -23.960 -5.853 32.601 1.00 86.50 726 TYR A O 1
ATOM 5652 N N . GLU A 1 727 ? -22.548 -6.687 31.074 1.00 82.69 727 GLU A N 1
ATOM 5653 C CA . GLU A 1 727 ? -21.696 -5.495 30.977 1.00 82.69 727 GLU A CA 1
ATOM 5654 C C . GLU A 1 727 ? -22.491 -4.274 30.480 1.00 82.69 727 GLU A C 1
ATOM 5656 O O . GLU A 1 727 ? -22.444 -3.226 31.119 1.00 82.69 727 GLU A O 1
ATOM 5661 N N . SER A 1 728 ? -23.316 -4.412 29.430 1.00 79.25 728 SER A N 1
ATOM 5662 C CA . SER A 1 728 ? -24.184 -3.318 28.955 1.00 79.25 728 SER A CA 1
ATOM 5663 C C . SER A 1 728 ? -25.299 -2.922 29.932 1.00 79.25 728 SER A C 1
ATOM 5665 O O . SER A 1 728 ? -25.792 -1.801 29.863 1.00 79.25 728 SER A O 1
ATOM 5667 N N . ARG A 1 729 ? -25.668 -3.801 30.875 1.00 79.94 729 ARG A N 1
ATOM 5668 C CA . ARG A 1 729 ? -26.562 -3.482 32.007 1.00 79.94 729 ARG A CA 1
ATOM 5669 C C . ARG A 1 729 ? -25.823 -2.913 33.230 1.00 79.94 729 ARG A C 1
ATOM 5671 O O . ARG A 1 729 ? -26.444 -2.735 34.274 1.00 79.94 729 ARG A O 1
ATOM 5678 N N . ASN A 1 730 ? -24.506 -2.698 33.149 1.00 80.44 730 ASN A N 1
ATOM 5679 C CA . ASN A 1 730 ? -23.624 -2.371 34.280 1.00 80.44 730 ASN A CA 1
ATOM 5680 C C . ASN A 1 730 ? -23.657 -3.408 35.437 1.00 80.44 730 ASN A C 1
ATOM 5682 O O . ASN A 1 730 ? -23.285 -3.130 36.576 1.00 80.44 730 ASN A O 1
ATOM 5686 N N . MET A 1 731 ? -24.077 -4.645 35.153 1.00 86.31 731 MET A N 1
ATOM 5687 C CA . MET A 1 731 ? -24.145 -5.767 36.098 1.00 86.31 731 MET A CA 1
ATOM 5688 C C . MET A 1 731 ? -22.786 -6.481 36.181 1.00 86.31 731 MET A C 1
ATOM 5690 O O . MET A 1 731 ? -22.652 -7.670 35.883 1.00 86.31 731 MET A O 1
ATOM 5694 N N . LEU A 1 732 ? -21.742 -5.732 36.546 1.00 84.00 732 LEU A N 1
ATOM 5695 C CA . LEU A 1 732 ? -20.347 -6.191 36.509 1.00 84.00 732 LEU A CA 1
ATOM 5696 C C . LEU A 1 732 ? -20.066 -7.468 37.342 1.00 84.00 732 LEU A C 1
ATOM 5698 O O . LEU A 1 732 ? -19.299 -8.311 36.866 1.00 84.00 732 LEU A O 1
ATOM 5702 N N . PRO A 1 733 ? -20.677 -7.700 38.527 1.00 87.31 733 PRO A N 1
ATOM 5703 C CA . PRO A 1 733 ? -20.535 -8.968 39.251 1.00 87.31 733 PRO A CA 1
ATOM 5704 C C . PRO A 1 733 ? -21.094 -10.176 38.481 1.00 87.31 733 PRO A C 1
ATOM 5706 O O . PRO A 1 733 ? -20.445 -11.219 38.420 1.00 87.31 733 PRO A O 1
ATOM 5709 N N . GLN A 1 734 ? -22.255 -10.024 37.841 1.00 87.62 734 GLN A N 1
ATOM 5710 C CA . GLN A 1 734 ? -22.903 -11.060 37.036 1.00 87.62 734 GLN A CA 1
ATOM 5711 C C . GLN A 1 734 ? -22.149 -11.297 35.716 1.00 87.62 734 GLN A C 1
ATOM 5713 O O . GLN A 1 734 ? -21.997 -12.440 35.288 1.00 87.62 734 GLN A O 1
ATOM 5718 N N . ALA A 1 735 ? -21.589 -10.244 35.107 1.00 86.81 735 ALA A N 1
ATOM 5719 C CA . ALA A 1 735 ? -20.685 -10.361 33.961 1.00 86.81 735 ALA A CA 1
ATOM 5720 C C . ALA A 1 735 ? -19.407 -11.142 34.328 1.00 86.81 735 ALA A C 1
ATOM 5722 O O . ALA A 1 735 ? -19.020 -12.074 33.621 1.00 86.81 735 ALA A O 1
ATOM 5723 N N . ARG A 1 736 ? -18.796 -10.831 35.483 1.00 88.25 736 ARG A N 1
ATOM 5724 C CA . ARG A 1 736 ? -17.664 -11.582 36.055 1.00 88.25 736 ARG A CA 1
ATOM 5725 C C . ARG A 1 736 ? -18.016 -13.055 36.262 1.00 88.25 736 ARG A C 1
ATOM 5727 O O . ARG A 1 736 ? -17.192 -13.913 35.943 1.00 88.25 736 ARG A O 1
ATOM 5734 N N . GLU A 1 737 ? -19.200 -13.368 36.782 1.00 89.44 737 GLU A N 1
ATOM 5735 C CA . GLU A 1 737 ? -19.645 -14.752 36.966 1.00 89.44 737 GLU A CA 1
ATOM 5736 C C . GLU A 1 737 ? -19.874 -15.467 35.627 1.00 89.44 737 GLU A C 1
ATOM 5738 O O . GLU A 1 737 ? -19.375 -16.579 35.442 1.00 89.44 737 GLU A O 1
ATOM 5743 N N . ALA A 1 738 ? -20.524 -14.820 34.655 1.00 88.69 738 ALA A N 1
ATOM 5744 C CA . ALA A 1 738 ? -20.741 -15.367 33.315 1.00 88.69 738 ALA A CA 1
ATOM 5745 C C . ALA A 1 738 ? -19.418 -15.664 32.585 1.00 88.69 738 ALA A C 1
ATOM 5747 O O . ALA A 1 738 ? -19.265 -16.730 31.990 1.00 88.69 738 ALA A O 1
ATOM 5748 N N . PHE A 1 739 ? -18.417 -14.784 32.684 1.00 90.44 739 PHE A N 1
ATOM 5749 C CA . PHE A 1 739 ? -17.092 -15.050 32.121 1.00 90.44 739 PHE A CA 1
ATOM 5750 C C . PHE A 1 739 ? -16.300 -16.106 32.916 1.00 90.44 739 PHE A C 1
ATOM 5752 O O . PHE A 1 739 ? -15.583 -16.904 32.313 1.00 90.44 739 PHE A O 1
ATOM 5759 N N . ASN A 1 740 ? -16.426 -16.187 34.248 1.00 89.12 740 ASN A N 1
ATOM 5760 C CA . ASN A 1 740 ? -15.746 -17.226 35.043 1.00 89.12 740 ASN A CA 1
ATOM 5761 C C . ASN A 1 740 ? -16.375 -18.621 34.894 1.00 89.12 740 ASN A C 1
ATOM 5763 O O . ASN A 1 740 ? -15.664 -19.622 34.963 1.00 89.12 740 ASN A O 1
ATOM 5767 N N . THR A 1 741 ? -17.685 -18.709 34.676 1.00 89.56 741 THR A N 1
ATOM 5768 C CA . THR A 1 741 ? -18.371 -19.965 34.331 1.00 89.56 741 THR A CA 1
ATOM 5769 C C . THR A 1 741 ? -18.079 -20.354 32.881 1.00 89.56 741 THR A C 1
ATOM 5771 O O . THR A 1 741 ? -17.636 -21.476 32.633 1.00 89.56 741 THR A O 1
ATOM 5774 N N . GLY A 1 742 ? -18.158 -19.401 31.947 1.00 87.50 742 GLY A N 1
ATOM 5775 C CA . GLY A 1 742 ? -17.775 -19.589 30.549 1.00 87.50 742 GLY A CA 1
ATOM 5776 C C . GLY A 1 742 ? -16.329 -20.057 30.355 1.00 87.50 742 GLY A C 1
ATOM 5777 O O . GLY A 1 742 ? -16.101 -21.033 29.650 1.00 87.50 742 GLY A O 1
ATOM 5778 N N . THR A 1 743 ? -15.339 -19.443 31.013 1.00 87.25 743 THR A N 1
ATOM 5779 C CA . THR A 1 743 ? -13.919 -19.866 30.914 1.00 87.25 743 THR A CA 1
ATOM 5780 C C . THR A 1 743 ? -13.630 -21.229 31.556 1.00 87.25 743 THR A C 1
ATOM 5782 O O . THR A 1 743 ? -12.635 -21.862 31.206 1.00 87.25 743 THR A O 1
ATOM 5785 N N . ARG A 1 744 ? -14.495 -21.726 32.455 1.00 87.81 744 ARG A N 1
ATOM 5786 C CA . ARG A 1 744 ? -14.439 -23.113 32.962 1.00 87.81 744 ARG A CA 1
ATOM 5787 C C . ARG A 1 744 ? -15.064 -24.109 31.982 1.00 87.81 744 ARG A C 1
ATOM 5789 O O . ARG A 1 744 ? -14.514 -25.188 31.801 1.00 87.81 744 ARG A O 1
ATOM 5796 N N . ALA A 1 745 ? -16.184 -23.751 31.350 1.00 86.75 745 ALA A N 1
ATOM 5797 C CA . ALA A 1 745 ? -16.860 -24.587 30.354 1.00 86.75 745 ALA A CA 1
ATOM 5798 C C . ALA A 1 745 ? -16.105 -24.644 29.010 1.00 86.75 745 ALA A C 1
ATOM 5800 O O . ALA A 1 745 ? -16.075 -25.679 28.347 1.00 86.75 745 ALA A O 1
ATOM 5801 N N . CYS A 1 746 ? -15.474 -23.531 28.626 1.00 85.25 746 CYS A N 1
ATOM 5802 C CA . CYS A 1 746 ? -14.816 -23.306 27.340 1.00 85.25 746 CYS A CA 1
ATOM 5803 C C . CYS A 1 746 ? -13.343 -22.870 27.521 1.00 85.25 746 CYS A C 1
ATOM 5805 O O . CYS A 1 746 ? -12.959 -21.790 27.070 1.00 85.25 746 CYS A O 1
ATOM 5807 N N . PRO A 1 747 ? -12.469 -23.678 28.154 1.00 84.38 747 PRO A N 1
ATOM 5808 C CA . PRO A 1 747 ? -11.101 -23.257 28.475 1.00 84.38 747 PRO A CA 1
ATOM 5809 C C . PRO A 1 747 ? -10.223 -22.988 27.240 1.00 84.38 747 PRO A C 1
ATOM 5811 O O . PRO A 1 747 ? -9.218 -22.294 27.356 1.00 84.38 747 PRO A O 1
ATOM 5814 N N . ARG A 1 748 ? -10.600 -23.500 26.056 1.00 85.75 748 ARG A N 1
ATOM 5815 C CA . ARG A 1 748 ? -9.847 -23.347 24.797 1.00 85.75 748 ARG A CA 1
ATOM 5816 C C . ARG A 1 748 ? -10.150 -22.049 24.026 1.00 85.75 748 ARG A C 1
ATOM 5818 O O . ARG A 1 748 ? -9.400 -21.705 23.121 1.00 85.75 748 ARG A O 1
ATOM 5825 N N . SER A 1 749 ? -11.230 -21.325 24.338 1.00 86.25 749 SER A N 1
ATOM 5826 C CA . SER A 1 749 ? -11.636 -20.144 23.558 1.00 86.25 749 SER A CA 1
ATOM 5827 C C . SER A 1 749 ? -10.919 -18.872 24.017 1.00 86.25 749 SER A C 1
ATOM 5829 O O . SER A 1 749 ? -11.281 -18.289 25.042 1.00 86.25 749 SER A O 1
ATOM 5831 N N . VAL A 1 750 ? -9.939 -18.412 23.239 1.00 87.25 750 VAL A N 1
ATOM 5832 C CA . VAL A 1 750 ? -9.107 -17.245 23.577 1.00 87.25 750 VAL A CA 1
ATOM 5833 C C . VAL A 1 750 ? -9.905 -15.942 23.761 1.00 87.25 750 VAL A C 1
ATOM 5835 O O . VAL A 1 750 ? -9.752 -15.336 24.824 1.00 87.25 750 VAL A O 1
ATOM 5838 N N . PRO A 1 751 ? -10.834 -15.531 22.870 1.00 87.38 751 PRO A N 1
ATOM 5839 C CA . PRO A 1 751 ? -11.552 -14.259 23.036 1.00 87.38 751 PRO A CA 1
ATOM 5840 C C . PRO A 1 751 ? -12.372 -14.159 24.333 1.00 87.38 751 PRO A C 1
ATOM 5842 O O . PRO A 1 751 ? -12.573 -13.067 24.861 1.00 87.38 751 PRO A O 1
ATOM 5845 N N . LEU A 1 752 ? -12.804 -15.296 24.894 1.00 88.25 752 LEU A N 1
ATOM 5846 C CA . LEU A 1 752 ? -13.522 -15.346 26.171 1.00 88.25 752 LEU A CA 1
ATOM 5847 C C . LEU A 1 752 ? -12.598 -15.037 27.363 1.00 88.25 752 LEU A C 1
ATOM 5849 O O . LEU A 1 752 ? -13.011 -14.343 28.290 1.00 88.25 752 LEU A O 1
ATOM 5853 N N . TRP A 1 753 ? -11.338 -15.485 27.317 1.00 91.19 753 TRP A N 1
ATOM 5854 C CA . TRP A 1 753 ? -10.308 -15.100 28.290 1.00 91.19 753 TRP A CA 1
ATOM 5855 C C . TRP A 1 753 ? -9.923 -13.622 28.165 1.00 91.19 753 TRP A C 1
ATOM 5857 O O . TRP A 1 753 ? -9.716 -12.960 29.183 1.00 91.19 753 TRP A O 1
ATOM 5867 N N . LEU A 1 754 ? -9.876 -13.086 26.940 1.00 89.50 754 LEU A N 1
ATOM 5868 C CA . LEU A 1 754 ? -9.589 -11.669 26.703 1.00 89.50 754 LEU A CA 1
ATOM 5869 C C . LEU A 1 754 ? -10.698 -10.765 27.251 1.00 89.50 754 LEU A C 1
ATOM 5871 O O . LEU A 1 754 ? -10.404 -9.811 27.969 1.00 89.50 754 LEU A O 1
ATOM 5875 N N . LEU A 1 755 ? -11.969 -11.096 26.998 1.00 88.06 755 LEU A N 1
ATOM 5876 C CA . LEU A 1 755 ? -13.111 -10.388 27.588 1.00 88.06 755 LEU A CA 1
ATOM 5877 C C . LEU A 1 755 ? -13.118 -10.490 29.123 1.00 88.06 755 LEU A C 1
ATOM 5879 O O . LEU A 1 755 ? -13.317 -9.480 29.794 1.00 88.06 755 LEU A O 1
ATOM 5883 N N . ALA A 1 756 ? -12.815 -11.664 29.689 1.00 88.69 756 ALA A N 1
ATOM 5884 C CA . ALA A 1 756 ? -12.698 -11.839 31.138 1.00 88.69 756 ALA A CA 1
ATOM 5885 C C . ALA A 1 756 ? -11.598 -10.951 31.756 1.00 88.69 756 ALA A C 1
ATOM 5887 O O . ALA A 1 756 ? -11.819 -10.329 32.796 1.00 88.69 756 ALA A O 1
ATOM 5888 N N . SER A 1 757 ? -10.429 -10.860 31.111 1.00 89.94 757 SER A N 1
ATOM 5889 C CA . SER A 1 757 ? -9.326 -10.002 31.560 1.00 89.94 757 SER A CA 1
ATOM 5890 C C . SER A 1 757 ? -9.673 -8.517 31.442 1.00 89.94 757 SER A C 1
ATOM 5892 O O . SER A 1 757 ? -9.525 -7.777 32.414 1.00 89.94 757 SER A O 1
ATOM 5894 N N . ARG A 1 758 ? -10.188 -8.088 30.280 1.00 87.94 758 ARG A N 1
ATOM 5895 C CA . ARG A 1 758 ? -10.593 -6.697 30.017 1.00 87.94 758 ARG A CA 1
ATOM 5896 C C . ARG A 1 758 ? -11.724 -6.241 30.959 1.00 87.94 758 ARG A C 1
ATOM 5898 O O . ARG A 1 758 ? -11.757 -5.072 31.329 1.00 87.94 758 ARG A O 1
ATOM 5905 N N . LEU A 1 759 ? -12.605 -7.139 31.420 1.00 88.50 759 LEU A N 1
ATOM 5906 C CA . LEU A 1 759 ? -13.610 -6.812 32.442 1.00 88.50 759 LEU A CA 1
ATOM 5907 C C . LEU A 1 759 ? -12.987 -6.604 33.839 1.00 88.50 759 LEU A C 1
ATOM 5909 O O . LEU A 1 759 ? -13.330 -5.635 34.514 1.00 88.50 759 LEU A O 1
ATOM 5913 N N . GLU A 1 760 ? -12.067 -7.467 34.294 1.00 88.12 760 GLU A N 1
ATOM 5914 C CA . GLU A 1 760 ? -11.354 -7.244 35.572 1.00 88.12 760 GLU A CA 1
ATOM 5915 C C . GLU A 1 760 ? -10.507 -5.962 35.549 1.00 88.12 760 GLU A C 1
ATOM 5917 O O . GLU A 1 760 ? -10.411 -5.276 36.566 1.00 88.12 760 GLU A O 1
ATOM 5922 N N . GLU A 1 761 ? -9.943 -5.616 34.391 1.00 85.69 761 GLU A N 1
ATOM 5923 C CA . GLU A 1 761 ? -9.231 -4.360 34.145 1.00 85.69 761 GLU A CA 1
ATOM 5924 C C . GLU A 1 761 ? -10.164 -3.140 34.241 1.00 85.69 761 GLU A C 1
ATOM 5926 O O . GLU A 1 761 ? -9.855 -2.210 34.983 1.00 85.69 761 GLU A O 1
ATOM 5931 N N . LYS A 1 762 ? -11.349 -3.174 33.605 1.00 83.38 762 LYS A N 1
ATOM 5932 C CA . LYS A 1 762 ? -12.399 -2.145 33.775 1.00 83.38 762 LYS A CA 1
ATOM 5933 C C . LYS A 1 762 ? -12.881 -2.011 35.224 1.00 83.38 762 LYS A C 1
ATOM 5935 O O . LYS A 1 762 ? -13.223 -0.918 35.656 1.00 83.38 762 LYS A O 1
ATOM 5940 N N . MET A 1 763 ? -12.882 -3.101 35.993 1.00 83.56 763 MET A N 1
ATOM 5941 C CA . MET A 1 763 ? -13.162 -3.084 37.437 1.00 83.56 763 MET A CA 1
ATOM 5942 C C . MET A 1 763 ? -11.957 -2.644 38.295 1.00 83.56 763 MET A C 1
ATOM 5944 O O . MET A 1 763 ? -12.022 -2.729 39.521 1.00 83.56 763 MET A O 1
ATOM 5948 N N . GLY A 1 764 ? -10.845 -2.216 37.686 1.00 82.56 764 GLY A N 1
ATOM 5949 C CA . GLY A 1 764 ? -9.629 -1.756 38.365 1.00 82.56 764 GLY A CA 1
ATOM 5950 C C . GLY A 1 764 ? -8.785 -2.860 39.016 1.00 82.56 764 GLY A C 1
ATOM 5951 O O . GLY A 1 764 ? -7.747 -2.576 39.614 1.00 82.56 764 GLY A O 1
ATOM 5952 N N . VAL A 1 765 ? -9.175 -4.136 38.912 1.00 88.94 765 VAL A N 1
ATOM 5953 C CA . VAL A 1 765 ? -8.543 -5.243 39.650 1.00 88.94 765 VAL A CA 1
ATOM 5954 C C . VAL A 1 765 ? -7.433 -5.901 38.825 1.00 88.94 765 VAL A C 1
ATOM 5956 O O . VAL A 1 765 ? -7.464 -7.096 38.523 1.00 88.94 765 VAL A O 1
ATOM 5959 N N . LEU A 1 766 ? -6.402 -5.118 38.496 1.00 86.38 766 LEU A N 1
ATOM 5960 C CA . LEU A 1 766 ? -5.280 -5.515 37.632 1.00 86.38 766 LEU A CA 1
ATOM 5961 C C . LEU A 1 766 ? -4.632 -6.862 38.024 1.00 86.38 766 LEU A C 1
ATOM 5963 O O . LEU A 1 766 ? -4.271 -7.659 37.163 1.00 86.38 766 LEU A O 1
ATOM 5967 N N . VAL A 1 767 ? -4.520 -7.161 39.323 1.00 89.12 767 VAL A N 1
ATOM 5968 C CA . VAL A 1 767 ? -3.955 -8.431 39.828 1.00 89.12 767 VAL A CA 1
ATOM 5969 C C . VAL A 1 767 ? -4.830 -9.643 39.457 1.00 89.12 767 VAL A C 1
ATOM 5971 O O . VAL A 1 767 ? -4.310 -10.721 39.156 1.00 89.12 767 VAL A O 1
ATOM 5974 N N . LYS A 1 768 ? -6.160 -9.480 39.403 1.00 87.25 768 LYS A N 1
ATOM 5975 C CA . LYS A 1 768 ? -7.061 -10.526 38.895 1.00 87.25 768 LYS A CA 1
ATOM 5976 C C . LYS A 1 768 ? -6.937 -10.661 37.382 1.00 87.25 768 LYS A C 1
ATOM 5978 O O . LYS A 1 768 ? -6.778 -11.780 36.916 1.00 87.25 768 LYS A O 1
ATOM 5983 N N . ALA A 1 769 ? -6.905 -9.556 36.639 1.00 89.00 769 ALA A N 1
ATOM 5984 C CA . ALA A 1 769 ? -6.707 -9.580 35.188 1.00 89.00 769 ALA A CA 1
ATOM 5985 C C . ALA A 1 769 ? -5.400 -10.312 34.794 1.00 89.00 769 ALA A C 1
ATOM 5987 O O . ALA A 1 769 ? -5.436 -11.255 34.002 1.00 89.00 769 ALA A O 1
ATOM 5988 N N . ARG A 1 770 ? -4.274 -10.006 35.464 1.00 90.56 770 ARG A N 1
ATOM 5989 C CA . ARG A 1 770 ? -3.000 -10.752 35.350 1.00 90.56 770 ARG A CA 1
ATOM 5990 C C . ARG A 1 770 ? -3.173 -12.256 35.586 1.00 90.56 770 ARG A C 1
ATOM 5992 O O . ARG A 1 770 ? -2.791 -13.055 34.736 1.00 90.56 770 ARG A O 1
ATOM 5999 N N . SER A 1 771 ? -3.777 -12.655 36.709 1.00 91.56 771 SER A N 1
ATOM 6000 C CA . SER A 1 771 ? -3.945 -14.082 37.039 1.00 91.56 771 SER A CA 1
ATOM 6001 C C . SER A 1 771 ? -4.952 -14.814 36.137 1.00 91.56 771 SER A C 1
ATOM 6003 O O . SER A 1 771 ? -4.824 -16.023 35.941 1.00 91.56 771 SER A O 1
ATOM 6005 N N . ILE A 1 772 ? -5.913 -14.107 35.531 1.00 90.62 772 ILE A N 1
ATOM 6006 C CA . ILE A 1 772 ? -6.781 -14.639 34.470 1.00 90.62 772 ILE A CA 1
ATOM 6007 C C . ILE A 1 772 ? -5.974 -14.892 33.194 1.00 90.62 772 ILE A C 1
ATOM 6009 O O . ILE A 1 772 ? -6.092 -15.982 32.640 1.00 90.62 772 ILE A O 1
ATOM 6013 N N . LEU A 1 773 ? -5.118 -13.962 32.755 1.00 90.31 773 LEU A N 1
ATOM 6014 C CA . LEU A 1 773 ? -4.259 -14.175 31.583 1.00 90.31 773 LEU A CA 1
ATOM 6015 C C . LEU A 1 773 ? -3.201 -15.259 31.821 1.00 90.31 773 LEU A C 1
ATOM 6017 O O . LEU A 1 773 ? -2.966 -16.083 30.942 1.00 90.31 773 LEU A O 1
ATOM 6021 N N . ASP A 1 774 ? -2.601 -15.329 33.010 1.00 89.00 774 ASP A N 1
ATOM 6022 C CA . ASP A 1 774 ? -1.665 -16.404 33.355 1.00 89.00 774 ASP A CA 1
ATOM 6023 C C . ASP A 1 774 ? -2.365 -17.782 33.357 1.00 89.00 774 ASP A C 1
ATOM 6025 O O . ASP A 1 774 ? -1.831 -18.744 32.802 1.00 89.00 774 ASP A O 1
ATOM 6029 N N . ARG A 1 775 ? -3.605 -17.878 33.868 1.00 89.75 775 ARG A N 1
ATOM 6030 C CA . ARG A 1 775 ? -4.455 -19.079 33.724 1.00 89.75 775 ARG A CA 1
ATOM 6031 C C . ARG A 1 775 ? -4.812 -19.375 32.265 1.00 89.75 775 ARG A C 1
ATOM 6033 O O . ARG A 1 775 ? -4.806 -20.541 31.874 1.00 89.75 775 ARG A O 1
ATOM 6040 N N . ALA A 1 776 ? -5.095 -18.351 31.463 1.00 88.94 776 ALA A N 1
ATOM 6041 C CA . ALA A 1 776 ? -5.415 -18.499 30.048 1.00 88.94 776 ALA A CA 1
ATOM 6042 C C . ALA A 1 776 ? -4.229 -19.071 29.260 1.00 88.94 776 ALA A C 1
ATOM 6044 O O . ALA A 1 776 ? -4.414 -20.025 28.512 1.00 88.94 776 ALA A O 1
ATOM 6045 N N . ARG A 1 777 ? -3.003 -18.565 29.471 1.00 87.56 777 ARG A N 1
ATOM 6046 C CA . ARG A 1 777 ? -1.787 -19.070 28.799 1.00 87.56 777 ARG A CA 1
ATOM 6047 C C . ARG A 1 777 ? -1.406 -20.487 29.250 1.00 87.56 777 ARG A C 1
ATOM 6049 O O . ARG A 1 777 ? -0.820 -21.235 28.475 1.00 87.56 777 ARG A O 1
ATOM 6056 N N . LEU A 1 778 ? -1.790 -20.902 30.462 1.00 88.25 778 LEU A N 1
ATOM 6057 C CA . LEU A 1 778 ? -1.689 -22.305 30.894 1.00 88.25 778 LEU A CA 1
ATOM 6058 C C . LEU A 1 778 ? -2.728 -23.217 30.214 1.00 88.25 778 LEU A C 1
ATOM 6060 O O . LEU A 1 778 ? -2.405 -24.364 29.906 1.00 88.25 778 LEU A O 1
ATOM 6064 N N . ALA A 1 779 ? -3.947 -22.721 29.973 1.00 85.50 779 ALA A N 1
ATOM 6065 C CA . ALA A 1 779 ? -5.023 -23.455 29.299 1.00 85.50 779 ALA A CA 1
ATOM 6066 C C . ALA A 1 779 ? -4.854 -23.517 27.766 1.00 85.50 779 ALA A C 1
ATOM 6068 O O . ALA A 1 779 ? -5.196 -24.525 27.148 1.00 85.50 779 ALA A O 1
ATOM 6069 N N . VAL A 1 780 ? -4.306 -22.459 27.160 1.00 84.50 780 VAL A N 1
ATOM 6070 C CA . VAL A 1 780 ? -4.027 -22.324 25.724 1.00 84.50 780 VAL A CA 1
ATOM 6071 C C . VAL A 1 780 ? -2.591 -21.825 25.539 1.00 84.50 780 VAL A C 1
ATOM 6073 O O . VAL A 1 780 ? -2.328 -20.634 25.367 1.00 84.50 780 VAL A O 1
ATOM 6076 N N . LYS A 1 781 ? -1.646 -22.767 25.603 1.00 82.69 781 LYS A N 1
ATOM 6077 C CA . LYS A 1 781 ? -0.215 -22.513 25.378 1.00 82.69 781 LYS A CA 1
ATOM 6078 C C . LYS A 1 781 ? 0.038 -22.073 23.934 1.00 82.69 781 LYS A C 1
ATOM 6080 O O . LYS A 1 781 ? -0.624 -22.576 23.028 1.00 82.69 781 LYS A O 1
ATOM 6085 N N . GLY A 1 782 ? 1.003 -21.176 23.719 1.00 80.06 782 GLY A N 1
ATOM 6086 C CA . GLY A 1 782 ? 1.392 -20.733 22.374 1.00 80.06 782 GLY A CA 1
ATOM 6087 C C . GLY A 1 782 ? 0.331 -19.920 21.616 1.00 80.06 782 GLY A C 1
ATOM 6088 O O . GLY A 1 782 ? 0.388 -19.852 20.394 1.00 80.06 782 GLY A O 1
ATOM 6089 N N . SER A 1 783 ? -0.650 -19.320 22.304 1.00 87.00 783 SER A N 1
ATOM 6090 C CA . SER A 1 783 ? -1.589 -18.373 21.684 1.00 87.00 783 SER A CA 1
ATOM 6091 C C . SER A 1 783 ? -0.969 -16.968 21.613 1.00 87.00 783 SER A C 1
ATOM 6093 O O . SER A 1 783 ? -0.711 -16.380 22.670 1.00 87.00 783 SER A O 1
ATOM 6095 N N . PRO A 1 784 ? -0.773 -16.385 20.412 1.00 85.75 784 PRO A N 1
ATOM 6096 C CA . PRO A 1 784 ? -0.209 -15.042 20.281 1.00 85.75 784 PRO A CA 1
ATOM 6097 C C . PRO A 1 784 ? -1.100 -13.962 20.905 1.00 85.75 784 PRO A C 1
ATOM 6099 O O . PRO A 1 784 ? -0.607 -13.090 21.610 1.00 85.75 784 PRO A O 1
ATOM 6102 N N . GLU A 1 785 ? -2.417 -14.071 20.715 1.00 87.44 785 GLU A N 1
ATOM 6103 C CA . GLU A 1 785 ? -3.449 -13.152 21.223 1.00 87.44 785 GLU A CA 1
ATOM 6104 C C . GLU A 1 785 ? -3.444 -13.023 22.761 1.00 87.44 785 GLU A C 1
ATOM 6106 O O . GLU A 1 785 ? -3.605 -11.935 23.316 1.00 87.44 785 GLU A O 1
ATOM 6111 N N . LEU A 1 786 ? -3.223 -14.133 23.480 1.00 89.88 786 LEU A N 1
ATOM 6112 C CA . LEU A 1 786 ? -3.093 -14.108 24.942 1.00 89.88 786 LEU A CA 1
ATOM 6113 C C . LEU A 1 786 ? -1.789 -13.441 25.392 1.00 89.88 786 LEU A C 1
ATOM 6115 O O . LEU A 1 786 ? -1.749 -12.803 26.449 1.00 89.88 786 LEU A O 1
ATOM 6119 N N . TRP A 1 787 ? -0.715 -13.599 24.617 1.00 90.81 787 TRP A N 1
ATOM 6120 C CA . TRP A 1 787 ? 0.567 -12.958 24.883 1.00 90.81 787 TRP A CA 1
ATOM 6121 C C . TRP A 1 787 ? 0.529 -11.454 24.583 1.00 90.81 787 TRP A C 1
ATOM 6123 O O . TRP A 1 787 ? 1.022 -10.674 25.400 1.00 90.81 787 TRP A O 1
ATOM 6133 N N . THR A 1 788 ? -0.107 -11.023 23.491 1.00 88.62 788 THR A N 1
ATOM 6134 C CA . THR A 1 788 ? -0.238 -9.599 23.149 1.00 88.62 788 THR A CA 1
ATOM 6135 C C . THR A 1 788 ? -1.110 -8.862 24.151 1.00 88.62 788 THR A C 1
ATOM 6137 O O . THR A 1 788 ? -0.674 -7.837 24.664 1.00 88.62 788 THR A O 1
ATOM 6140 N N . GLU A 1 789 ? -2.265 -9.399 24.556 1.00 88.00 789 GLU A N 1
ATOM 6141 C CA . GLU A 1 789 ? -3.053 -8.780 25.632 1.00 88.00 789 GLU A CA 1
ATOM 6142 C C . GLU A 1 789 ? -2.339 -8.820 26.994 1.00 88.00 789 GLU A C 1
ATOM 6144 O O . GLU A 1 789 ? -2.486 -7.879 27.770 1.00 88.00 789 GLU A O 1
ATOM 6149 N N . SER A 1 790 ? -1.483 -9.817 27.266 1.00 90.00 790 SER A N 1
ATOM 6150 C CA . SER A 1 790 ? -0.617 -9.801 28.463 1.00 90.00 790 SER A CA 1
ATOM 6151 C C . SER A 1 790 ? 0.389 -8.642 28.431 1.00 90.00 790 SER A C 1
ATOM 6153 O O . SER A 1 790 ? 0.589 -7.977 29.446 1.00 90.00 790 SER A O 1
ATOM 6155 N N . VAL A 1 791 ? 1.005 -8.360 27.277 1.00 90.19 791 VAL A N 1
ATOM 6156 C CA . VAL A 1 791 ? 1.940 -7.230 27.117 1.00 90.19 791 VAL A CA 1
ATOM 6157 C C . VAL A 1 791 ? 1.199 -5.891 27.125 1.00 90.19 791 VAL A C 1
ATOM 6159 O O . VAL A 1 791 ? 1.627 -4.965 27.814 1.00 90.19 791 VAL A O 1
ATOM 6162 N N . ARG A 1 792 ? 0.058 -5.792 26.433 1.00 89.44 792 ARG A N 1
ATOM 6163 C CA . ARG A 1 792 ? -0.803 -4.600 26.426 1.00 89.44 792 ARG A CA 1
ATOM 6164 C C . ARG A 1 792 ? -1.333 -4.261 27.815 1.00 89.44 792 ARG A C 1
ATOM 6166 O O . ARG A 1 792 ? -1.454 -3.078 28.111 1.00 89.44 792 ARG A O 1
ATOM 6173 N N . LEU A 1 793 ? -1.631 -5.252 28.658 1.00 90.00 793 LEU A N 1
ATOM 6174 C CA . LEU A 1 793 ? -2.055 -5.034 30.042 1.00 90.00 793 LEU A CA 1
ATOM 6175 C C . LEU A 1 793 ? -0.921 -4.449 30.894 1.00 90.00 793 LEU A C 1
ATOM 6177 O O . LEU A 1 793 ? -1.142 -3.465 31.595 1.00 90.00 793 LEU A O 1
ATOM 6181 N N . GLU A 1 794 ? 0.300 -4.990 30.814 1.00 89.31 794 GLU A N 1
ATOM 6182 C CA . GLU A 1 794 ? 1.453 -4.407 31.524 1.00 89.31 794 GLU A CA 1
ATOM 6183 C C . GLU A 1 794 ? 1.797 -3.001 31.003 1.00 89.31 794 GLU A C 1
ATOM 6185 O O . GLU A 1 794 ? 2.125 -2.113 31.789 1.00 89.31 794 GLU A O 1
ATOM 6190 N N . TYR A 1 795 ? 1.654 -2.766 29.695 1.00 87.12 795 TYR A N 1
ATOM 6191 C CA . TYR A 1 795 ? 1.840 -1.452 29.076 1.00 87.12 795 TYR A CA 1
ATOM 6192 C C . TYR A 1 795 ? 0.773 -0.435 29.520 1.00 87.12 795 TYR A C 1
ATOM 6194 O O . TYR A 1 795 ? 1.116 0.679 29.916 1.00 87.12 795 TYR A O 1
ATOM 6202 N N . ARG A 1 796 ? -0.512 -0.822 29.542 1.00 86.56 796 ARG A N 1
ATOM 6203 C CA . ARG A 1 796 ? -1.621 -0.006 30.080 1.00 86.56 796 ARG A CA 1
ATOM 6204 C C . ARG A 1 796 ? -1.456 0.263 31.582 1.00 86.56 796 ARG A C 1
ATOM 6206 O O . ARG A 1 796 ? -1.724 1.371 32.034 1.00 86.56 796 ARG A O 1
ATOM 6213 N N . ALA A 1 797 ? -0.892 -0.687 32.329 1.00 85.88 797 ALA A N 1
ATOM 6214 C CA . ALA A 1 797 ? -0.464 -0.519 33.720 1.00 85.88 797 ALA A CA 1
ATOM 6215 C C . ALA A 1 797 ? 0.852 0.276 33.900 1.00 85.88 797 ALA A C 1
ATOM 6217 O O . ALA A 1 797 ? 1.375 0.339 35.012 1.00 85.88 797 ALA A O 1
ATOM 6218 N N . LYS A 1 798 ? 1.401 0.864 32.825 1.00 85.75 798 LYS A N 1
ATOM 6219 C CA . LYS A 1 798 ? 2.660 1.635 32.777 1.00 85.75 798 LYS A CA 1
ATOM 6220 C C . LYS A 1 798 ? 3.924 0.876 33.225 1.00 85.75 798 LYS A C 1
ATOM 6222 O O . LYS A 1 798 ? 4.966 1.487 33.442 1.00 85.75 798 LYS A O 1
ATOM 6227 N N . ASN A 1 799 ? 3.882 -0.454 33.297 1.00 88.88 799 ASN A N 1
ATOM 6228 C CA . ASN A 1 799 ? 5.007 -1.298 33.699 1.00 88.88 799 ASN A CA 1
ATOM 6229 C C . ASN A 1 799 ? 5.806 -1.790 32.479 1.00 88.88 799 ASN A C 1
ATOM 6231 O O . ASN A 1 799 ? 5.738 -2.955 32.079 1.00 88.88 799 ASN A O 1
ATOM 6235 N N . THR A 1 800 ? 6.581 -0.888 31.874 1.00 86.06 800 THR A N 1
ATOM 6236 C CA . THR A 1 800 ? 7.376 -1.167 30.663 1.00 86.06 800 THR A CA 1
ATOM 6237 C C . THR A 1 800 ? 8.422 -2.270 30.859 1.00 86.06 800 THR A C 1
ATOM 6239 O O . THR A 1 800 ? 8.714 -3.008 29.917 1.00 86.06 800 THR A O 1
ATOM 6242 N N . ALA A 1 801 ? 8.958 -2.442 32.072 1.00 89.12 801 ALA A N 1
ATOM 6243 C CA . ALA A 1 801 ? 9.905 -3.510 32.392 1.00 89.12 801 ALA A CA 1
ATOM 6244 C C . ALA A 1 801 ? 9.242 -4.900 32.334 1.00 89.12 801 ALA A C 1
ATOM 6246 O O . ALA A 1 801 ? 9.740 -5.791 31.642 1.00 89.12 801 ALA A O 1
ATOM 6247 N N . ALA A 1 802 ? 8.082 -5.078 32.981 1.00 87.75 802 ALA A N 1
ATOM 6248 C CA . ALA A 1 802 ? 7.335 -6.334 32.891 1.00 87.75 802 ALA A CA 1
ATOM 6249 C C . ALA A 1 802 ? 6.759 -6.568 31.488 1.00 87.75 802 ALA A C 1
ATOM 6251 O O . ALA A 1 802 ? 6.773 -7.702 31.014 1.00 87.75 802 ALA A O 1
ATOM 6252 N N . ALA A 1 803 ? 6.318 -5.514 30.791 1.00 89.44 803 ALA A N 1
ATOM 6253 C CA . ALA A 1 803 ? 5.867 -5.606 29.403 1.00 89.44 803 ALA A CA 1
ATOM 6254 C C . ALA A 1 803 ? 6.982 -6.141 28.481 1.00 89.44 803 ALA A C 1
ATOM 6256 O O . ALA A 1 803 ? 6.744 -7.066 27.706 1.00 89.44 803 ALA A O 1
ATOM 6257 N N . ASN A 1 804 ? 8.217 -5.642 28.623 1.00 89.38 804 ASN A N 1
ATOM 6258 C CA . ASN A 1 804 ? 9.384 -6.164 27.903 1.00 89.38 804 ASN A CA 1
ATOM 6259 C C . ASN A 1 804 ? 9.714 -7.618 28.282 1.00 89.38 804 ASN A C 1
ATOM 6261 O O . ASN A 1 804 ? 9.983 -8.430 27.398 1.00 89.38 804 ASN A O 1
ATOM 6265 N N . GLN A 1 805 ? 9.645 -7.986 29.567 1.00 91.44 805 GLN A N 1
ATOM 6266 C CA . GLN A 1 805 ? 9.874 -9.371 30.003 1.00 91.44 805 GLN A CA 1
ATOM 6267 C C . GLN A 1 805 ? 8.819 -10.338 29.434 1.00 91.44 805 GLN A C 1
ATOM 6269 O O . GLN A 1 805 ? 9.165 -11.412 28.941 1.00 91.44 805 GLN A O 1
ATOM 6274 N N . LYS A 1 806 ? 7.537 -9.950 29.454 1.00 90.12 806 LYS A N 1
ATOM 6275 C CA . LYS A 1 806 ? 6.431 -10.724 28.870 1.00 90.12 806 LYS A CA 1
ATOM 6276 C C . LYS A 1 806 ? 6.533 -10.792 27.343 1.00 90.12 806 LYS A C 1
ATOM 6278 O O . LYS A 1 806 ? 6.253 -11.844 26.783 1.00 90.12 806 LYS A O 1
ATOM 6283 N N . MET A 1 807 ? 6.999 -9.735 26.674 1.00 90.50 807 MET A N 1
ATOM 6284 C CA . MET A 1 807 ? 7.265 -9.741 25.229 1.00 90.50 807 MET A CA 1
ATOM 6285 C C . MET A 1 807 ? 8.434 -10.667 24.857 1.00 90.50 807 MET A C 1
ATOM 6287 O O . MET A 1 807 ? 8.354 -11.395 23.870 1.00 90.50 807 MET A O 1
ATOM 6291 N N . ALA A 1 808 ? 9.503 -10.702 25.658 1.00 89.81 808 ALA A N 1
ATOM 6292 C CA . ALA A 1 808 ? 10.606 -11.639 25.449 1.00 89.81 808 ALA A CA 1
ATOM 6293 C C . ALA A 1 808 ? 10.149 -13.105 25.585 1.00 89.81 808 ALA A C 1
ATOM 6295 O O . ALA A 1 808 ? 10.552 -13.944 24.784 1.00 89.81 808 ALA A O 1
ATOM 6296 N N . GLN A 1 809 ? 9.262 -13.403 26.543 1.00 90.62 809 GLN A N 1
ATOM 6297 C CA . GLN A 1 809 ? 8.626 -14.722 26.676 1.00 90.62 809 GLN A CA 1
ATOM 6298 C C . GLN A 1 809 ? 7.692 -15.029 25.490 1.00 90.62 809 GLN A C 1
ATOM 6300 O O . GLN A 1 809 ? 7.777 -16.107 24.904 1.00 90.62 809 GLN A O 1
ATOM 6305 N N . ALA A 1 810 ? 6.869 -14.062 25.072 1.00 90.12 810 ALA A N 1
ATOM 6306 C CA . ALA A 1 810 ? 5.983 -14.190 23.917 1.00 90.12 810 ALA A CA 1
ATOM 6307 C C . ALA A 1 810 ? 6.740 -14.528 22.623 1.00 90.12 810 ALA A C 1
ATOM 6309 O O . ALA A 1 810 ? 6.313 -15.405 21.880 1.00 90.12 810 ALA A O 1
ATOM 6310 N N . LEU A 1 811 ? 7.882 -13.883 22.367 1.00 88.50 811 LEU A N 1
ATOM 6311 C CA . LEU A 1 811 ? 8.713 -14.149 21.186 1.00 88.50 811 LEU A CA 1
ATOM 6312 C C . LEU A 1 811 ? 9.546 -15.439 21.285 1.00 88.50 811 LEU A C 1
ATOM 6314 O O . LEU A 1 811 ? 10.001 -15.933 20.256 1.00 88.50 811 LEU A O 1
ATOM 6318 N N . GLN A 1 812 ? 9.729 -16.006 22.482 1.00 88.88 812 GLN A N 1
ATOM 6319 C CA . GLN A 1 812 ? 10.299 -17.349 22.648 1.00 88.88 812 GLN A CA 1
ATOM 6320 C C . GLN A 1 812 ? 9.271 -18.448 22.341 1.00 88.88 812 GLN A C 1
ATOM 6322 O O . GLN A 1 812 ? 9.628 -19.445 21.718 1.00 88.88 812 GLN A O 1
ATOM 6327 N N . GLU A 1 813 ? 8.005 -18.272 22.739 1.00 87.06 813 GLU A N 1
ATOM 6328 C CA . GLU A 1 813 ? 6.933 -19.236 22.440 1.00 87.06 813 GLU A CA 1
ATOM 6329 C C . GLU A 1 813 ? 6.349 -19.083 21.024 1.00 87.06 813 GLU A C 1
ATOM 6331 O O . GLU A 1 813 ? 6.001 -20.079 20.395 1.00 87.06 813 GLU A O 1
ATOM 6336 N N . CYS A 1 814 ? 6.220 -17.849 20.524 1.00 84.75 814 CYS A N 1
ATOM 6337 C CA . CYS A 1 814 ? 5.500 -17.500 19.291 1.00 84.75 814 CYS A CA 1
ATOM 6338 C C . CYS A 1 814 ? 6.363 -16.668 18.307 1.00 84.75 814 CYS A C 1
ATOM 6340 O O . CYS A 1 814 ? 5.935 -15.586 17.891 1.00 84.75 814 CYS A O 1
ATOM 6342 N N . PRO A 1 815 ? 7.571 -17.122 17.908 1.00 85.12 815 PRO A N 1
ATOM 6343 C CA . PRO A 1 815 ? 8.506 -16.328 17.098 1.00 85.12 815 PRO A CA 1
ATOM 6344 C C . PRO A 1 815 ? 7.992 -15.970 15.693 1.00 85.12 815 PRO A C 1
ATOM 6346 O O . PRO A 1 815 ? 8.492 -15.019 15.094 1.00 85.12 815 PRO A O 1
ATOM 6349 N N . THR A 1 816 ? 7.012 -16.713 15.172 1.00 86.06 816 THR A N 1
ATOM 6350 C CA . THR A 1 816 ? 6.438 -16.567 13.823 1.00 86.06 816 THR A CA 1
ATOM 6351 C C . THR A 1 816 ? 5.178 -15.694 13.765 1.00 86.06 816 THR A C 1
ATOM 6353 O O . THR A 1 816 ? 4.596 -15.561 12.696 1.00 86.06 816 THR A O 1
ATOM 6356 N N . SER A 1 817 ? 4.714 -15.109 14.878 1.00 86.44 817 SER A N 1
ATOM 6357 C CA . SER A 1 817 ? 3.480 -14.307 14.878 1.00 86.44 817 SER A CA 1
ATOM 6358 C C . SER A 1 817 ? 3.750 -12.822 14.644 1.00 86.44 817 SER A C 1
ATOM 6360 O O . SER A 1 817 ? 4.303 -12.136 15.511 1.00 86.44 817 SER A O 1
ATOM 6362 N N . GLY A 1 818 ? 3.285 -12.291 13.511 1.00 84.62 818 GLY A N 1
ATOM 6363 C CA . GLY A 1 818 ? 3.386 -10.871 13.197 1.00 84.62 818 GLY A CA 1
ATOM 6364 C C . GLY A 1 818 ? 2.625 -9.968 14.159 1.00 84.62 818 GLY A C 1
ATOM 6365 O O . GLY A 1 818 ? 3.085 -8.858 14.414 1.00 84.62 818 GLY A O 1
ATOM 6366 N N . LEU A 1 819 ? 1.538 -10.440 14.784 1.00 87.06 819 LEU A N 1
ATOM 6367 C CA . LEU A 1 819 ? 0.823 -9.676 15.812 1.00 87.06 819 LEU A CA 1
ATOM 6368 C C . LEU A 1 819 ? 1.743 -9.361 17.012 1.00 87.06 819 LEU A C 1
ATOM 6370 O O . LEU A 1 819 ? 1.848 -8.202 17.416 1.00 87.06 819 LEU A O 1
ATOM 6374 N N . VAL A 1 820 ? 2.488 -10.349 17.526 1.00 90.12 820 VAL A N 1
ATOM 6375 C CA . VAL A 1 820 ? 3.431 -10.168 18.655 1.00 90.12 820 VAL A CA 1
ATOM 6376 C C . VAL A 1 820 ? 4.564 -9.212 18.271 1.00 90.12 820 VAL A C 1
ATOM 6378 O O . VAL A 1 820 ? 4.876 -8.275 19.011 1.00 90.12 820 VAL A O 1
ATOM 6381 N N . TRP A 1 821 ? 5.142 -9.390 17.082 1.00 91.00 821 TRP A N 1
ATOM 6382 C CA . TRP A 1 821 ? 6.159 -8.480 16.555 1.00 91.00 821 TRP A CA 1
ATOM 6383 C C . TRP A 1 821 ? 5.628 -7.054 16.341 1.00 91.00 821 TRP A C 1
ATOM 6385 O O . TRP A 1 821 ? 6.330 -6.091 16.658 1.00 91.00 821 TRP A O 1
ATOM 6395 N N . SER A 1 822 ? 4.390 -6.894 15.865 1.00 89.75 822 SER A N 1
ATOM 6396 C CA . SER A 1 822 ? 3.776 -5.587 15.615 1.00 89.75 822 SER A CA 1
ATOM 6397 C C . SER A 1 822 ? 3.621 -4.774 16.904 1.00 89.75 822 SER A C 1
ATOM 6399 O O . SER A 1 822 ? 4.020 -3.608 16.950 1.00 89.75 822 SER A O 1
ATOM 6401 N N . GLU A 1 823 ? 3.149 -5.406 17.982 1.00 88.31 823 GLU A N 1
ATOM 6402 C CA . GLU A 1 823 ? 3.015 -4.794 19.306 1.00 88.31 823 GLU A CA 1
ATOM 6403 C C . GLU A 1 823 ? 4.370 -4.345 19.861 1.00 88.31 823 GLU A C 1
ATOM 6405 O O . GLU A 1 823 ? 4.500 -3.218 20.347 1.00 88.31 823 GLU A O 1
ATOM 6410 N N . ARG A 1 824 ? 5.414 -5.178 19.725 1.00 89.69 824 ARG A N 1
ATOM 6411 C CA . ARG A 1 824 ? 6.786 -4.814 20.120 1.00 89.69 824 ARG A CA 1
ATOM 6412 C C . ARG A 1 824 ? 7.271 -3.569 19.378 1.00 89.69 824 ARG A C 1
ATOM 6414 O O . ARG A 1 824 ? 7.780 -2.638 20.002 1.00 89.69 824 ARG A O 1
ATOM 6421 N N . ILE A 1 825 ? 7.093 -3.546 18.058 1.00 90.06 825 ILE A N 1
ATOM 6422 C CA . ILE A 1 825 ? 7.536 -2.457 17.181 1.00 90.06 825 ILE A CA 1
ATOM 6423 C C . ILE A 1 825 ? 6.815 -1.139 17.511 1.00 90.06 825 ILE A C 1
ATOM 6425 O O . ILE A 1 825 ? 7.450 -0.084 17.495 1.00 90.06 825 ILE A O 1
ATOM 6429 N N . TRP A 1 826 ? 5.520 -1.165 17.842 1.00 87.44 826 TRP A N 1
ATOM 6430 C CA . TRP A 1 826 ? 4.773 0.054 18.174 1.00 87.44 826 TRP A CA 1
ATOM 6431 C C . TRP A 1 826 ? 4.953 0.526 19.618 1.00 87.44 826 TRP A C 1
ATOM 6433 O O . TRP A 1 826 ? 5.188 1.719 19.823 1.00 87.44 826 TRP A O 1
ATOM 6443 N N . HIS A 1 827 ? 4.863 -0.370 20.603 1.00 84.06 827 HIS A N 1
ATOM 6444 C CA . HIS A 1 827 ? 4.724 0.009 22.014 1.00 84.06 827 HIS A CA 1
ATOM 6445 C C . HIS A 1 827 ? 6.011 -0.095 22.842 1.00 84.06 827 HIS A C 1
ATOM 6447 O O . HIS A 1 827 ? 6.114 0.591 23.858 1.00 84.06 827 HIS A O 1
ATOM 6453 N N . LEU A 1 828 ? 6.995 -0.900 22.423 1.00 83.81 828 LEU A N 1
ATOM 6454 C CA . LEU A 1 828 ? 8.220 -1.149 23.201 1.00 83.81 828 LEU A CA 1
ATOM 6455 C C . LEU A 1 828 ? 9.495 -0.609 22.531 1.00 83.81 828 LEU A C 1
ATOM 6457 O O . LEU A 1 828 ? 10.414 -0.181 23.225 1.00 83.81 828 LEU A O 1
ATOM 6461 N N . GLU A 1 829 ? 9.563 -0.591 21.198 1.00 86.38 829 GLU A N 1
ATOM 6462 C CA . GLU A 1 829 ? 10.748 -0.143 20.452 1.00 86.38 829 GLU A CA 1
ATOM 6463 C C . GLU A 1 829 ? 10.645 1.343 20.037 1.00 86.38 829 GLU A C 1
ATOM 6465 O O . GLU A 1 829 ? 9.653 1.803 19.454 1.00 86.38 829 GLU A O 1
ATOM 6470 N N . ALA A 1 830 ? 11.712 2.106 20.302 1.00 86.50 830 ALA A N 1
ATOM 6471 C CA . ALA A 1 830 ? 11.826 3.519 19.933 1.00 86.50 830 ALA A CA 1
ATOM 6472 C C . ALA A 1 830 ? 11.820 3.724 18.404 1.00 86.50 830 ALA A C 1
ATOM 6474 O O . ALA A 1 830 ? 12.249 2.851 17.648 1.00 86.50 830 ALA A O 1
ATOM 6475 N N . ARG A 1 831 ? 11.387 4.907 17.928 1.00 83.88 831 ARG A N 1
ATOM 6476 C CA . ARG A 1 831 ? 11.164 5.202 16.490 1.00 83.88 831 ARG A CA 1
ATOM 6477 C C . ARG A 1 831 ? 12.345 4.826 15.582 1.00 83.88 831 ARG A C 1
ATOM 6479 O O . ARG A 1 831 ? 12.113 4.337 14.483 1.00 83.88 831 ARG A O 1
ATOM 6486 N N . THR A 1 832 ? 13.581 5.021 16.040 1.00 87.62 832 THR A N 1
ATOM 6487 C CA . THR A 1 832 ? 14.816 4.665 15.317 1.00 87.62 832 THR A CA 1
ATOM 6488 C C . THR A 1 832 ? 15.016 3.153 15.162 1.00 87.62 832 THR A C 1
ATOM 6490 O O . THR A 1 832 ? 15.486 2.706 14.119 1.00 87.62 832 THR A O 1
ATOM 6493 N N . GLN A 1 833 ? 14.612 2.356 16.155 1.00 89.00 833 GLN A N 1
ATOM 6494 C CA . GLN A 1 833 ? 14.756 0.896 16.158 1.00 89.00 833 GLN A CA 1
ATOM 6495 C C . GLN A 1 833 ? 13.639 0.174 15.392 1.00 89.00 833 GLN A C 1
ATOM 6497 O O . GLN A 1 833 ? 13.815 -0.966 14.972 1.00 89.00 833 GLN A O 1
ATOM 6502 N N . ARG A 1 834 ? 12.504 0.831 15.116 1.00 89.75 834 ARG A N 1
ATOM 6503 C CA . ARG A 1 834 ? 11.380 0.210 14.386 1.00 89.75 834 ARG A CA 1
ATOM 6504 C C . ARG A 1 834 ? 11.780 -0.359 13.025 1.00 89.75 834 ARG A C 1
ATOM 6506 O O . ARG A 1 834 ? 11.291 -1.419 12.651 1.00 89.75 834 ARG A O 1
ATOM 6513 N N . LYS A 1 835 ? 12.691 0.307 12.305 1.00 88.00 835 LYS A N 1
ATOM 6514 C CA . LYS A 1 835 ? 13.142 -0.119 10.973 1.00 88.00 835 LYS A CA 1
ATOM 6515 C C . LYS A 1 835 ? 14.008 -1.397 10.983 1.00 88.00 835 LYS A C 1
ATOM 6517 O O . LYS A 1 835 ? 13.677 -2.303 10.222 1.00 88.00 835 LYS A O 1
ATOM 6522 N N . PRO A 1 836 ? 15.074 -1.541 11.798 1.00 90.62 836 PRO A N 1
ATOM 6523 C CA . PRO A 1 836 ? 15.757 -2.831 11.917 1.00 90.62 836 PRO A CA 1
ATOM 6524 C C . PRO A 1 836 ? 14.850 -3.921 12.511 1.00 90.62 836 PRO A C 1
ATOM 6526 O O . PRO A 1 836 ? 14.912 -5.060 12.058 1.00 90.62 836 PRO A O 1
ATOM 6529 N N . ARG A 1 837 ? 13.944 -3.586 13.444 1.00 89.88 837 ARG A N 1
ATOM 6530 C CA . ARG A 1 837 ? 13.020 -4.567 14.044 1.00 89.88 837 ARG A CA 1
ATOM 6531 C C . ARG A 1 837 ? 11.957 -5.104 13.087 1.00 89.88 837 ARG A C 1
ATOM 6533 O O . ARG A 1 837 ? 11.640 -6.281 13.183 1.00 89.88 837 ARG A O 1
ATOM 6540 N N . ILE A 1 838 ? 11.431 -4.308 12.149 1.00 90.38 838 ILE A N 1
ATOM 6541 C CA . ILE A 1 838 ? 10.512 -4.846 11.128 1.00 90.38 838 ILE A CA 1
ATOM 6542 C C . ILE A 1 838 ? 11.239 -5.744 10.115 1.00 90.38 838 ILE A C 1
ATOM 6544 O O . ILE A 1 838 ? 10.654 -6.707 9.634 1.00 90.38 838 ILE A O 1
ATOM 6548 N N . LEU A 1 839 ? 12.527 -5.500 9.842 1.00 88.94 839 LEU A N 1
ATOM 6549 C CA . LEU A 1 839 ? 13.344 -6.405 9.023 1.00 88.94 839 LEU A CA 1
ATOM 6550 C C . LEU A 1 839 ? 13.625 -7.730 9.753 1.00 88.94 839 LEU A C 1
ATOM 6552 O O . LEU A 1 839 ? 13.479 -8.789 9.151 1.00 88.94 839 LEU A O 1
ATOM 6556 N N . GLU A 1 840 ? 13.951 -7.678 11.050 1.00 89.81 840 GLU A N 1
ATOM 6557 C CA . GLU A 1 840 ? 14.067 -8.861 11.922 1.00 89.81 840 GLU A CA 1
ATOM 6558 C C . GLU A 1 840 ? 12.747 -9.649 11.981 1.00 89.81 840 GLU A C 1
ATOM 6560 O O . GLU A 1 840 ? 12.759 -10.868 11.839 1.00 89.81 840 GLU A O 1
ATOM 6565 N N . ALA A 1 841 ? 11.609 -8.963 12.135 1.00 88.88 841 ALA A N 1
ATOM 6566 C CA . ALA A 1 841 ? 10.289 -9.586 12.186 1.00 88.88 841 ALA A CA 1
ATOM 6567 C C . ALA A 1 841 ? 9.908 -10.270 10.864 1.00 88.88 841 ALA A C 1
ATOM 6569 O O . ALA A 1 841 ? 9.470 -11.416 10.885 1.00 88.88 841 ALA A O 1
ATOM 6570 N N . ILE A 1 842 ? 10.121 -9.613 9.715 1.00 88.00 842 ILE A N 1
ATOM 6571 C CA . ILE A 1 842 ? 9.851 -10.209 8.395 1.00 88.00 842 ILE A CA 1
ATOM 6572 C C . ILE A 1 842 ? 10.722 -11.459 8.181 1.00 88.00 842 ILE A C 1
ATOM 6574 O O . ILE A 1 842 ? 10.196 -12.484 7.778 1.00 88.00 842 ILE A O 1
ATOM 6578 N N . GLN A 1 843 ? 12.003 -11.441 8.576 1.00 88.12 843 GLN A N 1
ATOM 6579 C CA . GLN A 1 843 ? 12.896 -12.620 8.545 1.00 88.12 843 GLN A CA 1
ATOM 6580 C C . GLN A 1 843 ? 12.522 -13.754 9.531 1.00 88.12 843 GLN A C 1
ATOM 6582 O O . GLN A 1 843 ? 13.228 -14.766 9.609 1.00 88.12 843 GLN A O 1
ATOM 6587 N N . LYS A 1 844 ? 11.478 -13.581 10.350 1.00 87.06 844 LYS A N 1
ATOM 6588 C CA . LYS A 1 844 ? 10.979 -14.576 11.319 1.00 87.06 844 LYS A CA 1
ATOM 6589 C C . LYS A 1 844 ? 9.536 -14.999 11.066 1.00 87.06 844 LYS A C 1
ATOM 6591 O O . LYS A 1 844 ? 9.155 -16.095 11.468 1.00 87.06 844 LYS A O 1
ATOM 6596 N N . ALA A 1 845 ? 8.765 -14.142 10.413 1.00 81.50 845 ALA A N 1
ATOM 6597 C CA . ALA A 1 845 ? 7.379 -14.332 10.035 1.00 81.50 845 ALA A CA 1
ATOM 6598 C C . ALA A 1 845 ? 7.217 -13.863 8.580 1.00 81.50 845 ALA A C 1
ATOM 6600 O O . ALA A 1 845 ? 6.648 -12.804 8.301 1.00 81.50 845 ALA A O 1
ATOM 6601 N N . ASP A 1 846 ? 7.788 -14.643 7.658 1.00 76.19 846 ASP A N 1
ATOM 6602 C CA . ASP A 1 846 ? 7.621 -14.425 6.224 1.00 76.19 846 ASP A CA 1
ATOM 6603 C C . ASP A 1 846 ? 6.126 -14.456 5.874 1.00 76.19 846 ASP A C 1
ATOM 6605 O O . ASP A 1 846 ? 5.416 -15.399 6.222 1.00 76.19 846 ASP A O 1
ATOM 6609 N N . ASN A 1 847 ? 5.667 -13.436 5.146 1.00 81.44 847 ASN A N 1
ATOM 6610 C CA . ASN A 1 847 ? 4.287 -13.303 4.669 1.00 81.44 847 ASN A CA 1
ATOM 6611 C C . ASN A 1 847 ? 3.213 -13.267 5.782 1.00 81.44 847 ASN A C 1
ATOM 6613 O O . ASN A 1 847 ? 2.203 -13.963 5.701 1.00 81.44 847 ASN A O 1
ATOM 6617 N N . ASP A 1 848 ? 3.386 -12.392 6.779 1.00 86.69 848 ASP A N 1
ATOM 6618 C CA . ASP A 1 848 ? 2.305 -11.972 7.687 1.00 86.69 848 ASP A CA 1
ATOM 6619 C C . ASP A 1 848 ? 1.709 -10.601 7.247 1.00 86.69 848 ASP A C 1
ATOM 6621 O O . ASP A 1 848 ? 2.443 -9.600 7.189 1.00 86.69 848 ASP A O 1
ATOM 6625 N N . PRO A 1 849 ? 0.391 -10.502 6.955 1.00 87.12 849 PRO A N 1
ATOM 6626 C CA . PRO A 1 849 ? -0.265 -9.252 6.544 1.00 87.12 849 PRO A CA 1
ATOM 6627 C C . PRO A 1 849 ? -0.135 -8.112 7.562 1.00 87.12 849 PRO A C 1
ATOM 6629 O O . PRO A 1 849 ? 0.015 -6.946 7.182 1.00 87.12 849 PRO A O 1
ATOM 6632 N N . ILE A 1 850 ? -0.156 -8.428 8.862 1.00 88.56 850 ILE A N 1
ATOM 6633 C CA . ILE A 1 850 ? -0.057 -7.450 9.952 1.00 88.56 850 ILE A CA 1
ATOM 6634 C C . ILE A 1 850 ? 1.338 -6.821 9.934 1.00 88.56 850 ILE A C 1
ATOM 6636 O O . ILE A 1 850 ? 1.470 -5.600 10.076 1.00 88.56 850 ILE A O 1
ATOM 6640 N N . LEU A 1 851 ? 2.385 -7.614 9.673 1.00 90.81 851 LEU A N 1
ATOM 6641 C CA . LEU A 1 851 ? 3.733 -7.074 9.491 1.00 90.81 851 LEU A CA 1
ATOM 6642 C C . LEU A 1 851 ? 3.816 -6.149 8.284 1.00 90.81 851 LEU A C 1
ATOM 6644 O O . LEU A 1 851 ? 4.372 -5.057 8.417 1.00 90.81 851 LEU A O 1
ATOM 6648 N N . PHE A 1 852 ? 3.224 -6.513 7.146 1.00 91.50 852 PHE A N 1
ATOM 6649 C CA . PHE A 1 852 ? 3.235 -5.655 5.957 1.00 91.50 852 PHE A CA 1
ATOM 6650 C C . PHE A 1 852 ? 2.483 -4.332 6.203 1.00 91.50 852 PHE A C 1
ATOM 6652 O O . PHE A 1 852 ? 2.990 -3.271 5.832 1.00 91.50 852 PHE A O 1
ATOM 6659 N N . VAL A 1 853 ? 1.369 -4.344 6.950 1.00 91.06 853 VAL A N 1
ATOM 6660 C CA . VAL A 1 853 ? 0.701 -3.118 7.435 1.00 91.06 853 VAL A CA 1
ATOM 6661 C C . VAL A 1 853 ? 1.597 -2.308 8.377 1.00 91.06 853 VAL A C 1
ATOM 6663 O O . VAL A 1 853 ? 1.638 -1.079 8.269 1.00 91.06 853 VAL A O 1
ATOM 6666 N N . THR A 1 854 ? 2.350 -2.933 9.291 1.00 90.88 854 THR A N 1
ATOM 6667 C CA . THR A 1 854 ? 3.292 -2.171 10.134 1.00 90.88 854 THR A CA 1
ATOM 6668 C C . THR A 1 854 ? 4.455 -1.582 9.343 1.00 90.88 854 THR A C 1
ATOM 6670 O O . THR A 1 854 ? 4.811 -0.431 9.592 1.00 90.88 854 THR A O 1
ATOM 6673 N N . ALA A 1 855 ? 4.992 -2.298 8.352 1.00 92.19 855 ALA A N 1
ATOM 6674 C CA . ALA A 1 855 ? 6.011 -1.789 7.440 1.00 92.19 855 ALA A CA 1
ATOM 6675 C C . ALA A 1 855 ? 5.480 -0.582 6.650 1.00 92.19 855 ALA A C 1
ATOM 6677 O O . ALA A 1 855 ? 6.110 0.477 6.655 1.00 92.19 855 ALA A O 1
ATOM 6678 N N . ALA A 1 856 ? 4.284 -0.693 6.063 1.00 92.81 856 ALA A N 1
ATOM 6679 C CA . ALA A 1 856 ? 3.610 0.401 5.368 1.00 92.81 856 ALA A CA 1
ATOM 6680 C C . ALA A 1 856 ? 3.420 1.630 6.276 1.00 92.81 856 ALA A C 1
ATOM 6682 O O . ALA A 1 856 ? 3.801 2.744 5.911 1.00 92.81 856 ALA A O 1
ATOM 6683 N N . ARG A 1 857 ? 2.929 1.428 7.507 1.00 92.19 857 ARG A N 1
ATOM 6684 C CA . ARG A 1 857 ? 2.766 2.486 8.520 1.00 92.19 857 ARG A CA 1
ATOM 6685 C C . ARG A 1 857 ? 4.099 3.095 8.987 1.00 92.19 857 ARG A C 1
ATOM 6687 O O . ARG A 1 857 ? 4.131 4.286 9.296 1.00 92.19 857 ARG A O 1
ATOM 6694 N N . ILE A 1 858 ? 5.202 2.339 9.006 1.00 92.06 858 ILE A N 1
ATOM 6695 C CA . ILE A 1 858 ? 6.553 2.882 9.246 1.00 92.06 858 ILE A CA 1
ATOM 6696 C C . ILE A 1 858 ? 6.989 3.761 8.068 1.00 92.06 858 ILE A C 1
ATOM 6698 O O . ILE A 1 858 ? 7.403 4.895 8.296 1.00 92.06 858 ILE A O 1
ATOM 6702 N N . PHE A 1 859 ? 6.851 3.301 6.819 1.00 93.12 859 PHE A N 1
ATOM 6703 C CA . PHE A 1 859 ? 7.222 4.097 5.641 1.00 93.12 859 PHE A CA 1
ATOM 6704 C C . PHE A 1 859 ? 6.367 5.362 5.489 1.00 93.12 859 PHE A C 1
ATOM 6706 O O . PHE A 1 859 ? 6.904 6.418 5.155 1.00 93.12 859 PHE A O 1
ATOM 6713 N N . TRP A 1 860 ? 5.079 5.300 5.828 1.00 93.56 860 TRP A N 1
ATOM 6714 C CA . TRP A 1 860 ? 4.193 6.462 5.942 1.00 93.56 860 TRP A CA 1
ATOM 6715 C C . TRP A 1 860 ? 4.694 7.444 7.015 1.00 93.56 860 TRP A C 1
ATOM 6717 O O . TRP A 1 860 ? 4.840 8.636 6.745 1.00 93.56 860 TRP A O 1
ATOM 6727 N N . GLY A 1 861 ? 5.095 6.939 8.188 1.00 88.06 861 GLY A N 1
ATOM 6728 C CA . GLY A 1 861 ? 5.759 7.715 9.245 1.00 88.06 861 GLY A CA 1
ATOM 6729 C C . GLY A 1 861 ? 7.168 8.233 8.897 1.00 88.06 861 GLY A C 1
ATOM 6730 O O . GLY A 1 861 ? 7.675 9.121 9.587 1.00 88.06 861 GLY A O 1
ATOM 6731 N N . GLU A 1 862 ? 7.798 7.722 7.835 1.00 89.44 862 GLU A N 1
ATOM 6732 C CA . GLU A 1 862 ? 9.016 8.257 7.199 1.00 89.44 862 GLU A CA 1
ATOM 6733 C C . GLU A 1 862 ? 8.709 9.154 5.973 1.00 89.44 862 GLU A C 1
ATOM 6735 O O . GLU A 1 862 ? 9.640 9.587 5.295 1.00 89.44 862 GLU A O 1
ATOM 6740 N N . ARG A 1 863 ? 7.428 9.433 5.672 1.00 89.31 863 ARG A N 1
ATOM 6741 C CA . ARG A 1 863 ? 6.930 10.152 4.475 1.00 89.31 863 ARG A CA 1
ATOM 6742 C C . ARG A 1 863 ? 7.329 9.531 3.121 1.00 89.31 863 ARG A C 1
ATOM 6744 O O . ARG A 1 863 ? 7.342 10.209 2.099 1.00 89.31 863 ARG A O 1
ATOM 6751 N N . LYS A 1 864 ? 7.615 8.227 3.076 1.00 92.12 864 LYS A N 1
ATOM 6752 C CA . LYS A 1 864 ? 7.981 7.480 1.855 1.00 92.12 864 LYS A CA 1
ATOM 6753 C C . LYS A 1 864 ? 6.736 6.875 1.208 1.00 92.12 864 LYS A C 1
ATOM 6755 O O . LYS A 1 864 ? 6.529 5.665 1.258 1.00 92.12 864 LYS A O 1
ATOM 6760 N N . LEU A 1 865 ? 5.903 7.752 0.647 1.00 91.88 865 LEU A N 1
ATOM 6761 C CA . LEU A 1 865 ? 4.522 7.463 0.239 1.00 91.88 865 LEU A CA 1
ATOM 6762 C C . LEU A 1 865 ? 4.405 6.294 -0.752 1.00 91.88 865 LEU A C 1
ATOM 6764 O O . LEU A 1 865 ? 3.687 5.345 -0.464 1.00 91.88 865 LEU A O 1
ATOM 6768 N N . GLU A 1 866 ? 5.176 6.300 -1.842 1.00 90.75 866 GLU A N 1
ATOM 6769 C CA . GLU A 1 866 ? 5.212 5.214 -2.843 1.00 90.75 866 GLU A CA 1
ATOM 6770 C C . GLU A 1 866 ? 5.511 3.842 -2.218 1.00 90.75 866 GLU A C 1
ATOM 6772 O O . GLU A 1 866 ? 4.917 2.826 -2.571 1.00 90.75 866 GLU A O 1
ATOM 6777 N N . LYS A 1 867 ? 6.435 3.807 -1.248 1.00 91.94 867 LYS A N 1
ATOM 6778 C CA . LYS A 1 867 ? 6.810 2.566 -0.562 1.00 91.94 867 LYS A CA 1
ATOM 6779 C C . LYS A 1 867 ? 5.735 2.146 0.431 1.00 91.94 867 LYS A C 1
ATOM 6781 O O . LYS A 1 867 ? 5.462 0.957 0.527 1.00 91.94 867 LYS A O 1
ATOM 6786 N N . ALA A 1 868 ? 5.110 3.087 1.138 1.00 92.62 868 ALA A N 1
ATOM 6787 C CA . ALA A 1 868 ? 3.975 2.790 2.009 1.00 92.62 868 ALA A CA 1
ATOM 6788 C C . ALA A 1 868 ? 2.808 2.175 1.217 1.00 92.62 868 ALA A C 1
ATOM 6790 O O . ALA A 1 868 ? 2.323 1.113 1.595 1.00 92.62 868 ALA A O 1
ATOM 6791 N N . ASP A 1 869 ? 2.436 2.782 0.087 1.00 91.81 869 ASP A N 1
ATOM 6792 C CA . ASP A 1 869 ? 1.408 2.288 -0.837 1.00 91.81 869 ASP A CA 1
ATOM 6793 C C . ASP A 1 869 ? 1.714 0.864 -1.330 1.00 91.81 869 ASP A C 1
ATOM 6795 O O . ASP A 1 869 ? 0.910 -0.045 -1.133 1.00 91.81 869 ASP A O 1
ATOM 6799 N N . GLY A 1 870 ? 2.924 0.627 -1.851 1.00 93.00 870 GLY A N 1
ATOM 6800 C CA . GLY A 1 870 ? 3.345 -0.701 -2.308 1.00 93.00 870 GLY A CA 1
ATOM 6801 C C . GLY A 1 870 ? 3.421 -1.771 -1.206 1.00 93.00 870 GLY A C 1
ATOM 6802 O O . GLY A 1 870 ? 3.320 -2.959 -1.507 1.00 93.00 870 GLY A O 1
ATOM 6803 N N . TRP A 1 871 ? 3.575 -1.394 0.070 1.00 92.94 871 TRP A N 1
ATOM 6804 C CA . TRP A 1 871 ? 3.466 -2.330 1.200 1.00 92.94 871 TRP A CA 1
ATOM 6805 C C . TRP A 1 871 ? 2.013 -2.557 1.646 1.00 92.94 871 TRP A C 1
ATOM 6807 O O . TRP A 1 871 ? 1.680 -3.685 2.008 1.00 92.94 871 TRP A O 1
ATOM 6817 N N . PHE A 1 872 ? 1.132 -1.553 1.563 1.00 93.12 872 PHE A N 1
ATOM 6818 C CA . PHE A 1 872 ? -0.307 -1.745 1.785 1.00 93.12 872 PHE A CA 1
ATOM 6819 C C . PHE A 1 872 ? -0.929 -2.658 0.721 1.00 93.12 872 PHE A C 1
ATOM 6821 O O . PHE A 1 872 ? -1.637 -3.598 1.073 1.00 93.12 872 PHE A O 1
ATOM 6828 N N . GLN A 1 873 ? -0.603 -2.453 -0.559 1.00 91.00 873 GLN A N 1
ATOM 6829 C CA . GLN A 1 873 ? -1.058 -3.322 -1.651 1.00 91.00 873 GLN A CA 1
ATOM 6830 C C . GLN A 1 873 ? -0.618 -4.777 -1.442 1.00 91.00 873 GLN A C 1
ATOM 6832 O O . GLN A 1 873 ? -1.420 -5.691 -1.607 1.00 91.00 873 GLN A O 1
ATOM 6837 N N . LYS A 1 874 ? 0.627 -5.005 -1.001 1.00 90.50 874 LYS A N 1
ATOM 6838 C CA . LYS A 1 874 ? 1.115 -6.349 -0.650 1.00 90.50 874 LYS A CA 1
ATOM 6839 C C . LYS A 1 874 ? 0.376 -6.973 0.531 1.00 90.50 874 LYS A C 1
ATOM 6841 O O . LYS A 1 874 ? 0.150 -8.175 0.501 1.00 90.50 874 LYS A O 1
ATOM 6846 N N . ALA A 1 875 ? 0.009 -6.195 1.550 1.00 90.00 875 ALA A N 1
ATOM 6847 C CA . ALA A 1 875 ? -0.784 -6.703 2.671 1.00 90.00 875 ALA A CA 1
ATOM 6848 C C . ALA A 1 875 ? -2.188 -7.138 2.213 1.00 90.00 875 ALA A C 1
ATOM 6850 O O . ALA A 1 875 ? -2.623 -8.235 2.541 1.00 90.00 875 ALA A O 1
ATOM 6851 N N . VAL A 1 876 ? -2.844 -6.308 1.395 1.00 90.44 876 VAL A N 1
ATOM 6852 C CA . VAL A 1 876 ? -4.181 -6.561 0.833 1.00 90.44 876 VAL A CA 1
ATOM 6853 C C . VAL A 1 876 ? -4.210 -7.772 -0.107 1.00 90.44 876 VAL A C 1
ATOM 6855 O O . VAL A 1 876 ? -5.149 -8.555 -0.057 1.00 90.44 876 VAL A O 1
ATOM 6858 N N . VAL A 1 877 ? -3.191 -7.952 -0.954 1.00 88.75 877 VAL A N 1
ATOM 6859 C CA . VAL A 1 877 ? -3.091 -9.118 -1.860 1.00 88.75 877 VAL A CA 1
ATOM 6860 C C . VAL A 1 877 ? -2.801 -10.418 -1.098 1.00 88.75 877 VAL A C 1
ATOM 6862 O O . VAL A 1 877 ? -3.151 -11.495 -1.572 1.00 88.75 877 VAL A O 1
ATOM 6865 N N . LEU A 1 878 ? -2.162 -10.327 0.071 1.00 88.94 878 LEU A N 1
ATOM 6866 C CA . LEU A 1 878 ? -1.796 -11.475 0.899 1.00 88.94 878 LEU A CA 1
ATOM 6867 C C . LEU A 1 878 ? -2.960 -11.976 1.773 1.00 88.94 878 LEU A C 1
ATOM 6869 O O . LEU A 1 878 ? -3.124 -13.185 1.909 1.00 88.94 878 LEU A O 1
ATOM 6873 N N . ASP A 1 879 ? -3.760 -11.069 2.342 1.00 85.94 879 ASP A N 1
ATOM 6874 C CA . ASP A 1 879 ? -5.004 -11.398 3.052 1.00 85.94 879 ASP A CA 1
ATOM 6875 C C . ASP A 1 879 ? -6.076 -10.310 2.827 1.00 85.94 879 ASP A C 1
ATOM 6877 O O . ASP A 1 879 ? -6.083 -9.283 3.519 1.00 85.94 879 ASP A O 1
ATOM 6881 N N . PRO A 1 880 ? -7.005 -10.529 1.877 1.00 85.88 880 PRO A N 1
ATOM 6882 C CA . PRO A 1 880 ? -8.120 -9.619 1.633 1.00 85.88 880 PRO A CA 1
ATOM 6883 C C . PRO A 1 880 ? -9.203 -9.604 2.726 1.00 85.88 880 PRO A C 1
ATOM 6885 O O . PRO A 1 880 ? -10.018 -8.683 2.719 1.00 85.88 880 PRO A O 1
ATOM 6888 N N . ASP A 1 881 ? -9.256 -10.581 3.643 1.00 85.50 881 ASP A N 1
ATOM 6889 C CA . ASP A 1 881 ? -10.316 -10.717 4.663 1.00 85.50 881 ASP A CA 1
ATOM 6890 C C . ASP A 1 881 ? -9.976 -9.982 5.980 1.00 85.50 881 ASP A C 1
ATOM 6892 O O . ASP A 1 881 ? -10.847 -9.715 6.818 1.00 85.50 881 ASP A O 1
ATOM 6896 N N . LEU A 1 882 ? -8.713 -9.576 6.154 1.00 85.56 882 LEU A N 1
ATOM 6897 C CA . LEU A 1 882 ? -8.261 -8.748 7.271 1.00 85.56 882 LEU A CA 1
ATOM 6898 C C . LEU A 1 882 ? -8.621 -7.264 7.054 1.00 85.56 882 LEU A C 1
ATOM 6900 O O . LEU A 1 882 ? -7.835 -6.463 6.539 1.00 85.56 882 LEU A O 1
ATOM 6904 N N . GLY A 1 883 ? -9.809 -6.875 7.519 1.00 84.94 883 GLY A N 1
ATOM 6905 C CA . GLY A 1 883 ? -10.382 -5.524 7.463 1.00 84.94 883 GLY A CA 1
ATOM 6906 C C . GLY A 1 883 ? -9.521 -4.420 8.087 1.00 84.94 883 GLY A C 1
ATOM 6907 O O . GLY A 1 883 ? -9.562 -3.271 7.644 1.00 84.94 883 GLY A O 1
ATOM 6908 N N . ASP A 1 884 ? -8.666 -4.760 9.056 1.00 84.69 884 ASP A N 1
ATOM 6909 C CA . ASP A 1 884 ? -7.686 -3.820 9.615 1.00 84.69 884 ASP A CA 1
ATOM 6910 C C . ASP A 1 884 ? -6.701 -3.310 8.538 1.00 84.69 884 ASP A C 1
ATOM 6912 O O . ASP A 1 884 ? -6.279 -2.152 8.601 1.00 84.69 884 ASP A O 1
ATOM 6916 N N . THR A 1 885 ? -6.358 -4.123 7.523 1.00 89.19 885 THR A N 1
ATOM 6917 C CA . THR A 1 885 ? -5.490 -3.686 6.410 1.00 89.19 885 THR A CA 1
ATOM 6918 C C . THR A 1 885 ? -6.167 -2.589 5.587 1.00 89.19 885 THR A C 1
ATOM 6920 O O . THR A 1 885 ? -5.589 -1.516 5.397 1.00 89.19 885 THR A O 1
ATOM 6923 N N . TRP A 1 886 ? -7.423 -2.816 5.194 1.00 90.31 886 TRP A N 1
ATOM 6924 C CA . TRP A 1 886 ? -8.265 -1.886 4.447 1.00 90.31 886 TRP A CA 1
ATOM 6925 C C . TRP A 1 886 ? -8.500 -0.586 5.217 1.00 90.31 886 TRP A C 1
ATOM 6927 O O . TRP A 1 886 ? -8.356 0.493 4.647 1.00 90.31 886 TRP A O 1
ATOM 6937 N N . GLY A 1 887 ? -8.778 -0.665 6.523 1.00 88.25 887 GLY A N 1
ATOM 6938 C CA . GLY A 1 887 ? -8.952 0.510 7.380 1.00 88.25 887 GLY A CA 1
ATOM 6939 C C . GLY A 1 887 ? -7.707 1.405 7.433 1.00 88.25 887 GLY A C 1
ATOM 6940 O O . GLY A 1 887 ? -7.812 2.629 7.307 1.00 88.25 887 GLY A O 1
ATOM 6941 N N . TRP A 1 888 ? -6.509 0.819 7.558 1.00 90.25 888 TRP A N 1
ATOM 6942 C CA . TRP A 1 888 ? -5.261 1.589 7.509 1.00 90.25 888 TRP A CA 1
ATOM 6943 C C . TRP A 1 888 ? -4.921 2.091 6.099 1.00 90.25 888 TRP A C 1
ATOM 6945 O O . TRP A 1 888 ? -4.449 3.224 5.975 1.00 90.25 888 TRP A O 1
ATOM 6955 N N . TYR A 1 889 ? -5.188 1.307 5.050 1.00 91.88 889 TYR A N 1
ATOM 6956 C CA . TYR A 1 889 ? -4.892 1.703 3.671 1.00 91.88 889 TYR A CA 1
ATOM 6957 C C . TYR A 1 889 ? -5.814 2.829 3.182 1.00 91.88 889 TYR A C 1
ATOM 6959 O O . TYR A 1 889 ? -5.336 3.826 2.642 1.00 91.88 889 TYR A O 1
ATOM 6967 N N . TYR A 1 890 ? -7.115 2.746 3.473 1.00 90.69 890 TYR A N 1
ATOM 6968 C CA . TYR A 1 890 ? -8.074 3.815 3.193 1.00 90.69 890 TYR A CA 1
ATOM 6969 C C . TYR A 1 890 ? -7.710 5.109 3.936 1.00 90.69 890 TYR A C 1
ATOM 6971 O O . TYR A 1 890 ? -7.729 6.187 3.344 1.00 90.69 890 TYR A O 1
ATOM 6979 N N . LYS A 1 891 ? -7.274 5.023 5.203 1.00 89.62 891 LYS A N 1
ATOM 6980 C CA . LYS A 1 891 ? -6.803 6.195 5.963 1.00 89.62 891 LYS A CA 1
ATOM 6981 C C . LYS A 1 891 ? -5.551 6.839 5.351 1.00 89.62 891 LYS A C 1
ATOM 6983 O O . LYS A 1 891 ? -5.437 8.063 5.358 1.00 89.62 891 LYS A O 1
ATOM 6988 N N . PHE A 1 892 ? -4.633 6.040 4.807 1.00 92.50 892 PHE A N 1
ATOM 6989 C CA . PHE A 1 892 ? -3.486 6.531 4.037 1.00 92.50 892 PHE A CA 1
ATOM 6990 C C . PHE A 1 892 ? -3.934 7.210 2.728 1.00 92.50 892 PHE A C 1
ATOM 6992 O O . PHE A 1 892 ? -3.516 8.336 2.448 1.00 92.50 892 PHE A O 1
ATOM 6999 N N . ALA A 1 893 ? -4.848 6.592 1.973 1.00 88.50 893 ALA A N 1
ATOM 7000 C CA . ALA A 1 893 ? -5.389 7.149 0.732 1.00 88.50 893 ALA A CA 1
ATOM 7001 C C . ALA A 1 893 ? -6.189 8.449 0.949 1.00 88.50 893 ALA A C 1
ATOM 7003 O O . ALA A 1 893 ? -6.096 9.364 0.136 1.00 88.50 893 ALA A O 1
ATOM 7004 N N . CYS A 1 894 ? -6.892 8.594 2.075 1.00 86.50 894 CYS A N 1
ATOM 7005 C CA . CYS A 1 894 ? -7.567 9.843 2.440 1.00 86.50 894 CYS A CA 1
ATOM 7006 C C . CYS A 1 894 ? -6.595 11.010 2.691 1.00 86.50 894 CYS A C 1
ATOM 7008 O O . CYS A 1 894 ? -6.963 12.160 2.467 1.00 86.50 894 CYS A O 1
ATOM 7010 N N . GLN A 1 895 ? -5.362 10.739 3.142 1.00 87.69 895 GLN A N 1
ATOM 7011 C CA . GLN A 1 895 ? -4.351 11.779 3.387 1.00 87.69 895 GLN A CA 1
ATOM 7012 C C . GLN A 1 895 ? -3.440 12.053 2.183 1.00 87.69 895 GLN A C 1
ATOM 7014 O O . GLN A 1 895 ? -2.912 13.160 2.066 1.00 87.69 895 GLN A O 1
ATOM 7019 N N . HIS A 1 896 ? -3.199 11.056 1.324 1.00 86.56 896 HIS A N 1
ATOM 7020 C CA . HIS A 1 896 ? -2.135 11.107 0.309 1.00 86.56 896 HIS A CA 1
ATOM 7021 C C . HIS A 1 896 ? -2.516 10.545 -1.074 1.00 86.56 896 HIS A C 1
ATOM 7023 O O . HIS A 1 896 ? -1.702 10.618 -1.992 1.00 86.56 896 HIS A O 1
ATOM 7029 N N . GLY A 1 897 ? -3.708 9.967 -1.236 1.00 82.88 897 GLY A N 1
ATOM 7030 C CA . GLY A 1 897 ? -4.193 9.390 -2.493 1.00 82.88 897 GLY A CA 1
ATOM 7031 C C . GLY A 1 897 ? -5.189 10.290 -3.227 1.00 82.88 897 GLY A C 1
ATOM 7032 O O . GLY A 1 897 ? -5.891 11.095 -2.604 1.00 82.88 897 GLY A O 1
ATOM 7033 N N . THR A 1 898 ? -5.266 10.112 -4.548 1.00 88.25 898 THR A N 1
ATOM 7034 C CA . THR A 1 898 ? -6.309 10.678 -5.419 1.00 88.25 898 THR A CA 1
ATOM 7035 C C . THR A 1 898 ? -7.689 10.108 -5.086 1.00 88.25 898 THR A C 1
ATOM 7037 O O . THR A 1 898 ? -7.803 9.086 -4.408 1.00 88.25 898 THR A O 1
ATOM 7040 N N . GLU A 1 899 ? -8.741 10.774 -5.559 1.00 84.75 899 GLU A N 1
ATOM 7041 C CA . GLU A 1 899 ? -10.136 10.366 -5.353 1.00 84.75 899 GLU A CA 1
ATOM 7042 C C . GLU A 1 899 ? -10.433 9.002 -5.994 1.00 84.75 899 GLU A C 1
ATOM 7044 O O . GLU A 1 899 ? -10.823 8.079 -5.283 1.00 84.75 899 GLU A O 1
ATOM 7049 N N . GLU A 1 900 ? -10.063 8.823 -7.267 1.00 86.44 900 GLU A N 1
ATOM 7050 C CA . GLU A 1 900 ? -10.111 7.547 -8.005 1.00 86.44 900 GLU A CA 1
ATOM 7051 C C . GLU A 1 900 ? -9.531 6.375 -7.193 1.00 86.44 900 GLU A C 1
ATOM 7053 O O . GLU A 1 900 ? -10.107 5.292 -7.127 1.00 86.44 900 GLU A O 1
ATOM 7058 N N . LYS A 1 901 ? -8.395 6.591 -6.513 1.00 83.38 901 LYS A N 1
ATOM 7059 C CA . LYS A 1 901 ? -7.720 5.553 -5.725 1.00 83.38 901 LYS A CA 1
ATOM 7060 C C . LYS A 1 901 ? -8.420 5.263 -4.394 1.00 83.38 901 LYS A C 1
ATOM 7062 O O . LYS A 1 901 ? -8.292 4.164 -3.859 1.00 83.38 901 LYS A O 1
ATOM 7067 N N . ARG A 1 902 ? -9.181 6.214 -3.844 1.00 86.88 902 ARG A N 1
ATOM 7068 C CA . ARG A 1 902 ? -10.058 5.968 -2.684 1.00 86.88 902 ARG A CA 1
ATOM 7069 C C . ARG A 1 902 ? -11.244 5.107 -3.108 1.00 86.88 902 ARG A C 1
ATOM 7071 O O . ARG A 1 902 ? -11.543 4.139 -2.416 1.00 86.88 902 ARG A O 1
ATOM 7078 N N . GLU A 1 903 ? -11.849 5.400 -4.257 1.00 85.94 903 GLU A N 1
ATOM 7079 C CA . GLU A 1 903 ? -12.924 4.589 -4.842 1.00 85.94 903 GLU A CA 1
ATOM 7080 C C . GLU A 1 903 ? -12.441 3.181 -5.232 1.00 85.94 903 GLU A C 1
ATOM 7082 O O . GLU A 1 903 ? -13.123 2.194 -4.955 1.00 85.94 903 GLU A O 1
ATOM 7087 N N . GLU A 1 904 ? -11.228 3.051 -5.777 1.00 85.75 904 GLU A N 1
ATOM 7088 C CA . GLU A 1 904 ? -10.571 1.766 -6.057 1.00 85.75 904 GLU A CA 1
ATOM 7089 C C . GLU A 1 904 ? -10.395 0.927 -4.775 1.00 85.75 904 GLU A C 1
ATOM 7091 O O . GLU A 1 904 ? -10.693 -0.267 -4.751 1.00 85.75 904 GLU A O 1
ATOM 7096 N N . ILE A 1 905 ? -9.947 1.545 -3.677 1.00 87.62 905 ILE A N 1
ATOM 7097 C CA . ILE A 1 905 ? -9.773 0.866 -2.384 1.00 87.62 905 ILE A CA 1
ATOM 7098 C C . ILE A 1 905 ? -11.128 0.492 -1.765 1.00 87.62 905 ILE A C 1
ATOM 7100 O O . ILE A 1 905 ? -11.264 -0.606 -1.227 1.00 87.62 905 ILE A O 1
ATOM 7104 N N . VAL A 1 906 ? -12.140 1.362 -1.854 1.00 87.19 906 VAL A N 1
ATOM 7105 C CA . VAL A 1 906 ? -13.490 1.089 -1.331 1.00 87.19 906 VAL A CA 1
ATOM 7106 C C . VAL A 1 906 ? -14.179 -0.017 -2.128 1.00 87.19 906 VAL A C 1
ATOM 7108 O O . VAL A 1 906 ? -14.689 -0.957 -1.523 1.00 87.19 906 VAL A O 1
ATOM 7111 N N . SER A 1 907 ? -14.152 0.034 -3.461 1.00 83.75 907 SER A N 1
ATOM 7112 C CA . SER A 1 907 ? -14.744 -1.002 -4.318 1.00 83.75 907 SER A CA 1
ATOM 7113 C C . SER A 1 907 ? -14.083 -2.364 -4.097 1.00 83.75 907 SER A C 1
ATOM 7115 O O . SER A 1 907 ? -14.787 -3.343 -3.853 1.00 83.75 907 SER A O 1
ATOM 7117 N N . LYS A 1 908 ? -12.745 -2.430 -4.048 1.00 84.38 908 LYS A N 1
ATOM 7118 C CA . LYS A 1 908 ? -12.025 -3.673 -3.728 1.00 84.38 908 LYS A CA 1
ATOM 7119 C C . LYS A 1 908 ? -12.303 -4.175 -2.305 1.00 84.38 908 LYS A C 1
ATOM 7121 O O . LYS A 1 908 ? -12.412 -5.383 -2.112 1.00 84.38 908 LYS A O 1
ATOM 7126 N N . CYS A 1 909 ? -12.480 -3.292 -1.321 1.00 85.62 909 CYS A N 1
ATOM 7127 C CA . CYS A 1 909 ? -12.898 -3.683 0.030 1.00 85.62 909 CYS A CA 1
ATOM 7128 C C . CYS A 1 909 ? -14.315 -4.293 0.027 1.00 85.62 909 CYS A C 1
ATOM 7130 O O . CYS A 1 909 ? -14.530 -5.375 0.571 1.00 85.62 909 CYS A O 1
ATOM 7132 N N . VAL A 1 910 ? -15.270 -3.653 -0.659 1.00 82.19 910 VAL A N 1
ATOM 7133 C CA . VAL A 1 910 ? -16.663 -4.122 -0.784 1.00 82.19 910 VAL A CA 1
ATOM 7134 C C . VAL A 1 910 ? -16.762 -5.454 -1.540 1.00 82.19 910 VAL A C 1
ATOM 7136 O O . VAL A 1 910 ? -17.545 -6.313 -1.142 1.00 82.19 910 VAL A O 1
ATOM 7139 N N . MET A 1 911 ? -15.946 -5.668 -2.578 1.00 75.81 911 MET A N 1
ATOM 7140 C CA . MET A 1 911 ? -15.880 -6.942 -3.313 1.00 75.81 911 MET A CA 1
ATOM 7141 C C . MET A 1 911 ? -15.402 -8.116 -2.441 1.00 75.81 911 MET A C 1
ATOM 7143 O O . MET A 1 911 ? -15.866 -9.243 -2.630 1.00 75.81 911 MET A O 1
ATOM 7147 N N . ASN A 1 912 ? -14.491 -7.862 -1.493 1.00 79.56 912 ASN A N 1
ATOM 7148 C CA . ASN A 1 912 ? -13.923 -8.891 -0.617 1.00 79.56 912 ASN A CA 1
ATOM 7149 C C . ASN A 1 912 ? -14.748 -9.142 0.661 1.00 79.56 912 ASN A C 1
ATOM 7151 O O . ASN A 1 912 ? -14.686 -10.245 1.201 1.00 79.56 912 ASN A O 1
ATOM 7155 N N . ASP A 1 913 ? -15.551 -8.170 1.120 1.00 79.12 913 ASP A N 1
ATOM 7156 C CA . ASP A 1 913 ? -16.390 -8.272 2.333 1.00 79.12 913 ASP A CA 1
ATOM 7157 C C . ASP A 1 913 ? -15.580 -8.741 3.571 1.00 79.12 913 ASP A C 1
ATOM 7159 O O . ASP A 1 913 ? -15.901 -9.778 4.152 1.00 79.12 913 ASP A O 1
ATOM 7163 N N . PRO A 1 914 ? -14.499 -8.042 3.976 1.00 84.25 914 PRO A N 1
ATOM 7164 C CA . PRO A 1 914 ? -13.605 -8.494 5.045 1.00 84.25 914 PRO A CA 1
ATOM 7165 C C . PRO A 1 914 ? -14.298 -8.609 6.411 1.00 84.25 914 PRO A C 1
ATOM 7167 O O . PRO A 1 914 ? -15.141 -7.784 6.776 1.00 84.25 914 PRO A O 1
ATOM 7170 N N . LYS A 1 915 ? -13.918 -9.621 7.197 1.00 75.94 915 LYS A N 1
ATOM 7171 C CA . LYS A 1 915 ? -14.558 -9.989 8.477 1.00 75.94 915 LYS A CA 1
ATOM 7172 C C . LYS A 1 915 ? -13.601 -10.035 9.666 1.00 75.94 915 LYS A C 1
ATOM 7174 O O . LYS A 1 915 ? -14.070 -9.983 10.805 1.00 75.94 915 LYS A O 1
ATOM 7179 N N . HIS A 1 916 ? -12.295 -10.126 9.431 1.00 78.56 916 HIS A N 1
ATOM 7180 C CA . HIS A 1 916 ? -11.285 -10.266 10.481 1.00 78.56 916 HIS A CA 1
ATOM 7181 C C . HIS A 1 916 ? -10.551 -8.943 10.763 1.00 78.56 916 HIS A C 1
ATOM 7183 O O . HIS A 1 916 ? -10.553 -8.024 9.948 1.00 78.56 916 HIS A O 1
ATOM 7189 N N . GLY A 1 917 ? -9.937 -8.832 11.945 1.00 78.06 917 GLY A N 1
ATOM 7190 C CA . GLY A 1 917 ? -9.271 -7.616 12.433 1.00 78.06 917 GLY A CA 1
ATOM 7191 C C . GLY A 1 917 ? -9.747 -7.207 13.827 1.00 78.06 917 GLY A C 1
ATOM 7192 O O . GLY A 1 917 ? -10.926 -7.342 14.150 1.00 78.06 917 GLY A O 1
ATOM 7193 N N . GLU A 1 918 ? -8.838 -6.719 14.672 1.00 70.75 918 GLU A N 1
ATOM 7194 C CA . GLU A 1 918 ? -9.171 -6.285 16.037 1.00 70.75 918 GLU A CA 1
ATOM 7195 C C . GLU A 1 918 ? -9.921 -4.950 16.056 1.00 70.75 918 GLU A C 1
ATOM 7197 O O . GLU A 1 918 ? -10.737 -4.718 16.951 1.00 70.75 918 GLU A O 1
ATOM 7202 N N . VAL A 1 919 ? -9.650 -4.073 15.083 1.00 74.56 919 VAL A N 1
ATOM 7203 C CA . VAL A 1 919 ? -10.317 -2.771 14.953 1.00 74.56 919 VAL A CA 1
ATOM 7204 C C . VAL A 1 919 ? -11.574 -2.910 14.097 1.00 74.56 919 VAL A C 1
ATOM 7206 O O . VAL A 1 919 ? -12.614 -2.355 14.438 1.00 74.56 919 VAL A O 1
ATOM 7209 N N . TRP A 1 920 ? -11.506 -3.693 13.020 1.00 73.69 920 TRP A N 1
ATOM 7210 C CA . TRP A 1 920 ? -12.621 -3.928 12.102 1.00 73.69 920 TRP A CA 1
ATOM 7211 C C . TRP A 1 920 ? -13.793 -4.683 12.748 1.00 73.69 920 TRP A C 1
ATOM 7213 O O . TRP A 1 920 ? -14.952 -4.364 12.485 1.00 73.69 920 TRP A O 1
ATOM 7223 N N . ALA A 1 921 ? -13.515 -5.634 13.648 1.00 61.28 921 ALA A N 1
ATOM 7224 C CA . ALA A 1 921 ? -14.545 -6.353 14.403 1.00 61.28 921 ALA A CA 1
ATOM 7225 C C . ALA A 1 921 ? -15.079 -5.585 15.636 1.00 61.28 921 ALA A C 1
ATOM 7227 O O . ALA A 1 921 ? -15.909 -6.120 16.380 1.00 61.28 921 ALA A O 1
ATOM 7228 N N . ALA A 1 922 ? -14.619 -4.353 15.887 1.00 50.09 922 ALA A N 1
ATOM 7229 C CA . ALA A 1 922 ? -15.138 -3.530 16.975 1.00 50.09 922 ALA A CA 1
ATOM 7230 C C . ALA A 1 922 ? -16.570 -3.033 16.664 1.00 50.09 922 ALA A C 1
ATOM 7232 O O . ALA A 1 922 ? -16.867 -2.681 15.519 1.00 50.09 922 ALA A O 1
ATOM 7233 N N . PRO A 1 923 ? -17.482 -2.958 17.655 1.00 38.56 923 PRO A N 1
ATOM 7234 C CA . PRO A 1 923 ? -18.814 -2.402 17.435 1.00 38.56 923 PRO A CA 1
ATOM 7235 C C . PRO A 1 923 ? -18.742 -0.942 16.973 1.00 38.56 923 PRO A C 1
ATOM 7237 O O . PRO A 1 923 ? -18.129 -0.108 17.640 1.00 38.56 923 PRO A O 1
ATOM 7240 N N . LYS A 1 924 ? -19.401 -0.622 15.853 1.00 37.91 924 LYS A N 1
ATOM 7241 C CA . LYS A 1 924 ? -19.552 0.765 15.391 1.00 37.91 924 LYS A CA 1
ATOM 7242 C C . LYS A 1 924 ? -20.329 1.587 16.438 1.00 37.91 924 LYS A C 1
ATOM 7244 O O . LYS A 1 924 ? -21.305 1.063 16.985 1.00 37.91 924 LYS A O 1
ATOM 7249 N N . PRO A 1 925 ? -19.970 2.861 16.690 1.00 32.75 925 PRO A N 1
ATOM 7250 C CA . PRO A 1 925 ? -20.863 3.776 17.396 1.00 32.75 925 PRO A CA 1
ATOM 7251 C C . PRO A 1 925 ? -22.175 3.945 16.599 1.00 32.75 925 PRO A C 1
ATOM 7253 O O . PRO A 1 925 ? -22.166 3.808 15.371 1.00 32.75 925 PRO A O 1
ATOM 7256 N N . PRO A 1 926 ? -23.313 4.205 17.267 1.00 34.94 926 PRO A N 1
ATOM 7257 C CA . PRO A 1 926 ? -24.606 4.299 16.597 1.00 34.94 926 PRO A CA 1
ATOM 7258 C C . PRO A 1 926 ? -24.672 5.518 15.654 1.00 34.94 926 PRO A C 1
ATOM 7260 O O . PRO A 1 926 ? -24.195 6.594 16.026 1.00 34.94 926 PRO A O 1
ATOM 7263 N N . PRO A 1 927 ? -25.292 5.395 14.462 1.00 28.72 927 PRO A N 1
ATOM 7264 C CA . PRO A 1 927 ? -25.515 6.532 13.570 1.00 28.72 927 PRO A CA 1
ATOM 7265 C C . PRO A 1 927 ? -26.309 7.652 14.256 1.00 28.72 927 PRO A C 1
ATOM 7267 O O . PRO A 1 927 ? -27.270 7.380 14.974 1.00 28.72 927 PRO A O 1
ATOM 7270 N N . GLY A 1 928 ? -25.923 8.908 14.018 1.00 37.22 928 GLY A N 1
ATOM 7271 C CA . GLY A 1 928 ? -26.628 10.086 14.541 1.00 37.22 928 GLY A CA 1
ATOM 7272 C C . GLY A 1 928 ? -26.340 10.448 16.005 1.00 37.22 928 GLY A C 1
ATOM 7273 O O . GLY A 1 928 ? -26.975 11.357 16.532 1.00 37.22 928 GLY A O 1
ATOM 7274 N N . ALA A 1 929 ? -25.391 9.786 16.676 1.00 39.00 929 ALA A N 1
ATOM 7275 C CA . ALA A 1 929 ? -24.866 10.282 17.948 1.00 39.00 929 ALA A CA 1
ATOM 7276 C C . ALA A 1 929 ? -23.878 11.435 17.702 1.00 39.00 929 ALA A C 1
ATOM 7278 O O . ALA A 1 929 ? -22.874 11.255 17.013 1.00 39.00 929 ALA A O 1
ATOM 7279 N N . ALA A 1 930 ? -24.142 12.605 18.290 1.00 35.41 930 ALA A N 1
ATOM 7280 C CA . ALA A 1 930 ? -23.243 13.753 18.196 1.00 35.41 930 ALA A CA 1
ATOM 7281 C C . ALA A 1 930 ? -21.870 13.447 18.829 1.00 35.41 930 ALA A C 1
ATOM 7283 O O . ALA A 1 930 ? -21.776 12.740 19.843 1.00 35.41 930 ALA A O 1
ATOM 7284 N N . ILE A 1 931 ? -20.814 14.041 18.258 1.00 42.38 931 ILE A N 1
ATOM 7285 C CA . ILE A 1 931 ? -19.387 13.815 18.590 1.00 42.38 931 ILE A CA 1
ATOM 7286 C C . ILE A 1 931 ? -19.097 13.964 20.099 1.00 42.38 931 ILE A C 1
ATOM 7288 O O . ILE A 1 931 ? -18.199 13.328 20.647 1.00 42.38 931 ILE A O 1
ATOM 7292 N N . TRP A 1 932 ? -19.890 14.786 20.782 1.00 44.03 932 TRP A N 1
ATOM 7293 C CA . TRP A 1 932 ? -19.730 15.197 22.177 1.00 44.03 932 TRP A CA 1
ATOM 7294 C C . TRP A 1 932 ? -20.359 14.237 23.205 1.00 44.03 932 TRP A C 1
ATOM 7296 O O . TRP A 1 932 ? -20.216 14.465 24.403 1.00 44.03 932 TRP A O 1
ATOM 7306 N N . SER A 1 933 ? -21.055 13.177 22.771 1.00 42.53 933 SER A N 1
ATOM 7307 C CA . SER A 1 933 ? -21.795 12.262 23.666 1.00 42.53 933 SER A CA 1
ATOM 7308 C C . SER A 1 933 ? -20.923 11.504 24.681 1.00 42.53 933 SER A C 1
ATOM 7310 O O . SER A 1 933 ? -21.430 11.069 25.715 1.00 42.53 933 SER A O 1
ATOM 7312 N N . ASN A 1 934 ? -19.610 11.419 24.447 1.00 52.59 934 ASN A N 1
ATOM 7313 C CA . ASN A 1 934 ? -18.655 10.748 25.329 1.00 52.59 934 ASN A CA 1
ATOM 7314 C C . ASN A 1 934 ? -17.798 11.762 26.115 1.00 52.59 934 ASN A C 1
ATOM 7316 O O . ASN A 1 934 ? -16.569 11.764 26.022 1.00 52.59 934 ASN A O 1
ATOM 7320 N N . ALA A 1 935 ? -18.439 12.616 26.922 1.00 51.06 935 ALA A N 1
ATOM 7321 C CA . ALA A 1 935 ? -17.750 13.564 27.809 1.00 51.06 935 ALA A CA 1
ATOM 7322 C C . ALA A 1 935 ? -16.693 12.881 28.705 1.00 51.06 935 ALA A C 1
ATOM 7324 O O . ALA A 1 935 ? -15.601 13.414 28.893 1.00 51.06 935 ALA A O 1
ATOM 7325 N N . GLN A 1 936 ? -16.966 11.661 29.183 1.00 58.09 936 GLN A N 1
ATOM 7326 C CA . GLN A 1 936 ? -16.013 10.882 29.980 1.00 58.09 936 GLN A CA 1
ATOM 7327 C C . GLN A 1 936 ? -14.781 10.428 29.173 1.00 58.09 936 GLN A C 1
ATOM 7329 O O . GLN A 1 936 ? -13.660 10.610 29.641 1.00 58.09 936 GLN A O 1
ATOM 7334 N N . ASP A 1 937 ? -14.942 9.926 27.942 1.00 59.97 937 ASP A N 1
ATOM 7335 C CA . ASP A 1 937 ? -13.793 9.534 27.104 1.00 59.97 937 ASP A CA 1
ATOM 7336 C C . ASP A 1 937 ? -12.939 10.754 26.723 1.00 59.97 937 ASP A C 1
ATOM 7338 O O . ASP A 1 937 ? -11.712 10.660 26.625 1.00 59.97 937 ASP A O 1
ATOM 7342 N N . LEU A 1 938 ? -13.573 11.921 26.547 1.00 58.50 938 LEU A N 1
ATOM 7343 C CA . LEU A 1 938 ? -12.891 13.203 26.363 1.00 58.50 938 LEU A CA 1
ATOM 7344 C C . LEU A 1 938 ? -12.093 13.599 27.615 1.00 58.50 938 LEU A C 1
ATOM 7346 O O . LEU A 1 938 ? -10.952 14.048 27.476 1.00 58.50 938 LEU A O 1
ATOM 7350 N N . VAL A 1 939 ? -12.636 13.397 28.821 1.00 69.50 939 VAL A N 1
ATOM 7351 C CA . VAL A 1 939 ? -11.906 13.579 30.089 1.00 69.50 939 VAL A CA 1
ATOM 7352 C C . VAL A 1 939 ? -10.709 12.645 30.175 1.00 69.50 939 VAL A C 1
ATOM 7354 O O . VAL A 1 939 ? -9.588 13.116 30.378 1.00 69.50 939 VAL A O 1
ATOM 7357 N N . ASP A 1 940 ? -10.912 11.345 29.981 1.00 72.56 940 ASP A N 1
ATOM 7358 C CA . ASP A 1 940 ? -9.852 10.355 30.147 1.00 72.56 940 ASP A CA 1
ATOM 7359 C C . ASP A 1 940 ? -8.747 10.517 29.095 1.00 72.56 940 ASP A C 1
ATOM 7361 O O . ASP A 1 940 ? -7.564 10.458 29.437 1.00 72.56 940 ASP A O 1
ATOM 7365 N N . THR A 1 941 ? -9.099 10.848 27.848 1.00 72.81 941 THR A N 1
ATOM 7366 C CA . THR A 1 941 ? -8.132 11.147 26.778 1.00 72.81 941 THR A CA 1
ATOM 7367 C C . THR A 1 941 ? -7.315 12.405 27.087 1.00 72.81 941 THR A C 1
ATOM 7369 O O . THR A 1 941 ? -6.082 12.359 27.079 1.00 72.81 941 THR A O 1
ATOM 7372 N N . ASN A 1 942 ? -7.964 13.533 27.403 1.00 74.00 942 ASN A N 1
ATOM 7373 C CA . ASN A 1 942 ? -7.257 14.798 27.639 1.00 74.00 942 ASN A CA 1
ATOM 7374 C C . ASN A 1 942 ? -6.441 14.782 28.942 1.00 74.00 942 ASN A C 1
ATOM 7376 O O . ASN A 1 942 ? -5.348 15.354 28.998 1.00 74.00 942 ASN A O 1
ATOM 7380 N N . ALA A 1 943 ? -6.913 14.085 29.977 1.00 80.12 943 ALA A N 1
ATOM 7381 C CA . ALA A 1 943 ? -6.142 13.871 31.196 1.00 80.12 943 ALA A CA 1
ATOM 7382 C C . ALA A 1 943 ? -4.964 12.907 30.966 1.00 80.12 943 ALA A C 1
ATOM 7384 O O . ALA A 1 943 ? -3.877 13.133 31.503 1.00 80.12 943 ALA A O 1
ATOM 7385 N N . ALA A 1 944 ? -5.129 11.862 30.144 1.00 81.00 944 ALA A N 1
ATOM 7386 C CA . ALA A 1 944 ? -4.038 10.956 29.783 1.00 81.00 944 ALA A CA 1
ATOM 7387 C C . ALA A 1 944 ? -2.917 11.667 29.010 1.00 81.00 944 ALA A C 1
ATOM 7389 O O . ALA A 1 944 ? -1.750 11.405 29.299 1.00 81.00 944 ALA A O 1
ATOM 7390 N N . LEU A 1 945 ? -3.236 12.593 28.095 1.00 85.12 945 LEU A N 1
ATOM 7391 C CA . LEU A 1 945 ? -2.228 13.391 27.380 1.00 85.12 945 LEU A CA 1
ATOM 7392 C C . LEU A 1 945 ? -1.301 14.139 28.353 1.00 85.12 945 LEU A C 1
ATOM 7394 O O . LEU A 1 945 ? -0.085 13.949 28.298 1.00 85.12 945 LEU A O 1
ATOM 7398 N N . LEU A 1 946 ? -1.858 14.913 29.293 1.00 90.38 946 LEU A N 1
ATOM 7399 C CA . LEU A 1 946 ? -1.051 15.663 30.263 1.00 90.38 946 LEU A CA 1
ATOM 7400 C C . LEU A 1 946 ? -0.297 14.735 31.231 1.00 90.38 946 LEU A C 1
ATOM 7402 O O . LEU A 1 946 ? 0.897 14.919 31.452 1.00 90.38 946 LEU A O 1
ATOM 7406 N N . ARG A 1 947 ? -0.948 13.684 31.753 1.00 90.50 947 ARG A N 1
ATOM 7407 C CA . ARG A 1 947 ? -0.307 12.685 32.636 1.00 90.50 947 ARG A CA 1
ATOM 7408 C C . ARG A 1 947 ? 0.842 11.933 31.955 1.00 90.50 947 ARG A C 1
ATOM 7410 O O . ARG A 1 947 ? 1.763 11.487 32.635 1.00 90.50 947 ARG A O 1
ATOM 7417 N N . ASN A 1 948 ? 0.783 11.753 30.637 1.00 91.94 948 ASN A N 1
ATOM 7418 C CA . ASN A 1 948 ? 1.844 11.108 29.865 1.00 91.94 948 ASN A CA 1
ATOM 7419 C C . ASN A 1 948 ? 2.971 12.086 29.512 1.00 91.94 948 ASN A C 1
ATOM 7421 O O . ASN A 1 948 ? 4.125 11.676 29.533 1.00 91.94 948 ASN A O 1
ATOM 7425 N N . PHE A 1 949 ? 2.668 13.364 29.258 1.00 92.12 949 PHE A N 1
ATOM 7426 C CA . PHE A 1 949 ? 3.683 14.412 29.101 1.00 92.12 949 PHE A CA 1
ATOM 7427 C C . PHE A 1 949 ? 4.488 14.620 30.392 1.00 92.12 949 PHE A C 1
ATOM 7429 O O . PHE A 1 949 ? 5.712 14.563 30.361 1.00 92.12 949 PHE A O 1
ATOM 7436 N N . LEU A 1 950 ? 3.809 14.754 31.535 1.00 91.12 950 LEU A N 1
ATOM 7437 C CA . LEU A 1 950 ? 4.448 14.896 32.847 1.00 91.12 950 LEU A CA 1
ATOM 7438 C C . LEU A 1 950 ? 5.350 13.690 33.180 1.00 91.12 950 LEU A C 1
ATOM 7440 O O . LEU A 1 950 ? 6.525 13.868 33.481 1.00 91.12 950 LEU A O 1
ATOM 7444 N N . GLY A 1 951 ? 4.857 12.457 33.008 1.00 89.50 951 GLY A N 1
ATOM 7445 C CA . GLY A 1 951 ? 5.677 11.251 33.210 1.00 89.50 951 GLY A CA 1
ATOM 7446 C C . GLY A 1 951 ? 6.814 11.066 32.189 1.00 89.50 951 GLY A C 1
ATOM 7447 O O . GLY A 1 951 ? 7.795 10.379 32.472 1.00 89.50 951 GLY A O 1
ATOM 7448 N N . ALA A 1 952 ? 6.721 11.678 31.004 1.00 90.25 952 ALA A N 1
ATOM 7449 C CA . ALA A 1 952 ? 7.816 11.692 30.036 1.00 90.25 952 ALA A CA 1
ATOM 7450 C C . ALA A 1 952 ? 8.943 12.656 30.444 1.00 90.25 952 ALA A C 1
ATOM 7452 O O . ALA A 1 952 ? 10.090 12.405 30.090 1.00 90.25 952 ALA A O 1
ATOM 7453 N N . LEU A 1 953 ? 8.641 13.710 31.210 1.00 91.69 953 LEU A N 1
ATOM 7454 C CA . LEU A 1 953 ? 9.647 14.621 31.763 1.00 91.69 953 LEU A CA 1
ATOM 7455 C C . LEU A 1 953 ? 10.412 13.971 32.923 1.00 91.69 953 LEU A C 1
ATOM 7457 O O . LEU A 1 953 ? 11.637 14.065 32.940 1.00 91.69 953 LEU A O 1
ATOM 7461 N N . ASP A 1 954 ? 9.732 13.190 33.775 1.00 86.38 954 ASP A N 1
ATOM 7462 C CA . ASP A 1 954 ? 10.376 12.299 34.760 1.00 86.38 954 ASP A CA 1
ATOM 7463 C C . ASP A 1 954 ? 11.346 11.325 34.066 1.00 86.38 954 ASP A C 1
ATOM 7465 O O . ASP A 1 954 ? 12.478 11.131 34.496 1.00 86.38 954 ASP A O 1
ATOM 7469 N N . THR A 1 955 ? 10.908 10.741 32.943 1.00 89.44 955 THR A N 1
ATOM 7470 C CA . THR A 1 955 ? 11.687 9.776 32.141 1.00 89.44 955 THR A CA 1
ATOM 7471 C C . THR A 1 955 ? 12.858 10.427 31.389 1.00 89.44 955 THR A C 1
ATOM 7473 O O . THR A 1 955 ? 13.799 9.737 31.005 1.00 89.44 955 THR A O 1
ATOM 7476 N N . ALA A 1 956 ? 12.798 11.739 31.149 1.00 89.75 956 ALA A N 1
ATOM 7477 C CA . ALA A 1 956 ? 13.835 12.514 30.469 1.00 89.75 956 ALA A CA 1
ATOM 7478 C C . ALA A 1 956 ? 14.763 13.272 31.437 1.00 89.75 956 ALA A C 1
ATOM 7480 O O . ALA A 1 956 ? 15.655 13.976 30.972 1.00 89.75 956 ALA A O 1
ATOM 7481 N N . GLU A 1 957 ? 14.538 13.153 32.752 1.00 89.56 957 GLU A N 1
ATOM 7482 C CA . GLU A 1 957 ? 15.248 13.886 33.813 1.00 89.56 957 GLU A CA 1
ATOM 7483 C C . GLU A 1 957 ? 15.132 15.426 33.682 1.00 89.56 957 GLU A C 1
ATOM 7485 O O . GLU A 1 957 ? 15.999 16.183 34.118 1.00 89.56 957 GLU A O 1
ATOM 7490 N N . ILE A 1 958 ? 14.027 15.918 33.097 1.00 91.12 958 ILE A N 1
ATOM 7491 C CA . ILE A 1 958 ? 13.779 17.352 32.863 1.00 91.12 958 ILE A CA 1
ATOM 7492 C C . ILE A 1 958 ? 12.854 17.918 33.946 1.00 91.12 958 ILE A C 1
ATOM 7494 O O . ILE A 1 958 ? 11.639 17.730 33.903 1.00 91.12 958 ILE A O 1
ATOM 7498 N N . THR A 1 959 ? 13.411 18.703 34.871 1.00 87.25 959 THR A N 1
ATOM 7499 C CA . THR A 1 959 ? 12.649 19.456 35.884 1.00 87.25 959 THR A CA 1
ATOM 7500 C C . THR A 1 959 ? 12.538 20.944 35.509 1.00 87.25 959 THR A C 1
ATOM 7502 O O . THR A 1 959 ? 13.472 21.709 35.773 1.00 87.25 959 THR A O 1
ATOM 7505 N N . PRO A 1 960 ? 11.435 21.410 34.887 1.00 91.69 960 PRO A N 1
ATOM 7506 C CA . PRO A 1 960 ? 11.266 22.827 34.554 1.00 91.69 960 PRO A CA 1
ATOM 7507 C C . PRO A 1 960 ? 10.999 23.668 35.814 1.00 91.69 960 PRO A C 1
ATOM 7509 O O . PRO A 1 960 ? 10.351 23.201 36.745 1.00 91.69 960 PRO A O 1
ATOM 7512 N N . LYS A 1 961 ? 11.416 24.944 35.852 1.00 92.12 961 LYS A N 1
ATOM 7513 C CA . LYS A 1 961 ? 11.100 25.851 36.985 1.00 92.12 961 LYS A CA 1
ATOM 7514 C C . LYS A 1 961 ? 9.586 26.108 37.125 1.00 92.12 961 LYS A C 1
ATOM 7516 O O . LYS A 1 961 ? 9.084 26.324 38.231 1.00 92.12 961 LYS A O 1
ATOM 7521 N N . ARG A 1 962 ? 8.858 26.095 36.001 1.00 92.75 962 ARG A N 1
ATOM 7522 C CA . ARG A 1 962 ? 7.417 26.357 35.929 1.00 92.75 962 ARG A CA 1
ATOM 7523 C C . ARG A 1 962 ? 6.732 25.488 34.872 1.00 92.75 962 ARG A C 1
ATOM 7525 O O . ARG A 1 962 ? 7.279 25.315 33.786 1.00 92.75 962 ARG A O 1
ATOM 7532 N N . PHE A 1 963 ? 5.507 25.053 35.152 1.00 93.56 963 PHE A N 1
ATOM 7533 C CA . PHE A 1 963 ? 4.513 24.700 34.133 1.00 93.56 963 PHE A CA 1
ATOM 7534 C C . PHE A 1 963 ? 3.444 25.777 34.017 1.00 93.56 963 PHE A C 1
ATOM 7536 O O . PHE A 1 963 ? 3.017 26.331 35.028 1.00 93.56 963 PHE A O 1
ATOM 7543 N N . LEU A 1 964 ? 2.927 25.978 32.808 1.00 94.75 964 LEU A N 1
ATOM 7544 C CA . LEU A 1 964 ? 1.693 26.717 32.581 1.00 94.75 964 LEU A CA 1
ATOM 7545 C C . LEU A 1 964 ? 0.656 25.811 31.916 1.00 94.75 964 LEU A C 1
ATOM 7547 O O . LEU A 1 964 ? 0.937 25.183 30.897 1.00 94.75 964 LEU A O 1
ATOM 7551 N N . LEU A 1 965 ? -0.539 25.759 32.500 1.00 94.44 965 LEU A N 1
ATOM 7552 C CA . LEU A 1 965 ? -1.694 25.037 31.981 1.00 94.44 965 LEU A CA 1
ATOM 7553 C C . LEU A 1 965 ? -2.790 26.044 31.621 1.00 94.44 965 LEU A C 1
ATOM 7555 O O . LEU A 1 965 ? -3.381 26.678 32.496 1.00 94.44 965 LEU A O 1
ATOM 7559 N N . GLN A 1 966 ? -3.084 26.189 30.332 1.00 92.56 966 GLN A N 1
ATOM 7560 C CA . GLN A 1 966 ? -4.245 26.959 29.898 1.00 92.56 966 GLN A CA 1
ATOM 7561 C C . GLN A 1 966 ? -5.508 26.098 30.024 1.00 92.56 966 GLN A C 1
ATOM 7563 O O . GLN A 1 966 ? -5.539 24.957 29.567 1.00 92.56 966 GLN A O 1
ATOM 7568 N N . THR A 1 967 ? -6.552 26.658 30.631 1.00 91.50 967 THR A N 1
ATOM 7569 C CA . THR A 1 967 ? -7.900 26.077 30.680 1.00 91.50 967 THR A CA 1
ATOM 7570 C C . THR A 1 967 ? -8.866 27.002 29.924 1.00 91.50 967 THR A C 1
ATOM 7572 O O . THR A 1 967 ? -8.623 27.303 28.757 1.00 91.50 967 THR A O 1
ATOM 7575 N N . GLY A 1 968 ? -9.937 27.485 30.554 1.00 89.12 968 GLY A N 1
ATOM 7576 C CA . GLY A 1 968 ? -10.900 28.419 29.964 1.00 89.12 968 GLY A CA 1
ATOM 7577 C C . GLY A 1 968 ? -12.147 28.566 30.832 1.00 89.12 968 GLY A C 1
ATOM 7578 O O . GLY A 1 968 ? -12.339 27.790 31.765 1.00 89.12 968 GLY A O 1
ATOM 7579 N N . ALA A 1 969 ? -13.031 29.514 30.527 1.00 86.56 969 ALA A N 1
ATOM 7580 C CA . ALA A 1 969 ? -14.188 29.848 31.368 1.00 86.56 969 ALA A CA 1
ATOM 7581 C C . ALA A 1 969 ? -15.154 28.679 31.684 1.00 86.56 969 ALA A C 1
ATOM 7583 O O . ALA A 1 969 ? -15.878 28.727 32.680 1.00 86.56 969 ALA A O 1
ATOM 7584 N N . LYS A 1 970 ? -15.117 27.562 30.933 1.00 86.31 970 LYS A N 1
ATOM 7585 C CA . LYS A 1 970 ? -15.799 26.308 31.327 1.00 86.31 970 LYS A CA 1
ATOM 7586 C C . LYS A 1 970 ? -15.385 25.794 32.719 1.00 86.31 970 LYS A C 1
ATOM 7588 O O . LYS A 1 970 ? -16.165 25.072 33.332 1.00 86.31 970 LYS A O 1
ATOM 7593 N N . ASN A 1 971 ? -14.219 26.198 33.236 1.00 87.81 971 ASN A N 1
ATOM 7594 C CA . ASN A 1 971 ? -13.737 25.960 34.607 1.00 87.81 971 ASN A CA 1
ATOM 7595 C C . ASN A 1 971 ? -14.748 26.454 35.679 1.00 87.81 971 ASN A C 1
ATOM 7597 O O . ASN A 1 971 ? -14.816 25.869 36.758 1.00 87.81 971 ASN A O 1
ATOM 7601 N N . TYR A 1 972 ? -15.609 27.428 35.339 1.00 88.56 972 TYR A N 1
ATOM 7602 C CA . TYR A 1 972 ? -16.693 27.970 36.177 1.00 88.56 972 TYR A CA 1
ATOM 7603 C C . TYR A 1 972 ? -18.105 27.449 35.832 1.00 88.56 972 TYR A C 1
ATOM 7605 O O . TYR A 1 972 ? -19.093 27.936 36.372 1.00 88.56 972 TYR A O 1
ATOM 7613 N N . GLY A 1 973 ? -18.240 26.483 34.914 1.00 85.12 973 GLY A N 1
ATOM 7614 C CA . GLY A 1 973 ? -19.535 25.886 34.557 1.00 85.12 973 GLY A CA 1
ATOM 7615 C C . GLY A 1 973 ? -20.426 26.706 33.610 1.00 85.12 973 GLY A C 1
ATOM 7616 O O . GLY A 1 973 ? -21.567 26.314 33.388 1.00 85.12 973 GLY A O 1
ATOM 7617 N N . VAL A 1 974 ? -19.924 27.785 32.990 1.00 81.75 974 VAL A N 1
ATOM 7618 C CA . VAL A 1 974 ? -20.697 28.757 32.161 1.00 81.75 974 VAL A CA 1
ATOM 7619 C C . VAL A 1 974 ? -21.499 28.180 30.982 1.00 81.75 974 VAL A C 1
ATOM 7621 O O . VAL A 1 974 ? -22.332 28.865 30.399 1.00 81.75 974 VAL A O 1
ATOM 7624 N N . HIS A 1 975 ? -21.250 26.923 30.619 1.00 79.44 975 HIS A N 1
ATOM 7625 C CA . HIS A 1 975 ? -21.922 26.199 29.539 1.00 79.44 975 HIS A CA 1
ATOM 7626 C C . HIS A 1 975 ? -23.125 25.368 30.020 1.00 79.44 975 HIS A C 1
ATOM 7628 O O . HIS A 1 975 ? -23.883 24.877 29.192 1.00 79.44 975 HIS A O 1
ATOM 7634 N N . LEU A 1 976 ? -23.306 25.216 31.338 1.00 78.38 976 LEU A N 1
ATOM 7635 C CA . LEU A 1 976 ? -24.361 24.403 31.959 1.00 78.38 976 LEU A CA 1
ATOM 7636 C C . LEU A 1 976 ? -25.546 25.246 32.465 1.00 78.38 976 LEU A C 1
ATOM 7638 O O . LEU A 1 976 ? -26.557 24.704 32.901 1.00 78.38 976 LEU A O 1
ATOM 7642 N N . GLY A 1 977 ? -25.437 26.578 32.427 1.00 78.19 977 GLY A N 1
ATOM 7643 C CA . GLY A 1 977 ? -26.491 27.501 32.848 1.00 78.19 977 GLY A CA 1
ATOM 7644 C C . GLY A 1 977 ? -25.951 28.731 33.585 1.00 78.19 977 GLY A C 1
ATOM 7645 O O . GLY A 1 977 ? -24.761 29.035 33.486 1.00 78.19 977 GLY A O 1
ATOM 7646 N N . PRO A 1 978 ? -26.815 29.449 34.326 1.00 81.00 978 PRO A N 1
ATOM 7647 C CA . PRO A 1 978 ? -26.417 30.599 35.134 1.00 81.00 978 PRO A CA 1
ATOM 7648 C C . PRO A 1 978 ? -25.328 30.253 36.160 1.00 81.00 978 PRO A C 1
ATOM 7650 O O . PRO A 1 978 ? -25.403 29.235 36.850 1.00 81.00 978 PRO A O 1
ATOM 7653 N N . THR A 1 979 ? -24.331 31.130 36.269 1.00 84.94 979 THR A N 1
ATOM 7654 C CA . THR A 1 979 ? -23.168 31.020 37.168 1.00 84.94 979 THR A CA 1
ATOM 7655 C C . THR A 1 979 ? -23.075 32.254 38.069 1.00 84.94 979 THR A C 1
ATOM 7657 O O . THR A 1 979 ? -23.833 33.210 37.904 1.00 84.94 979 THR A O 1
ATOM 7660 N N . ARG A 1 980 ? -22.149 32.251 39.036 1.00 84.81 980 ARG A N 1
ATOM 7661 C CA . ARG A 1 980 ? -21.757 33.480 39.742 1.00 84.81 980 ARG A CA 1
ATOM 7662 C C . ARG A 1 980 ? -20.998 34.395 38.784 1.00 84.81 980 ARG A C 1
ATOM 7664 O O . ARG A 1 980 ? -20.206 33.902 37.993 1.00 84.81 980 ARG A O 1
ATOM 7671 N N . THR A 1 981 ? -21.211 35.703 38.882 1.00 83.88 981 THR A N 1
ATOM 7672 C CA . THR A 1 981 ? -20.515 36.715 38.071 1.00 83.88 981 THR A CA 1
ATOM 7673 C C . THR A 1 981 ? -20.209 37.958 38.919 1.00 83.88 981 THR A C 1
ATOM 7675 O O . THR A 1 981 ? -21.096 38.381 39.667 1.00 83.88 981 THR A O 1
ATOM 7678 N N . PRO A 1 982 ? -19.026 38.588 38.789 1.00 89.31 982 PRO A N 1
ATOM 7679 C CA . PRO A 1 982 ? -17.903 38.163 37.954 1.00 89.31 982 PRO A CA 1
ATOM 7680 C C . PRO A 1 982 ? -17.223 36.896 38.499 1.00 89.31 982 PRO A C 1
ATOM 7682 O O . PRO A 1 982 ? -17.152 36.702 39.711 1.00 89.31 982 PRO A O 1
ATOM 7685 N N . HIS A 1 983 ? -16.719 36.048 37.604 1.00 90.56 983 HIS A N 1
ATOM 7686 C CA . HIS A 1 983 ? -15.976 34.833 37.939 1.00 90.56 983 HIS A CA 1
ATOM 7687 C C . HIS A 1 983 ? -14.634 35.181 38.586 1.00 90.56 983 HIS A C 1
ATOM 7689 O O . HIS A 1 983 ? -13.873 35.998 38.055 1.00 90.56 983 HIS A O 1
ATOM 7695 N N . VAL A 1 984 ? -14.310 34.538 39.707 1.00 92.25 984 VAL A N 1
ATOM 7696 C CA . VAL A 1 984 ? -13.030 34.708 40.415 1.00 92.25 984 VAL A CA 1
ATOM 7697 C C . VAL A 1 984 ? -12.283 33.384 40.511 1.00 92.25 984 VAL A C 1
ATOM 7699 O O . VAL A 1 984 ? -12.887 32.322 40.617 1.00 92.25 984 VAL A O 1
ATOM 7702 N N . GLU A 1 985 ? -10.950 33.414 40.539 1.00 92.56 985 GLU A N 1
ATOM 7703 C CA . GLU A 1 985 ? -10.134 32.189 40.509 1.00 92.56 985 GLU A CA 1
ATOM 7704 C C . GLU A 1 985 ? -10.261 31.318 41.774 1.00 92.56 985 GLU A C 1
ATOM 7706 O O . GLU A 1 985 ? -9.739 30.203 41.813 1.00 92.56 985 GLU A O 1
ATOM 7711 N N . SER A 1 986 ? -10.948 31.831 42.800 1.00 89.81 986 SER A N 1
ATOM 7712 C CA . SER A 1 986 ? -11.327 31.141 44.035 1.00 89.81 986 SER A CA 1
ATOM 7713 C C . SER A 1 986 ? -12.748 30.553 44.030 1.00 89.81 986 SER A C 1
ATOM 7715 O O . SER A 1 986 ? -13.165 30.015 45.056 1.00 89.81 986 SER A O 1
ATOM 7717 N N . ASP A 1 987 ? -13.513 30.664 42.937 1.00 89.50 987 ASP A N 1
ATOM 7718 C CA . ASP A 1 987 ? -14.827 30.016 42.832 1.00 89.50 987 ASP A CA 1
ATOM 7719 C C . ASP A 1 987 ? -14.708 28.475 42.849 1.00 89.50 987 ASP A C 1
ATOM 7721 O O . ASP A 1 987 ? -13.724 27.908 42.358 1.00 89.50 987 ASP A O 1
ATOM 7725 N N . PRO A 1 988 ? -15.698 27.763 43.423 1.00 87.56 988 PRO A N 1
ATOM 7726 C CA . PRO A 1 988 ? -15.662 26.309 43.540 1.00 87.56 988 PRO A CA 1
ATOM 7727 C C . PRO A 1 988 ? -15.805 25.611 42.179 1.00 87.56 988 PRO A C 1
ATOM 7729 O O . PRO A 1 988 ? -16.515 26.076 41.288 1.00 87.56 988 PRO A O 1
ATOM 7732 N N . ARG A 1 989 ? -15.177 24.435 42.048 1.00 90.12 989 ARG A N 1
ATOM 7733 C CA . ARG A 1 989 ? -15.325 23.559 40.874 1.00 90.12 989 ARG A CA 1
ATOM 7734 C C . ARG A 1 989 ? -16.785 23.114 40.708 1.00 90.12 989 ARG A C 1
ATOM 7736 O O . ARG A 1 989 ? -17.418 22.700 41.677 1.00 90.12 989 ARG A O 1
ATOM 7743 N N . VAL A 1 990 ? -17.293 23.141 39.477 1.00 86.81 990 VAL A N 1
ATOM 7744 C CA . VAL A 1 990 ? -18.673 22.765 39.133 1.00 86.81 990 VAL A CA 1
ATOM 7745 C C . VAL A 1 990 ? -18.691 21.325 38.624 1.00 86.81 990 VAL A C 1
ATOM 7747 O O . VAL A 1 990 ? -18.264 21.047 37.509 1.00 86.81 990 VAL A O 1
ATOM 7750 N N . THR A 1 991 ? -19.194 20.396 39.436 1.00 83.81 991 THR A N 1
ATOM 7751 C CA . THR A 1 991 ? -19.178 18.944 39.157 1.00 83.81 991 THR A CA 1
ATOM 7752 C C . THR A 1 991 ? -20.488 18.419 38.556 1.00 83.81 991 THR A C 1
ATOM 7754 O O . THR A 1 991 ? -20.865 17.277 38.804 1.00 83.81 991 THR A O 1
ATOM 7757 N N . LEU A 1 992 ? -21.218 19.265 37.822 1.00 82.88 992 LEU A N 1
ATOM 7758 C CA . LEU A 1 992 ? -22.501 18.912 37.197 1.00 82.88 992 LEU A CA 1
ATOM 7759 C C . LEU A 1 992 ? -22.340 18.137 35.875 1.00 82.88 992 LEU A C 1
ATOM 7761 O O . LEU A 1 992 ? -23.249 17.408 35.497 1.00 82.88 992 LEU A O 1
ATOM 7765 N N . ASP A 1 993 ? -21.191 18.276 35.206 1.00 80.31 993 ASP A N 1
ATOM 7766 C CA . ASP A 1 993 ? -20.818 17.566 33.975 1.00 80.31 993 ASP A CA 1
ATOM 7767 C C . ASP A 1 993 ? -19.292 17.280 33.986 1.00 80.31 993 ASP A C 1
ATOM 7769 O O . ASP A 1 993 ? -18.546 18.061 34.598 1.00 80.31 993 ASP A O 1
ATOM 7773 N N . PRO A 1 994 ? -18.777 16.186 33.378 1.00 79.81 994 PRO A N 1
ATOM 7774 C CA . PRO A 1 994 ? -17.352 15.842 33.427 1.00 79.81 994 PRO A CA 1
ATOM 7775 C C . PRO A 1 994 ? -16.443 16.834 32.672 1.00 79.81 994 PRO A C 1
ATOM 7777 O O . PRO A 1 994 ? -16.206 16.726 31.470 1.00 79.81 994 PRO A O 1
ATOM 7780 N N . ASN A 1 995 ? -15.857 17.790 33.399 1.00 83.69 995 ASN A N 1
ATOM 7781 C CA . ASN A 1 995 ? -14.911 18.761 32.845 1.00 83.69 995 ASN A CA 1
ATOM 7782 C C . ASN A 1 995 ? -13.449 18.277 32.949 1.00 83.69 995 ASN A C 1
ATOM 7784 O O . ASN A 1 995 ? -12.910 18.108 34.046 1.00 83.69 995 ASN A O 1
ATOM 7788 N N . PHE A 1 996 ? -12.776 18.131 31.803 1.00 85.44 996 PHE A N 1
ATOM 7789 C CA . PHE A 1 996 ? -11.402 17.620 31.715 1.00 85.44 996 PHE A CA 1
ATOM 7790 C C . PHE A 1 996 ? -10.328 18.559 32.286 1.00 85.44 996 PHE A C 1
ATOM 7792 O O . PHE A 1 996 ? -9.214 18.107 32.554 1.00 85.44 996 PHE A O 1
ATOM 7799 N N . TYR A 1 997 ? -10.654 19.833 32.532 1.00 90.62 997 TYR A N 1
ATOM 7800 C CA . TYR A 1 997 ? -9.738 20.764 33.191 1.00 90.62 997 TYR A CA 1
ATOM 7801 C C . TYR A 1 997 ? -9.395 20.327 34.618 1.00 90.62 997 TYR A C 1
ATOM 7803 O O . TYR A 1 997 ? -8.236 20.431 35.007 1.00 90.62 997 TYR A O 1
ATOM 7811 N N . TYR A 1 998 ? -10.350 19.806 35.400 1.00 92.12 998 TYR A N 1
ATOM 7812 C CA . TYR A 1 998 ? -10.078 19.471 36.804 1.00 92.12 998 TYR A CA 1
ATOM 7813 C C . TYR A 1 998 ? -9.087 18.295 36.943 1.00 92.12 998 TYR A C 1
ATOM 7815 O O . TYR A 1 998 ? -8.095 18.457 37.650 1.00 92.12 998 TYR A O 1
ATOM 7823 N N . PRO A 1 999 ? -9.222 17.168 36.208 1.00 90.69 999 PRO A N 1
ATOM 7824 C CA . PRO A 1 999 ? -8.225 16.093 36.243 1.00 90.69 999 PRO A CA 1
ATOM 7825 C C . PRO A 1 999 ? -6.865 16.457 35.625 1.00 90.69 999 PRO A C 1
ATOM 7827 O O . PRO A 1 999 ? -5.887 15.753 35.888 1.00 90.69 999 PRO A O 1
ATOM 7830 N N . GLN A 1 1000 ? -6.791 17.520 34.810 1.00 92.25 1000 GLN A N 1
ATOM 7831 C CA . GLN A 1 1000 ? -5.534 18.097 34.319 1.00 92.25 1000 GLN A CA 1
ATOM 7832 C C . GLN A 1 1000 ? -4.870 19.005 35.367 1.00 92.25 1000 GLN A C 1
ATOM 7834 O O . GLN A 1 1000 ? -3.685 18.822 35.647 1.00 92.25 1000 GLN A O 1
ATOM 7839 N N . GLU A 1 1001 ? -5.630 19.917 35.989 1.00 93.31 1001 GLU A N 1
ATOM 7840 C CA . GLU A 1 1001 ? -5.202 20.699 37.160 1.00 93.31 1001 GLU A CA 1
ATOM 7841 C C . GLU A 1 1001 ? -4.647 19.758 38.244 1.00 93.31 1001 GLU A C 1
ATOM 7843 O O . GLU A 1 1001 ? -3.505 19.906 38.669 1.00 93.31 1001 GLU A O 1
ATOM 7848 N N . ASP A 1 1002 ? -5.405 18.724 38.624 1.00 93.75 1002 ASP A N 1
ATOM 7849 C CA . ASP A 1 1002 ? -5.027 17.792 39.693 1.00 93.75 1002 ASP A CA 1
ATOM 7850 C C . ASP A 1 1002 ? -3.767 16.984 39.359 1.00 93.75 1002 ASP A C 1
ATOM 7852 O O . ASP A 1 1002 ? -2.887 16.839 40.209 1.00 93.75 1002 ASP A O 1
ATOM 7856 N N . ALA A 1 1003 ? -3.631 16.509 38.115 1.00 92.69 1003 ALA A N 1
ATOM 7857 C CA . ALA A 1 1003 ? -2.430 15.802 37.668 1.00 92.69 1003 ALA A CA 1
ATOM 7858 C C . ALA A 1 1003 ? -1.176 16.691 37.729 1.00 92.69 1003 ALA A C 1
ATOM 7860 O O . ALA A 1 1003 ? -0.110 16.217 38.128 1.00 92.69 1003 ALA A O 1
ATOM 7861 N N . LEU A 1 1004 ? -1.302 17.974 37.375 1.00 93.75 1004 LEU A N 1
ATOM 7862 C CA . LEU A 1 1004 ? -0.210 18.939 37.473 1.00 93.75 1004 LEU A CA 1
ATOM 7863 C C . LEU A 1 1004 ? 0.117 19.277 38.936 1.00 93.75 1004 LEU A C 1
ATOM 7865 O O . LEU A 1 1004 ? 1.284 19.260 39.326 1.00 93.75 1004 LEU A O 1
ATOM 7869 N N . PHE A 1 1005 ? -0.897 19.516 39.772 1.00 94.69 1005 PHE A N 1
ATOM 7870 C CA . PHE A 1 1005 ? -0.705 19.834 41.189 1.00 94.69 1005 PHE A CA 1
ATOM 7871 C C . PHE A 1 1005 ? -0.074 18.661 41.956 1.00 94.69 1005 PHE A C 1
ATOM 7873 O O . PHE A 1 1005 ? 0.765 18.877 42.829 1.00 94.69 1005 PHE A O 1
ATOM 7880 N N . GLU A 1 1006 ? -0.438 17.415 41.638 1.00 93.56 1006 GLU A N 1
ATOM 7881 C CA . GLU A 1 1006 ? 0.235 16.224 42.166 1.00 93.56 1006 GLU A CA 1
ATOM 7882 C C . GLU A 1 1006 ? 1.686 16.091 41.698 1.00 93.56 1006 GLU A C 1
ATOM 7884 O O . GLU A 1 1006 ? 2.524 15.606 42.459 1.00 93.56 1006 GLU A O 1
ATOM 7889 N N . TRP A 1 1007 ? 1.987 16.472 40.456 1.00 92.50 1007 TRP A N 1
ATOM 7890 C CA . TRP A 1 1007 ? 3.338 16.381 39.909 1.00 92.50 1007 TRP A CA 1
ATOM 7891 C C . TRP A 1 1007 ? 4.265 17.429 40.537 1.00 92.50 1007 TRP A C 1
ATOM 7893 O O . TRP A 1 1007 ? 5.337 17.077 41.024 1.00 92.50 1007 TRP A O 1
ATOM 7903 N N . CYS A 1 1008 ? 3.825 18.686 40.656 1.00 92.25 1008 CYS A N 1
ATOM 7904 C CA . CYS A 1 1008 ? 4.574 19.734 41.365 1.00 92.25 1008 CYS A CA 1
ATOM 7905 C C . CYS A 1 1008 ? 4.803 19.388 42.848 1.00 92.25 1008 CYS A C 1
ATOM 7907 O O . CYS A 1 1008 ? 5.885 19.620 43.376 1.00 92.25 1008 CYS A O 1
ATOM 7909 N N . LYS A 1 1009 ? 3.839 18.737 43.518 1.00 92.06 1009 LYS A N 1
ATOM 7910 C CA . LYS A 1 1009 ? 4.030 18.222 44.891 1.00 92.06 1009 LYS A CA 1
ATOM 7911 C C . LYS A 1 1009 ? 5.109 17.135 45.004 1.00 92.06 1009 LYS A C 1
ATOM 7913 O O . LYS A 1 1009 ? 5.655 16.959 46.089 1.00 92.06 1009 LYS A O 1
ATOM 7918 N N . LYS A 1 1010 ? 5.404 16.401 43.924 1.00 91.31 1010 LYS A N 1
ATOM 7919 C CA . LYS A 1 1010 ? 6.486 15.396 43.864 1.00 91.31 1010 LYS A CA 1
ATOM 7920 C C . LYS A 1 1010 ? 7.841 16.032 43.525 1.00 91.31 1010 LYS A C 1
ATOM 7922 O O . LYS A 1 1010 ? 8.867 15.523 43.963 1.00 91.31 1010 LYS A O 1
ATOM 7927 N N . HIS A 1 1011 ? 7.839 17.165 42.821 1.00 91.00 1011 HIS A N 1
ATOM 7928 C CA . HIS A 1 1011 ? 9.034 17.880 42.370 1.00 91.00 1011 HIS A CA 1
ATOM 7929 C C . HIS A 1 1011 ? 9.104 19.294 42.975 1.00 91.00 1011 HIS A C 1
ATOM 7931 O O . HIS A 1 1011 ? 8.753 20.265 42.307 1.00 91.00 1011 HIS A O 1
ATOM 7937 N N . PRO A 1 1012 ? 9.593 19.451 44.223 1.00 84.44 1012 PRO A N 1
ATOM 7938 C CA . PRO A 1 1012 ? 9.514 20.710 44.979 1.00 84.44 1012 PRO A CA 1
ATOM 7939 C C . PRO A 1 1012 ? 10.343 21.883 44.418 1.00 84.44 1012 PRO A C 1
ATOM 7941 O O . PRO A 1 1012 ? 10.272 22.983 44.959 1.00 84.44 1012 PRO A O 1
ATOM 7944 N N . GLY A 1 1013 ? 11.123 21.676 43.350 1.00 87.19 1013 GLY A N 1
ATOM 7945 C CA . GLY A 1 1013 ? 11.762 22.748 42.574 1.00 87.19 1013 GLY A CA 1
ATOM 7946 C C . GLY A 1 1013 ? 10.890 23.322 41.445 1.00 87.19 1013 GLY A C 1
ATOM 7947 O O . GLY A 1 1013 ? 11.285 24.303 40.812 1.00 87.19 1013 GLY A O 1
ATOM 7948 N N . THR A 1 1014 ? 9.721 22.728 41.182 1.00 92.81 1014 THR A N 1
ATOM 7949 C CA . THR A 1 1014 ? 8.836 23.071 40.065 1.00 92.81 1014 THR A CA 1
ATOM 7950 C C . THR A 1 1014 ? 7.471 23.535 40.552 1.00 92.81 1014 THR A C 1
ATOM 7952 O O . THR A 1 1014 ? 6.754 22.817 41.246 1.00 92.81 1014 THR A O 1
ATOM 7955 N N . HIS A 1 1015 ? 7.068 24.710 40.083 1.00 95.19 1015 HIS A N 1
ATOM 7956 C CA . HIS A 1 1015 ? 5.789 25.338 40.410 1.00 95.19 1015 HIS A CA 1
ATOM 7957 C C . HIS A 1 1015 ? 4.839 25.347 39.204 1.00 95.19 1015 HIS A C 1
ATOM 7959 O O . HIS A 1 1015 ? 5.267 25.145 38.065 1.00 95.19 1015 HIS A O 1
ATOM 7965 N N . TRP A 1 1016 ? 3.561 25.649 39.421 1.00 95.69 1016 TRP A N 1
ATOM 7966 C CA . TRP A 1 1016 ? 2.559 25.726 38.352 1.00 95.69 1016 TRP A CA 1
ATOM 7967 C C . TRP A 1 1016 ? 1.919 27.112 38.203 1.00 95.69 1016 TRP A C 1
ATOM 7969 O O . TRP A 1 1016 ? 1.911 27.932 39.120 1.00 95.69 1016 TRP A O 1
ATOM 7979 N N . ASN A 1 1017 ? 1.332 27.345 37.031 1.00 96.75 1017 ASN A N 1
ATOM 7980 C CA . ASN A 1 1017 ? 0.387 28.413 36.738 1.00 96.75 1017 ASN A CA 1
ATOM 7981 C C . ASN A 1 1017 ? -0.809 27.842 35.974 1.00 96.75 1017 ASN A C 1
ATOM 7983 O O . ASN A 1 1017 ? -0.639 26.978 35.113 1.00 96.75 1017 ASN A O 1
ATOM 7987 N N . VAL A 1 1018 ? -2.012 28.341 36.263 1.00 96.12 1018 VAL A N 1
ATOM 7988 C CA . VAL A 1 1018 ? -3.225 28.009 35.497 1.00 96.12 1018 VAL A CA 1
ATOM 7989 C C . VAL A 1 1018 ? -3.839 29.292 34.956 1.00 96.12 1018 VAL A C 1
ATOM 7991 O O . VAL A 1 1018 ? -4.179 30.175 35.738 1.00 96.12 1018 VAL A O 1
ATOM 7994 N N . ILE A 1 1019 ? -4.010 29.395 33.638 1.00 95.62 1019 ILE A N 1
ATOM 7995 C CA . ILE A 1 1019 ? -4.637 30.563 33.001 1.00 95.62 1019 ILE A CA 1
ATOM 7996 C C . ILE A 1 1019 ? -6.048 30.198 32.539 1.00 95.62 1019 ILE A C 1
ATOM 7998 O O . ILE A 1 1019 ? -6.256 29.160 31.907 1.00 95.62 1019 ILE A O 1
ATOM 8002 N N . CYS A 1 1020 ? -7.025 31.037 32.876 1.00 93.69 1020 CYS A N 1
ATOM 8003 C CA . CYS A 1 1020 ? -8.445 30.836 32.585 1.00 93.69 1020 CYS A CA 1
ATOM 8004 C C . CYS A 1 1020 ? -8.957 31.941 31.646 1.00 93.69 1020 CYS A C 1
ATOM 8006 O O . CYS A 1 1020 ? -9.482 32.938 32.138 1.00 93.69 1020 CYS A O 1
ATOM 8008 N N . PRO A 1 1021 ? -8.786 31.808 30.318 1.00 92.12 1021 PRO A N 1
ATOM 8009 C CA . PRO A 1 1021 ? -9.339 32.760 29.358 1.00 92.12 1021 PRO A CA 1
ATOM 8010 C C . PRO A 1 1021 ? -10.865 32.674 29.224 1.00 92.12 1021 PRO A C 1
ATOM 8012 O O . PRO A 1 1021 ? -11.478 31.629 29.470 1.00 92.12 1021 PRO A O 1
ATOM 8015 N N . ALA A 1 1022 ? -11.456 33.778 28.772 1.00 88.19 1022 ALA A N 1
ATOM 8016 C CA . ALA A 1 1022 ? -12.814 33.875 28.249 1.00 88.19 1022 ALA A CA 1
ATOM 8017 C C . ALA A 1 1022 ? -12.900 33.282 26.818 1.00 88.19 1022 ALA A C 1
ATOM 8019 O O . ALA A 1 1022 ? -12.229 32.295 26.502 1.00 88.19 1022 ALA A O 1
ATOM 8020 N N . TRP A 1 1023 ? -13.733 33.846 25.936 1.00 84.25 1023 TRP A N 1
ATOM 8021 C CA . TRP A 1 1023 ? -13.771 33.442 24.525 1.00 84.25 1023 TRP A CA 1
ATOM 8022 C C . TRP A 1 1023 ? -12.499 33.888 23.795 1.00 84.25 1023 TRP A C 1
ATOM 8024 O O . TRP A 1 1023 ? -12.257 35.083 23.634 1.00 84.25 1023 TRP A O 1
ATOM 8034 N N . ILE A 1 1024 ? -11.679 32.933 23.353 1.00 86.62 1024 ILE A N 1
ATOM 8035 C CA . ILE A 1 1024 ? -10.365 33.239 22.774 1.00 86.62 1024 ILE A CA 1
ATOM 8036 C C . ILE A 1 1024 ? -10.508 33.845 21.370 1.00 86.62 1024 ILE A C 1
ATOM 8038 O O . ILE A 1 1024 ? -11.082 33.220 20.477 1.00 86.62 1024 ILE A O 1
ATOM 8042 N N . ILE A 1 1025 ? -9.933 35.033 21.164 1.00 85.12 1025 ILE A N 1
ATOM 8043 C CA . ILE A 1 1025 ? -9.791 35.679 19.851 1.00 85.12 1025 ILE A CA 1
ATOM 8044 C C . ILE A 1 1025 ? -8.405 35.345 19.287 1.00 85.12 1025 ILE A C 1
ATOM 8046 O O . ILE A 1 1025 ? -7.388 35.699 19.884 1.00 85.12 1025 ILE A O 1
ATOM 8050 N N . GLY A 1 1026 ? -8.348 34.701 18.121 1.00 85.75 1026 GLY A N 1
ATOM 8051 C CA . GLY A 1 1026 ? -7.093 34.422 17.420 1.00 85.75 1026 GLY A CA 1
ATOM 8052 C C . GLY A 1 1026 ? -7.286 33.668 16.104 1.00 85.75 1026 GLY A C 1
ATOM 8053 O O . GLY A 1 1026 ? -8.349 33.092 15.854 1.00 85.75 1026 GLY A O 1
ATOM 8054 N N . ALA A 1 1027 ? -6.245 33.674 15.270 1.00 85.62 1027 ALA A N 1
ATOM 8055 C CA . ALA A 1 1027 ? -6.197 32.952 14.004 1.00 85.62 1027 ALA A CA 1
ATOM 8056 C C . ALA A 1 1027 ? -5.510 31.585 14.155 1.00 85.62 1027 ALA A C 1
ATOM 8058 O O . ALA A 1 1027 ? -4.425 31.475 14.726 1.00 85.62 1027 ALA A O 1
ATOM 8059 N N . THR A 1 1028 ? -6.120 30.538 13.599 1.00 80.44 1028 THR A N 1
ATOM 8060 C CA . THR A 1 1028 ? -5.587 29.168 13.584 1.00 80.44 1028 THR A CA 1
ATOM 8061 C C . THR A 1 1028 ? -5.923 28.505 12.254 1.00 80.44 1028 THR A C 1
ATOM 8063 O O . THR A 1 1028 ? -7.058 28.591 11.807 1.00 80.44 1028 THR A O 1
ATOM 8066 N N . THR A 1 1029 ? -4.976 27.780 11.646 1.00 76.69 1029 THR A N 1
ATOM 8067 C CA . THR A 1 1029 ? -5.149 27.100 10.336 1.00 76.69 1029 THR A CA 1
ATOM 8068 C C . THR A 1 1029 ? -6.181 25.963 10.329 1.00 76.69 1029 THR A C 1
ATOM 8070 O O . THR A 1 1029 ? -6.461 25.378 9.286 1.00 76.69 1029 THR A O 1
ATOM 8073 N N . ASN A 1 1030 ? -6.756 25.647 11.488 1.00 69.94 1030 ASN A N 1
ATOM 8074 C CA . ASN A 1 1030 ? -7.969 24.859 11.644 1.00 69.94 1030 ASN A CA 1
ATOM 8075 C C . ASN A 1 1030 ? -8.924 25.662 12.543 1.00 69.94 1030 ASN A C 1
ATOM 8077 O O . ASN A 1 1030 ? -8.523 26.089 13.628 1.00 69.94 1030 ASN A O 1
ATOM 8081 N N . ALA A 1 1031 ? -10.160 25.876 12.085 1.00 58.69 1031 ALA A N 1
ATOM 8082 C CA . ALA A 1 1031 ? -11.189 26.659 12.774 1.00 58.69 1031 ALA A CA 1
ATOM 8083 C C . ALA A 1 1031 ? -12.259 25.798 13.477 1.00 58.69 1031 ALA A C 1
ATOM 8085 O O . ALA A 1 1031 ? -13.292 26.325 13.891 1.00 58.69 1031 ALA A O 1
ATOM 8086 N N . ALA A 1 1032 ? -12.044 24.487 13.635 1.00 59.59 1032 ALA A N 1
ATOM 8087 C CA . ALA A 1 1032 ? -12.877 23.664 14.512 1.00 59.59 1032 ALA A CA 1
ATOM 8088 C C . ALA A 1 1032 ? -12.951 24.292 15.921 1.00 59.59 1032 ALA A C 1
ATOM 8090 O O . ALA A 1 1032 ? -11.924 24.619 16.514 1.00 59.59 1032 ALA A O 1
ATOM 8091 N N . MET A 1 1033 ? -14.169 24.474 16.444 1.00 68.00 1033 MET A N 1
ATOM 8092 C CA . MET A 1 1033 ? -14.469 25.174 17.709 1.00 68.00 1033 MET A CA 1
ATOM 8093 C C . MET A 1 1033 ? -14.151 26.689 17.764 1.00 68.00 1033 MET A C 1
ATOM 8095 O O . MET A 1 1033 ? -14.335 27.297 18.820 1.00 68.00 1033 MET A O 1
ATOM 8099 N N . ASN A 1 1034 ? -13.732 27.342 16.670 1.00 79.50 1034 ASN A N 1
ATOM 8100 C CA . ASN A 1 1034 ? -13.610 28.806 16.636 1.00 79.50 1034 ASN A CA 1
ATOM 8101 C C . ASN A 1 1034 ? -15.001 29.435 16.444 1.00 79.50 1034 ASN A C 1
ATOM 8103 O O . ASN A 1 1034 ? -15.595 29.331 15.375 1.00 79.50 1034 ASN A O 1
ATOM 8107 N N . ALA A 1 1035 ? -15.515 30.099 17.480 1.00 74.75 1035 ALA A N 1
ATOM 8108 C CA . ALA A 1 1035 ? -16.872 30.652 17.507 1.00 74.75 1035 ALA A CA 1
ATOM 8109 C C . ALA A 1 1035 ? -17.071 31.936 16.678 1.00 74.75 1035 ALA A C 1
ATOM 8111 O O . ALA A 1 1035 ? -18.204 32.339 16.430 1.00 74.75 1035 ALA A O 1
ATOM 8112 N N . LEU A 1 1036 ? -15.984 32.580 16.248 1.00 80.81 1036 LEU A N 1
ATOM 8113 C CA . LEU A 1 1036 ? -16.003 33.881 15.571 1.00 80.81 1036 LEU A CA 1
ATOM 8114 C C . LEU A 1 1036 ? -15.809 33.738 14.053 1.00 80.81 1036 LEU A C 1
ATOM 8116 O O . LEU A 1 1036 ? -16.467 34.424 13.275 1.00 80.81 1036 LEU A O 1
ATOM 8120 N N . HIS A 1 1037 ? -14.999 32.765 13.623 1.00 88.81 1037 HIS A N 1
ATOM 8121 C CA . HIS A 1 1037 ? -14.852 32.368 12.218 1.00 88.81 1037 HIS A CA 1
ATOM 8122 C C . HIS A 1 1037 ? -16.191 32.207 11.451 1.00 88.81 1037 HIS A C 1
ATOM 8124 O O . HIS A 1 1037 ? -16.336 32.857 10.413 1.00 88.81 1037 HIS A O 1
ATOM 8130 N N . PRO A 1 1038 ? -17.204 31.444 11.923 1.00 90.50 1038 PRO A N 1
ATOM 8131 C CA . PRO A 1 1038 ? -18.477 31.304 11.208 1.00 90.50 1038 PRO A CA 1
ATOM 8132 C C . PRO A 1 1038 ? -19.275 32.614 11.089 1.00 90.50 1038 PRO A C 1
ATOM 8134 O O . PRO A 1 1038 ? -20.036 32.760 10.135 1.00 90.50 1038 PRO A O 1
ATOM 8137 N N . LEU A 1 1039 ? -19.087 33.586 11.993 1.00 90.31 1039 LEU A N 1
ATOM 8138 C CA . LEU A 1 1039 ? -19.741 34.899 11.898 1.00 90.31 1039 LEU A CA 1
ATOM 8139 C C . LEU A 1 1039 ? -19.145 35.737 10.756 1.00 90.31 1039 LEU A C 1
ATOM 8141 O O . LEU A 1 1039 ? -19.883 36.388 10.018 1.00 90.31 1039 LEU A O 1
ATOM 8145 N N . ALA A 1 1040 ? -17.824 35.673 10.567 1.00 91.94 1040 ALA A N 1
ATOM 8146 C CA . ALA A 1 1040 ? -17.144 36.309 9.439 1.00 91.94 1040 ALA A CA 1
ATOM 8147 C C . ALA A 1 1040 ? -17.458 35.622 8.097 1.00 91.94 1040 ALA A C 1
ATOM 8149 O O . ALA A 1 1040 ? -17.684 36.304 7.099 1.00 91.94 1040 ALA A O 1
ATOM 8150 N N . VAL A 1 1041 ? -17.553 34.285 8.072 1.00 93.81 1041 VAL A N 1
ATOM 8151 C CA . VAL A 1 1041 ? -18.029 33.525 6.897 1.00 93.81 1041 VAL A CA 1
ATOM 8152 C C . VAL A 1 1041 ? -19.457 33.941 6.528 1.00 93.81 1041 VAL A C 1
ATOM 8154 O O . VAL A 1 1041 ? -19.734 34.215 5.361 1.00 93.81 1041 VAL A O 1
ATOM 8157 N N . TYR A 1 1042 ? -20.353 34.051 7.515 1.00 93.81 1042 TYR A N 1
ATOM 8158 C CA . TYR A 1 1042 ? -21.729 34.505 7.307 1.00 93.81 1042 TYR A CA 1
ATOM 8159 C C . TYR A 1 1042 ? -21.784 35.939 6.749 1.00 93.81 1042 TYR A C 1
ATOM 8161 O O . TYR A 1 1042 ? -22.442 36.167 5.733 1.00 93.81 1042 TYR A O 1
ATOM 8169 N N . ALA A 1 1043 ? -21.037 36.882 7.335 1.00 94.12 1043 ALA A N 1
ATOM 8170 C CA . ALA A 1 1043 ? -20.949 38.262 6.846 1.00 94.12 1043 ALA A CA 1
ATOM 8171 C C . ALA A 1 1043 ? -20.450 38.332 5.391 1.00 94.12 1043 ALA A C 1
ATOM 8173 O O . ALA A 1 1043 ? -21.076 38.973 4.546 1.00 94.12 1043 ALA A O 1
ATOM 8174 N N . ALA A 1 1044 ? -19.371 37.612 5.071 1.00 95.00 1044 ALA A N 1
ATOM 8175 C CA . ALA A 1 1044 ? -18.810 37.565 3.725 1.00 95.00 1044 ALA A CA 1
ATOM 8176 C C . ALA A 1 1044 ? -19.786 36.993 2.678 1.00 95.00 1044 ALA A C 1
ATOM 8178 O O . ALA A 1 1044 ? -19.865 37.518 1.566 1.00 95.00 1044 ALA A O 1
ATOM 8179 N N . VAL A 1 1045 ? -20.556 35.951 3.018 1.00 95.75 1045 VAL A N 1
ATOM 8180 C CA . VAL A 1 1045 ? -21.556 35.375 2.100 1.00 95.75 1045 VAL A CA 1
ATOM 8181 C C . VAL A 1 1045 ? -22.759 36.303 1.914 1.00 95.75 1045 VAL A C 1
ATOM 8183 O O . VAL A 1 1045 ? -23.184 36.494 0.775 1.00 95.75 1045 VAL A O 1
ATOM 8186 N N . GLN A 1 1046 ? -23.288 36.935 2.971 1.00 95.00 1046 GLN A N 1
ATOM 8187 C CA . GLN A 1 1046 ? -24.401 37.883 2.805 1.00 95.00 1046 GLN A CA 1
ATOM 8188 C C . GLN A 1 1046 ? -23.978 39.105 1.977 1.00 95.00 1046 GLN A C 1
ATOM 8190 O O . GLN A 1 1046 ? -24.717 39.507 1.077 1.00 95.00 1046 GLN A O 1
ATOM 8195 N N . ALA A 1 1047 ? -22.768 39.635 2.190 1.00 94.38 1047 ALA A N 1
ATOM 8196 C CA . ALA A 1 1047 ? -22.210 40.703 1.361 1.00 94.38 1047 ALA A CA 1
ATOM 8197 C C . ALA A 1 1047 ? -22.058 40.292 -0.116 1.00 94.38 1047 ALA A C 1
ATOM 8199 O O . ALA A 1 1047 ? -22.442 41.055 -1.004 1.00 94.38 1047 ALA A O 1
ATOM 8200 N N . TRP A 1 1048 ? -21.571 39.072 -0.388 1.00 94.56 1048 TRP A N 1
ATOM 8201 C CA . TRP A 1 1048 ? -21.454 38.524 -1.747 1.00 94.56 1048 TRP A CA 1
ATOM 8202 C C . TRP A 1 1048 ? -22.808 38.403 -2.453 1.00 94.56 1048 TRP A C 1
ATOM 8204 O O . TRP A 1 1048 ? -22.954 38.859 -3.587 1.00 94.56 1048 TRP A O 1
ATOM 8214 N N . LYS A 1 1049 ? -23.819 37.852 -1.766 1.00 93.75 1049 LYS A N 1
ATOM 8215 C CA . LYS A 1 1049 ? -25.194 37.738 -2.285 1.00 93.75 1049 LYS A CA 1
ATOM 8216 C C . LYS A 1 1049 ? -25.919 39.092 -2.365 1.00 93.75 1049 LYS A C 1
ATOM 8218 O O . LYS A 1 1049 ? -26.953 39.191 -3.021 1.00 93.75 1049 LYS A O 1
ATOM 8223 N N . GLY A 1 1050 ? -25.404 40.134 -1.705 1.00 91.25 1050 GLY A N 1
ATOM 8224 C CA . GLY A 1 1050 ? -26.082 41.423 -1.542 1.00 91.25 1050 GLY A CA 1
ATOM 8225 C C . GLY A 1 1050 ? -27.309 41.360 -0.623 1.00 91.25 1050 GLY A C 1
ATOM 8226 O O . GLY A 1 1050 ? -28.180 42.223 -0.709 1.00 91.25 1050 GLY A O 1
ATOM 8227 N N . GLU A 1 1051 ? -27.392 40.335 0.226 1.00 92.69 1051 GLU A N 1
ATOM 8228 C CA . GLU A 1 1051 ? -28.485 40.115 1.171 1.00 92.69 1051 GLU A CA 1
ATOM 8229 C C . GLU A 1 1051 ? -28.266 40.862 2.496 1.00 92.69 1051 GLU A C 1
ATOM 8231 O O . GLU A 1 1051 ? -27.159 41.280 2.835 1.00 92.69 1051 GLU A O 1
ATOM 8236 N N . SER A 1 1052 ? -29.334 40.989 3.287 1.00 90.50 1052 SER A N 1
ATOM 8237 C CA . SER A 1 1052 ? -29.252 41.548 4.638 1.00 90.50 1052 SER A CA 1
ATOM 8238 C C . SER A 1 1052 ? -28.485 40.631 5.601 1.00 90.50 1052 SER A C 1
ATOM 8240 O O . SER A 1 1052 ? -28.678 39.408 5.610 1.00 90.50 1052 SER A O 1
ATOM 8242 N N . PHE A 1 1053 ? -27.639 41.232 6.439 1.00 93.44 1053 PHE A N 1
ATOM 8243 C CA . PHE A 1 1053 ? -26.868 40.568 7.488 1.00 93.44 1053 PHE A CA 1
ATOM 8244 C C . PHE A 1 1053 ? -27.657 40.565 8.807 1.00 93.44 1053 PHE A C 1
ATOM 8246 O O . PHE A 1 1053 ? -27.588 41.503 9.607 1.00 93.44 1053 PHE A O 1
ATOM 8253 N N . LYS A 1 1054 ? -28.462 39.516 9.002 1.00 91.19 1054 LYS A N 1
ATOM 8254 C CA . LYS A 1 1054 ? -29.455 39.406 10.082 1.00 91.19 1054 LYS A CA 1
ATOM 8255 C C . LYS A 1 1054 ? -28.871 38.772 11.334 1.00 91.19 1054 LYS A C 1
ATOM 8257 O O . LYS A 1 1054 ? -28.306 37.685 11.254 1.00 91.19 1054 LYS A O 1
ATOM 8262 N N . TYR A 1 1055 ? -29.083 39.376 12.499 1.00 90.50 1055 TYR A N 1
ATOM 8263 C CA . TYR A 1 1055 ? -28.697 38.745 13.762 1.00 90.50 1055 TYR A CA 1
ATOM 8264 C C . TYR A 1 1055 ? -29.476 37.438 14.022 1.00 90.50 1055 TYR A C 1
ATOM 8266 O O . TYR A 1 1055 ? -30.693 37.379 13.818 1.00 90.50 1055 TYR A O 1
ATOM 8274 N N . ASN A 1 1056 ? -28.774 36.385 14.460 1.00 89.56 1056 ASN A N 1
ATOM 8275 C CA . ASN A 1 1056 ? -29.338 35.046 14.679 1.00 89.56 1056 ASN A CA 1
ATOM 8276 C C . ASN A 1 1056 ? -29.780 34.770 16.133 1.00 89.56 1056 ASN A C 1
ATOM 8278 O O . ASN A 1 1056 ? -30.581 33.860 16.346 1.00 89.56 1056 ASN A O 1
ATOM 8282 N N . GLY A 1 1057 ? -29.310 35.551 17.112 1.00 87.62 1057 GLY A N 1
ATOM 8283 C CA . GLY A 1 1057 ? -29.737 35.480 18.519 1.00 87.62 1057 GLY A CA 1
ATOM 8284 C C . GLY A 1 1057 ? -31.007 36.288 18.830 1.00 87.62 1057 GLY A C 1
ATOM 8285 O O . GLY A 1 1057 ? -31.727 36.715 17.926 1.00 87.62 1057 GLY A O 1
ATOM 8286 N N . ASP A 1 1058 ? -31.268 36.515 20.120 1.00 86.94 1058 ASP A N 1
ATOM 8287 C CA . ASP A 1 1058 ? -32.390 37.312 20.636 1.00 86.94 1058 ASP A CA 1
ATOM 8288 C C . ASP A 1 1058 ? -31.959 38.696 21.174 1.00 86.94 1058 ASP A C 1
ATOM 8290 O O . ASP A 1 1058 ? -30.785 39.067 21.147 1.00 86.94 1058 ASP A O 1
ATOM 8294 N N . PHE A 1 1059 ? -32.914 39.502 21.650 1.00 87.00 1059 PHE A N 1
ATOM 8295 C CA . PHE A 1 1059 ? -32.620 40.847 22.160 1.00 87.00 1059 PHE A CA 1
ATOM 8296 C C . PHE A 1 1059 ? -31.725 40.843 23.417 1.00 87.00 1059 PHE A C 1
ATOM 8298 O O . PHE A 1 1059 ? -30.875 41.726 23.570 1.00 87.00 1059 PHE A O 1
ATOM 8305 N N . ASP A 1 1060 ? -31.865 39.840 24.288 1.00 82.94 1060 ASP A N 1
ATOM 8306 C CA . ASP A 1 1060 ? -31.060 39.724 25.508 1.00 82.94 1060 ASP A CA 1
ATOM 8307 C C . ASP A 1 1060 ? -29.599 39.370 25.184 1.00 82.94 1060 ASP A C 1
ATOM 8309 O O . ASP A 1 1060 ? -28.683 39.952 25.768 1.00 82.94 1060 ASP A O 1
ATOM 8313 N N . ALA A 1 1061 ? -29.351 38.490 24.207 1.00 83.19 1061 ALA A N 1
ATOM 8314 C CA . ALA A 1 1061 ? -28.007 38.210 23.700 1.00 83.19 1061 ALA A CA 1
ATOM 8315 C C . ALA A 1 1061 ? -27.419 39.381 22.888 1.00 83.19 1061 ALA A C 1
ATOM 8317 O O . ALA A 1 1061 ? -26.217 39.641 22.970 1.00 83.19 1061 ALA A O 1
ATOM 8318 N N . TRP A 1 1062 ? -28.254 40.138 22.164 1.00 87.38 1062 TRP A N 1
ATOM 8319 C CA . TRP A 1 1062 ? -27.847 41.344 21.431 1.00 87.38 1062 TRP A CA 1
ATOM 8320 C C . TRP A 1 1062 ? -27.298 42.441 22.356 1.00 87.38 1062 TRP A C 1
ATOM 8322 O O . TRP A 1 1062 ? -26.272 43.065 22.066 1.00 87.38 1062 TRP A O 1
ATOM 8332 N N . MET A 1 1063 ? -27.980 42.664 23.483 1.00 85.56 1063 MET A N 1
ATOM 8333 C CA . MET A 1 1063 ? -27.576 43.606 24.532 1.00 85.56 1063 MET A CA 1
ATOM 8334 C C . MET A 1 1063 ? -26.572 43.008 25.533 1.00 85.56 1063 MET A C 1
ATOM 8336 O O . MET A 1 1063 ? -25.985 43.748 26.326 1.00 85.56 1063 MET A O 1
ATOM 8340 N N . GLY A 1 1064 ? -26.374 41.688 25.507 1.00 80.50 1064 GLY A N 1
ATOM 8341 C CA . GLY A 1 1064 ? -25.532 40.943 26.435 1.00 80.50 1064 GLY A CA 1
ATOM 8342 C C . GLY A 1 1064 ? -24.054 41.316 26.339 1.00 80.50 1064 GLY A C 1
ATOM 8343 O O . GLY A 1 1064 ? -23.478 41.403 25.255 1.00 80.50 1064 GLY A O 1
ATOM 8344 N N . VAL A 1 1065 ? -23.421 41.514 27.497 1.00 77.00 1065 VAL A N 1
ATOM 8345 C CA . VAL A 1 1065 ? -21.990 41.830 27.600 1.00 77.00 1065 VAL A CA 1
ATOM 8346 C C . VAL A 1 1065 ? -21.174 40.539 27.513 1.00 77.00 1065 VAL A C 1
ATOM 8348 O O . VAL A 1 1065 ? -21.186 39.729 28.441 1.00 77.00 1065 VAL A O 1
ATOM 8351 N N . GLY A 1 1066 ? -20.462 40.355 26.399 1.00 76.44 1066 GLY A N 1
ATOM 8352 C CA . GLY A 1 1066 ? -19.496 39.274 26.218 1.00 76.44 1066 GLY A CA 1
ATOM 8353 C C . GLY A 1 1066 ? -18.071 39.729 26.526 1.00 76.44 1066 GLY A C 1
ATOM 8354 O O . GLY A 1 1066 ? -17.614 40.741 25.993 1.00 76.44 1066 GLY A O 1
ATOM 8355 N N . GLU A 1 1067 ? -17.349 38.972 27.353 1.00 83.62 1067 GLU A N 1
ATOM 8356 C CA . GLU A 1 1067 ? -15.894 39.097 27.451 1.00 83.62 1067 GLU A CA 1
ATOM 8357 C C . GLU A 1 1067 ? -15.165 38.089 26.563 1.00 83.62 1067 GLU A C 1
ATOM 8359 O O . GLU A 1 1067 ? -15.595 36.946 26.357 1.00 83.62 1067 GLU A O 1
ATOM 8364 N N . TYR A 1 1068 ? -14.009 38.540 26.090 1.00 87.19 1068 TYR A N 1
ATOM 8365 C CA . TYR A 1 1068 ? -13.125 37.846 25.173 1.00 87.19 1068 TYR A CA 1
ATOM 8366 C C . TYR A 1 1068 ? -11.701 37.832 25.725 1.00 87.19 1068 TYR A C 1
ATOM 8368 O O . TYR A 1 1068 ? -11.384 38.485 26.720 1.00 87.19 1068 TYR A O 1
ATOM 8376 N N . SER A 1 1069 ? -10.838 37.030 25.120 1.00 89.50 1069 SER A N 1
ATOM 8377 C CA . SER A 1 1069 ? -9.420 36.990 25.458 1.00 89.50 1069 SER A CA 1
ATOM 8378 C C . SER A 1 1069 ? -8.607 36.857 24.188 1.00 89.50 1069 SER A C 1
ATOM 8380 O O . SER A 1 1069 ? -8.498 35.772 23.616 1.00 89.50 1069 SER A O 1
ATOM 8382 N N . SER A 1 1070 ? -8.010 37.949 23.739 1.00 89.62 1070 SER A N 1
ATOM 8383 C CA . SER A 1 1070 ? -7.036 37.911 22.663 1.00 89.62 1070 SER A CA 1
ATOM 8384 C C . SER A 1 1070 ? -5.922 36.917 22.997 1.00 89.62 1070 SER A C 1
ATOM 8386 O O . SER A 1 1070 ? -5.362 36.897 24.100 1.00 89.62 1070 SER A O 1
ATOM 8388 N N . ALA A 1 1071 ? -5.594 36.049 22.040 1.00 89.38 1071 ALA A N 1
ATOM 8389 C CA . ALA A 1 1071 ? -4.537 35.054 22.195 1.00 89.38 1071 ALA A CA 1
ATOM 8390 C C . ALA A 1 1071 ? -3.183 35.724 22.496 1.00 89.38 1071 ALA A C 1
ATOM 8392 O O . ALA A 1 1071 ? -2.366 35.172 23.228 1.00 89.38 1071 ALA A O 1
ATOM 8393 N N . MET A 1 1072 ? -2.985 36.952 22.002 1.00 86.62 1072 MET A N 1
ATOM 8394 C CA . MET A 1 1072 ? -1.801 37.772 22.255 1.00 86.62 1072 MET A CA 1
ATOM 8395 C C . MET A 1 1072 ? -1.730 38.272 23.711 1.00 86.62 1072 MET A C 1
ATOM 8397 O O . MET A 1 1072 ? -0.705 38.064 24.358 1.00 86.62 1072 MET A O 1
ATOM 8401 N N . LEU A 1 1073 ? -2.808 38.845 24.272 1.00 89.75 1073 LEU A N 1
ATOM 8402 C CA . LEU A 1 1073 ? -2.844 39.240 25.692 1.00 89.75 1073 LEU A CA 1
ATOM 8403 C C . LEU A 1 1073 ? -2.743 38.016 26.612 1.00 89.75 1073 LEU A C 1
ATOM 8405 O O . LEU A 1 1073 ? -2.010 38.043 27.598 1.00 89.75 1073 LEU A O 1
ATOM 8409 N N . THR A 1 1074 ? -3.430 36.926 26.261 1.00 92.81 1074 THR A N 1
ATOM 8410 C CA . THR A 1 1074 ? -3.379 35.649 26.993 1.00 92.81 1074 THR A CA 1
ATOM 8411 C C . THR A 1 1074 ? -1.962 35.067 26.987 1.00 92.81 1074 THR A C 1
ATOM 8413 O O . THR A 1 1074 ? -1.501 34.570 28.014 1.00 92.81 1074 THR A O 1
ATOM 8416 N N . GLY A 1 1075 ? -1.242 35.181 25.865 1.00 92.94 1075 GLY A N 1
ATOM 8417 C CA . GLY A 1 1075 ? 0.162 34.796 25.729 1.00 92.94 1075 GLY A CA 1
ATOM 8418 C C . GLY A 1 1075 ? 1.095 35.619 26.619 1.00 92.94 1075 GLY A C 1
ATOM 8419 O O . GLY A 1 1075 ? 1.830 35.040 27.414 1.00 92.94 1075 GLY A O 1
ATOM 8420 N N . TYR A 1 1076 ? 1.017 36.953 26.568 1.00 93.38 1076 TYR A N 1
ATOM 8421 C CA . TYR A 1 1076 ? 1.845 37.815 27.424 1.00 93.38 1076 TYR A CA 1
ATOM 8422 C C . TYR A 1 1076 ? 1.519 37.672 28.919 1.00 93.38 1076 TYR A C 1
ATOM 8424 O O . TYR A 1 1076 ? 2.429 37.688 29.745 1.00 93.38 1076 TYR A O 1
ATOM 8432 N N . LEU A 1 1077 ? 0.247 37.480 29.287 1.00 94.81 1077 LEU A N 1
ATOM 8433 C CA . LEU A 1 1077 ? -0.142 37.173 30.668 1.00 94.81 1077 LEU A CA 1
ATOM 8434 C C . LEU A 1 1077 ? 0.447 35.828 31.116 1.00 94.81 1077 LEU A C 1
ATOM 8436 O O . LEU A 1 1077 ? 0.899 35.701 32.253 1.00 94.81 1077 LEU A O 1
ATOM 8440 N N . SER A 1 1078 ? 0.459 34.836 30.223 1.00 95.62 1078 SER A N 1
ATOM 8441 C CA . SER A 1 1078 ? 1.042 33.517 30.480 1.00 95.62 1078 SER A CA 1
ATOM 8442 C C . SER A 1 1078 ? 2.557 33.599 30.691 1.00 95.62 1078 SER A C 1
ATOM 8444 O O . SER A 1 1078 ? 3.073 33.049 31.662 1.00 95.62 1078 SER A O 1
ATOM 8446 N N . GLU A 1 1079 ? 3.263 34.330 29.826 1.00 95.06 1079 GLU A N 1
ATOM 8447 C CA . GLU A 1 1079 ? 4.696 34.611 29.951 1.00 95.06 1079 GLU A CA 1
ATOM 8448 C C . GLU A 1 1079 ? 5.013 35.338 31.267 1.00 95.06 1079 GLU A C 1
ATOM 8450 O O . GLU A 1 1079 ? 5.845 34.875 32.050 1.00 95.06 1079 GLU A O 1
ATOM 8455 N N . TRP A 1 1080 ? 4.294 36.422 31.569 1.00 95.56 1080 TRP A N 1
ATOM 8456 C CA . TRP A 1 1080 ? 4.449 37.172 32.815 1.00 95.56 1080 TRP A CA 1
ATOM 8457 C C . TRP A 1 1080 ? 4.198 36.306 34.057 1.00 95.56 1080 TRP A C 1
ATOM 8459 O O . TRP A 1 1080 ? 5.018 36.310 34.974 1.00 95.56 1080 TRP A O 1
ATOM 8469 N N . ALA A 1 1081 ? 3.117 35.518 34.085 1.00 95.19 1081 ALA A N 1
ATOM 8470 C CA . ALA A 1 1081 ? 2.794 34.649 35.218 1.00 95.19 1081 ALA A CA 1
ATOM 8471 C C . ALA A 1 1081 ? 3.851 33.549 35.434 1.00 95.19 1081 ALA A C 1
ATOM 8473 O O . ALA A 1 1081 ? 4.133 33.182 36.575 1.00 95.19 1081 ALA A O 1
ATOM 8474 N N . VAL A 1 1082 ? 4.469 33.056 34.355 1.00 95.12 1082 VAL A N 1
ATOM 8475 C CA . VAL A 1 1082 ? 5.580 32.097 34.417 1.00 95.12 1082 VAL A CA 1
ATOM 8476 C C . VAL A 1 1082 ? 6.847 32.741 34.980 1.00 95.12 1082 VAL A C 1
ATOM 8478 O O . VAL A 1 1082 ? 7.484 32.152 35.862 1.00 95.12 1082 VAL A O 1
ATOM 8481 N N . LEU A 1 1083 ? 7.221 33.923 34.483 1.00 93.25 1083 LEU A N 1
ATOM 8482 C CA . LEU A 1 1083 ? 8.489 34.587 34.801 1.00 93.25 1083 LEU A CA 1
ATOM 8483 C C . LEU A 1 1083 ? 8.488 35.270 36.177 1.00 93.25 1083 LEU A C 1
ATOM 8485 O O . LEU A 1 1083 ? 9.481 35.174 36.901 1.00 93.25 1083 LEU A O 1
ATOM 8489 N N . GLU A 1 1084 ? 7.389 35.924 36.561 1.00 94.31 1084 GLU A N 1
ATOM 8490 C CA . GLU A 1 1084 ? 7.273 36.652 37.828 1.00 94.31 1084 GLU A CA 1
ATOM 8491 C C . GLU A 1 1084 ? 7.274 35.683 39.019 1.00 94.31 1084 GLU A C 1
ATOM 8493 O O . GLU A 1 1084 ? 6.364 34.876 39.211 1.00 94.31 1084 GLU A O 1
ATOM 8498 N N . ASP A 1 1085 ? 8.289 35.769 39.880 1.00 92.19 1085 ASP A N 1
ATOM 8499 C CA . ASP A 1 1085 ? 8.451 34.799 40.966 1.00 92.19 1085 ASP A CA 1
ATOM 8500 C C . ASP A 1 1085 ? 7.493 35.008 42.155 1.00 92.19 1085 ASP A C 1
ATOM 8502 O O . ASP A 1 1085 ? 7.455 34.151 43.038 1.00 92.19 1085 ASP A O 1
ATOM 8506 N N . LYS A 1 1086 ? 6.659 36.061 42.157 1.00 94.06 1086 LYS A N 1
ATOM 8507 C CA . LYS A 1 1086 ? 5.474 36.170 43.036 1.00 94.06 1086 LYS A CA 1
ATOM 8508 C C . LYS A 1 1086 ? 4.303 35.298 42.570 1.00 94.06 1086 LYS A C 1
ATOM 8510 O O . LYS A 1 1086 ? 3.449 34.943 43.376 1.00 94.06 1086 LYS A O 1
ATOM 8515 N N . CYS A 1 1087 ? 4.256 34.929 41.292 1.00 95.06 1087 CYS A N 1
ATOM 8516 C CA . CYS A 1 1087 ? 3.127 34.239 40.667 1.00 95.06 1087 CYS A CA 1
ATOM 8517 C C . CYS A 1 1087 ? 3.166 32.707 40.831 1.00 95.06 1087 CYS A C 1
ATOM 8519 O O . CYS A 1 1087 ? 2.447 32.005 40.123 1.00 95.06 1087 CYS A O 1
ATOM 8521 N N . LYS A 1 1088 ? 3.978 32.158 41.750 1.00 93.69 1088 LYS A N 1
ATOM 8522 C CA . LYS A 1 1088 ? 4.110 30.698 41.931 1.00 93.69 1088 LYS A CA 1
ATOM 8523 C C . LYS A 1 1088 ? 2.803 30.079 42.418 1.00 93.69 1088 LYS A C 1
ATOM 8525 O O . LYS A 1 1088 ? 2.179 30.590 43.351 1.00 93.69 1088 LYS A O 1
ATOM 8530 N N . ASP A 1 1089 ? 2.434 28.956 41.810 1.00 94.62 1089 ASP A N 1
ATOM 8531 C CA . ASP A 1 1089 ? 1.290 28.132 42.204 1.00 94.62 1089 ASP A CA 1
ATOM 8532 C C . ASP A 1 1089 ? -0.023 28.941 42.211 1.00 94.62 1089 ASP A C 1
ATOM 8534 O O . ASP A 1 1089 ? -0.875 28.808 43.091 1.00 94.62 1089 ASP A O 1
ATOM 8538 N N . GLN A 1 1090 ? -0.153 29.840 41.221 1.00 95.25 1090 GLN A N 1
ATOM 8539 C CA . GLN A 1 1090 ? -1.299 30.731 41.047 1.00 95.25 1090 GLN A CA 1
ATOM 8540 C C . GLN A 1 1090 ? -2.108 30.423 39.786 1.00 95.25 1090 GLN A C 1
ATOM 8542 O O . GLN A 1 1090 ? -1.591 30.346 38.668 1.00 95.25 1090 GLN A O 1
ATOM 8547 N N . LYS A 1 1091 ? -3.426 30.355 39.991 1.00 94.44 1091 LYS A N 1
ATOM 8548 C CA . LYS A 1 1091 ? -4.459 30.459 38.958 1.00 94.44 1091 LYS A CA 1
ATOM 8549 C C . LYS A 1 1091 ? -4.784 31.937 38.702 1.00 94.44 1091 LYS A C 1
ATOM 8551 O O . LYS A 1 1091 ? -4.951 32.670 39.681 1.00 94.44 1091 LYS A O 1
ATOM 8556 N N . PHE A 1 1092 ? -4.879 32.350 37.440 1.00 95.88 1092 PHE A N 1
ATOM 8557 C CA . PHE A 1 1092 ? -5.292 33.692 37.011 1.00 95.88 1092 PHE A CA 1
ATOM 8558 C C . PHE A 1 1092 ? -6.352 33.611 35.906 1.00 95.88 1092 PHE A C 1
ATOM 8560 O O . PHE A 1 1092 ? -6.273 32.755 35.021 1.00 95.88 1092 PHE A O 1
ATOM 8567 N N . ASN A 1 1093 ? -7.321 34.520 35.926 1.00 94.44 1093 ASN A N 1
ATOM 8568 C CA . ASN A 1 1093 ? -8.175 34.797 34.774 1.00 94.44 1093 ASN A CA 1
ATOM 8569 C C . ASN A 1 1093 ? -7.376 35.488 33.657 1.00 94.44 1093 ASN A C 1
ATOM 8571 O O . ASN A 1 1093 ? -6.407 36.194 33.931 1.00 94.44 1093 ASN A O 1
ATOM 8575 N N . ALA A 1 1094 ? -7.818 35.320 32.409 1.00 92.88 1094 ALA A N 1
ATOM 8576 C CA . ALA A 1 1094 ? -7.439 36.177 31.289 1.00 92.88 1094 ALA A CA 1
ATOM 8577 C C . ALA A 1 1094 ? -8.709 36.757 30.657 1.00 92.88 1094 ALA A C 1
ATOM 8579 O O . ALA A 1 1094 ? -9.678 36.032 30.440 1.00 92.88 1094 ALA A O 1
ATOM 8580 N N . SER A 1 1095 ? -8.702 38.060 30.389 1.00 90.81 1095 SER A N 1
ATOM 8581 C CA . SER A 1 1095 ? -9.779 38.785 29.718 1.00 90.81 1095 SER A CA 1
ATOM 8582 C C . SER A 1 1095 ? -9.217 40.078 29.127 1.00 90.81 1095 SER A C 1
ATOM 8584 O O . SER A 1 1095 ? -8.339 40.704 29.735 1.00 90.81 1095 SER A O 1
ATOM 8586 N N . ASP A 1 1096 ? -9.689 40.460 27.942 1.00 89.81 1096 ASP A N 1
ATOM 8587 C CA . ASP A 1 1096 ? -9.388 41.759 27.339 1.00 89.81 1096 ASP A CA 1
ATOM 8588 C C . ASP A 1 1096 ? -10.051 42.885 28.158 1.00 89.81 1096 ASP A C 1
ATOM 8590 O O . ASP A 1 1096 ? -10.976 42.664 28.937 1.00 89.81 1096 ASP A O 1
ATOM 8594 N N . THR A 1 1097 ? -9.585 44.131 28.025 1.00 83.12 1097 THR A N 1
ATOM 8595 C CA . THR A 1 1097 ? -10.141 45.237 28.844 1.00 83.12 1097 THR A CA 1
ATOM 8596 C C . THR A 1 1097 ? -11.450 45.801 28.280 1.00 83.12 1097 THR A C 1
ATOM 8598 O O . THR A 1 1097 ? -12.145 46.529 28.986 1.00 83.12 1097 THR A O 1
ATOM 8601 N N . SER A 1 1098 ? -11.739 45.481 27.014 1.00 83.00 1098 SER A N 1
ATOM 8602 C CA . SER A 1 1098 ? -12.883 45.871 26.177 1.00 83.00 1098 SER A CA 1
ATOM 8603 C C . SER A 1 1098 ? -14.125 44.948 26.175 1.00 83.00 1098 SER A C 1
ATOM 8605 O O . SER A 1 1098 ? -14.292 44.293 25.144 1.00 83.00 1098 SER A O 1
ATOM 8607 N N . PRO A 1 1099 ? -15.001 44.813 27.199 1.00 81.19 1099 PRO A N 1
ATOM 8608 C CA . PRO A 1 1099 ? -16.205 43.983 27.065 1.00 81.19 1099 PRO A CA 1
ATOM 8609 C C . PRO A 1 1099 ? -17.046 44.377 25.840 1.00 81.19 1099 PRO A C 1
ATOM 8611 O O . PRO A 1 1099 ? -17.427 45.539 25.685 1.00 81.19 1099 PRO A O 1
ATOM 8614 N N . LEU A 1 1100 ? -17.316 43.412 24.959 1.00 84.81 1100 LEU A N 1
ATOM 8615 C CA . LEU A 1 1100 ? -17.821 43.650 23.608 1.00 84.81 1100 LEU A CA 1
ATOM 8616 C C . LEU A 1 1100 ? -19.211 43.013 23.429 1.00 84.81 1100 LEU A C 1
ATOM 8618 O O . LEU A 1 1100 ? -19.311 41.814 23.163 1.00 84.81 1100 LEU A O 1
ATOM 8622 N N . PRO A 1 1101 ? -20.302 43.787 23.570 1.00 86.56 1101 PRO A N 1
ATOM 8623 C CA . PRO A 1 1101 ? -21.649 43.300 23.295 1.00 86.56 1101 PRO A CA 1
ATOM 8624 C C . PRO A 1 1101 ? -21.901 43.108 21.793 1.00 86.56 1101 PRO A C 1
ATOM 8626 O O . PRO A 1 1101 ? -21.318 43.788 20.941 1.00 86.56 1101 PRO A O 1
ATOM 8629 N N . MET A 1 1102 ? -22.833 42.213 21.462 1.00 86.38 1102 MET A N 1
ATOM 8630 C CA . MET A 1 1102 ? -23.189 41.886 20.074 1.00 86.38 1102 MET A CA 1
ATOM 8631 C C . MET A 1 1102 ? -23.685 43.111 19.292 1.00 86.38 1102 MET A C 1
ATOM 8633 O O . MET A 1 1102 ? -23.309 43.285 18.135 1.00 86.38 1102 MET A O 1
ATOM 8637 N N . ASN A 1 1103 ? -24.412 44.025 19.943 1.00 87.81 1103 ASN A N 1
ATOM 8638 C CA . ASN A 1 1103 ? -24.853 45.294 19.352 1.00 87.81 1103 ASN A CA 1
ATOM 8639 C C . ASN A 1 1103 ? -23.717 46.244 18.897 1.00 87.81 1103 ASN A C 1
ATOM 8641 O O . ASN A 1 1103 ? -23.975 47.168 18.124 1.00 87.81 1103 ASN A O 1
ATOM 8645 N N . ARG A 1 1104 ? -22.470 46.023 19.342 1.00 87.75 1104 ARG A N 1
ATOM 8646 C CA . ARG A 1 1104 ? -21.261 46.728 18.878 1.00 87.75 1104 ARG A CA 1
ATOM 8647 C C . ARG A 1 1104 ? -20.479 45.917 17.850 1.00 87.75 1104 ARG A C 1
ATOM 8649 O O . ARG A 1 1104 ? -19.962 46.499 16.904 1.00 87.75 1104 ARG A O 1
ATOM 8656 N N . LEU A 1 1105 ? -20.414 44.596 18.013 1.00 88.56 1105 LEU A N 1
ATOM 8657 C CA . LEU A 1 1105 ? -19.714 43.710 17.081 1.00 88.56 1105 LEU A CA 1
ATOM 8658 C C . LEU A 1 1105 ? -20.429 43.601 15.724 1.00 88.56 1105 LEU A C 1
ATOM 8660 O O . LEU A 1 1105 ? -19.783 43.654 14.681 1.00 88.56 1105 LEU A O 1
ATOM 8664 N N . TRP A 1 1106 ? -21.754 43.453 15.718 1.00 90.75 1106 TRP A N 1
ATOM 8665 C CA . TRP A 1 1106 ? -22.515 43.152 14.502 1.00 90.75 1106 TRP A CA 1
ATOM 8666 C C . TRP A 1 1106 ? -22.445 44.257 13.428 1.00 90.75 1106 TRP A C 1
ATOM 8668 O O . TRP A 1 1106 ? -22.204 43.928 12.263 1.00 90.75 1106 TRP A O 1
ATOM 8678 N N . PRO A 1 1107 ? -22.558 45.562 13.768 1.00 91.00 1107 PRO A N 1
ATOM 8679 C CA . PRO A 1 1107 ? -22.378 46.635 12.788 1.00 91.00 1107 PRO A CA 1
ATOM 8680 C C . PRO A 1 1107 ? -20.942 46.745 12.260 1.00 91.00 1107 PRO A C 1
ATOM 8682 O O . PRO A 1 1107 ? -20.730 47.168 11.125 1.00 91.00 1107 PRO A O 1
ATOM 8685 N N . GLU A 1 1108 ? -19.951 46.355 13.062 1.00 91.75 1108 GLU A N 1
ATOM 8686 C CA . GLU A 1 1108 ? -18.543 46.397 12.669 1.00 91.75 1108 GLU A CA 1
ATOM 8687 C C . GLU A 1 1108 ? -18.173 45.201 11.775 1.00 91.75 1108 GLU A C 1
ATOM 8689 O O . GLU A 1 1108 ? -17.551 45.416 10.739 1.00 91.75 1108 GLU A O 1
ATOM 8694 N N . LEU A 1 1109 ? -18.679 43.989 12.048 1.00 91.75 1109 LEU A N 1
ATOM 8695 C CA . LEU A 1 1109 ? -18.633 42.847 11.114 1.00 91.75 1109 LEU A CA 1
ATOM 8696 C C . LEU A 1 1109 ? -19.229 43.201 9.744 1.00 91.75 1109 LEU A C 1
ATOM 8698 O O . LEU A 1 1109 ? -18.611 42.950 8.709 1.00 91.75 1109 LEU A O 1
ATOM 8702 N N . ALA A 1 1110 ? -20.409 43.826 9.741 1.00 93.12 1110 ALA A N 1
ATOM 8703 C CA . ALA A 1 1110 ? -21.061 44.290 8.522 1.00 93.12 1110 ALA A CA 1
ATOM 8704 C C . ALA A 1 1110 ? -20.195 45.297 7.745 1.00 93.12 1110 ALA A C 1
ATOM 8706 O O . ALA A 1 1110 ? -20.040 45.177 6.529 1.00 93.12 1110 ALA A O 1
ATOM 8707 N N . ARG A 1 1111 ? -19.587 46.260 8.452 1.00 93.81 1111 ARG A N 1
ATOM 8708 C CA . ARG A 1 1111 ? -18.677 47.263 7.880 1.00 93.81 1111 ARG A CA 1
ATOM 8709 C C . ARG A 1 1111 ? -17.380 46.651 7.345 1.00 93.81 1111 ARG A C 1
ATOM 8711 O O . ARG A 1 1111 ? -16.856 47.134 6.346 1.00 93.81 1111 ARG A O 1
ATOM 8718 N N . TRP A 1 1112 ? -16.851 45.617 7.994 1.00 95.12 1112 TRP A N 1
ATOM 8719 C CA . TRP A 1 1112 ? -15.618 44.947 7.579 1.00 95.12 1112 TRP A CA 1
ATOM 8720 C C . TRP A 1 1112 ? -15.788 44.118 6.299 1.00 95.12 1112 TRP A C 1
ATOM 8722 O O . TRP A 1 1112 ? -14.810 43.952 5.574 1.00 95.12 1112 TRP A O 1
ATOM 8732 N N . TYR A 1 1113 ? -17.005 43.664 5.977 1.00 94.62 1113 TYR A N 1
ATOM 8733 C CA . TYR A 1 1113 ? -17.290 42.839 4.792 1.00 94.62 1113 TYR A CA 1
ATOM 8734 C C . TYR A 1 1113 ? -18.195 43.491 3.723 1.00 94.62 1113 TYR A C 1
ATOM 8736 O O . TYR A 1 1113 ? -18.533 42.822 2.756 1.00 94.62 1113 TYR A O 1
ATOM 8744 N N . ASP A 1 1114 ? -18.548 44.778 3.841 1.00 93.38 1114 ASP A N 1
ATOM 8745 C CA . ASP A 1 1114 ? -19.453 45.517 2.925 1.00 93.38 1114 ASP A CA 1
ATOM 8746 C C . ASP A 1 1114 ? -20.909 44.989 2.875 1.00 93.38 1114 ASP A C 1
ATOM 8748 O O . ASP A 1 1114 ? -21.559 44.924 1.828 1.00 93.38 1114 ASP A O 1
ATOM 8752 N N . CYS A 1 1115 ? -21.461 44.604 4.031 1.00 92.50 1115 CYS A N 1
ATOM 8753 C CA . CYS A 1 1115 ? -22.875 44.231 4.144 1.00 92.50 1115 CYS A CA 1
ATOM 8754 C C . CYS A 1 1115 ? -23.782 45.470 4.009 1.00 92.50 1115 CYS A C 1
ATOM 8756 O O . CYS A 1 1115 ? -23.896 46.280 4.930 1.00 92.50 1115 CYS A O 1
ATOM 8758 N N . LYS A 1 1116 ? -24.470 45.593 2.867 1.00 87.31 1116 LYS A N 1
ATOM 8759 C CA . LYS A 1 1116 ? -25.293 46.765 2.492 1.00 87.31 1116 LYS A CA 1
ATOM 8760 C C . LYS A 1 1116 ? -26.530 47.001 3.365 1.00 87.31 1116 LYS A C 1
ATOM 8762 O O . LYS A 1 1116 ? -27.014 48.128 3.430 1.00 87.31 1116 LYS A O 1
ATOM 8767 N N . GLN A 1 1117 ? -27.052 45.955 4.003 1.00 89.06 1117 GLN A N 1
ATOM 8768 C CA . GLN A 1 1117 ? -28.160 46.028 4.954 1.00 89.06 1117 GLN A CA 1
ATOM 8769 C C . GLN A 1 1117 ? -27.823 45.187 6.188 1.00 89.06 1117 GLN A C 1
ATOM 8771 O O . GLN A 1 1117 ? -27.224 44.116 6.081 1.00 89.06 1117 GLN A O 1
ATOM 8776 N N . ILE A 1 1118 ? -28.220 45.691 7.354 1.00 89.88 1118 ILE A N 1
ATOM 8777 C CA . ILE A 1 1118 ? -28.000 45.076 8.660 1.00 89.88 1118 ILE A CA 1
ATOM 8778 C C . ILE A 1 1118 ? -29.353 45.053 9.364 1.00 89.88 1118 ILE A C 1
ATOM 8780 O O . ILE A 1 1118 ? -29.899 46.118 9.657 1.00 89.88 1118 ILE A O 1
ATOM 8784 N N . ASP A 1 1119 ? -29.877 43.864 9.652 1.00 87.75 1119 ASP A N 1
ATOM 8785 C CA . ASP A 1 1119 ? -31.071 43.724 10.487 1.00 87.75 1119 ASP A CA 1
ATOM 8786 C C . ASP A 1 1119 ? -30.636 43.337 11.908 1.00 87.75 1119 ASP A C 1
ATOM 8788 O O . ASP A 1 1119 ? -29.834 42.417 12.100 1.00 87.75 1119 ASP A O 1
ATOM 8792 N N . GLY A 1 1120 ? -31.158 44.061 12.901 1.00 85.44 1120 GLY A N 1
ATOM 8793 C CA . GLY A 1 1120 ? -30.920 43.791 14.321 1.00 85.44 1120 GLY A CA 1
ATOM 8794 C C . GLY A 1 1120 ? -31.624 42.519 14.828 1.00 85.44 1120 GLY A C 1
ATOM 8795 O O . GLY A 1 1120 ? -32.074 41.697 14.026 1.00 85.44 1120 GLY A O 1
ATOM 8796 N N . PRO A 1 1121 ? -31.740 42.336 16.156 1.00 87.19 1121 PRO A N 1
ATOM 8797 C CA . PRO A 1 1121 ? -32.488 41.222 16.725 1.00 87.19 1121 PRO A CA 1
ATOM 8798 C C . PRO A 1 1121 ? -33.959 41.325 16.318 1.00 87.19 1121 PRO A C 1
ATOM 8800 O O . PRO A 1 1121 ? -34.546 42.409 16.326 1.00 87.19 1121 PRO A O 1
ATOM 8803 N N . GLU A 1 1122 ? -34.558 40.185 15.986 1.00 87.06 1122 GLU A N 1
ATOM 8804 C CA . GLU A 1 1122 ? -36.002 40.101 15.792 1.00 87.06 1122 GLU A CA 1
ATOM 8805 C C . GLU A 1 1122 ? -36.708 40.334 17.140 1.00 87.06 1122 GLU A C 1
ATOM 8807 O O . GLU A 1 1122 ? -36.278 39.824 18.176 1.00 87.06 1122 GLU A O 1
ATOM 8812 N N . LEU A 1 1123 ? -37.767 41.144 17.121 1.00 86.44 1123 LEU A N 1
ATOM 8813 C CA . LEU A 1 1123 ? -38.559 41.523 18.298 1.00 86.44 1123 LEU A CA 1
ATOM 8814 C C . LEU A 1 1123 ? -39.917 40.804 18.328 1.00 86.44 1123 LEU A C 1
ATOM 8816 O O . LEU A 1 1123 ? -40.617 40.820 19.338 1.00 86.44 1123 LEU A O 1
ATOM 8820 N N . ASP A 1 1124 ? -40.296 40.177 17.216 1.00 86.00 1124 ASP A N 1
ATOM 8821 C CA . ASP A 1 1124 ? -41.472 39.327 17.108 1.00 86.00 1124 ASP A CA 1
ATOM 8822 C C . ASP A 1 1124 ? -41.222 37.956 17.756 1.00 86.00 1124 ASP A C 1
ATOM 8824 O O . ASP A 1 1124 ? -40.689 37.030 17.138 1.00 86.00 1124 ASP A O 1
ATOM 8828 N N . GLU A 1 1125 ? -41.658 37.830 19.011 1.00 80.88 1125 GLU A N 1
ATOM 8829 C CA . GLU A 1 1125 ? -41.708 36.582 19.787 1.00 80.88 1125 GLU A CA 1
ATOM 8830 C C . GLU A 1 1125 ? -42.254 35.383 18.983 1.00 80.88 1125 GLU A C 1
ATOM 8832 O O . GLU A 1 1125 ? -41.788 34.260 19.170 1.00 80.88 1125 GLU A O 1
ATOM 8837 N N . GLY A 1 1126 ? -43.180 35.599 18.036 1.00 79.75 1126 GLY A N 1
ATOM 8838 C CA . GLY A 1 1126 ? -43.758 34.541 17.200 1.00 79.75 1126 GLY A CA 1
ATOM 8839 C C . GLY A 1 1126 ? -42.788 33.899 16.200 1.00 79.75 1126 GLY A C 1
ATOM 8840 O O . GLY A 1 1126 ? -43.095 32.837 15.657 1.00 79.75 1126 GLY A O 1
ATOM 8841 N N . LYS A 1 1127 ? -41.622 34.512 15.958 1.00 81.81 1127 LYS A N 1
ATOM 8842 C CA . LYS A 1 1127 ? -40.570 33.998 15.063 1.00 81.81 1127 LYS A CA 1
ATOM 8843 C C . LYS A 1 1127 ? -39.376 33.395 15.810 1.00 81.81 1127 LYS A C 1
ATOM 8845 O O . LYS A 1 1127 ? -38.582 32.679 15.204 1.00 81.81 1127 LYS A O 1
ATOM 8850 N N . ILE A 1 1128 ? -39.228 33.674 17.108 1.00 84.62 1128 ILE A N 1
ATOM 8851 C CA . ILE A 1 1128 ? -38.051 33.270 17.886 1.00 84.62 1128 ILE A CA 1
ATOM 8852 C C . ILE A 1 1128 ? -38.192 31.808 18.324 1.00 84.62 1128 ILE A C 1
ATOM 8854 O O . ILE A 1 1128 ? -38.977 31.461 19.208 1.00 84.62 1128 ILE A O 1
ATOM 8858 N N . THR A 1 1129 ? -37.368 30.936 17.747 1.00 82.94 1129 THR A N 1
ATOM 8859 C CA . THR A 1 1129 ? -37.267 29.534 18.161 1.00 82.94 1129 THR A CA 1
ATOM 8860 C C . THR A 1 1129 ? -36.636 29.460 19.550 1.00 82.94 1129 THR A C 1
ATOM 8862 O O . THR A 1 1129 ? -35.456 29.766 19.723 1.00 82.94 1129 THR A O 1
ATOM 8865 N N . THR A 1 1130 ? -37.416 29.032 20.543 1.00 83.25 1130 THR A N 1
ATOM 8866 C CA . THR A 1 1130 ? -36.941 28.825 21.918 1.00 83.25 1130 THR A CA 1
ATOM 8867 C C . THR A 1 1130 ? -36.745 27.337 22.190 1.00 83.25 1130 THR A C 1
ATOM 8869 O O . THR A 1 1130 ? -37.700 26.564 22.158 1.00 83.25 1130 THR A O 1
ATOM 8872 N N . ILE A 1 1131 ? -35.511 26.944 22.499 1.00 80.69 1131 ILE A N 1
ATOM 8873 C CA . ILE A 1 1131 ? -35.152 25.609 22.979 1.00 80.69 1131 ILE A CA 1
ATOM 8874 C C . ILE A 1 1131 ? -35.049 25.686 24.504 1.00 80.69 1131 ILE A C 1
ATOM 8876 O O . ILE A 1 1131 ? -34.161 26.341 25.055 1.00 80.69 1131 ILE A O 1
ATOM 8880 N N . ASP A 1 1132 ? -35.979 25.030 25.189 1.00 79.19 1132 ASP A N 1
ATOM 8881 C CA . ASP A 1 1132 ? -35.999 24.924 26.646 1.00 79.19 1132 ASP A CA 1
ATOM 8882 C C . ASP A 1 1132 ? -35.363 23.585 27.068 1.00 79.19 1132 ASP A C 1
ATOM 8884 O O . ASP A 1 1132 ? -35.893 22.536 26.696 1.00 79.19 1132 ASP A O 1
ATOM 8888 N N . PRO A 1 1133 ? -34.241 23.573 27.816 1.00 69.38 1133 PRO A N 1
ATOM 8889 C CA . PRO A 1 1133 ? -33.628 22.331 28.291 1.00 69.38 1133 PRO A CA 1
ATOM 8890 C C . PRO A 1 1133 ? -34.446 21.636 29.396 1.00 69.38 1133 PRO A C 1
ATOM 8892 O O . PRO A 1 1133 ? -34.097 20.530 29.808 1.00 69.38 1133 PRO A O 1
ATOM 8895 N N . GLY A 1 1134 ? -35.517 22.261 29.898 1.00 75.38 1134 GLY A N 1
ATOM 8896 C CA . GLY A 1 1134 ? -36.263 21.781 31.054 1.00 75.38 1134 GLY A CA 1
ATOM 8897 C C . GLY A 1 1134 ? -35.541 22.078 32.369 1.00 75.38 1134 GLY A C 1
ATOM 8898 O O . GLY A 1 1134 ? -34.638 22.908 32.433 1.00 75.38 1134 GLY A O 1
ATOM 8899 N N . ASN A 1 1135 ? -35.957 21.409 33.447 1.00 71.38 1135 ASN A N 1
ATOM 8900 C CA . ASN A 1 1135 ? -35.512 21.707 34.813 1.00 71.38 1135 ASN A CA 1
ATOM 8901 C C . ASN A 1 1135 ? -34.158 21.043 35.152 1.00 71.38 1135 ASN A C 1
ATOM 8903 O O . ASN A 1 1135 ? -34.079 20.148 35.996 1.00 71.38 1135 ASN A O 1
ATOM 8907 N N . VAL A 1 1136 ? -33.104 21.448 34.442 1.00 78.56 1136 VAL A N 1
ATOM 8908 C CA . VAL A 1 1136 ? -31.731 20.932 34.582 1.00 78.56 1136 VAL A CA 1
ATOM 8909 C C . VAL A 1 1136 ? -30.982 21.696 35.688 1.00 78.56 1136 VAL A C 1
ATOM 8911 O O . VAL A 1 1136 ? -31.020 22.931 35.682 1.00 78.56 1136 VAL A O 1
ATOM 8914 N N . PRO A 1 1137 ? -30.270 21.014 36.612 1.00 80.00 1137 PRO A N 1
ATOM 8915 C CA . PRO A 1 1137 ? -29.481 21.662 37.661 1.00 80.00 1137 PRO A CA 1
ATOM 8916 C C . PRO A 1 1137 ? -28.507 22.721 37.126 1.00 80.00 1137 PRO A C 1
ATOM 8918 O O . PRO A 1 1137 ? -27.707 22.450 36.233 1.00 80.00 1137 PRO A O 1
ATOM 8921 N N . THR A 1 1138 ? -28.555 23.925 37.698 1.00 83.12 1138 THR A N 1
ATOM 8922 C CA . THR A 1 1138 ? -27.700 25.057 37.309 1.00 83.12 1138 THR A CA 1
ATOM 8923 C C . THR A 1 1138 ? -26.434 25.128 38.175 1.00 83.12 1138 THR A C 1
ATOM 8925 O O . THR A 1 1138 ? -26.474 24.729 39.342 1.00 83.12 1138 THR A O 1
ATOM 8928 N N . PRO A 1 1139 ? -25.319 25.703 37.681 1.00 84.50 1139 PRO A N 1
ATOM 8929 C CA . PRO A 1 1139 ? -24.117 25.953 38.490 1.00 84.50 1139 PRO A CA 1
ATOM 8930 C C . PRO A 1 1139 ? -24.338 26.793 39.761 1.00 84.50 1139 PRO A C 1
ATOM 8932 O O . PRO A 1 1139 ? -23.569 26.674 40.711 1.00 84.50 1139 PRO A O 1
ATOM 8935 N N . LEU A 1 1140 ? -25.380 27.634 39.803 1.00 83.31 1140 LEU A N 1
ATOM 8936 C CA . LEU A 1 1140 ? -25.789 28.359 41.015 1.00 83.31 1140 LEU A CA 1
ATOM 8937 C C . LEU A 1 1140 ? -26.486 27.472 42.064 1.00 83.31 1140 LEU A C 1
ATOM 8939 O O . LEU A 1 1140 ? -26.546 27.856 43.230 1.00 83.31 1140 LEU A O 1
ATOM 8943 N N . GLY A 1 1141 ? -27.039 26.321 41.670 1.00 81.00 1141 GLY A N 1
ATOM 8944 C CA . GLY A 1 1141 ? -27.906 25.486 42.510 1.00 81.00 1141 GLY A CA 1
ATOM 8945 C C . GLY A 1 1141 ? -29.328 26.039 42.696 1.00 81.00 1141 GLY A C 1
ATOM 8946 O O . GLY A 1 1141 ? -30.112 25.467 43.448 1.00 81.00 1141 GLY A O 1
ATOM 8947 N N . TYR A 1 1142 ? -29.665 27.146 42.027 1.00 80.62 1142 TYR A N 1
ATOM 8948 C CA . TYR A 1 1142 ? -30.982 27.786 42.045 1.00 80.62 1142 TYR A CA 1
ATOM 8949 C C . TYR A 1 1142 ? -31.236 28.579 40.752 1.00 80.62 1142 TYR A C 1
ATOM 8951 O O . TYR A 1 1142 ? -30.331 28.798 39.942 1.00 80.62 1142 TYR A O 1
ATOM 8959 N N . GLY A 1 1143 ? -32.479 29.038 40.580 1.00 74.00 1143 GLY A N 1
ATOM 8960 C CA . GLY A 1 1143 ? -32.928 29.769 39.392 1.00 74.00 1143 GLY A CA 1
ATOM 8961 C C . GLY A 1 1143 ? -33.280 28.853 38.209 1.00 74.00 1143 GLY A C 1
ATOM 8962 O O . GLY A 1 1143 ? -33.005 27.654 38.254 1.00 74.00 1143 GLY A O 1
ATOM 8963 N N . PRO A 1 1144 ? -33.924 29.396 37.161 1.00 79.56 1144 PRO A N 1
ATOM 8964 C CA . PRO A 1 1144 ? -34.302 28.624 35.983 1.00 79.56 1144 PRO A CA 1
ATOM 8965 C C . PRO A 1 1144 ? -33.080 28.242 35.138 1.00 79.56 1144 PRO A C 1
ATOM 8967 O O . PRO A 1 1144 ? -32.118 29.004 35.012 1.00 79.56 1144 PRO A O 1
ATOM 8970 N N . SER A 1 1145 ? -33.152 27.076 34.501 1.00 76.00 1145 SER A N 1
ATOM 8971 C CA . SER A 1 1145 ? -32.199 26.642 33.479 1.00 76.00 1145 SER A CA 1
ATOM 8972 C C . SER A 1 1145 ? -32.252 27.578 32.261 1.00 76.00 1145 SER A C 1
ATOM 8974 O O . SER A 1 1145 ? -33.294 28.159 31.943 1.00 76.00 1145 SER A O 1
ATOM 8976 N N . ARG A 1 1146 ? -31.116 27.770 31.577 1.00 75.00 1146 ARG A N 1
ATOM 8977 C CA . ARG A 1 1146 ? -31.014 28.770 30.503 1.00 75.00 1146 ARG A CA 1
ATOM 8978 C C . ARG A 1 1146 ? -31.686 28.274 29.222 1.00 75.00 1146 ARG A C 1
ATOM 8980 O O . ARG A 1 1146 ? -31.181 27.357 28.583 1.00 75.00 1146 ARG A O 1
ATOM 8987 N N . LYS A 1 1147 ? -32.783 28.920 28.824 1.00 81.62 1147 LYS A N 1
ATOM 8988 C CA . LYS A 1 1147 ? -33.408 28.707 27.511 1.00 81.62 1147 LYS A CA 1
ATOM 8989 C C . LYS A 1 1147 ? -32.509 29.287 26.419 1.00 81.62 1147 LYS A C 1
ATOM 8991 O O . LYS A 1 1147 ? -31.972 30.380 26.590 1.00 81.62 1147 LYS A O 1
ATOM 8996 N N . MET A 1 1148 ? -32.342 28.567 25.315 1.00 80.69 1148 MET A N 1
ATOM 8997 C CA . MET A 1 1148 ? -31.631 29.065 24.136 1.00 80.69 1148 MET A CA 1
ATOM 8998 C C . MET A 1 1148 ? -32.654 29.661 23.172 1.00 80.69 1148 MET A C 1
ATOM 9000 O O . MET A 1 1148 ? -33.658 29.015 22.873 1.00 80.69 1148 MET A O 1
ATOM 9004 N N . ARG A 1 1149 ? -32.429 30.890 22.710 1.00 84.88 1149 ARG A N 1
ATOM 9005 C CA . ARG A 1 1149 ? -33.375 31.644 21.882 1.00 84.88 1149 ARG A CA 1
ATOM 9006 C C . ARG A 1 1149 ? -32.694 32.070 20.585 1.00 84.88 1149 ARG A C 1
ATOM 9008 O O . ARG A 1 1149 ? -31.633 32.684 20.627 1.00 84.88 1149 ARG A O 1
ATOM 9015 N N . PHE A 1 1150 ? -33.302 31.725 19.452 1.00 86.81 1150 PHE A N 1
ATOM 9016 C CA . PHE A 1 1150 ? -32.739 31.946 18.120 1.00 86.81 1150 PHE A CA 1
ATOM 9017 C C . PHE A 1 1150 ? -33.781 32.508 17.151 1.00 86.81 1150 PHE A C 1
ATOM 9019 O O . PHE A 1 1150 ? -34.890 31.986 17.052 1.00 86.81 1150 PHE A O 1
ATOM 9026 N N . ASN A 1 1151 ? -33.393 33.509 16.368 1.00 87.44 1151 ASN A N 1
ATOM 9027 C CA . ASN A 1 1151 ? -34.102 33.932 15.160 1.00 87.44 1151 ASN A CA 1
ATOM 9028 C C . ASN A 1 1151 ? -33.963 32.855 14.060 1.00 87.44 1151 ASN A C 1
ATOM 9030 O O . ASN A 1 1151 ? -34.932 32.446 13.426 1.00 87.44 1151 ASN A O 1
ATOM 9034 N N . PHE A 1 1152 ? -32.748 32.324 13.887 1.00 89.38 1152 PHE A N 1
ATOM 9035 C CA . PHE A 1 1152 ? -32.435 31.164 13.047 1.00 89.38 1152 PHE A CA 1
ATOM 9036 C C . PHE A 1 1152 ? -31.118 30.520 13.511 1.00 89.38 1152 PHE A C 1
ATOM 9038 O O . PHE A 1 1152 ? -30.416 31.083 14.345 1.00 89.38 1152 PHE A O 1
ATOM 9045 N N . LEU A 1 1153 ? -30.776 29.347 12.969 1.00 88.50 1153 LEU A N 1
ATOM 9046 C CA . LEU A 1 1153 ? -29.491 28.680 13.221 1.00 88.50 1153 LEU A CA 1
ATOM 9047 C C . LEU A 1 1153 ? -28.553 28.857 12.022 1.00 88.50 1153 LEU A C 1
ATOM 9049 O O . LEU A 1 1153 ? -28.964 28.624 10.881 1.00 88.50 1153 LEU A O 1
ATOM 9053 N N . LEU A 1 1154 ? -27.295 29.210 12.276 1.00 89.19 1154 LEU A N 1
ATOM 9054 C CA . LEU A 1 1154 ? -26.222 29.300 11.288 1.00 89.19 1154 LEU A CA 1
ATOM 9055 C C . LEU A 1 1154 ? -25.927 27.944 10.648 1.00 89.19 1154 LEU A C 1
ATOM 9057 O O . LEU A 1 1154 ? -25.700 27.901 9.443 1.00 89.19 1154 LEU A O 1
ATOM 9061 N N . VAL A 1 1155 ? -26.034 26.842 11.400 1.00 89.69 1155 VAL A N 1
ATOM 9062 C CA . VAL A 1 1155 ? -25.981 25.475 10.838 1.00 89.69 1155 VAL A CA 1
ATOM 9063 C C . VAL A 1 1155 ? -27.025 25.313 9.719 1.00 89.69 1155 VAL A C 1
ATOM 9065 O O . VAL A 1 1155 ? -26.676 24.997 8.584 1.00 89.69 1155 VAL A O 1
ATOM 9068 N N . LYS A 1 1156 ? -28.293 25.662 9.985 1.00 90.00 1156 LYS A N 1
ATOM 9069 C CA . LYS A 1 1156 ? -29.396 25.584 9.001 1.00 90.00 1156 LYS A CA 1
ATOM 9070 C C . LYS A 1 1156 ? -29.329 26.634 7.889 1.00 90.00 1156 LYS A C 1
ATOM 9072 O O . LYS A 1 1156 ? -29.966 26.488 6.846 1.00 90.00 1156 LYS A O 1
ATOM 9077 N N . TRP A 1 1157 ? -28.593 27.724 8.097 1.00 92.62 1157 TRP A N 1
ATOM 9078 C CA . TRP A 1 1157 ? -28.266 28.674 7.034 1.00 92.62 1157 TRP A CA 1
ATOM 9079 C C . TRP A 1 1157 ? -27.161 28.113 6.122 1.00 92.62 1157 TRP A C 1
ATOM 9081 O O . TRP A 1 1157 ? -27.265 28.250 4.904 1.00 92.62 1157 TRP A O 1
ATOM 9091 N N . ALA A 1 1158 ? -26.154 27.435 6.675 1.00 90.94 1158 ALA A N 1
ATOM 9092 C CA . ALA A 1 1158 ? -25.036 26.862 5.927 1.00 90.94 1158 ALA A CA 1
ATOM 9093 C C . ALA A 1 1158 ? -25.412 25.589 5.142 1.00 90.94 1158 ALA A C 1
ATOM 9095 O O . ALA A 1 1158 ? -24.834 25.327 4.089 1.00 90.94 1158 ALA A O 1
ATOM 9096 N N . GLU A 1 1159 ? -26.430 24.845 5.590 1.00 91.50 1159 GLU A N 1
ATOM 9097 C CA . GLU A 1 1159 ? -27.053 23.733 4.848 1.00 91.50 1159 GLU A CA 1
ATOM 9098 C C . GLU A 1 1159 ? -27.632 24.146 3.477 1.00 91.50 1159 GLU A C 1
ATOM 9100 O O . GLU A 1 1159 ? -27.830 23.295 2.608 1.00 91.50 1159 GLU A O 1
ATOM 9105 N N . LYS A 1 1160 ? -27.916 25.438 3.250 1.00 91.75 1160 LYS A N 1
ATOM 9106 C CA . LYS A 1 1160 ? -28.532 25.916 2.002 1.00 91.75 1160 LYS A CA 1
ATOM 9107 C C . LYS A 1 1160 ? -27.543 25.859 0.824 1.00 91.75 1160 LYS A C 1
ATOM 9109 O O . LYS A 1 1160 ? -26.506 26.528 0.887 1.00 91.75 1160 LYS A O 1
ATOM 9114 N N . PRO A 1 1161 ? -27.880 25.187 -0.300 1.00 90.81 1161 PRO A N 1
ATOM 9115 C CA . PRO A 1 1161 ? -26.985 25.068 -1.457 1.00 90.81 1161 PRO A CA 1
ATOM 9116 C C . PRO A 1 1161 ? -26.483 26.409 -2.010 1.00 90.81 1161 PRO A C 1
ATOM 9118 O O . PRO A 1 1161 ? -25.306 26.527 -2.338 1.00 90.81 1161 PRO A O 1
ATOM 9121 N N . GLU A 1 1162 ? -27.340 27.435 -2.034 1.00 93.12 1162 GLU A N 1
ATOM 9122 C CA . GLU A 1 1162 ? -26.995 28.805 -2.451 1.00 93.12 1162 GLU A CA 1
ATOM 9123 C C . GLU A 1 1162 ? -25.787 29.377 -1.698 1.00 93.12 1162 GLU A C 1
ATOM 9125 O O . GLU A 1 1162 ? -24.928 30.029 -2.286 1.00 93.12 1162 GLU A O 1
ATOM 9130 N N . ASN A 1 1163 ? -25.719 29.139 -0.386 1.00 93.69 1163 ASN A N 1
ATOM 9131 C CA . ASN A 1 1163 ? -24.699 29.718 0.483 1.00 93.69 1163 ASN A CA 1
ATOM 9132 C C . ASN A 1 1163 ? -23.373 28.958 0.344 1.00 93.69 1163 ASN A C 1
ATOM 9134 O O . ASN A 1 1163 ? -22.306 29.571 0.348 1.00 93.69 1163 ASN A O 1
ATOM 9138 N N . LYS A 1 1164 ? -23.445 27.639 0.115 1.00 92.25 1164 LYS A N 1
ATOM 9139 C CA . LYS A 1 1164 ? -22.291 26.806 -0.247 1.00 92.25 1164 LYS A CA 1
ATOM 9140 C C . LYS A 1 1164 ? -21.722 27.186 -1.620 1.00 92.25 1164 LYS A C 1
ATOM 9142 O O . LYS A 1 1164 ? -20.504 27.282 -1.753 1.00 92.25 1164 LYS A O 1
ATOM 9147 N N . GLN A 1 1165 ? -22.573 27.461 -2.613 1.00 93.06 1165 GLN A N 1
ATOM 9148 C CA . GLN A 1 1165 ? -22.138 27.955 -3.925 1.00 93.06 1165 GLN A CA 1
ATOM 9149 C C . GLN A 1 1165 ? -21.494 29.347 -3.815 1.00 93.06 1165 GLN A C 1
ATOM 9151 O O . GLN A 1 1165 ? -20.378 29.542 -4.291 1.00 93.06 1165 GLN A O 1
ATOM 9156 N N . ALA A 1 1166 ? -22.146 30.291 -3.127 1.00 93.56 1166 ALA A N 1
ATOM 9157 C CA . ALA A 1 1166 ? -21.597 31.625 -2.891 1.00 93.56 1166 ALA A CA 1
ATOM 9158 C C . ALA A 1 1166 ? -20.216 31.566 -2.211 1.00 93.56 1166 ALA A C 1
ATOM 9160 O O . ALA A 1 1166 ? -19.300 32.285 -2.607 1.00 93.56 1166 ALA A O 1
ATOM 9161 N N . TRP A 1 1167 ? -20.016 30.662 -1.242 1.00 95.25 1167 TRP A N 1
ATOM 9162 C CA . TRP A 1 1167 ? -18.690 30.460 -0.657 1.00 95.25 1167 TRP A CA 1
ATOM 9163 C C . TRP A 1 1167 ? -17.671 29.896 -1.654 1.00 95.25 1167 TRP A C 1
ATOM 9165 O O . TRP A 1 1167 ? -16.545 30.381 -1.690 1.00 95.25 1167 TRP A O 1
ATOM 9175 N N . GLN A 1 1168 ? -18.037 28.935 -2.508 1.00 93.62 1168 GLN A N 1
ATOM 9176 C CA . GLN A 1 1168 ? -17.136 28.427 -3.555 1.00 93.62 1168 GLN A CA 1
ATOM 9177 C C . GLN A 1 1168 ? -16.693 29.533 -4.532 1.00 93.62 1168 GLN A C 1
ATOM 9179 O O . GLN A 1 1168 ? -15.521 29.582 -4.910 1.00 93.62 1168 GLN A O 1
ATOM 9184 N N . GLU A 1 1169 ? -17.584 30.459 -4.891 1.00 95.12 1169 GLU A N 1
ATOM 9185 C CA . GLU A 1 1169 ? -17.262 31.631 -5.718 1.00 95.12 1169 GLU A CA 1
ATOM 9186 C C . GLU A 1 1169 ? -16.294 32.594 -4.997 1.00 95.12 1169 GLU A C 1
ATOM 9188 O O . GLU A 1 1169 ? -15.288 33.022 -5.577 1.00 95.12 1169 GLU A O 1
ATOM 9193 N N . ILE A 1 1170 ? -16.527 32.868 -3.705 1.00 94.19 1170 ILE A N 1
ATOM 9194 C CA . ILE A 1 1170 ? -15.615 33.644 -2.843 1.00 94.19 1170 ILE A CA 1
ATOM 9195 C C . ILE A 1 1170 ? -14.237 32.966 -2.755 1.00 94.19 1170 ILE A C 1
ATOM 9197 O O . ILE A 1 1170 ? -13.215 33.638 -2.928 1.00 94.19 1170 ILE A O 1
ATOM 9201 N N . MET A 1 1171 ? -14.190 31.644 -2.538 1.00 94.88 1171 MET A N 1
ATOM 9202 C CA . MET A 1 1171 ? -12.948 30.867 -2.472 1.00 94.88 1171 MET A CA 1
ATOM 9203 C C . MET A 1 1171 ? -12.146 30.974 -3.770 1.00 94.88 1171 MET A C 1
ATOM 9205 O O . MET A 1 1171 ? -10.943 31.227 -3.714 1.00 94.88 1171 MET A O 1
ATOM 9209 N N . GLN A 1 1172 ? -12.794 30.834 -4.932 1.00 93.38 1172 GLN A N 1
ATOM 9210 C CA . GLN A 1 1172 ? -12.132 30.960 -6.235 1.00 93.38 1172 GLN A CA 1
ATOM 9211 C C . GLN A 1 1172 ? -11.583 32.375 -6.461 1.00 93.38 1172 GLN A C 1
ATOM 9213 O O . GLN A 1 1172 ? -10.419 32.531 -6.837 1.00 93.38 1172 GLN A O 1
ATOM 9218 N N . LYS A 1 1173 ? -12.384 33.414 -6.187 1.00 93.81 1173 LYS A N 1
ATOM 9219 C CA . LYS A 1 1173 ? -11.979 34.818 -6.369 1.00 93.81 1173 LYS A CA 1
ATOM 9220 C C . LYS A 1 1173 ? -10.811 35.213 -5.462 1.00 93.81 1173 LYS A C 1
ATOM 9222 O O . LYS A 1 1173 ? -9.890 35.894 -5.912 1.00 93.81 1173 LYS A O 1
ATOM 9227 N N . HIS A 1 1174 ? -10.851 34.807 -4.193 1.00 90.62 1174 HIS A N 1
ATOM 9228 C CA . HIS A 1 1174 ? -9.884 35.221 -3.171 1.00 90.62 1174 HIS A CA 1
ATOM 9229 C C . HIS A 1 1174 ? -8.785 34.180 -2.887 1.00 90.62 1174 HIS A C 1
ATOM 9231 O O . HIS A 1 1174 ? -7.923 34.430 -2.049 1.00 90.62 1174 HIS A O 1
ATOM 9237 N N . LYS A 1 1175 ? -8.770 33.058 -3.624 1.00 89.56 1175 LYS A N 1
ATOM 9238 C CA . LYS A 1 1175 ? -7.804 31.945 -3.512 1.00 89.56 1175 LYS A CA 1
ATOM 9239 C C . LYS A 1 1175 ? -7.719 31.354 -2.099 1.00 89.56 1175 LYS A C 1
ATOM 9241 O O . LYS A 1 1175 ? -6.634 31.050 -1.606 1.00 89.56 1175 LYS A O 1
ATOM 9246 N N . LEU A 1 1176 ? -8.876 31.211 -1.458 1.00 90.62 1176 LEU A N 1
ATOM 9247 C CA . LEU A 1 1176 ? -8.984 30.652 -0.112 1.00 90.62 1176 LEU A CA 1
ATOM 9248 C C . LEU A 1 1176 ? -8.709 29.141 -0.128 1.00 90.62 1176 LEU A C 1
ATOM 9250 O O . LEU A 1 1176 ? -9.058 28.440 -1.077 1.00 90.62 1176 LEU A O 1
ATOM 9254 N N . THR A 1 1177 ? -8.081 28.650 0.935 1.00 88.31 1177 THR A N 1
ATOM 9255 C CA . THR A 1 1177 ? -7.598 27.270 1.095 1.00 88.31 1177 THR A CA 1
ATOM 9256 C C . THR A 1 1177 ? -8.469 26.431 2.029 1.00 88.31 1177 THR A C 1
ATOM 9258 O O . THR A 1 1177 ? -8.334 25.210 2.039 1.00 88.31 1177 THR A O 1
ATOM 9261 N N . HIS A 1 1178 ? -9.358 27.060 2.806 1.00 85.62 1178 HIS A N 1
ATOM 9262 C CA . HIS A 1 1178 ? -10.247 26.396 3.761 1.00 85.62 1178 HIS A CA 1
ATOM 9263 C C . HIS A 1 1178 ? -11.724 26.546 3.374 1.00 85.62 1178 HIS A C 1
ATOM 9265 O O . HIS A 1 1178 ? -12.171 27.604 2.927 1.00 85.62 1178 HIS A O 1
ATOM 9271 N N . ASN A 1 1179 ? -12.487 25.474 3.582 1.00 88.50 1179 ASN A N 1
ATOM 9272 C CA . ASN A 1 1179 ? -13.890 25.362 3.214 1.00 88.50 1179 ASN A CA 1
ATOM 9273 C C . ASN A 1 1179 ? -14.728 24.891 4.422 1.00 88.50 1179 ASN A C 1
ATOM 9275 O O . ASN A 1 1179 ? -14.789 23.693 4.696 1.00 88.50 1179 ASN A O 1
ATOM 9279 N N . PRO A 1 1180 ? -15.412 25.796 5.145 1.00 84.69 1180 PRO A N 1
ATOM 9280 C CA . PRO A 1 1180 ? -16.222 25.432 6.306 1.00 84.69 1180 PRO A CA 1
ATOM 9281 C C . PRO A 1 1180 ? -17.511 24.675 5.933 1.00 84.69 1180 PRO A C 1
ATOM 9283 O O . PRO A 1 1180 ? -18.199 24.175 6.817 1.00 84.69 1180 PRO A O 1
ATOM 9286 N N . PHE A 1 1181 ? -17.842 24.553 4.640 1.00 89.12 1181 PHE A N 1
ATOM 9287 C CA . PHE A 1 1181 ? -19.005 23.807 4.144 1.00 89.12 1181 PHE A CA 1
ATOM 9288 C C . PHE A 1 1181 ? -18.699 22.321 3.854 1.00 89.12 1181 PHE A C 1
ATOM 9290 O O . PHE A 1 1181 ? -19.507 21.641 3.210 1.00 89.12 1181 PHE A O 1
ATOM 9297 N N . GLU A 1 1182 ? -17.540 21.814 4.288 1.00 85.12 1182 GLU A N 1
ATOM 9298 C CA . GLU A 1 1182 ? -17.208 20.378 4.305 1.00 85.12 1182 GLU A CA 1
ATOM 9299 C C . GLU A 1 1182 ? -17.738 19.676 5.564 1.00 85.12 1182 GLU A C 1
ATOM 9301 O O . GLU A 1 1182 ? -18.334 18.609 5.446 1.00 85.12 1182 GLU A O 1
ATOM 9306 N N . ASP A 1 1183 ? -17.617 20.308 6.736 1.00 81.56 1183 ASP A N 1
ATOM 9307 C CA . ASP A 1 1183 ? -18.211 19.854 8.002 1.00 81.56 1183 ASP A CA 1
ATOM 9308 C C . ASP A 1 1183 ? -19.002 21.003 8.648 1.00 81.56 1183 ASP A C 1
ATOM 9310 O O . ASP A 1 1183 ? -18.493 21.799 9.444 1.00 81.56 1183 ASP A O 1
ATOM 9314 N N . ILE A 1 1184 ? -20.271 21.112 8.246 1.00 84.75 1184 ILE A N 1
ATOM 9315 C CA . ILE A 1 1184 ? -21.156 22.209 8.652 1.00 84.75 1184 ILE A CA 1
ATOM 9316 C C . ILE A 1 1184 ? -21.427 22.170 10.167 1.00 84.75 1184 ILE A C 1
ATOM 9318 O O . ILE A 1 1184 ? -21.454 23.221 10.812 1.00 84.75 1184 ILE A O 1
ATOM 9322 N N . GLU A 1 1185 ? -21.584 20.980 10.756 1.00 80.19 1185 GLU A N 1
ATOM 9323 C CA . GLU A 1 1185 ? -21.867 20.840 12.188 1.00 80.19 1185 GLU A CA 1
ATOM 9324 C C . GLU A 1 1185 ? -20.641 21.225 13.034 1.00 80.19 1185 GLU A C 1
ATOM 9326 O O . GLU A 1 1185 ? -20.785 21.966 14.010 1.00 80.19 1185 GLU A O 1
ATOM 9331 N N . CYS A 1 1186 ? -19.427 20.817 12.642 1.00 78.56 1186 CYS A N 1
ATOM 9332 C CA . CYS A 1 1186 ? -18.201 21.191 13.353 1.00 78.56 1186 CYS A CA 1
ATOM 9333 C C . CYS A 1 1186 ? -17.893 22.697 13.264 1.00 78.56 1186 CYS A C 1
ATOM 9335 O O . CYS A 1 1186 ? -17.436 23.292 14.248 1.00 78.56 1186 CYS A O 1
ATOM 9337 N N . HIS A 1 1187 ? -18.142 23.327 12.109 1.00 81.94 1187 HIS A N 1
ATOM 9338 C CA . HIS A 1 1187 ? -17.739 24.715 11.868 1.00 81.94 1187 HIS A CA 1
ATOM 9339 C C . HIS A 1 1187 ? -18.781 25.774 12.258 1.00 81.94 1187 HIS A C 1
ATOM 9341 O O . HIS A 1 1187 ? -18.384 26.835 12.740 1.00 81.94 1187 HIS A O 1
ATOM 9347 N N . PHE A 1 1188 ? -20.089 25.522 12.110 1.00 87.50 1188 PHE A N 1
ATOM 9348 C CA . PHE A 1 1188 ? -21.114 26.549 12.369 1.00 87.50 1188 PHE A CA 1
ATOM 9349 C C . PHE A 1 1188 ? -21.765 26.469 13.758 1.00 87.50 1188 PHE A C 1
ATOM 9351 O O . PHE A 1 1188 ? -22.167 27.509 14.283 1.00 87.50 1188 PHE A O 1
ATOM 9358 N N . SER A 1 1189 ? -21.782 25.304 14.421 1.00 83.75 1189 SER A N 1
ATOM 9359 C CA . SER A 1 1189 ? -22.419 25.148 15.748 1.00 83.75 1189 SER A CA 1
ATOM 9360 C C . SER A 1 1189 ? -21.825 26.060 16.831 1.00 83.75 1189 SER A C 1
ATOM 9362 O O . SER A 1 1189 ? -22.527 26.486 17.748 1.00 83.75 1189 SER A O 1
ATOM 9364 N N . PHE A 1 1190 ? -20.537 26.409 16.730 1.00 80.12 1190 PHE A N 1
ATOM 9365 C CA . PHE A 1 1190 ? -19.901 27.355 17.653 1.00 80.12 1190 PHE A CA 1
ATOM 9366 C C . PHE A 1 1190 ? -20.263 28.823 17.367 1.00 80.12 1190 PHE A C 1
ATOM 9368 O O . PHE A 1 1190 ? -20.251 29.630 18.294 1.00 80.12 1190 PHE A O 1
ATOM 9375 N N . GLY A 1 1191 ? -20.656 29.163 16.135 1.00 82.88 1191 GLY A N 1
ATOM 9376 C CA . GLY A 1 1191 ? -21.240 30.469 15.809 1.00 82.88 1191 GLY A CA 1
ATOM 9377 C C . GLY A 1 1191 ? -22.640 30.630 16.402 1.00 82.88 1191 GLY A C 1
ATOM 9378 O O . GLY A 1 1191 ? -22.953 31.670 16.981 1.00 82.88 1191 GLY A O 1
ATOM 9379 N N . ASP A 1 1192 ? -23.457 29.573 16.350 1.00 84.38 1192 ASP A N 1
ATOM 9380 C CA . ASP A 1 1192 ? -24.747 29.550 17.050 1.00 84.38 1192 ASP A CA 1
ATOM 9381 C C . ASP A 1 1192 ? -24.558 29.635 18.575 1.00 84.38 1192 ASP A C 1
ATOM 9383 O O . ASP A 1 1192 ? -25.260 30.396 19.237 1.00 84.38 1192 ASP A O 1
ATOM 9387 N N . ALA A 1 1193 ? -23.546 28.967 19.143 1.00 79.19 1193 ALA A N 1
ATOM 9388 C CA . ALA A 1 1193 ? -23.213 29.091 20.566 1.00 79.19 1193 ALA A CA 1
ATOM 9389 C C . ALA A 1 1193 ? -22.793 30.519 20.988 1.00 79.19 1193 ALA A C 1
ATOM 9391 O O . ALA A 1 1193 ? -23.115 30.940 22.102 1.00 79.19 1193 ALA A O 1
ATOM 9392 N N . ALA A 1 1194 ? -22.112 31.278 20.119 1.00 76.56 1194 ALA A N 1
ATOM 9393 C CA . ALA A 1 1194 ? -21.783 32.685 20.374 1.00 76.56 1194 ALA A CA 1
ATOM 9394 C C . ALA A 1 1194 ? -23.032 33.581 20.383 1.00 76.56 1194 ALA A C 1
ATOM 9396 O O . ALA A 1 1194 ? -23.162 34.458 21.240 1.00 76.56 1194 ALA A O 1
ATOM 9397 N N . ALA A 1 1195 ? -23.977 33.329 19.474 1.00 70.69 1195 ALA A N 1
ATOM 9398 C CA . ALA A 1 1195 ? -25.200 34.116 19.330 1.00 70.69 1195 ALA A CA 1
ATOM 9399 C C . ALA A 1 1195 ? -26.173 34.004 20.515 1.00 70.69 1195 ALA A C 1
ATOM 9401 O O . ALA A 1 1195 ? -27.039 34.858 20.664 1.00 70.69 1195 ALA A O 1
ATOM 9402 N N . ILE A 1 1196 ? -26.009 33.010 21.398 1.00 69.12 1196 ILE A N 1
ATOM 9403 C CA . ILE A 1 1196 ? -26.784 32.913 22.647 1.00 69.12 1196 ILE A CA 1
ATOM 9404 C C . ILE A 1 1196 ? -26.252 33.864 23.740 1.00 69.12 1196 ILE A C 1
ATOM 9406 O O . ILE A 1 1196 ? -26.844 33.924 24.813 1.00 69.12 1196 ILE A O 1
ATOM 9410 N N . GLY A 1 1197 ? -25.119 34.555 23.549 1.00 63.59 1197 GLY A N 1
ATOM 9411 C CA . GLY A 1 1197 ? -24.638 35.635 24.431 1.00 63.59 1197 GLY A CA 1
ATOM 9412 C C . GLY A 1 1197 ? -24.685 35.327 25.937 1.00 63.59 1197 GLY A C 1
ATOM 9413 O O . GLY A 1 1197 ? -25.445 35.949 26.677 1.00 63.59 1197 GLY A O 1
ATOM 9414 N N . ALA A 1 1198 ? -23.944 34.320 26.411 1.00 62.84 1198 ALA A N 1
ATOM 9415 C CA . ALA A 1 1198 ? -23.894 34.005 27.844 1.00 62.84 1198 ALA A CA 1
ATOM 9416 C C . ALA A 1 1198 ? -23.099 35.073 28.630 1.00 62.84 1198 ALA A C 1
ATOM 9418 O O . ALA A 1 1198 ? -21.994 35.411 28.199 1.00 62.84 1198 ALA A O 1
ATOM 9419 N N . PRO A 1 1199 ? -23.591 35.562 29.791 1.00 64.56 1199 PRO A N 1
ATOM 9420 C CA . PRO A 1 1199 ? -22.853 36.503 30.634 1.00 64.56 1199 PRO A CA 1
ATOM 9421 C C . PRO A 1 1199 ? -21.628 35.810 31.241 1.00 64.56 1199 PRO A C 1
ATOM 9423 O O . PRO A 1 1199 ? -21.709 35.075 32.225 1.00 64.56 1199 PRO A O 1
ATOM 9426 N N . ASN A 1 1200 ? -20.487 36.039 30.605 1.00 73.88 1200 ASN A N 1
ATOM 9427 C CA . ASN A 1 1200 ? -19.192 35.477 30.946 1.00 73.88 1200 ASN A CA 1
ATOM 9428 C C . ASN A 1 1200 ? -18.266 36.649 31.271 1.00 73.88 1200 ASN A C 1
ATOM 9430 O O . ASN A 1 1200 ? -17.758 37.281 30.351 1.00 73.88 1200 ASN A O 1
ATOM 9434 N N . ILE A 1 1201 ? -18.147 36.982 32.559 1.00 85.31 1201 ILE A N 1
ATOM 9435 C CA . ILE A 1 1201 ? -17.523 38.217 33.056 1.00 85.31 1201 ILE A CA 1
ATOM 9436 C C . ILE A 1 1201 ? -16.433 37.813 34.050 1.00 85.31 1201 ILE A C 1
ATOM 9438 O O . ILE A 1 1201 ? -16.760 37.337 35.137 1.00 85.31 1201 ILE A O 1
ATOM 9442 N N . LEU A 1 1202 ? -15.157 37.957 33.698 1.00 89.19 1202 LEU A N 1
ATOM 9443 C CA . LEU A 1 1202 ? -14.026 37.431 34.462 1.00 89.19 1202 LEU A CA 1
ATOM 9444 C C . LEU A 1 1202 ? -13.317 38.553 35.228 1.00 89.19 1202 LEU A C 1
ATOM 9446 O O . LEU A 1 1202 ? -12.894 39.568 34.678 1.00 89.19 1202 LEU A O 1
ATOM 9450 N N . SER A 1 1203 ? -13.100 38.356 36.528 1.00 90.12 1203 SER A N 1
ATOM 9451 C CA . SER A 1 1203 ? -12.374 39.336 37.332 1.00 90.12 1203 SER A CA 1
ATOM 9452 C C . SER A 1 1203 ? -10.868 39.273 37.060 1.00 90.12 1203 SER A C 1
ATOM 9454 O O . SER A 1 1203 ? -10.191 38.344 37.496 1.00 90.12 1203 SER A O 1
ATOM 9456 N N . MET A 1 1204 ? -10.322 40.301 36.405 1.00 91.25 1204 MET A N 1
ATOM 9457 C CA . MET A 1 1204 ? -8.870 40.498 36.232 1.00 91.25 1204 MET A CA 1
ATOM 9458 C C . MET A 1 1204 ? -8.177 41.105 37.469 1.00 91.25 1204 MET A C 1
ATOM 9460 O O . MET A 1 1204 ? -6.974 41.380 37.445 1.00 91.25 1204 MET A O 1
ATOM 9464 N N . ASN A 1 1205 ? -8.910 41.334 38.566 1.00 92.62 1205 ASN A N 1
ATOM 9465 C CA . ASN A 1 1205 ? -8.387 42.028 39.747 1.00 92.62 1205 ASN A CA 1
ATOM 9466 C C . ASN A 1 1205 ? -7.205 41.293 40.391 1.00 92.62 1205 ASN A C 1
ATOM 9468 O O . ASN A 1 1205 ? -6.254 41.946 40.814 1.00 92.62 1205 ASN A O 1
ATOM 9472 N N . LYS A 1 1206 ? -7.212 39.953 40.419 1.00 94.44 1206 LYS A N 1
ATOM 9473 C CA . LYS A 1 1206 ? -6.110 39.177 41.003 1.00 94.44 1206 LYS A CA 1
ATOM 9474 C C . LYS A 1 1206 ? -4.799 39.393 40.242 1.00 94.44 1206 LYS A C 1
ATOM 9476 O O . LYS A 1 1206 ? -3.789 39.709 40.865 1.00 94.44 1206 LYS A O 1
ATOM 9481 N N . ALA A 1 1207 ? -4.819 39.288 38.912 1.00 93.62 1207 ALA A N 1
ATOM 9482 C CA . ALA A 1 1207 ? -3.646 39.554 38.078 1.00 93.62 1207 ALA A CA 1
ATOM 9483 C C . ALA A 1 1207 ? -3.124 40.988 38.292 1.00 93.62 1207 ALA A C 1
ATOM 9485 O O . ALA A 1 1207 ? -1.932 41.186 38.529 1.00 93.62 1207 ALA A O 1
ATOM 9486 N N . ARG A 1 1208 ? -4.025 41.984 38.312 1.00 92.81 1208 ARG A N 1
ATOM 9487 C CA . ARG A 1 1208 ? -3.683 43.395 38.575 1.00 92.81 1208 ARG A CA 1
ATOM 9488 C C . ARG A 1 1208 ? -3.029 43.596 39.947 1.00 92.81 1208 ARG A C 1
ATOM 9490 O O . ARG A 1 1208 ? -1.995 44.250 40.028 1.00 92.81 1208 ARG A O 1
ATOM 9497 N N . CYS A 1 1209 ? -3.555 42.981 41.009 1.00 93.19 1209 CYS A N 1
ATOM 9498 C CA . CYS A 1 1209 ? -2.959 43.033 42.352 1.00 93.19 1209 CYS A CA 1
ATOM 9499 C C . CYS A 1 1209 ? -1.570 42.372 42.443 1.00 93.19 1209 CYS A C 1
ATOM 9501 O O . CYS A 1 1209 ? -0.782 42.749 43.307 1.00 93.19 1209 CYS A O 1
ATOM 9503 N N . PHE A 1 1210 ? -1.257 41.413 41.567 1.00 94.19 1210 PHE A N 1
ATOM 9504 C CA . PHE A 1 1210 ? 0.071 40.793 41.475 1.00 94.19 1210 PHE A CA 1
ATOM 9505 C C . PHE A 1 1210 ? 1.051 41.591 40.589 1.00 94.19 1210 PHE A C 1
ATOM 9507 O O . PHE A 1 1210 ? 2.251 41.321 40.623 1.00 94.19 1210 PHE A O 1
ATOM 9514 N N . GLY A 1 1211 ? 0.569 42.596 39.844 1.00 93.25 1211 GLY A N 1
ATOM 9515 C CA . GLY A 1 1211 ? 1.382 43.518 39.040 1.00 93.25 1211 GLY A CA 1
ATOM 9516 C C . GLY A 1 1211 ? 1.069 43.548 37.539 1.00 93.25 1211 GLY A C 1
ATOM 9517 O O . GLY A 1 1211 ? 1.768 44.240 36.805 1.00 93.25 1211 GLY A O 1
ATOM 9518 N N . TRP A 1 1212 ? 0.051 42.825 37.060 1.00 94.12 1212 TRP A N 1
ATOM 9519 C CA . TRP A 1 1212 ? -0.311 42.823 35.639 1.00 94.12 1212 TRP A CA 1
ATOM 9520 C C . TRP A 1 1212 ? -0.955 44.143 35.192 1.00 94.12 1212 TRP A C 1
ATOM 9522 O O . TRP A 1 1212 ? -1.993 44.553 35.717 1.00 94.12 1212 TRP A O 1
ATOM 9532 N N . THR A 1 1213 ? -0.375 44.769 34.166 1.00 91.38 1213 THR A N 1
ATOM 9533 C CA . THR A 1 1213 ? -0.829 46.045 33.581 1.00 91.38 1213 THR A CA 1
ATOM 9534 C C . THR A 1 1213 ? -1.205 45.952 32.097 1.00 91.38 1213 THR A C 1
ATOM 9536 O O . THR A 1 1213 ? -1.575 46.963 31.505 1.00 91.38 1213 THR A O 1
ATOM 9539 N N . GLY A 1 1214 ? -1.123 44.764 31.486 1.00 88.56 1214 GLY A N 1
ATOM 9540 C CA . GLY A 1 1214 ? -1.397 44.576 30.060 1.00 88.56 1214 GLY A CA 1
ATOM 9541 C C . GLY A 1 1214 ? -2.849 44.883 29.679 1.00 88.56 1214 GLY A C 1
ATOM 9542 O O . GLY A 1 1214 ? -3.787 44.504 30.385 1.00 88.56 1214 GLY A O 1
ATOM 9543 N N . HIS A 1 1215 ? -3.011 45.553 28.539 1.00 87.62 1215 HIS A N 1
ATOM 9544 C CA . HIS A 1 1215 ? -4.268 46.077 28.010 1.00 87.62 1215 HIS A CA 1
ATOM 9545 C C . HIS A 1 1215 ? -4.353 45.815 26.499 1.00 87.62 1215 HIS A C 1
ATOM 9547 O O . HIS A 1 1215 ? -3.350 45.946 25.800 1.00 87.62 1215 HIS A O 1
ATOM 9553 N N . VAL A 1 1216 ? -5.547 45.465 26.016 1.00 88.88 1216 VAL A N 1
ATOM 9554 C CA . VAL A 1 1216 ? -5.900 45.280 24.599 1.00 88.88 1216 VAL A CA 1
ATOM 9555 C C . VAL A 1 1216 ? -7.343 45.748 24.397 1.00 88.88 1216 VAL A C 1
ATOM 9557 O O . VAL A 1 1216 ? -8.199 45.477 25.250 1.00 88.88 1216 VAL A O 1
ATOM 9560 N N . ASP A 1 1217 ? -7.600 46.413 23.266 1.00 89.50 1217 ASP A N 1
ATOM 9561 C CA . ASP A 1 1217 ? -8.946 46.647 22.742 1.00 89.50 1217 ASP A CA 1
ATOM 9562 C C . ASP A 1 1217 ? -9.450 45.435 21.941 1.00 89.50 1217 ASP A C 1
ATOM 9564 O O . ASP A 1 1217 ? -8.768 44.891 21.066 1.00 89.50 1217 ASP A O 1
ATOM 9568 N N . THR A 1 1218 ? -10.678 45.021 22.235 1.00 89.19 1218 THR A N 1
ATOM 9569 C CA . THR A 1 1218 ? -11.268 43.791 21.700 1.00 89.19 1218 THR A CA 1
ATOM 9570 C C . THR A 1 1218 ? -11.684 43.909 20.229 1.00 89.19 1218 THR A C 1
ATOM 9572 O O . THR A 1 1218 ? -11.608 42.916 19.507 1.00 89.19 1218 THR A O 1
ATOM 9575 N N . LEU A 1 1219 ? -12.093 45.093 19.744 1.00 88.88 1219 LEU A N 1
ATOM 9576 C CA . LEU A 1 1219 ? -12.435 45.279 18.325 1.00 88.88 1219 LEU A CA 1
ATOM 9577 C C . LEU A 1 1219 ? -11.177 45.332 17.455 1.00 88.88 1219 LEU A C 1
ATOM 9579 O O . LEU A 1 1219 ? -11.143 44.692 16.403 1.00 88.88 1219 LEU A O 1
ATOM 9583 N N . GLU A 1 1220 ? -10.135 46.035 17.902 1.00 89.75 1220 GLU A N 1
ATOM 9584 C CA . GLU A 1 1220 ? -8.834 46.059 17.227 1.00 89.75 1220 GLU A CA 1
ATOM 9585 C C . GLU A 1 1220 ? -8.217 44.654 17.156 1.00 89.75 1220 GLU A C 1
ATOM 9587 O O . GLU A 1 1220 ? -7.824 44.194 16.080 1.00 89.75 1220 GLU A O 1
ATOM 9592 N N . SER A 1 1221 ? -8.214 43.913 18.271 1.00 89.75 1221 SER A N 1
ATOM 9593 C CA . SER A 1 1221 ? -7.699 42.542 18.290 1.00 89.75 1221 SER A CA 1
ATOM 9594 C C . SER A 1 1221 ? -8.519 41.575 17.430 1.00 89.75 1221 SER A C 1
ATOM 9596 O O . SER A 1 1221 ? -7.947 40.634 16.874 1.00 89.75 1221 SER A O 1
ATOM 9598 N N . LEU A 1 1222 ? -9.835 41.770 17.308 1.00 90.19 1222 LEU A N 1
ATOM 9599 C CA . LEU A 1 1222 ? -10.681 40.921 16.470 1.00 90.19 1222 LEU A CA 1
ATOM 9600 C C . LEU A 1 1222 ? -10.485 41.204 14.977 1.00 90.19 1222 LEU A C 1
ATOM 9602 O O . LEU A 1 1222 ? -10.370 40.266 14.189 1.00 90.19 1222 LEU A O 1
ATOM 9606 N N . HIS A 1 1223 ? -10.368 42.477 14.592 1.00 92.00 1223 HIS A N 1
ATOM 9607 C CA . HIS A 1 1223 ? -10.004 42.870 13.228 1.00 92.00 1223 HIS A CA 1
ATOM 9608 C C . HIS A 1 1223 ? -8.622 42.324 12.843 1.00 92.00 1223 HIS A C 1
ATOM 9610 O O . HIS A 1 1223 ? -8.455 41.729 11.775 1.00 92.00 1223 HIS A O 1
ATOM 9616 N N . LYS A 1 1224 ? -7.644 42.398 13.753 1.00 91.06 1224 LYS A N 1
ATOM 9617 C CA . LYS A 1 1224 ? -6.339 41.757 13.563 1.00 91.06 1224 LYS A CA 1
ATOM 9618 C C . LYS A 1 1224 ? -6.467 40.239 13.373 1.00 91.06 1224 LYS A C 1
ATOM 9620 O O . LYS A 1 1224 ? -5.900 39.708 12.423 1.00 91.06 1224 LYS A O 1
ATOM 9625 N N . ALA A 1 1225 ? -7.255 39.547 14.199 1.00 90.88 1225 ALA A N 1
ATOM 9626 C CA . ALA A 1 1225 ? -7.455 38.100 14.078 1.00 90.88 1225 ALA A CA 1
ATOM 9627 C C . ALA A 1 1225 ? -8.154 37.688 12.766 1.00 90.88 1225 ALA A C 1
ATOM 9629 O O . ALA A 1 1225 ? -7.762 36.693 12.157 1.00 90.88 1225 ALA A O 1
ATOM 9630 N N . TYR A 1 1226 ? -9.138 38.453 12.275 1.00 92.88 1226 TYR A N 1
ATOM 9631 C CA . TYR A 1 1226 ? -9.732 38.208 10.953 1.00 92.88 1226 TYR A CA 1
ATOM 9632 C C . TYR A 1 1226 ? -8.762 38.523 9.804 1.00 92.88 1226 TYR A C 1
ATOM 9634 O O . TYR A 1 1226 ? -8.744 37.801 8.807 1.00 92.88 1226 TYR A O 1
ATOM 9642 N N . SER A 1 1227 ? -7.898 39.530 9.956 1.00 92.25 1227 SER A N 1
ATOM 9643 C CA . SER A 1 1227 ? -6.821 39.825 8.998 1.00 92.25 1227 SER A CA 1
ATOM 9644 C C . SER A 1 1227 ? -5.779 38.698 8.948 1.00 92.25 1227 SER A C 1
ATOM 9646 O O . SER A 1 1227 ? -5.325 38.306 7.876 1.00 92.25 1227 SER A O 1
ATOM 9648 N N . GLU A 1 1228 ? -5.438 38.108 10.095 1.00 91.75 1228 GLU A N 1
ATOM 9649 C CA . GLU A 1 1228 ? -4.570 36.929 10.180 1.00 91.75 1228 GLU A CA 1
ATOM 9650 C C . GLU A 1 1228 ? -5.243 35.672 9.592 1.00 91.75 1228 GLU A C 1
ATOM 9652 O O . GLU A 1 1228 ? -4.594 34.933 8.853 1.00 91.75 1228 GLU A O 1
ATOM 9657 N N . LEU A 1 1229 ? -6.549 35.468 9.820 1.00 91.31 1229 LEU A N 1
ATOM 9658 C CA . LEU A 1 1229 ? -7.348 34.415 9.169 1.00 91.31 1229 LEU A CA 1
ATOM 9659 C C . LEU A 1 1229 ? -7.440 34.594 7.643 1.00 91.31 1229 LEU A C 1
ATOM 9661 O O . LEU A 1 1229 ? -7.450 33.599 6.914 1.00 91.31 1229 LEU A O 1
ATOM 9665 N N . HIS A 1 1230 ? -7.447 35.831 7.137 1.00 92.19 1230 HIS A N 1
ATOM 9666 C CA . HIS A 1 1230 ? -7.284 36.091 5.706 1.00 92.19 1230 HIS A CA 1
ATOM 9667 C C . HIS A 1 1230 ? -5.885 35.687 5.214 1.00 92.19 1230 HIS A C 1
ATOM 9669 O O . HIS A 1 1230 ? -5.773 34.956 4.230 1.00 92.19 1230 HIS A O 1
ATOM 9675 N N . ASN A 1 1231 ? -4.825 36.073 5.933 1.00 90.50 1231 ASN A N 1
ATOM 9676 C CA . ASN A 1 1231 ? -3.440 35.751 5.568 1.00 90.50 1231 ASN A CA 1
ATOM 9677 C C . ASN A 1 1231 ? -3.143 34.238 5.530 1.00 90.50 1231 ASN A C 1
ATOM 9679 O O . ASN A 1 1231 ? -2.293 33.811 4.750 1.00 90.50 1231 ASN A O 1
ATOM 9683 N N . VAL A 1 1232 ? -3.842 33.415 6.326 1.00 89.56 1232 VAL A N 1
ATOM 9684 C CA . VAL A 1 1232 ? -3.760 31.938 6.244 1.00 89.56 1232 VAL A CA 1
ATOM 9685 C C . VAL A 1 1232 ? -4.761 31.300 5.264 1.00 89.56 1232 VAL A C 1
ATOM 9687 O O . VAL A 1 1232 ? -4.818 30.076 5.159 1.00 89.56 1232 VAL A O 1
ATOM 9690 N N . GLY A 1 1233 ? -5.515 32.107 4.509 1.00 90.12 1233 GLY A N 1
ATOM 9691 C CA . GLY A 1 1233 ? -6.389 31.656 3.421 1.00 90.12 1233 GLY A CA 1
ATOM 9692 C C . GLY A 1 1233 ? -7.773 31.162 3.852 1.00 90.12 1233 GLY A C 1
ATOM 9693 O O . GLY A 1 1233 ? -8.392 30.400 3.114 1.00 90.12 1233 GLY A O 1
ATOM 9694 N N . MET A 1 1234 ? -8.270 31.561 5.025 1.00 90.06 1234 MET A N 1
ATOM 9695 C CA . MET A 1 1234 ? -9.539 31.058 5.580 1.00 90.06 1234 MET A CA 1
ATOM 9696 C C . MET A 1 1234 ? -10.714 32.026 5.418 1.00 90.06 1234 MET A C 1
ATOM 9698 O O . MET A 1 1234 ? -11.854 31.587 5.312 1.00 90.06 1234 MET A O 1
ATOM 9702 N N . LEU A 1 1235 ? -10.443 33.332 5.348 1.00 93.50 1235 LEU A N 1
ATOM 9703 C CA . LEU A 1 1235 ? -11.447 34.376 5.124 1.00 93.50 1235 LEU A CA 1
ATOM 9704 C C . LEU A 1 1235 ? -11.063 35.256 3.922 1.00 93.50 1235 LEU A C 1
ATOM 9706 O O . LEU A 1 1235 ? -9.871 35.423 3.645 1.00 93.50 1235 LEU A O 1
ATOM 9710 N N . PRO A 1 1236 ? -12.031 35.853 3.202 1.00 93.62 1236 PRO A N 1
ATOM 9711 C CA . PRO A 1 1236 ? -11.735 36.920 2.250 1.00 93.62 1236 PRO A CA 1
ATOM 9712 C C . PRO A 1 1236 ? -11.203 38.173 2.977 1.00 93.62 1236 PRO A C 1
ATOM 9714 O O . PRO A 1 1236 ? -11.431 38.330 4.181 1.00 93.62 1236 PRO A O 1
ATOM 9717 N N . PRO A 1 1237 ? -10.495 39.074 2.270 1.00 93.56 1237 PRO A N 1
ATOM 9718 C CA . PRO A 1 1237 ? -9.986 40.306 2.857 1.00 93.56 1237 PRO A CA 1
ATOM 9719 C C . PRO A 1 1237 ? -11.139 41.220 3.277 1.00 93.56 1237 PRO A C 1
ATOM 9721 O O . PRO A 1 1237 ? -12.125 41.362 2.552 1.00 93.56 1237 PRO A O 1
ATOM 9724 N N . MET A 1 1238 ? -10.986 41.868 4.429 1.00 94.56 1238 MET A N 1
ATOM 9725 C CA . MET A 1 1238 ? -11.907 42.906 4.889 1.00 94.56 1238 MET A CA 1
ATOM 9726 C C . MET A 1 1238 ? -11.674 44.215 4.123 1.00 94.56 1238 MET A C 1
ATOM 9728 O O . MET A 1 1238 ? -10.551 44.518 3.722 1.00 94.56 1238 MET A O 1
ATOM 9732 N N . VAL A 1 1239 ? -12.735 45.000 3.931 1.00 93.12 1239 VAL A N 1
ATOM 9733 C CA . VAL A 1 1239 ? -12.724 46.224 3.106 1.00 93.12 1239 VAL A CA 1
ATOM 9734 C C . VAL A 1 1239 ? -12.437 47.512 3.883 1.00 93.12 1239 VAL A C 1
ATOM 9736 O O . VAL A 1 1239 ? -12.318 48.573 3.274 1.00 93.12 1239 VAL A O 1
ATOM 9739 N N . ALA A 1 1240 ? -12.367 47.453 5.216 1.00 90.06 1240 ALA A N 1
ATOM 9740 C CA . ALA A 1 1240 ? -12.231 48.635 6.061 1.00 90.06 1240 ALA A CA 1
ATOM 9741 C C . ALA A 1 1240 ? -11.459 48.349 7.359 1.00 90.06 1240 ALA A C 1
ATOM 9743 O O . ALA A 1 1240 ? -11.577 47.266 7.934 1.00 90.06 1240 ALA A O 1
ATOM 9744 N N . ASP A 1 1241 ? -10.713 49.347 7.837 1.00 88.81 1241 ASP A N 1
ATOM 9745 C CA . ASP A 1 1241 ? -9.858 49.269 9.031 1.00 88.81 1241 ASP A CA 1
ATOM 9746 C C . ASP A 1 1241 ? -10.650 49.124 10.337 1.00 88.81 1241 ASP A C 1
ATOM 9748 O O . ASP A 1 1241 ? -11.845 49.430 10.386 1.00 88.81 1241 ASP A O 1
ATOM 9752 N N . ALA A 1 1242 ? -9.985 48.702 11.416 1.00 85.50 1242 ALA A N 1
ATOM 9753 C CA . ALA A 1 1242 ? -10.560 48.624 12.757 1.00 85.50 1242 ALA A CA 1
ATOM 9754 C C . ALA A 1 1242 ? -11.076 49.984 13.277 1.00 85.50 1242 ALA A C 1
ATOM 9756 O O . ALA A 1 1242 ? -10.622 51.052 12.870 1.00 85.50 1242 ALA A O 1
ATOM 9757 N N . LYS A 1 1243 ? -12.011 49.934 14.231 1.00 87.94 1243 LYS A N 1
ATOM 9758 C CA . LYS A 1 1243 ? -12.381 51.068 15.089 1.00 87.94 1243 LYS A CA 1
ATOM 9759 C C . LYS A 1 1243 ? -12.300 50.596 16.544 1.00 87.94 1243 LYS A C 1
ATOM 9761 O O . LYS A 1 1243 ? -13.165 49.812 16.935 1.00 87.94 1243 LYS A O 1
ATOM 9766 N N . PRO A 1 1244 ? -11.283 51.005 17.319 1.00 81.38 1244 PRO A N 1
ATOM 9767 C CA . PRO A 1 1244 ? -11.177 50.616 18.721 1.00 81.38 1244 PRO A CA 1
ATOM 9768 C C . PRO A 1 1244 ? -12.245 51.320 19.574 1.00 81.38 1244 PRO A C 1
ATOM 9770 O O . PRO A 1 1244 ? -12.814 52.333 19.161 1.00 81.38 1244 PRO A O 1
ATOM 9773 N N . LEU A 1 1245 ? -12.517 50.802 20.774 1.00 77.19 1245 LEU A N 1
ATOM 9774 C CA . LEU A 1 1245 ? -13.527 51.321 21.710 1.00 77.19 1245 LEU A CA 1
ATOM 9775 C C . LEU A 1 1245 ? -13.002 52.486 22.585 1.00 77.19 1245 LEU A C 1
ATOM 9777 O O . LEU A 1 1245 ? -13.340 52.562 23.767 1.00 77.19 1245 LEU A O 1
ATOM 9781 N N . MET A 1 1246 ? -12.160 53.356 22.013 1.00 58.69 1246 MET A N 1
ATOM 9782 C CA . MET A 1 1246 ? -11.524 54.508 22.684 1.00 58.69 1246 MET A CA 1
ATOM 9783 C C . MET A 1 1246 ? -12.440 55.737 22.782 1.00 58.69 1246 MET A C 1
ATOM 9785 O O . MET A 1 1246 ? -13.239 55.958 21.843 1.00 58.69 1246 MET A O 1
#

InterPro domains:
  IPR003107 HAT (Half-A-TPR) repeat [SM00386] (289-321)
  IPR003107 HAT (Half-A-TPR) repeat [SM00386] (323-355)
  IPR003107 HAT (Half-A-TPR) repeat [SM00386] (388-420)
  IPR003107 HAT (Half-A-TPR) repeat [SM00386] (449-481)
  IPR003107 HAT (Half-A-TPR) repeat [SM00386] (560-592)
  IPR003107 HAT (Half-A-TPR) repeat [SM00386] (594-626)
  IPR003107 HAT (Half-A-TPR) repeat [SM00386] (628-660)
  IPR003107 HAT (Half-A-TPR) repeat [SM00386] (662-693)
  IPR003107 HAT (Half-A-TPR) repeat [SM00386] (730-762)
  IPR003107 HAT (Half-A-TPR) repeat [SM00386] (764-796)
  IPR003107 HAT (Half-A-TPR) repeat [SM00386] (798-830)
  IPR008847 Suppressor of forked [PF05843] (340-502)
  IPR010491 PRP1 splicing factor, N-terminal [PF06424] (12-169)
  IPR011990 Tetratricopeptide-like helical domain superfamily [G3DSA:1.25.40.10] (248-524)
  IPR011990 Tetratricopeptide-like helical domain superfamily [G3DSA:1.25.40.10] (538-618)
  IPR011990 Tetratricopeptide-like helical domain superfamily [G3DSA:1.25.40.10] (619-681)
  IPR011990 Tetratricopeptide-like helical domain superfamily [G3DSA:1.25.40.10] (682-916)
  IPR011990 Tetratricopeptide-like helical domain superfamily [SSF48452] (289-487)
  IPR011990 Tetratricopeptide-like helical domain superfamily [SSF48452] (507-719)
  IPR011990 Tetratricopeptide-like helical domain superfamily [SSF48452] (714-920)

Sequence (1246 aa):
MSGRKDFLSQKAPENYVAGLGRGATGFTTRSDLGPAREGPSEEQLKEALAKRAAALGTSAPTAYGVGKKKDDEAEEEQFQDAENEEGLFATGNYDREDDEADRIYQSVDERMDRRRKARREAREQQEREDYERNNPKIQQQFADLKRALGTVSDEDWANIPEVGDLTGRNRRNKQNERQRFYAVPDTVLAGARDGAQMGTEVQDEGMATEAGGAGAEQADGTMTNFADIGAARNRVMQVRLDAAAQSQQQDTSGAASVAGGGTSTSVDPKGYLTSLTKTEMKASEIPVGDIKRARVLLESVIKRNPRHGPGWIAAARLEEFAGKTQSAQNVIRRGTEMCPKSEDVWLEAIRLSASHGNKANAKILAANAIKSNDRSVKLWVEAMGLEDQPLAKKRVLRKALDHIPQSVAIWKEAVNLEEDPSDAKLMLAKATEIIPLSVELWLALARLESPEEAQKVLNKARKAVPASFEIWIAAARLQEQTGQTQMVAKVMERGVKSLARESAMLKREEWISQAEICEEEGAVLTCQAIIRETLGWGLDEDDDRKQIWLDDAKSSTNRGRFETARAIYAYAIRVFYNRKSVWLAAAELERQHGSREALWDLLGEAVRSCPTSEVLWMQLAREKWQAGEIDEARKVLGLAFQANPGNEDIWLAAVKLEAENGETDKARALLAEARGEAGTDRVWIKSVAFERQINKSSDEALALVNEGLQLYPKAAKLWMMKGQIYESRNMLPQAREAFNTGTRACPRSVPLWLLASRLEEKMGVLVKARSILDRARLAVKGSPELWTESVRLEYRAKNTAAANQKMAQALQECPTSGLVWSERIWHLEARTQRKPRILEAIQKADNDPILFVTAARIFWGERKLEKADGWFQKAVVLDPDLGDTWGWYYKFACQHGTEEKREEIVSKCVMNDPKHGEVWAAPKPPPGAAIWSNAQDLVDTNAALLRNFLGALDTAEITPKRFLLQTGAKNYGVHLGPTRTPHVESDPRVTLDPNFYYPQEDALFEWCKKHPGTHWNVICPAWIIGATTNAAMNALHPLAVYAAVQAWKGESFKYNGDFDAWMGVGEYSSAMLTGYLSEWAVLEDKCKDQKFNASDTSPLPMNRLWPELARWYDCKQIDGPELDEGKITTIDPGNVPTPLGYGPSRKMRFNFLLVKWAEKPENKQAWQEIMQKHKLTHNPFEDIECHFSFGDAAAIGAPNILSMNKARCFGWTGHVDTLESLHKAYSELHNVGMLPPMVADAKPLM

pLDDT: mean 78.51, std 16.13, range [24.89, 96.75]